Protein AF-A0A958L1H9-F1 (afdb_monomer)

Secondary structure (DSSP, 8-state):
---------S--S----TTSGGGS-HHHHHHHHHHHHHHHHHHHHHHS---GGGTT--HHHHHHHHHHHHHHHHHHHHHSPPP-TTT--SPEEEEE--HHHHHHTTTTTTT----EEEEEEETTEEEEEEEEE--SSGGGTTSSS--EEEEEPTT--BTTBSEEEEEPP-STTS-HHHHHHHHHHHHSS-B---EEEEEEEETTEEEEEEEEEE--SHHHHHTTTPPP--EEEE---SHHHHSSPPPP-TTT-GGG-EEE-SSS----HHHHHHHHHHHH---HHHHHHHHHHHB-HHHHHHHHHHHHHHT---S-SSS-EEEEEETTTTEEEEB-----TTTT-TTS-SS---SHHHHHHHHSHHHHHHHHHHHHHHHHTTTSHHHHHHHHHHHHHHHHHHHHH-TT-EEEETTEEEE--HHHHHHHHHHHHHHHHHHHHHHHHHHH---EEEEEEEEE-TTS-EEEEEEEEE-SSS-EEEEEEEEEBSS------EEEE-SGGGG-S-B-HHHHEEEPEEETTEEEEEEEEEE--EEE-SSSSSPEEEPEEEEEEEE--TT-B--GGG-EEEEEETTT----EEPEE-TTS---SSPPTTSS---GGGSBPPEEEEE-SEEEE-S-EEE-TTEEEEEETT-EEEEPTT--EEEESSEEEEE--SSS-EEEEESSTTS----EEEEEEEEEEEEEEEEES---EEETTEEE-SSEEEEEEEEEEEEEEEES--EEEESSEEEEES-EEEES-S--EEEES-EEEEES-EEEEPPPEEEGGGGGSPPBSEEEEEEEEEEEEEE-SS----HHHHHHHHHHHHHHHHT-GGG-HHHHHHSS--EE-SSPEEEEEEEEEEE-TT-HHHHHT-EEEEEEEES-HHHHHHHHH-TT-GGGS-SEEEEEEEEEEEEEETTEEEEEEEEEESSTTSTT--SSSPPPPSP--HHHHHHHHHHTEETTEEBHHHHHHHHHHHHTT---SEEE-EEEEEEEEEEEEEEEE---TT--SS-TTEEEEEEEEEEEEEEHHHHHHHHHHHHTT-TT--PPPP-EEEEEEEEEE-HHHHHHHHHHHHHHHHHT-HHHHHHHHHHHHHHHHHHHHHHHHHHHHHHHTT-EEEE--S-HHHHHHHHHH-HHHHHHHH-

Mean predicted aligned error: 9.92 Å

pLDDT: mean 89.68, std 11.32, range [23.77, 98.81]

Structure (mmCIF, N/CA/C/O backbone):
data_AF-A0A958L1H9-F1
#
_entry.id   AF-A0A958L1H9-F1
#
loop_
_atom_site.group_PDB
_atom_site.id
_atom_site.type_symbol
_atom_site.label_atom_id
_atom_site.label_alt_id
_atom_site.label_comp_id
_atom_site.label_asym_id
_atom_site.label_entity_id
_atom_site.label_seq_id
_atom_site.pdbx_PDB_ins_code
_atom_site.Cartn_x
_atom_site.Cartn_y
_atom_site.Cartn_z
_atom_site.occupancy
_atom_site.B_iso_or_equiv
_atom_site.auth_seq_id
_atom_site.auth_comp_id
_atom_site.auth_asym_id
_atom_site.auth_atom_id
_atom_site.pdbx_PDB_model_num
ATOM 1 N N . MET A 1 1 ? -54.144 12.412 -13.861 1.00 32.03 1 MET A N 1
ATOM 2 C CA . MET A 1 1 ? -54.415 13.853 -13.657 1.00 32.03 1 MET A CA 1
ATOM 3 C C . MET A 1 1 ? -53.703 14.286 -12.383 1.00 32.03 1 MET A C 1
ATOM 5 O O . MET A 1 1 ? -53.737 13.507 -11.442 1.00 32.03 1 MET A O 1
ATOM 9 N N . VAL A 1 2 ? -53.085 15.481 -12.399 1.00 23.77 2 VAL A N 1
ATOM 10 C CA . VAL A 1 2 ? -52.151 16.083 -11.404 1.00 23.77 2 VAL A CA 1
ATOM 11 C C . VAL A 1 2 ? -50.693 15.594 -11.576 1.00 23.77 2 VAL A C 1
ATOM 13 O O . VAL A 1 2 ? -50.306 14.576 -11.018 1.00 23.77 2 VAL A O 1
ATOM 16 N N . SER A 1 3 ? -49.994 16.056 -12.628 1.00 25.38 3 SER A N 1
ATOM 17 C CA . SER A 1 3 ? -49.108 17.254 -12.752 1.00 25.38 3 SER A CA 1
ATOM 18 C C . SER A 1 3 ? -47.638 16.905 -12.446 1.00 25.38 3 SER A C 1
ATOM 20 O O . SER A 1 3 ? -47.256 16.784 -11.289 1.00 25.38 3 SER A O 1
ATOM 22 N N . GLU A 1 4 ? -46.800 16.564 -13.432 1.00 34.59 4 GLU A N 1
ATOM 23 C CA . GLU A 1 4 ? -46.063 17.512 -14.299 1.00 34.59 4 GLU A CA 1
ATOM 24 C C . GLU A 1 4 ? -45.666 18.811 -13.577 1.00 34.59 4 GLU A C 1
ATOM 26 O O . GLU A 1 4 ? -46.385 19.805 -13.608 1.00 34.59 4 GLU A O 1
ATOM 31 N N . GLN A 1 5 ? -44.492 18.801 -12.937 1.00 25.08 5 GLN A N 1
ATOM 32 C CA . GLN A 1 5 ? -43.750 20.016 -12.602 1.00 25.08 5 GLN A CA 1
ATOM 33 C C . GLN A 1 5 ? -42.339 19.929 -13.185 1.00 25.08 5 GLN A C 1
ATOM 35 O O . GLN A 1 5 ? -41.475 19.172 -12.744 1.00 25.08 5 GLN A O 1
ATOM 40 N N . SER A 1 6 ? -42.180 20.710 -14.245 1.00 29.80 6 SER A N 1
ATOM 41 C CA . SER A 1 6 ? -40.990 20.973 -15.032 1.00 29.80 6 SER A CA 1
ATOM 42 C C . SER A 1 6 ? -39.998 21.883 -14.304 1.00 29.80 6 SER A C 1
ATOM 44 O O . SER A 1 6 ? -40.373 22.912 -13.748 1.00 29.80 6 SER A O 1
ATOM 46 N N . TYR A 1 7 ? -38.730 21.486 -14.391 1.00 28.56 7 TYR A N 1
ATOM 47 C CA . TYR A 1 7 ? -37.528 22.298 -14.614 1.00 28.56 7 TYR A CA 1
ATOM 48 C C . TYR A 1 7 ? -37.733 23.830 -14.641 1.00 28.56 7 TYR A C 1
ATOM 50 O O . TYR A 1 7 ? -38.385 24.363 -15.541 1.00 28.56 7 TYR A O 1
ATOM 58 N N . ARG A 1 8 ? -37.113 24.544 -13.693 1.00 26.50 8 ARG A N 1
ATOM 59 C CA . ARG A 1 8 ? -36.952 26.002 -13.744 1.00 26.50 8 ARG A CA 1
ATOM 60 C C . ARG A 1 8 ? -35.872 26.355 -14.770 1.00 26.50 8 ARG A C 1
ATOM 62 O O . ARG A 1 8 ? -34.688 26.303 -14.474 1.00 26.50 8 ARG A O 1
ATOM 69 N N . MET A 1 9 ? -36.302 26.727 -15.971 1.00 30.62 9 MET A N 1
ATOM 70 C CA . MET A 1 9 ? -35.658 27.799 -16.728 1.00 30.62 9 MET A CA 1
ATOM 71 C C . MET A 1 9 ? -36.515 29.044 -16.512 1.00 30.62 9 MET A C 1
ATOM 73 O O . MET A 1 9 ? -37.708 29.033 -16.822 1.00 30.62 9 MET A O 1
ATOM 77 N N . ASP A 1 10 ? -35.923 30.092 -15.951 1.00 34.16 10 ASP A N 1
ATOM 78 C CA . ASP A 1 10 ? -36.553 31.394 -15.736 1.00 34.16 10 ASP A CA 1
ATOM 79 C C . ASP A 1 10 ? -36.733 32.137 -17.069 1.00 34.16 10 ASP A C 1
ATOM 81 O O . ASP A 1 10 ? -36.042 33.100 -17.360 1.00 34.16 10 ASP A O 1
ATOM 85 N N . VAL A 1 11 ? -37.662 31.674 -17.910 1.00 30.20 11 VAL A N 1
ATOM 86 C CA . VAL A 1 11 ? -38.227 32.440 -19.033 1.00 30.20 11 VAL A CA 1
ATOM 87 C C . VAL A 1 11 ? -39.627 31.895 -19.333 1.00 30.20 11 VAL A C 1
ATOM 89 O O . VAL A 1 11 ? -39.814 31.124 -20.267 1.00 30.20 11 VAL A O 1
ATOM 92 N N . ASN A 1 12 ? -40.633 32.236 -18.522 1.00 30.88 12 ASN A N 1
ATOM 93 C CA . ASN A 1 12 ? -42.042 32.129 -18.941 1.00 30.88 12 ASN A CA 1
ATOM 94 C C . ASN A 1 12 ? -42.989 32.943 -18.053 1.00 30.88 12 ASN A C 1
ATOM 96 O O . ASN A 1 12 ? -44.032 32.474 -17.596 1.00 30.88 12 ASN A O 1
ATOM 100 N N . ARG A 1 13 ? -42.652 34.219 -17.858 1.00 34.22 13 ARG A N 1
ATOM 101 C CA . ARG A 1 13 ? -43.600 35.218 -17.362 1.00 34.22 13 ARG A CA 1
ATOM 102 C C . ARG A 1 13 ? -43.878 36.278 -18.423 1.00 34.22 13 ARG A C 1
ATOM 104 O O . ARG A 1 13 ? -43.737 37.458 -18.169 1.00 34.22 13 ARG A O 1
ATOM 111 N N . GLU A 1 14 ? -44.286 35.837 -19.614 1.00 33.34 14 GLU A N 1
ATOM 112 C CA . GLU A 1 14 ? -45.064 36.677 -20.540 1.00 33.34 14 GLU A CA 1
ATOM 113 C C . GLU A 1 14 ? -45.901 35.851 -21.544 1.00 33.34 14 GLU A C 1
ATOM 115 O O . GLU A 1 14 ? -46.111 36.228 -22.693 1.00 33.34 14 GLU A O 1
ATOM 120 N N . PHE A 1 15 ? -46.474 34.720 -21.110 1.00 32.16 15 PHE A N 1
ATOM 121 C CA . PHE A 1 15 ? -47.458 33.970 -21.914 1.00 32.16 15 PHE A CA 1
ATOM 122 C C . PHE A 1 15 ? -48.878 34.569 -21.816 1.00 32.16 15 PHE A C 1
ATOM 124 O O . PHE A 1 15 ? -49.876 33.866 -21.684 1.00 32.16 15 PHE A O 1
ATOM 131 N N . GLY A 1 16 ? -48.940 35.901 -21.907 1.00 37.88 16 GLY A N 1
ATOM 132 C CA . GLY A 1 16 ? -50.130 36.740 -22.068 1.00 37.88 16 GLY A CA 1
ATOM 133 C C . GLY A 1 16 ? -50.135 37.498 -23.402 1.00 37.88 16 GLY A C 1
ATOM 134 O O . GLY A 1 16 ? -50.766 38.540 -23.516 1.00 37.88 16 GLY A O 1
ATOM 135 N N . ARG A 1 17 ? -49.418 37.001 -24.421 1.00 30.83 17 ARG A N 1
ATOM 136 C CA . ARG A 1 17 ? -49.420 37.533 -25.802 1.00 30.83 17 ARG A CA 1
ATOM 137 C C . ARG A 1 17 ? -49.733 36.457 -26.856 1.00 30.83 17 ARG A C 1
ATOM 139 O O . ARG A 1 17 ? -49.292 36.508 -28.003 1.00 30.83 17 ARG A O 1
ATOM 146 N N . LYS A 1 18 ? -50.555 35.470 -26.485 1.00 38.84 18 LYS A N 1
ATOM 147 C CA . LYS A 1 18 ? -51.266 34.591 -27.429 1.00 38.84 18 LYS A CA 1
ATOM 148 C C . LYS A 1 18 ? -52.391 35.399 -28.088 1.00 38.84 18 LYS A C 1
ATOM 150 O O . LYS A 1 18 ? -53.445 35.488 -27.489 1.00 38.84 18 LYS A O 1
ATOM 155 N N . VAL A 1 19 ? -52.153 35.969 -29.276 1.00 38.44 19 VAL A N 1
ATOM 156 C CA . VAL A 1 19 ? -53.132 36.112 -30.393 1.00 38.44 19 VAL A CA 1
ATOM 157 C C . VAL A 1 19 ? -52.423 36.487 -31.717 1.00 38.44 19 VAL A C 1
ATOM 159 O O . VAL A 1 19 ? -52.945 36.185 -32.783 1.00 38.44 19 VAL A O 1
ATOM 162 N N . PHE A 1 20 ? -51.192 37.019 -31.719 1.00 39.22 20 PHE A N 1
ATOM 163 C CA . PHE A 1 20 ? -50.540 37.444 -32.978 1.00 39.22 20 PHE A CA 1
ATOM 164 C C . PHE A 1 20 ? -49.609 36.396 -33.640 1.00 39.22 20 PHE A C 1
ATOM 166 O O . PHE A 1 20 ? -49.390 36.433 -34.847 1.00 39.22 20 PHE A O 1
ATOM 173 N N . LEU A 1 21 ? -49.100 35.405 -32.894 1.00 37.44 21 LEU A N 1
ATOM 174 C CA . LEU A 1 21 ? -48.086 34.442 -33.378 1.00 37.44 21 LEU A CA 1
ATOM 175 C C . LEU A 1 21 ? -48.638 33.174 -34.064 1.00 37.44 21 LEU A C 1
ATOM 177 O O . LEU A 1 21 ? -47.867 32.319 -34.488 1.00 37.44 21 LEU A O 1
ATOM 181 N N . GLN A 1 22 ? -49.958 33.042 -34.227 1.00 41.47 22 GLN A N 1
ATOM 182 C CA . GLN A 1 22 ? -50.579 31.877 -34.885 1.00 41.47 22 GLN A CA 1
ATOM 183 C C . GLN A 1 22 ? -50.605 31.953 -36.426 1.00 41.47 22 GLN A C 1
ATOM 185 O O . GLN A 1 22 ? -51.131 31.046 -37.066 1.00 41.47 22 GLN A O 1
ATOM 190 N N . ARG A 1 23 ? -50.037 33.004 -37.038 1.00 42.94 23 ARG A N 1
ATOM 191 C CA . ARG A 1 23 ? -50.043 33.207 -38.503 1.00 42.94 23 ARG A CA 1
ATOM 192 C C . ARG A 1 23 ? -48.685 33.042 -39.197 1.00 42.94 23 ARG A C 1
ATOM 194 O O . ARG A 1 23 ? -48.611 33.218 -40.407 1.00 42.94 23 ARG A O 1
ATOM 201 N N . LEU A 1 24 ? -47.626 32.670 -38.476 1.00 45.16 24 LEU A N 1
ATOM 202 C CA . LEU A 1 24 ? -46.329 32.342 -39.080 1.00 45.16 24 LEU A CA 1
ATOM 203 C C . LEU A 1 24 ? -46.200 30.819 -39.288 1.00 45.16 24 LEU A C 1
ATOM 205 O O . LEU A 1 24 ? -46.594 30.053 -38.405 1.00 45.16 24 LEU A O 1
ATOM 209 N N . PRO A 1 25 ? -45.641 30.349 -40.423 1.00 54.34 25 PRO A N 1
ATOM 210 C CA . PRO A 1 25 ? -45.357 28.933 -40.653 1.00 54.34 25 PRO A CA 1
ATOM 211 C C . PRO A 1 25 ? -44.604 28.330 -39.460 1.00 54.34 25 PRO A C 1
ATOM 213 O O . PRO A 1 25 ? -43.611 28.906 -39.020 1.00 54.34 25 PRO A O 1
ATOM 216 N N . LYS A 1 26 ? -45.020 27.154 -38.958 1.00 50.34 26 LYS A N 1
ATOM 217 C CA . LYS A 1 26 ? -44.396 26.470 -37.797 1.00 50.34 26 LYS A CA 1
ATOM 218 C C . LYS A 1 26 ? -42.860 26.408 -37.874 1.00 50.34 26 LYS A C 1
ATOM 220 O O . LYS A 1 26 ? -42.197 26.485 -36.847 1.00 50.34 26 LYS A O 1
ATOM 225 N N . ARG A 1 27 ? -42.296 26.340 -39.085 1.00 52.62 27 ARG A N 1
ATOM 226 C CA . ARG A 1 27 ? -40.846 26.358 -39.341 1.00 52.62 27 ARG A CA 1
ATOM 227 C C . ARG A 1 27 ? -40.162 27.670 -38.931 1.00 52.62 27 ARG A C 1
ATOM 229 O O . ARG A 1 27 ? -39.060 27.606 -38.413 1.00 52.62 27 ARG A O 1
ATOM 236 N N . LEU A 1 28 ? -40.807 28.829 -39.086 1.00 53.72 28 LEU A N 1
ATOM 237 C CA . LEU A 1 28 ? -40.250 30.134 -38.697 1.00 53.72 28 LEU A CA 1
ATOM 238 C C . LEU A 1 28 ? -40.285 30.361 -37.180 1.00 53.72 28 LEU A C 1
ATOM 240 O O . LEU A 1 28 ? -39.369 30.964 -36.636 1.00 53.72 28 LEU A O 1
ATOM 244 N N . VAL A 1 29 ? -41.294 29.827 -36.485 1.00 53.78 29 VAL A N 1
ATOM 245 C CA . VAL A 1 29 ? -41.366 29.872 -35.013 1.00 53.78 29 VAL A CA 1
ATOM 246 C C . VAL A 1 29 ? -40.342 28.922 -34.386 1.00 53.78 29 VAL A C 1
ATOM 248 O O . VAL A 1 29 ? -39.657 29.305 -33.444 1.00 53.78 29 VAL A O 1
ATOM 251 N N . ILE A 1 30 ? -40.177 27.716 -34.943 1.00 59.00 30 ILE A N 1
ATOM 252 C CA . ILE A 1 30 ? -39.120 26.777 -34.531 1.00 59.00 30 ILE A CA 1
ATOM 253 C C . ILE A 1 30 ? -37.736 27.380 -34.796 1.00 59.00 30 ILE A C 1
ATOM 255 O O . ILE A 1 30 ? -36.868 27.289 -33.937 1.00 59.00 30 ILE A O 1
ATOM 259 N N . LEU A 1 31 ? -37.546 28.048 -35.938 1.00 59.81 31 LEU A N 1
ATOM 260 C CA . LEU A 1 31 ? -36.289 28.714 -36.269 1.00 59.81 31 LEU A CA 1
ATOM 261 C C . LEU A 1 31 ? -35.996 29.886 -35.322 1.00 59.81 31 LEU A C 1
ATOM 263 O O . LEU A 1 31 ? -34.883 29.992 -34.827 1.00 59.81 31 LEU A O 1
ATOM 267 N N . ALA A 1 32 ? -36.984 30.728 -35.008 1.00 64.12 32 ALA A N 1
ATOM 268 C CA . ALA A 1 32 ? -36.812 31.837 -34.068 1.00 64.12 32 ALA A CA 1
ATOM 269 C C . ALA A 1 32 ? -36.510 31.352 -32.638 1.00 64.12 32 ALA A C 1
ATOM 271 O O . ALA A 1 32 ? -35.641 31.908 -31.968 1.00 64.12 32 ALA A O 1
ATOM 272 N N . LEU A 1 33 ? -37.174 30.281 -32.186 1.00 64.88 33 LEU A N 1
ATOM 273 C CA . LEU A 1 33 ? -36.887 29.644 -30.898 1.00 64.88 33 LEU A CA 1
ATOM 274 C C . LEU A 1 33 ? -35.502 28.986 -30.885 1.00 64.88 33 LEU A C 1
ATOM 276 O O . LEU A 1 33 ? -34.790 29.112 -29.894 1.00 64.88 33 LEU A O 1
ATOM 280 N N . ALA A 1 34 ? -35.089 28.351 -31.985 1.00 66.94 34 ALA A N 1
ATOM 281 C CA . ALA A 1 34 ? -33.750 27.787 -32.130 1.00 66.94 34 ALA A CA 1
ATOM 282 C C . ALA A 1 34 ? -32.672 28.880 -32.118 1.00 66.94 34 ALA A C 1
ATOM 284 O O . ALA A 1 34 ? -31.668 28.729 -31.433 1.00 66.94 34 ALA A O 1
ATOM 285 N N . VAL A 1 35 ? -32.894 30.010 -32.797 1.00 73.12 35 VAL A N 1
ATOM 286 C CA . VAL A 1 35 ? -31.973 31.160 -32.789 1.00 73.12 35 VAL A CA 1
ATOM 287 C C . VAL A 1 35 ? -31.870 31.775 -31.391 1.00 73.12 35 VAL A C 1
ATOM 289 O O . VAL A 1 35 ? -30.763 32.025 -30.918 1.00 73.12 35 VAL A O 1
ATOM 292 N N . SER A 1 36 ? -32.996 31.966 -30.695 1.00 72.81 36 SER A N 1
ATOM 293 C CA . SER A 1 36 ? -32.993 32.470 -29.315 1.00 72.81 36 SER A CA 1
ATOM 294 C C . SER A 1 36 ? -32.275 31.513 -28.359 1.00 72.81 36 SER A C 1
ATOM 296 O O . SER A 1 36 ? -31.522 31.960 -27.498 1.00 72.81 36 SER A O 1
ATOM 298 N N . PHE A 1 37 ? -32.473 30.203 -28.524 1.00 74.75 37 PHE A N 1
ATOM 299 C CA . PHE A 1 37 ? -31.807 29.168 -27.734 1.00 74.75 37 PHE A CA 1
ATOM 300 C C . PHE A 1 37 ? -30.295 29.124 -27.996 1.00 74.75 37 PHE A C 1
ATOM 302 O O . PHE A 1 37 ? -29.506 29.066 -27.053 1.00 74.75 37 PHE A O 1
ATOM 309 N N . VAL A 1 38 ? -29.888 29.236 -29.266 1.00 79.44 38 VAL A N 1
ATOM 310 C CA . VAL A 1 38 ? -28.480 29.364 -29.667 1.00 79.44 38 VAL A CA 1
ATOM 311 C C . VAL A 1 38 ? -27.849 30.591 -29.013 1.00 79.44 38 VAL A C 1
ATOM 313 O O . VAL A 1 38 ? -26.760 30.467 -28.464 1.00 79.44 38 VAL A O 1
ATOM 316 N N . GLY A 1 39 ? -28.537 31.738 -28.990 1.00 79.81 39 GLY A N 1
ATOM 317 C CA . GLY A 1 39 ? -28.053 32.955 -28.330 1.00 79.81 39 GLY A CA 1
ATOM 318 C C . GLY A 1 39 ? -27.810 32.783 -26.826 1.00 79.81 39 GLY A C 1
ATOM 319 O O . GLY A 1 39 ? -26.763 33.184 -26.324 1.00 79.81 39 GLY A O 1
ATOM 320 N N . SER A 1 40 ? -28.729 32.135 -26.105 1.00 78.88 40 SER A N 1
ATOM 321 C CA . SER A 1 40 ? -28.575 31.889 -24.662 1.00 78.88 40 SER A CA 1
ATOM 322 C C . SER A 1 40 ? -27.428 30.924 -24.339 1.00 78.88 40 SER A C 1
ATOM 324 O O . SER A 1 40 ? -26.665 31.167 -23.407 1.00 78.88 40 SER A O 1
ATOM 326 N N . ILE A 1 41 ? -27.267 29.847 -25.117 1.00 77.75 41 ILE A N 1
ATOM 327 C CA . ILE A 1 41 ? -26.140 28.916 -24.949 1.00 77.75 41 ILE A CA 1
ATOM 328 C C . ILE A 1 41 ? -24.819 29.588 -25.329 1.00 77.75 41 ILE A C 1
ATOM 330 O O . ILE A 1 41 ? -23.816 29.397 -24.644 1.00 77.75 41 ILE A O 1
ATOM 334 N N . ALA A 1 42 ? -24.814 30.384 -26.398 1.00 82.12 42 ALA A N 1
ATOM 335 C CA . ALA A 1 42 ? -23.642 31.133 -26.829 1.00 82.12 42 ALA A CA 1
ATOM 336 C C . ALA A 1 42 ? -23.144 32.068 -25.730 1.00 82.12 42 ALA A C 1
ATOM 338 O O . ALA A 1 42 ? -21.949 32.089 -25.440 1.00 82.12 42 ALA A O 1
ATOM 339 N N . TRP A 1 43 ? -24.074 32.777 -25.088 1.00 83.12 43 TRP A N 1
ATOM 340 C CA . TRP A 1 43 ? -23.783 33.610 -23.931 1.00 83.12 43 TRP A CA 1
ATOM 341 C C . TRP A 1 43 ? -23.190 32.786 -22.783 1.00 83.12 43 TRP A C 1
ATOM 343 O O . TRP A 1 43 ? -22.125 33.121 -22.275 1.00 83.12 43 TRP A O 1
ATOM 353 N N . TYR A 1 44 ? -23.816 31.660 -22.427 1.00 80.44 44 TYR A N 1
ATOM 354 C CA . TYR A 1 44 ? -23.326 30.778 -21.362 1.00 80.44 44 TYR A CA 1
ATOM 355 C C . TYR A 1 44 ? -21.890 30.284 -21.606 1.00 80.44 44 TYR A C 1
ATOM 357 O O . TYR A 1 44 ? -21.041 30.389 -20.725 1.00 80.44 44 TYR A O 1
ATOM 365 N N . ILE A 1 45 ? -21.589 29.799 -22.815 1.00 76.25 45 ILE A N 1
ATOM 366 C CA . ILE A 1 45 ? -20.236 29.355 -23.188 1.00 76.25 45 ILE A CA 1
ATOM 367 C C . ILE A 1 45 ? -19.249 30.530 -23.151 1.00 76.25 45 ILE A C 1
ATOM 369 O O . ILE A 1 45 ? -18.109 30.368 -22.715 1.00 76.25 45 ILE A O 1
ATOM 373 N N . SER A 1 46 ? -19.686 31.726 -23.559 1.00 79.81 46 SER A N 1
ATOM 374 C CA . SER A 1 46 ? -18.845 32.926 -23.558 1.00 79.81 46 SER A CA 1
ATOM 375 C C . SER A 1 46 ? -18.448 33.410 -22.166 1.00 79.81 46 SER A C 1
ATOM 377 O O . SER A 1 46 ? -17.491 34.168 -22.064 1.00 79.81 46 SER A O 1
ATOM 379 N N . GLU A 1 47 ? -19.128 32.955 -21.112 1.00 78.44 47 GLU A N 1
ATOM 380 C CA . GLU A 1 47 ? -18.826 33.290 -19.717 1.00 78.44 47 GLU A CA 1
ATOM 381 C C . GLU A 1 47 ? -17.925 32.249 -19.024 1.00 78.44 47 GLU A C 1
ATOM 383 O O . GLU A 1 47 ? -17.378 32.521 -17.958 1.00 78.44 47 GLU A O 1
ATOM 388 N N . MET A 1 48 ? -17.679 31.081 -19.632 1.00 75.00 48 MET A N 1
ATOM 389 C CA . MET A 1 48 ? -16.883 30.010 -19.011 1.00 75.00 48 MET A CA 1
ATOM 390 C C . MET A 1 48 ? -15.408 30.394 -18.775 1.00 75.00 48 MET A C 1
ATOM 392 O O . MET A 1 48 ? -14.832 31.074 -19.626 1.00 75.00 48 MET A O 1
ATOM 396 N N . PRO A 1 49 ? -14.747 29.915 -17.700 1.00 72.94 49 PRO A N 1
ATOM 397 C CA . PRO A 1 49 ? -13.335 30.190 -17.420 1.00 72.94 49 PRO A CA 1
ATOM 398 C C . PRO A 1 49 ? -12.413 29.995 -18.630 1.00 72.94 49 PRO A C 1
ATOM 400 O O . PRO A 1 49 ? -12.617 29.107 -19.459 1.00 72.94 49 PRO A O 1
ATOM 403 N N . ARG A 1 50 ? -11.392 30.851 -18.745 1.00 71.12 50 ARG A N 1
ATOM 404 C CA . ARG A 1 50 ? -10.477 30.839 -19.892 1.00 71.12 50 ARG A CA 1
ATOM 405 C C . ARG A 1 50 ? -9.554 29.626 -19.806 1.00 71.12 50 ARG A C 1
ATOM 407 O O . ARG A 1 50 ? -8.714 29.552 -18.916 1.00 71.12 50 ARG A O 1
ATOM 414 N N . GLU A 1 51 ? -9.660 28.714 -20.767 1.00 68.81 51 GLU A N 1
ATOM 415 C CA . GLU A 1 51 ? -8.607 27.725 -21.003 1.00 68.81 51 GLU A CA 1
ATOM 416 C C . GLU A 1 51 ? -7.406 28.350 -21.725 1.00 68.81 51 GLU A C 1
ATOM 418 O O . GLU A 1 51 ? -7.501 29.426 -22.324 1.00 68.81 51 GLU A O 1
ATOM 423 N N . ARG A 1 52 ? -6.269 27.640 -21.718 1.00 65.69 52 ARG A N 1
ATOM 424 C CA . ARG A 1 52 ? -5.001 28.096 -22.315 1.00 65.69 52 ARG A CA 1
ATOM 425 C C . ARG A 1 52 ? -5.152 28.607 -23.753 1.00 65.69 52 ARG A C 1
ATOM 427 O O . ARG A 1 52 ? -4.562 29.630 -24.090 1.00 65.69 52 ARG A O 1
ATOM 434 N N . PHE A 1 53 ? -5.962 27.949 -24.585 1.00 69.69 53 PHE A N 1
ATOM 435 C CA . PHE A 1 53 ? -6.143 28.332 -25.991 1.00 69.69 53 PHE A CA 1
ATOM 436 C C . PHE A 1 53 ? -6.889 29.666 -26.176 1.00 69.69 53 PHE A C 1
ATOM 438 O O . PHE A 1 53 ? -6.647 30.379 -27.147 1.00 69.69 53 PHE A O 1
ATOM 445 N N . ALA A 1 54 ? -7.776 30.016 -25.239 1.00 70.94 54 ALA A N 1
ATOM 446 C CA . ALA A 1 54 ? -8.625 31.207 -25.289 1.00 70.94 54 ALA A CA 1
ATOM 447 C C . ALA A 1 54 ? -8.171 32.301 -24.307 1.00 70.94 54 ALA A C 1
ATOM 449 O O . ALA A 1 54 ? -8.886 33.282 -24.103 1.00 70.94 54 ALA A O 1
ATOM 450 N N . ALA A 1 55 ? -6.982 32.165 -23.708 1.00 73.50 55 ALA A N 1
ATOM 451 C CA . ALA A 1 55 ? -6.463 33.108 -22.714 1.00 73.50 55 ALA A CA 1
ATOM 452 C C . ALA A 1 55 ? -6.425 34.565 -23.225 1.00 73.50 55 ALA A C 1
ATOM 454 O O . ALA A 1 55 ? -6.663 35.498 -22.453 1.00 73.50 55 ALA A O 1
ATOM 455 N N . HIS A 1 56 ? -6.193 34.738 -24.531 1.00 79.00 56 HIS A N 1
ATOM 456 C CA . HIS A 1 56 ? -6.063 36.026 -25.221 1.00 79.00 56 HIS A CA 1
ATOM 457 C C . HIS A 1 56 ? -7.375 36.564 -25.817 1.00 79.00 56 HIS A C 1
ATOM 459 O O . HIS A 1 56 ? -7.377 37.659 -26.372 1.00 79.00 56 HIS A O 1
ATOM 465 N N . PHE A 1 57 ? -8.474 35.804 -25.767 1.00 84.50 57 PHE A N 1
ATOM 466 C CA . PHE A 1 57 ? -9.715 36.175 -26.454 1.00 84.50 57 PHE A CA 1
ATOM 467 C C . PHE A 1 57 ? -10.453 37.295 -25.715 1.00 84.50 57 PHE A C 1
ATOM 469 O O . PHE A 1 57 ? -10.620 37.251 -24.491 1.00 84.50 57 PHE A O 1
ATOM 476 N N . GLY A 1 58 ? -10.944 38.280 -26.471 1.00 86.69 58 GLY A N 1
ATOM 477 C CA . GLY A 1 58 ? -11.854 39.300 -25.959 1.00 86.69 58 GLY A CA 1
ATOM 478 C C . GLY A 1 58 ? -13.277 38.762 -25.773 1.00 86.69 58 GLY A C 1
ATOM 479 O O . GLY A 1 58 ? -13.605 37.642 -26.165 1.00 86.69 58 GLY A O 1
ATOM 480 N N . PHE A 1 59 ? -14.166 39.576 -25.199 1.00 87.69 59 PHE A N 1
ATOM 481 C CA . PHE A 1 59 ? -15.573 39.198 -25.005 1.00 87.69 59 PHE A CA 1
ATOM 482 C C . PHE A 1 59 ? -16.277 38.824 -26.325 1.00 87.69 59 PHE A C 1
ATOM 484 O O . PHE A 1 59 ? -16.953 37.802 -26.396 1.00 87.69 59 PHE A O 1
ATOM 491 N N . LEU A 1 60 ? -16.075 39.610 -27.390 1.00 88.38 60 LEU A N 1
ATOM 492 C CA . LEU A 1 60 ? -16.704 39.359 -28.693 1.00 88.38 60 LEU A CA 1
ATOM 493 C C . LEU A 1 60 ? -16.203 38.066 -29.353 1.00 88.38 60 LEU A C 1
ATOM 495 O O . LEU A 1 60 ? -17.014 37.322 -29.903 1.00 88.38 60 LEU A O 1
ATOM 499 N N . ASP A 1 61 ? -14.907 37.759 -29.246 1.00 87.50 61 ASP A N 1
ATOM 500 C CA . ASP A 1 61 ? -14.337 36.501 -29.750 1.00 87.50 61 ASP A CA 1
ATOM 501 C C . ASP A 1 61 ? -14.956 35.294 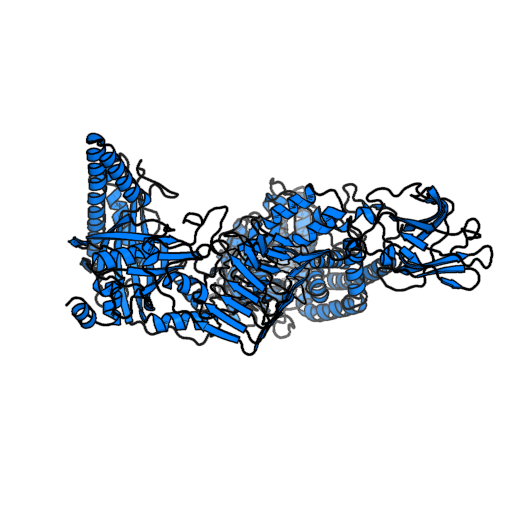-29.035 1.00 87.50 61 ASP A C 1
ATOM 503 O O . ASP A 1 61 ? -15.298 34.290 -29.661 1.00 87.50 61 ASP A O 1
ATOM 507 N N . ARG A 1 62 ? -15.161 35.412 -27.716 1.00 86.06 62 ARG A N 1
ATOM 508 C CA . ARG A 1 62 ? -15.796 34.377 -26.886 1.00 86.06 62 ARG A CA 1
ATOM 509 C C . ARG A 1 62 ? -17.275 34.212 -27.212 1.00 86.06 62 ARG A C 1
ATOM 511 O O . ARG A 1 62 ? -17.741 33.081 -27.320 1.00 86.06 62 ARG A O 1
ATOM 518 N N . LEU A 1 63 ? -18.001 35.309 -27.421 1.00 87.94 63 LEU A N 1
ATOM 519 C CA . LEU A 1 63 ? -19.400 35.260 -27.842 1.00 87.94 63 LEU A CA 1
ATOM 520 C C . LEU A 1 63 ? -19.540 34.610 -29.223 1.00 87.94 63 LEU A C 1
ATOM 522 O O . LEU A 1 63 ? -20.442 33.795 -29.441 1.00 87.94 63 LEU A O 1
ATOM 526 N N . TRP A 1 64 ? -18.625 34.911 -30.149 1.00 87.31 64 TRP A N 1
ATOM 527 C CA . TRP A 1 64 ? -18.635 34.284 -31.465 1.00 87.31 64 TRP A CA 1
ATOM 528 C C . TRP A 1 64 ? -18.298 32.791 -31.398 1.00 87.31 64 TRP A C 1
ATOM 530 O O . TRP A 1 64 ? -19.018 31.970 -31.971 1.00 87.31 64 TRP A O 1
ATOM 540 N N . LEU A 1 65 ? -17.272 32.416 -30.630 1.00 85.38 65 LEU A N 1
ATOM 541 C CA . LEU A 1 65 ? -16.934 31.016 -30.370 1.00 85.38 65 LEU A CA 1
ATOM 542 C C . LEU A 1 65 ? -18.121 30.256 -29.758 1.00 85.38 65 LEU A C 1
ATOM 544 O O . LEU A 1 65 ? -18.476 29.182 -30.248 1.00 85.38 65 LEU A O 1
ATOM 548 N N . GLY A 1 66 ? -18.769 30.836 -28.744 1.00 84.81 66 GLY A N 1
ATOM 549 C CA . GLY A 1 66 ? -19.962 30.279 -28.111 1.00 84.81 66 GLY A CA 1
ATOM 550 C C . GLY A 1 66 ? -21.114 30.103 -29.098 1.00 84.81 66 GLY A C 1
ATOM 551 O O . GLY A 1 66 ? -21.749 29.051 -29.124 1.00 84.81 66 GLY A O 1
ATOM 552 N N . THR A 1 67 ? -21.342 31.084 -29.976 1.00 87.38 67 THR A N 1
ATOM 553 C CA . THR A 1 67 ? -22.377 31.012 -31.022 1.00 87.38 67 THR A CA 1
ATOM 554 C C . THR A 1 67 ? -22.091 29.893 -32.014 1.00 87.38 67 THR A C 1
ATOM 556 O O . THR A 1 67 ? -22.983 29.102 -32.329 1.00 87.38 67 THR A O 1
ATOM 559 N N . LYS A 1 68 ? -20.839 29.774 -32.471 1.00 87.25 68 LYS A N 1
ATOM 560 C CA . LYS A 1 68 ? -20.407 28.699 -33.368 1.00 87.25 68 LYS A CA 1
ATOM 561 C C . LYS A 1 68 ? -20.619 27.327 -32.723 1.00 87.25 68 LYS A C 1
ATOM 563 O O . LYS A 1 68 ? -21.185 26.435 -33.359 1.00 87.25 68 LYS A O 1
ATOM 568 N N . GLN A 1 69 ? -20.209 27.153 -31.466 1.00 84.88 69 GLN A N 1
ATOM 569 C CA . GLN A 1 69 ? -20.403 25.898 -30.736 1.00 84.88 69 GLN A CA 1
ATOM 570 C C . GLN A 1 69 ? -21.888 25.574 -30.523 1.00 84.88 69 GLN A C 1
ATOM 572 O O . GLN A 1 69 ? -22.307 24.455 -30.813 1.00 84.88 69 GLN A O 1
ATOM 577 N N . ALA A 1 70 ? -22.707 26.543 -30.111 1.00 83.88 70 ALA A N 1
ATOM 578 C CA . ALA A 1 70 ? -24.147 26.367 -29.923 1.00 83.88 70 ALA A CA 1
ATOM 579 C C . ALA A 1 70 ? -24.874 25.968 -31.221 1.00 83.88 70 ALA A C 1
ATOM 581 O O . ALA A 1 70 ? -25.687 25.037 -31.223 1.00 83.88 70 ALA A O 1
ATOM 582 N N . ALA A 1 71 ? -24.544 26.618 -32.341 1.00 86.25 71 ALA A N 1
ATOM 583 C CA . ALA A 1 71 ? -25.071 26.258 -33.657 1.00 86.25 71 ALA A CA 1
ATOM 584 C C . ALA A 1 71 ? -24.655 24.832 -34.061 1.00 86.25 71 ALA A C 1
ATOM 586 O O . ALA A 1 71 ? -25.476 24.059 -34.558 1.00 86.25 71 ALA A O 1
ATOM 587 N N . THR A 1 72 ? -23.401 24.462 -33.785 1.00 86.94 72 THR A N 1
ATOM 588 C CA . THR A 1 72 ? -22.858 23.129 -34.086 1.00 86.94 72 THR A CA 1
ATOM 589 C C . THR A 1 72 ? -23.565 22.048 -33.273 1.00 86.94 72 THR A C 1
ATOM 591 O O . THR A 1 72 ? -24.058 21.084 -33.850 1.00 86.94 72 THR A O 1
ATOM 594 N N . MET A 1 73 ? -23.703 22.232 -31.956 1.00 85.75 73 MET A N 1
ATOM 595 C CA . MET A 1 73 ? -24.439 21.308 -31.085 1.00 85.75 73 MET A CA 1
ATOM 596 C C . MET A 1 73 ? -25.891 21.132 -31.531 1.00 85.75 73 MET A C 1
ATOM 598 O O . MET A 1 73 ? -26.400 20.013 -31.539 1.00 85.75 73 MET A O 1
ATOM 602 N N . THR A 1 74 ? -26.554 22.223 -31.927 1.00 84.12 74 THR A N 1
ATOM 603 C CA . THR A 1 74 ? -27.942 22.176 -32.410 1.00 84.12 74 THR A CA 1
ATOM 604 C C . THR A 1 74 ? -28.045 21.330 -33.675 1.00 84.12 74 THR A C 1
ATOM 606 O O . THR A 1 74 ? -28.887 20.438 -33.741 1.00 84.12 74 THR A O 1
ATOM 609 N N . ARG A 1 75 ? -27.157 21.557 -34.653 1.00 88.06 75 ARG A N 1
ATOM 610 C CA . ARG A 1 75 ? -27.095 20.764 -35.888 1.00 88.06 75 ARG A CA 1
ATOM 611 C C . ARG A 1 75 ? -26.865 19.280 -35.591 1.00 88.06 75 ARG A C 1
ATOM 613 O O . ARG A 1 75 ? -27.650 18.452 -36.033 1.00 88.06 75 ARG A O 1
ATOM 620 N N . LEU A 1 76 ? -25.849 18.956 -34.792 1.00 89.19 76 LEU A N 1
ATOM 621 C CA . LEU A 1 76 ? -25.514 17.571 -34.444 1.00 89.19 76 LEU A CA 1
ATOM 622 C C . LEU A 1 76 ? -26.640 16.868 -33.675 1.00 89.19 76 LEU A C 1
ATOM 624 O O . LEU A 1 76 ? -26.879 15.685 -33.880 1.00 89.19 76 LEU A O 1
ATOM 628 N N . THR A 1 77 ? -27.371 17.592 -32.823 1.00 85.75 77 THR A N 1
ATOM 629 C CA . THR A 1 77 ? -28.529 17.042 -32.095 1.00 85.75 77 THR A CA 1
ATOM 630 C C . THR A 1 77 ? -29.689 16.702 -33.026 1.00 85.75 77 THR A C 1
ATOM 632 O O . THR A 1 77 ? -30.405 15.741 -32.769 1.00 85.75 77 THR A O 1
ATOM 635 N N . LEU A 1 78 ? -29.873 17.464 -34.108 1.00 83.19 78 LEU A N 1
ATOM 636 C CA . LEU A 1 78 ? -30.885 17.175 -35.128 1.00 83.19 78 LEU A CA 1
ATOM 637 C C . LEU A 1 78 ? -30.491 16.007 -36.046 1.00 83.19 78 LEU A C 1
ATOM 639 O O . LEU A 1 78 ? -31.374 15.373 -36.615 1.00 83.19 78 LEU A O 1
ATOM 643 N N . GLU A 1 79 ? -29.191 15.749 -36.205 1.00 84.94 79 GLU A N 1
ATOM 644 C CA . GLU A 1 79 ? -28.640 14.679 -37.051 1.00 84.94 79 GLU A CA 1
ATOM 645 C C . GLU A 1 79 ? -28.427 13.349 -36.304 1.00 84.94 79 GLU A C 1
ATOM 647 O O . GLU A 1 79 ? -28.229 12.320 -36.946 1.00 84.94 79 GLU A O 1
ATOM 652 N N . ALA A 1 80 ? -28.432 13.353 -34.969 1.00 88.50 80 ALA A N 1
ATOM 653 C CA . ALA A 1 80 ? -28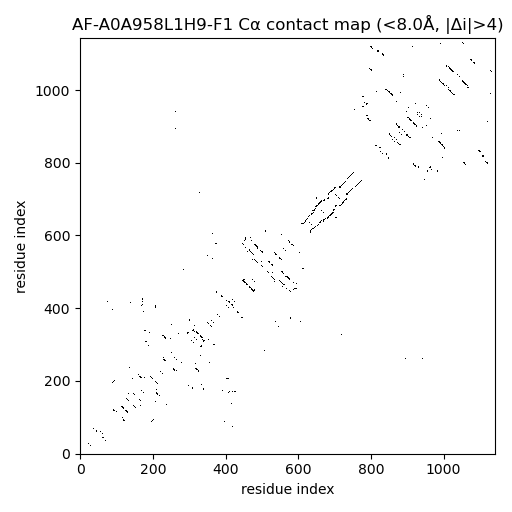.179 12.160 -34.167 1.00 88.50 80 ALA A CA 1
ATOM 654 C C . ALA A 1 80 ? -29.321 11.137 -34.249 1.00 88.50 80 ALA A C 1
ATOM 656 O O . ALA A 1 80 ? -30.501 11.489 -34.330 1.00 88.50 80 ALA A O 1
ATOM 657 N N . ASN A 1 81 ? -28.960 9.855 -34.163 1.00 90.69 81 ASN A N 1
ATOM 658 C CA . ASN A 1 81 ? -29.936 8.772 -34.106 1.00 90.69 81 ASN A CA 1
ATOM 659 C C . ASN A 1 81 ? -30.734 8.815 -32.795 1.00 90.69 81 ASN A C 1
ATOM 661 O O . ASN A 1 81 ? -30.322 9.408 -31.796 1.00 90.69 81 ASN A O 1
ATOM 665 N N . HIS A 1 82 ? -31.880 8.137 -32.781 1.00 88.06 82 HIS A N 1
ATOM 666 C CA . HIS A 1 82 ? -32.610 7.917 -31.540 1.00 88.06 82 HIS A CA 1
ATOM 667 C C . HIS A 1 82 ? -31.879 6.910 -30.644 1.00 88.06 82 HIS A C 1
ATOM 669 O O . HIS A 1 82 ? -31.336 5.919 -31.122 1.00 88.06 82 HIS A O 1
ATOM 675 N N . ASP A 1 83 ? -31.897 7.188 -29.341 1.00 91.81 83 ASP A N 1
ATOM 676 C CA . ASP A 1 83 ? -31.485 6.259 -28.288 1.00 91.81 83 ASP A CA 1
ATOM 677 C C . ASP A 1 83 ? -32.310 4.960 -28.356 1.00 91.81 83 ASP A C 1
ATOM 679 O O . ASP A 1 83 ? -33.542 5.016 -28.330 1.00 91.81 83 ASP A O 1
ATOM 683 N N . ASP A 1 84 ? -31.626 3.813 -28.409 1.00 90.62 84 ASP A N 1
ATOM 684 C CA . ASP A 1 84 ? -32.215 2.473 -28.357 1.00 90.62 84 ASP A CA 1
ATOM 685 C C . ASP A 1 84 ? -31.677 1.689 -27.151 1.00 90.62 84 ASP A C 1
ATOM 687 O O . ASP A 1 84 ? -30.795 0.834 -27.246 1.00 90.62 84 ASP A O 1
ATOM 691 N N . LEU A 1 85 ? -32.246 1.991 -25.986 1.00 89.19 85 LEU A N 1
ATOM 692 C CA . LEU A 1 85 ? -31.885 1.357 -24.720 1.00 89.19 85 LEU A CA 1
ATOM 693 C C . LEU A 1 85 ? -32.107 -0.168 -24.709 1.00 89.19 85 LEU A C 1
ATOM 695 O O . LEU A 1 85 ? -31.497 -0.851 -23.894 1.00 89.19 85 LEU A O 1
ATOM 699 N N . GLN A 1 86 ? -32.996 -0.713 -25.547 1.00 87.38 86 GLN A N 1
ATOM 700 C CA . GLN A 1 86 ? -33.309 -2.148 -25.517 1.00 87.38 86 GLN A CA 1
ATOM 701 C C . GLN A 1 86 ? -32.236 -2.994 -26.204 1.00 87.38 86 GLN A C 1
ATOM 703 O O . GLN A 1 86 ? -32.060 -4.151 -25.830 1.00 87.38 86 GLN A O 1
ATOM 708 N N . ASN A 1 87 ? -31.528 -2.415 -27.177 1.00 89.19 87 ASN A N 1
ATOM 709 C CA . ASN A 1 87 ? -30.559 -3.126 -28.008 1.00 89.19 87 ASN A CA 1
ATOM 710 C C . ASN A 1 87 ? -29.118 -2.614 -27.844 1.00 89.19 87 ASN A C 1
ATOM 712 O O . ASN A 1 87 ? -28.249 -3.013 -28.620 1.00 89.19 87 ASN A O 1
ATOM 716 N N . THR A 1 88 ? -28.839 -1.741 -26.866 1.00 92.88 88 THR A N 1
ATOM 717 C CA . THR A 1 88 ? -27.453 -1.330 -26.592 1.00 92.88 88 THR A CA 1
ATOM 718 C C . THR A 1 88 ? -26.621 -2.536 -26.132 1.00 92.88 88 THR A C 1
ATOM 720 O O . THR A 1 88 ? -27.059 -3.287 -25.256 1.00 92.88 88 THR A O 1
ATOM 723 N N . PRO A 1 89 ? -25.420 -2.747 -26.700 1.00 94.19 89 PRO A N 1
ATOM 724 C CA . PRO A 1 89 ? -24.497 -3.774 -26.225 1.00 94.19 89 PRO A CA 1
ATOM 725 C C . PRO A 1 89 ? -23.734 -3.329 -24.965 1.00 94.19 89 PRO A C 1
ATOM 727 O O . PRO A 1 89 ? -23.083 -4.153 -24.325 1.00 94.19 89 PRO A O 1
ATOM 730 N N . LEU A 1 90 ? -23.792 -2.041 -24.602 1.00 95.56 90 LEU A N 1
ATOM 731 C CA . LEU A 1 90 ? -23.056 -1.492 -23.469 1.00 95.56 90 LEU A CA 1
ATOM 732 C C . LEU A 1 90 ? -23.814 -1.705 -22.148 1.00 95.56 90 LEU A C 1
ATOM 734 O O . LEU A 1 90 ? -25.039 -1.564 -22.099 1.00 95.56 90 LEU A O 1
ATOM 738 N N . PRO A 1 91 ? -23.106 -1.929 -21.027 1.00 95.00 91 PRO A N 1
ATOM 739 C CA . PRO A 1 91 ? -23.716 -1.888 -19.705 1.00 95.00 91 PRO A CA 1
ATOM 740 C C . PRO A 1 91 ? -24.404 -0.543 -19.448 1.00 95.00 91 PRO A C 1
ATOM 742 O O . PRO A 1 91 ? -23.844 0.526 -19.713 1.00 95.00 91 PRO A O 1
ATOM 745 N N . VAL A 1 92 ? -25.613 -0.584 -18.889 1.00 95.06 92 VAL A N 1
ATOM 746 C CA . VAL A 1 92 ? -26.397 0.621 -18.601 1.00 95.06 92 VAL A CA 1
ATOM 747 C C . VAL A 1 92 ? -26.067 1.140 -17.206 1.00 95.06 92 VAL A C 1
ATOM 749 O O . VAL A 1 92 ? -26.262 0.454 -16.200 1.00 95.06 92 VAL A O 1
ATOM 752 N N . VAL A 1 93 ? -25.631 2.398 -17.143 1.00 97.38 93 VAL A N 1
ATOM 753 C CA . VAL A 1 93 ? -25.406 3.129 -15.892 1.00 97.38 93 VAL A CA 1
ATOM 754 C C . VAL A 1 93 ? -26.278 4.369 -15.868 1.00 97.38 93 VAL A C 1
ATOM 756 O O . VAL A 1 93 ? -26.271 5.176 -16.794 1.00 97.38 93 VAL A O 1
ATOM 759 N N . GLU A 1 94 ? -27.014 4.565 -14.783 1.00 97.44 94 GLU A N 1
ATOM 760 C CA . GLU A 1 94 ? -27.941 5.683 -14.678 1.00 97.44 94 GLU A CA 1
ATOM 761 C C . GLU A 1 94 ? -27.829 6.407 -13.342 1.00 97.44 94 GLU A C 1
ATOM 763 O O . GLU A 1 94 ? -27.883 5.772 -12.294 1.00 97.44 94 GLU A O 1
ATOM 768 N N . ILE A 1 95 ? -27.726 7.739 -13.376 1.00 98.19 95 ILE A N 1
ATOM 769 C CA . ILE A 1 95 ? -27.777 8.606 -12.192 1.00 98.19 95 ILE A CA 1
ATOM 770 C C . ILE A 1 95 ? -29.131 9.319 -12.133 1.00 98.19 95 ILE A C 1
ATOM 772 O O . ILE A 1 95 ? -29.559 9.977 -13.083 1.00 98.19 95 ILE A O 1
ATOM 776 N N . TYR A 1 96 ? -29.764 9.251 -10.967 1.00 97.62 96 TYR A N 1
ATOM 777 C CA . TYR A 1 96 ? -30.969 9.979 -10.598 1.00 97.62 96 TYR A CA 1
ATOM 778 C C . TYR A 1 96 ? -30.646 11.025 -9.528 1.00 97.62 96 TYR A C 1
ATOM 780 O O . TYR A 1 96 ? -30.305 10.696 -8.390 1.00 97.62 96 TYR A O 1
ATOM 788 N N . ILE A 1 97 ? -30.787 12.302 -9.875 1.00 95.75 97 ILE A N 1
ATOM 789 C CA . ILE A 1 97 ? -30.510 13.440 -8.993 1.00 95.75 97 ILE A CA 1
ATOM 790 C C . ILE A 1 97 ? -31.596 14.511 -9.140 1.00 95.75 97 ILE A C 1
ATOM 792 O O . ILE A 1 97 ? -32.019 14.856 -10.243 1.00 95.75 97 ILE A O 1
ATOM 796 N N . LYS A 1 98 ? -32.066 15.052 -8.009 1.00 94.25 98 LYS A N 1
ATOM 797 C CA . LYS A 1 98 ? -33.063 16.136 -7.998 1.00 94.25 98 LYS A CA 1
ATOM 798 C C . LYS A 1 98 ? -32.474 17.409 -8.613 1.00 94.25 98 LYS A C 1
ATOM 800 O O . LYS A 1 98 ? -31.325 17.729 -8.333 1.00 94.25 98 LYS A O 1
ATOM 805 N N . GLY A 1 99 ? -33.279 18.161 -9.371 1.00 88.38 99 GLY A N 1
ATOM 806 C CA . GLY A 1 99 ? -32.832 19.379 -10.068 1.00 88.38 99 GLY A CA 1
ATOM 807 C C . GLY A 1 99 ? -32.127 20.381 -9.152 1.00 88.38 99 GLY A C 1
ATOM 808 O O . GLY A 1 99 ? -30.984 20.724 -9.398 1.00 88.38 99 GLY A O 1
ATOM 809 N N . ASN A 1 100 ? -32.720 20.707 -8.003 1.00 91.00 100 ASN A N 1
ATOM 810 C CA . ASN A 1 100 ? -32.104 21.622 -7.035 1.00 91.00 100 ASN A CA 1
ATOM 811 C C . ASN A 1 100 ? -30.763 21.140 -6.447 1.00 91.00 100 ASN A C 1
ATOM 813 O O . ASN A 1 100 ? -30.007 21.948 -5.924 1.00 91.00 100 ASN A O 1
ATOM 817 N N . ARG A 1 101 ? -30.479 19.831 -6.456 1.00 92.81 101 ARG A N 1
ATOM 818 C CA . ARG A 1 101 ? -29.165 19.292 -6.071 1.00 92.81 101 ARG A CA 1
ATOM 819 C C . ARG A 1 101 ? -28.195 19.335 -7.241 1.00 92.81 101 ARG A C 1
ATOM 821 O O . ARG A 1 101 ? -27.015 19.556 -7.032 1.00 92.81 101 ARG A O 1
ATOM 828 N N . LEU A 1 102 ? -28.687 19.131 -8.459 1.00 89.56 102 LEU A N 1
ATOM 829 C CA . LEU A 1 102 ? -27.886 19.303 -9.662 1.00 89.56 102 LEU A CA 1
ATOM 830 C C . LEU A 1 102 ? -27.410 20.757 -9.804 1.00 89.56 102 LEU A C 1
ATOM 832 O O . LEU A 1 102 ? -26.239 20.959 -10.097 1.00 89.56 102 LEU A O 1
ATOM 836 N N . ASP A 1 103 ? -28.277 21.733 -9.521 1.00 86.38 103 ASP A N 1
ATOM 837 C CA . ASP A 1 103 ? -27.937 23.164 -9.534 1.00 86.38 103 ASP A CA 1
ATOM 838 C C . ASP A 1 103 ? -26.799 23.467 -8.541 1.00 86.38 103 ASP A C 1
ATOM 840 O O . ASP A 1 103 ? -25.783 24.044 -8.918 1.00 86.38 103 ASP A O 1
ATOM 844 N N . LYS A 1 104 ? -26.879 22.925 -7.317 1.00 89.50 104 LYS A N 1
ATOM 845 C CA . LYS A 1 104 ? -25.816 23.050 -6.302 1.00 89.50 104 LYS A CA 1
ATOM 846 C C . LYS A 1 104 ? -24.449 22.530 -6.743 1.00 89.50 104 LYS A C 1
ATOM 848 O O . LYS A 1 104 ? -23.436 23.042 -6.277 1.00 89.50 104 LYS A O 1
ATOM 853 N N . LEU A 1 105 ? -24.405 21.514 -7.611 1.00 88.12 105 LEU A N 1
ATOM 854 C CA . LEU A 1 105 ? -23.137 21.001 -8.145 1.00 88.12 105 LEU A CA 1
ATOM 855 C C . LEU A 1 105 ? -22.464 21.985 -9.117 1.00 88.12 105 LEU A C 1
ATOM 857 O O . LEU A 1 105 ? -21.290 21.810 -9.440 1.00 88.12 105 LEU A O 1
ATOM 861 N N . VAL A 1 106 ? -23.204 22.977 -9.620 1.00 85.38 106 VAL A N 1
ATOM 862 C CA . VAL A 1 106 ? -22.740 23.976 -10.594 1.00 85.38 106 VAL A CA 1
ATOM 863 C C . VAL A 1 106 ? -22.370 25.300 -9.918 1.00 85.38 106 VAL A C 1
ATOM 865 O O . VAL A 1 106 ? -21.464 25.974 -10.399 1.00 85.38 106 VAL A O 1
ATOM 868 N N . ASP A 1 107 ? -23.009 25.643 -8.795 1.00 83.88 107 ASP A N 1
ATOM 869 C CA . ASP A 1 107 ? -22.915 26.955 -8.128 1.00 83.88 107 ASP A CA 1
ATOM 870 C C . ASP A 1 107 ? -21.485 27.445 -7.831 1.00 83.88 107 ASP A C 1
ATOM 872 O O . ASP A 1 107 ? -21.249 28.651 -7.798 1.00 83.88 107 ASP A O 1
ATOM 876 N N . LYS A 1 108 ? -20.540 26.527 -7.586 1.00 80.62 108 LYS A N 1
ATOM 877 C CA . LYS A 1 108 ? -19.155 26.834 -7.177 1.00 80.62 108 LYS A CA 1
ATOM 878 C C . LYS A 1 108 ? -18.092 26.369 -8.176 1.00 80.62 108 LYS A C 1
ATOM 880 O O . LYS A 1 108 ? -16.917 26.259 -7.833 1.00 80.62 108 LYS A O 1
ATOM 885 N N . LEU A 1 109 ? -18.484 26.055 -9.408 1.00 81.69 109 LEU A N 1
ATOM 886 C CA . LEU A 1 109 ? -17.514 25.746 -10.460 1.00 81.69 109 LEU A CA 1
ATOM 887 C C . LEU A 1 109 ? -16.741 27.017 -10.870 1.00 81.69 109 LEU A C 1
ATOM 889 O O . LEU A 1 109 ? -17.342 28.089 -10.921 1.00 81.69 109 LEU A O 1
ATOM 893 N N . PRO A 1 110 ? -15.441 26.920 -11.215 1.00 75.88 110 PRO A N 1
ATOM 894 C CA . PRO A 1 110 ? -14.636 25.700 -11.344 1.00 75.88 110 PRO A CA 1
ATOM 895 C C . PRO A 1 110 ? -14.006 25.197 -10.034 1.00 75.88 110 PRO A C 1
ATOM 897 O O . PRO A 1 110 ? -13.468 24.097 -10.034 1.00 75.88 110 PRO A O 1
ATOM 900 N N . GLU A 1 111 ? -14.067 25.964 -8.941 1.00 72.88 111 GLU A N 1
ATOM 901 C CA . GLU A 1 111 ? -13.362 25.657 -7.684 1.00 72.88 111 GLU A CA 1
ATOM 902 C C . GLU A 1 111 ? -13.726 24.272 -7.140 1.00 72.88 111 GLU A C 1
ATOM 904 O O . GLU A 1 111 ? -12.866 23.466 -6.789 1.00 72.88 111 GLU A O 1
ATOM 909 N N . THR A 1 112 ? -15.023 23.970 -7.071 1.00 79.25 112 THR A N 1
ATOM 910 C CA . THR A 1 112 ? -15.501 22.651 -6.667 1.00 79.25 112 THR A CA 1
ATOM 911 C C . THR A 1 112 ? -16.943 22.436 -7.097 1.00 79.25 112 THR A C 1
ATOM 913 O O . THR A 1 112 ? -17.773 23.337 -7.042 1.00 79.25 112 THR A O 1
ATOM 916 N N . SER A 1 113 ? -17.278 21.200 -7.463 1.00 83.12 113 SER A N 1
ATOM 917 C CA . SER A 1 113 ? -18.682 20.798 -7.607 1.00 83.12 113 SER A CA 1
ATOM 918 C C . SER A 1 113 ? -19.319 20.374 -6.282 1.00 83.12 113 SER A C 1
ATOM 920 O O . SER A 1 113 ? -20.503 20.065 -6.245 1.00 83.12 113 SER A O 1
ATOM 922 N N . GLY A 1 114 ? -18.567 20.309 -5.179 1.00 89.25 114 GLY A N 1
ATOM 923 C CA . GLY A 1 114 ? -19.067 19.726 -3.935 1.00 89.25 114 GLY A CA 1
ATOM 924 C C . GLY A 1 114 ? -19.458 18.256 -4.115 1.00 89.25 114 GLY A C 1
ATOM 925 O O . GLY A 1 114 ? -18.824 17.512 -4.861 1.00 89.25 114 GLY A O 1
ATOM 926 N N . THR A 1 115 ? -20.466 17.780 -3.387 1.00 95.75 115 THR A N 1
ATOM 927 C CA . THR A 1 115 ? -20.989 16.412 -3.523 1.00 95.75 115 THR A CA 1
ATOM 928 C C . THR A 1 115 ? -22.450 16.369 -3.099 1.00 95.75 115 THR A C 1
ATOM 930 O O . THR A 1 115 ? -22.805 16.898 -2.049 1.00 95.75 115 THR A O 1
ATOM 933 N N . GLU A 1 116 ? -23.291 15.676 -3.865 1.00 97.06 116 GLU A N 1
ATOM 934 C CA . GLU A 1 116 ? -24.737 15.636 -3.643 1.00 97.06 116 GLU A CA 1
ATOM 935 C C . GLU A 1 116 ? -25.305 14.216 -3.642 1.00 97.06 116 GLU A C 1
ATOM 937 O O . GLU A 1 116 ? -24.767 13.295 -4.254 1.00 97.06 116 GLU A O 1
ATOM 942 N N . LYS A 1 117 ? -26.417 14.020 -2.923 1.00 97.69 117 LYS A N 1
ATOM 943 C CA . LYS A 1 117 ? -27.083 12.710 -2.806 1.00 97.69 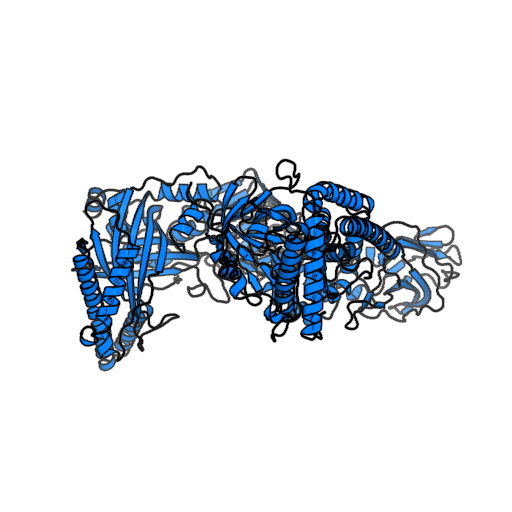117 LYS A CA 1
ATOM 944 C C . LYS A 1 117 ? -27.858 12.366 -4.085 1.00 97.69 117 LYS A C 1
ATOM 946 O O . LYS A 1 117 ? -28.726 13.147 -4.496 1.00 97.69 117 LYS A O 1
ATOM 951 N N . ALA A 1 118 ? -27.647 11.158 -4.604 1.00 97.44 118 ALA A N 1
ATOM 952 C CA . ALA A 1 118 ? -28.296 10.601 -5.790 1.00 97.44 118 ALA A CA 1
ATOM 953 C C . ALA A 1 118 ? -28.672 9.117 -5.597 1.00 97.44 118 ALA A C 1
ATOM 955 O O . ALA A 1 118 ? -28.221 8.456 -4.659 1.00 97.44 118 ALA A O 1
ATOM 956 N N . GLU A 1 119 ? -29.497 8.592 -6.498 1.00 97.81 119 GLU A N 1
ATOM 957 C CA . GLU A 1 119 ? -29.674 7.149 -6.694 1.00 97.81 119 GLU A CA 1
ATOM 958 C C . GLU A 1 119 ? -28.986 6.749 -7.997 1.00 97.81 119 GLU A C 1
ATOM 960 O O . GLU A 1 119 ? -29.057 7.479 -8.982 1.00 97.81 119 GLU A O 1
ATOM 965 N N . VAL A 1 120 ? -28.294 5.615 -8.007 1.00 97.62 120 VAL A N 1
ATOM 966 C CA . VAL A 1 120 ? -27.558 5.132 -9.178 1.00 97.62 120 VAL A CA 1
ATOM 967 C C . VAL A 1 120 ? -28.019 3.726 -9.503 1.00 97.62 120 VAL A C 1
ATOM 969 O O . VAL A 1 120 ? -28.050 2.874 -8.619 1.00 97.62 120 VAL A O 1
ATOM 972 N N . ARG A 1 121 ? -28.387 3.472 -10.756 1.00 97.12 121 ARG A N 1
ATOM 973 C CA . ARG A 1 121 ? -28.689 2.130 -11.254 1.00 97.12 121 ARG A CA 1
ATOM 974 C C . ARG A 1 121 ? -27.478 1.602 -12.020 1.00 97.12 121 ARG A C 1
ATOM 976 O O . ARG A 1 121 ? -27.008 2.272 -12.936 1.00 97.12 121 ARG A O 1
ATOM 983 N N . LEU A 1 122 ? -26.973 0.442 -11.605 1.00 94.88 122 LEU A N 1
ATOM 984 C CA . LEU A 1 122 ? -25.798 -0.242 -12.156 1.00 94.88 122 LEU A CA 1
ATOM 985 C C . LEU A 1 122 ? -26.179 -1.706 -12.398 1.00 94.88 122 LEU A C 1
ATOM 987 O O . LEU A 1 122 ? -26.593 -2.360 -11.440 1.00 94.88 122 LEU A O 1
ATOM 991 N N . ASP A 1 123 ? -26.072 -2.203 -13.633 1.00 85.31 123 ASP A N 1
ATOM 992 C CA . ASP A 1 123 ? -26.483 -3.566 -14.028 1.00 85.31 123 ASP A CA 1
ATOM 993 C C . ASP A 1 123 ? -27.883 -3.928 -13.461 1.00 85.31 123 ASP A C 1
ATOM 995 O O . ASP A 1 123 ? -28.061 -4.902 -12.731 1.00 85.31 123 ASP A O 1
ATOM 999 N N . ASP A 1 124 ? -28.865 -3.046 -13.701 1.00 84.94 124 ASP A N 1
ATOM 1000 C CA . ASP A 1 124 ? -30.260 -3.107 -13.216 1.00 84.94 124 ASP A CA 1
ATOM 1001 C C . ASP A 1 124 ? -30.494 -3.071 -11.700 1.00 84.94 124 ASP A C 1
ATOM 1003 O O . ASP A 1 124 ? -31.637 -3.087 -11.231 1.00 84.94 124 ASP A O 1
ATOM 1007 N N . LYS A 1 125 ? -29.440 -2.898 -10.906 1.00 94.19 125 LYS A N 1
ATOM 1008 C CA . LYS A 1 125 ? -29.542 -2.774 -9.454 1.00 94.19 125 LYS A CA 1
ATOM 1009 C C . LYS A 1 125 ? -29.437 -1.322 -8.999 1.00 94.19 125 LYS A C 1
ATOM 1011 O O . LYS A 1 125 ? -28.526 -0.599 -9.387 1.00 94.19 125 LYS A O 1
ATOM 1016 N N . GLY A 1 126 ? -30.366 -0.899 -8.143 1.00 96.12 126 GLY A N 1
ATOM 1017 C CA . GLY A 1 126 ? -30.376 0.436 -7.542 1.00 96.12 126 GLY A CA 1
ATOM 1018 C C . GLY A 1 126 ? -29.460 0.552 -6.319 1.00 96.12 126 GLY A C 1
ATOM 1019 O O . GLY A 1 126 ? -29.459 -0.309 -5.437 1.00 96.12 126 GLY A O 1
ATOM 1020 N N . TYR A 1 127 ? -28.720 1.655 -6.245 1.00 97.25 127 TYR A N 1
ATOM 1021 C CA . TYR A 1 127 ? -27.816 2.012 -5.159 1.00 97.25 127 TYR A CA 1
ATOM 1022 C C . TYR A 1 127 ? -28.090 3.439 -4.688 1.00 97.25 127 TYR A C 1
ATOM 1024 O O . TYR A 1 127 ? -28.256 4.351 -5.495 1.00 97.25 127 TYR A O 1
ATOM 1032 N N . LYS A 1 128 ? -28.062 3.662 -3.373 1.00 97.38 128 LYS A N 1
ATOM 1033 C CA . LYS A 1 128 ? -27.904 5.015 -2.833 1.00 97.38 128 LYS A CA 1
ATOM 1034 C C . LYS A 1 128 ? -26.452 5.437 -3.008 1.00 97.38 128 LYS A C 1
ATOM 1036 O O . LYS A 1 128 ? -25.543 4.659 -2.711 1.00 97.38 128 LYS A O 1
ATOM 1041 N N . ALA A 1 129 ? -26.240 6.662 -3.468 1.00 97.75 129 ALA A N 1
ATOM 1042 C CA . ALA A 1 129 ? -24.908 7.180 -3.708 1.00 97.75 129 ALA A CA 1
ATOM 1043 C C . ALA A 1 129 ? -24.806 8.674 -3.397 1.00 97.75 129 ALA A C 1
ATOM 1045 O O . ALA A 1 129 ? -25.790 9.409 -3.264 1.00 97.75 129 ALA A O 1
ATOM 1046 N N . LYS A 1 130 ? -23.566 9.124 -3.319 1.00 98.38 130 LYS A N 1
ATOM 1047 C CA . LYS A 1 130 ? -23.179 10.515 -3.469 1.00 98.38 130 LYS A CA 1
ATOM 1048 C C . LYS A 1 130 ? -22.496 10.677 -4.826 1.00 98.38 130 LYS A C 1
ATOM 1050 O O . LYS A 1 130 ? -21.778 9.781 -5.262 1.00 98.38 130 LYS A O 1
ATOM 1055 N N . VAL A 1 131 ? -22.720 11.797 -5.497 1.00 97.50 131 VAL A N 1
ATOM 1056 C CA . VAL A 1 131 ? -22.133 12.088 -6.809 1.00 97.50 131 VAL A CA 1
ATOM 1057 C C . VAL A 1 131 ? -21.579 13.504 -6.849 1.00 97.50 131 VAL A C 1
ATOM 1059 O O . VAL A 1 131 ? -22.078 14.393 -6.159 1.00 97.50 131 VAL A O 1
ATOM 1062 N N . ARG A 1 132 ? -20.548 13.706 -7.666 1.00 96.19 132 ARG A N 1
ATOM 1063 C CA . ARG A 1 132 ? -19.979 15.022 -7.976 1.00 96.19 132 ARG A CA 1
ATOM 1064 C C . ARG A 1 132 ? -19.469 15.066 -9.407 1.00 96.19 132 ARG A C 1
ATOM 1066 O O . ARG A 1 132 ? -19.236 14.004 -9.990 1.00 96.19 132 ARG A O 1
ATOM 1073 N N . PHE A 1 133 ? -19.228 16.259 -9.945 1.00 94.00 133 PHE A N 1
ATOM 1074 C CA . PHE A 1 133 ? -18.468 16.368 -11.189 1.00 94.00 133 PHE A CA 1
ATOM 1075 C C . PHE A 1 133 ? -16.989 16.051 -10.939 1.00 94.00 133 PHE A C 1
ATOM 1077 O O . PHE A 1 133 ? -16.436 16.389 -9.887 1.00 94.00 133 PHE A O 1
ATOM 1084 N N . ARG A 1 134 ? -16.352 15.369 -11.894 1.00 90.81 134 ARG A N 1
ATOM 1085 C CA . ARG A 1 134 ? -14.946 14.941 -11.811 1.00 90.81 134 ARG A CA 1
ATOM 1086 C C . ARG A 1 134 ? -14.136 15.501 -12.964 1.00 90.81 134 ARG A C 1
ATOM 1088 O O . ARG A 1 134 ? -14.539 15.316 -14.101 1.00 90.81 134 ARG A O 1
ATOM 1095 N N . GLY A 1 135 ? -12.941 15.989 -12.650 1.00 85.81 135 GLY A N 1
ATOM 1096 C CA . GLY A 1 135 ? -11.923 16.420 -13.602 1.00 85.81 135 GLY A CA 1
ATOM 1097 C C . GLY A 1 135 ? -11.769 17.932 -13.563 1.00 85.81 135 GLY A C 1
ATOM 1098 O O . GLY A 1 135 ? -12.727 18.632 -13.247 1.00 85.81 135 GLY A O 1
ATOM 1099 N N . ASP A 1 136 ? -10.566 18.404 -13.858 1.00 82.50 136 ASP A N 1
ATOM 1100 C CA . ASP A 1 136 ? -10.200 19.808 -13.671 1.00 82.50 136 ASP A CA 1
ATOM 1101 C C . ASP A 1 136 ? -10.333 20.610 -14.978 1.00 82.50 136 ASP A C 1
ATOM 1103 O O . ASP A 1 136 ? -10.732 21.775 -14.986 1.00 82.50 136 ASP A O 1
ATOM 1107 N N . SER A 1 137 ? -10.121 19.965 -16.126 1.00 82.00 137 SER A N 1
ATOM 1108 C CA . SER A 1 137 ? -10.359 20.560 -17.447 1.00 82.00 137 SER A CA 1
ATOM 1109 C C . SER A 1 137 ? -11.849 20.818 -17.724 1.00 82.00 137 SER A C 1
ATOM 1111 O O . SER A 1 137 ? -12.726 20.041 -17.333 1.00 82.00 137 SER A O 1
ATOM 1113 N N . ILE A 1 138 ? -12.146 21.907 -18.441 1.00 84.06 138 ILE A N 1
ATOM 1114 C CA . ILE A 1 138 ? -13.506 22.443 -18.635 1.00 84.06 138 ILE A CA 1
ATOM 1115 C C . ILE A 1 138 ? -14.450 21.457 -19.357 1.00 84.06 138 ILE A C 1
ATOM 1117 O O . ILE A 1 138 ? -15.669 21.477 -19.154 1.00 84.06 138 ILE A O 1
ATOM 1121 N N . ASN A 1 139 ? -13.896 20.538 -20.160 1.00 85.31 139 ASN A N 1
ATOM 1122 C CA . ASN A 1 139 ? -14.627 19.481 -20.869 1.00 85.31 139 ASN A CA 1
ATOM 1123 C C . ASN A 1 139 ? -15.397 18.549 -19.924 1.00 85.31 139 ASN A C 1
ATOM 1125 O O . ASN A 1 139 ? -16.357 17.903 -20.338 1.00 85.31 139 ASN A O 1
ATOM 1129 N N . HIS A 1 140 ? -14.982 18.468 -18.662 1.00 88.19 140 HIS A N 1
ATOM 1130 C CA . HIS A 1 140 ? -15.576 17.571 -17.687 1.00 88.19 140 HIS A CA 1
ATOM 1131 C C . HIS A 1 140 ? -16.811 18.135 -16.986 1.00 88.19 140 HIS A C 1
ATOM 1133 O O . HIS A 1 140 ? -17.661 17.360 -16.541 1.00 88.19 140 HIS A O 1
ATOM 1139 N N . TRP A 1 141 ? -16.927 19.458 -16.870 1.00 86.31 141 TRP A N 1
ATOM 1140 C CA . TRP A 1 141 ? -17.942 20.073 -16.015 1.00 86.31 141 TRP A CA 1
ATOM 1141 C C . TRP A 1 141 ? -18.674 21.262 -16.639 1.00 86.31 141 TRP A C 1
ATOM 1143 O O . TRP A 1 141 ? -19.739 21.616 -16.139 1.00 86.31 141 TRP A O 1
ATOM 1153 N N . ALA A 1 142 ? -18.213 21.855 -17.743 1.00 79.12 142 ALA A N 1
ATOM 1154 C CA . ALA A 1 142 ? -18.867 23.039 -18.313 1.00 79.12 142 ALA A CA 1
ATOM 1155 C C . ALA A 1 142 ? -19.887 22.710 -19.414 1.00 79.12 142 ALA A C 1
ATOM 1157 O O . ALA A 1 142 ? -20.950 23.321 -19.484 1.00 79.12 142 ALA A O 1
ATOM 1158 N N . PHE A 1 143 ? -19.651 21.667 -20.211 1.00 81.50 143 PHE A N 1
ATOM 1159 C CA . PHE A 1 143 ? -20.543 21.269 -21.311 1.00 81.50 143 PHE A CA 1
ATOM 1160 C C . PHE A 1 143 ? -21.704 20.375 -20.851 1.00 81.50 143 PHE A C 1
ATOM 1162 O O . PHE A 1 143 ? -21.634 19.805 -19.762 1.00 81.50 143 PHE A O 1
ATOM 1169 N N . PRO A 1 144 ? -22.796 20.230 -21.630 1.00 82.00 144 PRO A N 1
ATOM 1170 C CA . PRO A 1 144 ? -23.967 19.456 -21.200 1.00 82.00 144 PRO A CA 1
ATOM 1171 C C . PRO A 1 144 ? -23.659 18.007 -20.790 1.00 82.00 144 PRO A C 1
ATOM 1173 O O . PRO A 1 144 ? -24.286 17.481 -19.870 1.00 82.00 144 PRO A O 1
ATOM 1176 N N . ALA A 1 145 ? -22.684 17.369 -21.443 1.00 88.62 145 ALA A N 1
ATOM 1177 C CA . ALA A 1 145 ? -22.142 16.086 -21.015 1.00 88.62 145 ALA A CA 1
ATOM 1178 C C . ALA A 1 145 ? -21.099 16.312 -19.912 1.00 88.62 145 ALA A C 1
ATOM 1180 O O . ALA A 1 145 ? -20.057 16.916 -20.147 1.00 88.62 145 ALA A O 1
ATOM 1181 N N . LYS A 1 146 ? -21.396 15.820 -18.706 1.00 90.81 146 LYS A N 1
ATOM 1182 C CA . LYS A 1 146 ? -20.519 15.931 -17.532 1.00 90.81 146 LYS A CA 1
ATOM 1183 C C . LYS A 1 146 ? -19.819 14.608 -17.235 1.00 90.81 146 LYS A C 1
ATOM 1185 O O . LYS A 1 146 ? -20.416 13.540 -17.431 1.00 90.81 146 LYS A O 1
ATOM 1190 N N . SER A 1 147 ? -18.600 14.687 -16.714 1.00 95.19 147 SER A N 1
ATOM 1191 C CA . SER A 1 147 ? -17.920 13.581 -16.040 1.00 95.19 147 SER A CA 1
ATOM 1192 C C . SER A 1 147 ? -18.354 13.507 -14.584 1.00 95.19 147 SER A C 1
ATOM 1194 O O . SER A 1 147 ? -18.453 14.532 -13.912 1.00 95.19 147 SER A O 1
ATOM 1196 N N . TRP A 1 148 ? -18.555 12.297 -14.073 1.00 97.25 148 TRP A N 1
ATOM 1197 C CA . TRP A 1 148 ? -19.037 12.076 -12.712 1.00 97.25 148 TRP A CA 1
ATOM 1198 C C . TRP A 1 148 ? -18.054 11.246 -11.904 1.00 97.25 148 TRP A C 1
ATOM 1200 O O . TRP A 1 148 ? -17.473 10.300 -12.421 1.00 97.25 148 TRP A O 1
ATOM 1210 N N . ARG A 1 149 ? -17.918 11.540 -10.614 1.00 97.88 149 ARG A N 1
ATOM 1211 C CA . ARG A 1 149 ? -17.439 10.559 -9.637 1.00 97.88 149 ARG A CA 1
ATOM 1212 C C . ARG A 1 149 ? -18.619 10.097 -8.802 1.00 97.88 149 ARG A C 1
ATOM 1214 O O . ARG A 1 149 ? -19.376 10.923 -8.287 1.00 97.88 149 ARG A O 1
ATOM 1221 N N . VAL A 1 150 ? -18.763 8.784 -8.690 1.00 98.19 150 VAL A N 1
ATOM 1222 C CA . VAL A 1 150 ? -19.820 8.115 -7.938 1.00 98.19 150 VAL A CA 1
ATOM 1223 C C . VAL A 1 150 ? -19.207 7.496 -6.691 1.00 98.19 150 VAL A C 1
ATOM 1225 O O . VAL A 1 150 ? -18.230 6.758 -6.770 1.00 98.19 150 VAL A O 1
ATOM 1228 N N . TYR A 1 151 ? -19.805 7.799 -5.545 1.00 97.69 151 TYR A N 1
ATOM 1229 C CA . TYR A 1 151 ? -19.476 7.233 -4.244 1.00 97.69 151 TYR A CA 1
ATOM 1230 C C . TYR A 1 151 ? -20.682 6.426 -3.774 1.00 97.69 151 TYR A C 1
ATOM 1232 O O . TYR A 1 151 ? -21.694 6.998 -3.353 1.00 97.69 151 TYR A O 1
ATOM 1240 N N . LEU A 1 152 ? -20.606 5.102 -3.870 1.00 96.69 152 LEU A N 1
ATOM 1241 C CA . LEU A 1 152 ? -21.649 4.237 -3.336 1.00 96.69 152 LEU A CA 1
ATOM 1242 C C . LEU A 1 152 ? -21.697 4.341 -1.811 1.00 96.69 152 LEU A C 1
ATOM 1244 O O . LEU A 1 152 ? -20.701 4.641 -1.144 1.00 96.69 152 LEU A O 1
ATOM 1248 N N . GLU A 1 153 ? -22.881 4.096 -1.255 1.00 92.25 153 GLU A N 1
ATOM 1249 C CA . GLU A 1 153 ? -23.048 4.000 0.189 1.00 92.25 153 GLU A CA 1
ATOM 1250 C C . GLU A 1 153 ? -22.063 2.989 0.800 1.00 92.25 153 GLU A C 1
ATOM 1252 O O . GLU A 1 153 ? -21.772 1.939 0.233 1.00 92.25 153 GLU A O 1
ATOM 1257 N N . GLU A 1 154 ? -21.552 3.327 1.978 1.00 84.44 154 GLU A N 1
ATOM 1258 C CA . GLU A 1 154 ? -20.627 2.509 2.760 1.00 84.44 154 GLU A CA 1
ATOM 1259 C C . GLU A 1 154 ? -21.091 1.053 2.902 1.00 84.44 154 GLU A C 1
ATOM 1261 O O . GLU A 1 154 ? -22.270 0.770 3.137 1.00 84.44 154 GLU A O 1
ATOM 1266 N N . GLY A 1 155 ? -20.169 0.107 2.724 1.00 83.44 155 GLY A N 1
ATOM 1267 C CA . GLY A 1 155 ? -20.497 -1.321 2.705 1.00 83.44 155 GLY A CA 1
ATOM 1268 C C . GLY A 1 155 ? -21.088 -1.835 1.386 1.00 83.44 155 GLY A C 1
ATOM 1269 O O . GLY A 1 155 ? -21.376 -3.031 1.284 1.00 83.44 155 GLY A O 1
ATOM 1270 N N . LYS A 1 156 ? -21.317 -0.976 0.382 1.00 89.38 156 LYS A N 1
ATOM 1271 C CA . LYS A 1 156 ? -21.818 -1.367 -0.944 1.00 89.38 156 LYS A CA 1
ATOM 1272 C C . LYS A 1 156 ? -20.728 -1.219 -1.992 1.00 89.38 156 LYS A C 1
ATOM 1274 O O . LYS A 1 156 ? -20.012 -0.229 -2.021 1.00 89.38 156 LYS A O 1
ATOM 1279 N N . THR A 1 157 ? -20.663 -2.187 -2.898 1.00 92.25 157 THR A N 1
ATOM 1280 C CA . THR A 1 157 ? -19.751 -2.152 -4.039 1.00 92.25 157 THR A CA 1
ATOM 1281 C C . THR A 1 157 ? -20.466 -2.539 -5.329 1.00 92.25 157 THR A C 1
ATOM 1283 O O . THR A 1 157 ? -21.477 -3.256 -5.328 1.00 92.25 157 THR A O 1
ATOM 1286 N N . PHE A 1 158 ? -19.918 -2.060 -6.440 1.00 93.69 158 PHE A N 1
ATOM 1287 C CA . PHE A 1 158 ? -20.224 -2.478 -7.799 1.00 93.69 158 PHE A CA 1
ATOM 1288 C C . PHE A 1 158 ? -18.954 -3.068 -8.409 1.00 93.69 158 PHE A C 1
ATOM 1290 O O . PHE A 1 158 ? -17.931 -2.392 -8.466 1.00 93.69 158 PHE A O 1
ATOM 1297 N N . ARG A 1 159 ? -18.982 -4.356 -8.780 1.00 91.94 159 ARG A N 1
ATOM 1298 C CA . ARG A 1 159 ? -17.795 -5.102 -9.255 1.00 91.94 159 ARG A CA 1
ATOM 1299 C C . ARG A 1 159 ? -16.566 -4.942 -8.334 1.00 91.94 159 ARG A C 1
ATOM 1301 O O . ARG A 1 159 ? -15.432 -4.889 -8.792 1.00 91.94 159 ARG A O 1
ATOM 1308 N N . GLY A 1 160 ? -16.803 -4.843 -7.021 1.00 90.62 160 GLY A N 1
ATOM 1309 C CA . GLY A 1 160 ? -15.762 -4.652 -6.006 1.00 90.62 160 GLY A CA 1
ATOM 1310 C C . GLY A 1 160 ? -15.307 -3.204 -5.772 1.00 90.62 160 GLY A C 1
ATOM 1311 O O . GLY A 1 160 ? -14.455 -3.014 -4.912 1.00 90.62 160 GLY A O 1
ATOM 1312 N N . MET A 1 161 ? -15.872 -2.215 -6.476 1.00 93.81 161 MET A N 1
ATOM 1313 C CA . MET A 1 161 ? -15.582 -0.781 -6.325 1.00 93.81 161 MET A CA 1
ATOM 1314 C C . MET A 1 161 ? -16.686 -0.077 -5.529 1.00 93.81 161 MET A C 1
ATOM 1316 O O . MET A 1 161 ? -17.864 -0.187 -5.879 1.00 93.81 161 MET A O 1
ATOM 1320 N N . GLN A 1 162 ? -16.333 0.678 -4.494 1.00 93.81 162 GLN A N 1
ATOM 1321 C CA . GLN A 1 162 ? -17.246 1.622 -3.847 1.00 93.81 162 GLN A CA 1
ATOM 1322 C C . GLN A 1 162 ? -17.193 3.005 -4.512 1.00 93.81 162 GLN A C 1
ATOM 1324 O O . GLN A 1 162 ? -18.201 3.713 -4.565 1.00 93.81 162 GLN A O 1
ATOM 1329 N N . VAL A 1 163 ? -16.026 3.380 -5.039 1.00 95.94 163 VAL A N 1
ATOM 1330 C CA . VAL A 1 163 ? -15.795 4.657 -5.720 1.00 95.94 163 VAL A CA 1
ATOM 1331 C C . VAL A 1 163 ? -15.312 4.400 -7.139 1.00 95.94 163 VAL A C 1
ATOM 1333 O O . VAL A 1 163 ? -14.365 3.650 -7.360 1.00 95.94 163 VAL A O 1
ATOM 1336 N N . PHE A 1 164 ? -15.956 5.038 -8.110 1.00 97.50 164 PHE A N 1
ATOM 1337 C CA . PHE A 1 164 ? -15.565 4.968 -9.516 1.00 97.50 164 PHE A CA 1
ATOM 1338 C C . PHE A 1 164 ? -15.942 6.261 -10.240 1.00 97.50 164 PHE A C 1
ATOM 1340 O O . PHE A 1 164 ? -16.714 7.085 -9.741 1.00 97.50 164 PHE A O 1
ATOM 1347 N N . ASN A 1 165 ? -15.367 6.458 -11.419 1.00 97.75 165 ASN A N 1
ATOM 1348 C CA . ASN A 1 165 ? -15.593 7.623 -12.261 1.00 97.75 165 ASN A CA 1
ATOM 1349 C C . ASN A 1 165 ? -16.372 7.216 -13.518 1.00 97.75 165 ASN A C 1
ATOM 1351 O O . ASN A 1 165 ? -16.271 6.084 -13.975 1.00 97.75 165 ASN A O 1
ATOM 1355 N N . LEU A 1 166 ? -17.144 8.142 -14.075 1.00 97.56 166 LEU A N 1
ATOM 1356 C CA . LEU A 1 166 ? -17.841 8.040 -15.353 1.00 97.56 166 LEU A CA 1
ATOM 1357 C C . LEU A 1 166 ? -17.377 9.223 -16.196 1.00 97.56 166 LEU A C 1
ATOM 1359 O O . LEU A 1 166 ? -17.937 10.319 -16.111 1.00 97.56 166 LEU A O 1
ATOM 1363 N N . ASN A 1 167 ? -16.311 9.020 -16.958 1.00 95.56 167 ASN A N 1
ATOM 1364 C CA . ASN A 1 167 ? -15.633 10.086 -17.677 1.00 95.56 167 ASN A CA 1
ATOM 1365 C C . ASN A 1 167 ? -16.236 10.291 -19.067 1.00 95.56 167 ASN A C 1
ATOM 1367 O O . ASN A 1 167 ? -16.501 9.332 -19.789 1.00 95.56 167 ASN A O 1
ATOM 1371 N N . VAL A 1 168 ? -16.427 11.548 -19.462 1.00 93.75 168 VAL A N 1
ATOM 1372 C CA . VAL A 1 168 ? -16.675 11.899 -20.863 1.00 93.75 168 VAL A CA 1
ATOM 1373 C C . VAL A 1 168 ? -15.395 11.618 -21.656 1.00 93.75 168 VAL A C 1
ATOM 1375 O O . VAL A 1 168 ? -14.341 12.142 -21.275 1.00 93.75 168 VAL A O 1
ATOM 1378 N N . PRO A 1 169 ? -15.444 10.815 -22.733 1.00 92.31 169 PRO A N 1
ATOM 1379 C CA . PRO A 1 169 ? -14.282 10.628 -23.590 1.00 92.31 169 PRO A CA 1
ATOM 1380 C C . PRO A 1 169 ? -13.906 11.950 -24.273 1.00 92.31 169 PRO A C 1
ATOM 1382 O O . PRO A 1 169 ? -14.765 12.649 -24.810 1.00 92.31 169 PRO A O 1
ATOM 1385 N N . ARG A 1 170 ? -12.620 12.315 -24.216 1.00 86.62 170 ARG A N 1
ATOM 1386 C CA . ARG A 1 170 ? -12.140 13.647 -24.633 1.00 86.62 170 ARG A CA 1
ATOM 1387 C C . ARG A 1 170 ? -11.365 13.681 -25.953 1.00 86.62 170 ARG A C 1
ATOM 1389 O O . ARG A 1 170 ? -11.074 14.763 -26.448 1.00 86.62 170 ARG A O 1
ATOM 1396 N N . THR A 1 171 ? -10.977 12.538 -26.516 1.00 90.69 171 THR A N 1
ATOM 1397 C CA . THR A 1 171 ? -10.198 12.476 -27.769 1.00 90.69 171 THR A CA 1
ATOM 1398 C C . THR A 1 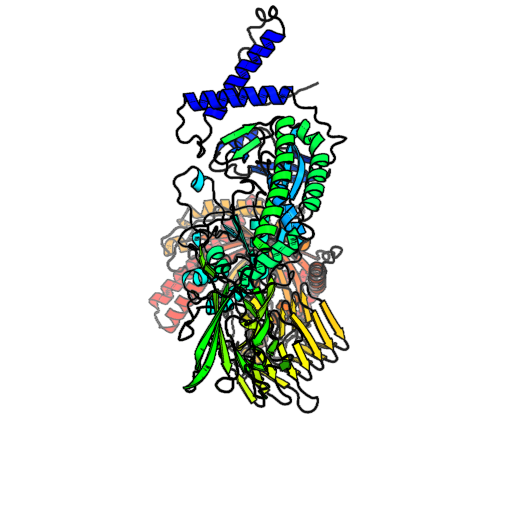171 ? -11.100 12.312 -28.987 1.00 90.69 171 THR A C 1
ATOM 1400 O O . THR A 1 171 ? -12.232 11.864 -28.847 1.00 90.69 171 THR A O 1
ATOM 1403 N N . GLU A 1 172 ? -10.618 12.648 -30.186 1.00 92.31 172 GLU A N 1
ATOM 1404 C CA . GLU A 1 172 ? -11.438 12.577 -31.410 1.00 92.31 172 GLU A CA 1
ATOM 1405 C C . GLU A 1 172 ? -11.970 11.161 -31.667 1.00 92.31 172 GLU A C 1
ATOM 1407 O O . GLU A 1 172 ? -13.155 10.970 -31.926 1.00 92.31 172 GLU A O 1
ATOM 1412 N N . SER A 1 173 ? -11.121 10.152 -31.455 1.00 94.06 173 SER A N 1
ATOM 1413 C CA . SER A 1 173 ? -11.485 8.735 -31.559 1.00 94.06 173 SER A CA 1
ATOM 1414 C C . SER A 1 173 ? -12.474 8.268 -30.488 1.00 94.06 173 SER A C 1
ATOM 1416 O O . SER A 1 173 ? -13.087 7.217 -30.644 1.00 94.06 173 SER A O 1
ATOM 1418 N N . GLN A 1 174 ? -12.589 8.992 -29.367 1.00 94.75 174 GLN A N 1
ATOM 1419 C CA . GLN A 1 174 ? -13.323 8.611 -28.148 1.00 94.75 174 GLN A CA 1
ATOM 1420 C C . GLN A 1 174 ? -12.824 7.305 -27.485 1.00 94.75 174 GLN A C 1
ATOM 1422 O O . GLN A 1 174 ? -13.266 6.961 -26.392 1.00 94.75 174 GLN A O 1
ATOM 1427 N N . LEU A 1 175 ? -11.852 6.623 -28.100 1.00 96.31 175 LEU A N 1
ATOM 1428 C CA . LEU A 1 175 ? -11.282 5.344 -27.679 1.00 96.31 175 LEU A CA 1
ATOM 1429 C C . LEU A 1 175 ? -9.934 5.495 -26.974 1.00 96.31 175 LEU A C 1
ATOM 1431 O O . LEU A 1 175 ? -9.582 4.642 -26.171 1.00 96.31 175 LEU A O 1
ATOM 1435 N N . SER A 1 176 ? -9.180 6.568 -27.228 1.00 95.00 176 SER A N 1
ATOM 1436 C CA . SER A 1 176 ? -7.781 6.703 -26.778 1.00 95.00 176 SER A CA 1
ATOM 1437 C C . SER A 1 176 ? -7.563 6.511 -25.274 1.00 95.00 176 SER A C 1
ATOM 1439 O O . SER A 1 176 ? -6.595 5.865 -24.877 1.00 95.00 176 SER A O 1
ATOM 1441 N N . ASN A 1 177 ? -8.437 7.060 -24.422 1.00 93.38 177 ASN A N 1
ATOM 1442 C CA . ASN A 1 177 ? -8.318 6.867 -22.971 1.00 93.38 177 ASN A CA 1
ATOM 1443 C C . ASN A 1 177 ? -8.495 5.391 -22.596 1.00 93.38 177 ASN A C 1
ATOM 1445 O O . ASN A 1 177 ? -7.665 4.851 -21.873 1.00 93.38 177 ASN A O 1
ATOM 1449 N N . TRP A 1 178 ? -9.554 4.748 -23.099 1.00 96.88 178 TRP A N 1
ATOM 1450 C CA . TRP A 1 178 ? -9.811 3.324 -22.875 1.00 96.88 178 TRP A CA 1
ATOM 1451 C C . TRP A 1 178 ? -8.668 2.464 -23.411 1.00 96.88 178 TRP A C 1
ATOM 1453 O O . TRP A 1 178 ? -8.142 1.639 -22.675 1.00 96.88 178 TRP A O 1
ATOM 1463 N N . LEU A 1 179 ? -8.223 2.725 -24.642 1.00 97.44 179 LEU A N 1
ATOM 1464 C CA . LEU A 1 179 ? -7.169 1.964 -25.300 1.00 97.44 179 LEU A CA 1
ATOM 1465 C C . LEU A 1 179 ? -5.864 2.007 -24.499 1.00 97.44 179 LEU A C 1
ATOM 1467 O O . LEU A 1 179 ? -5.199 0.990 -24.376 1.00 97.44 179 LEU A O 1
ATOM 1471 N N . GLY A 1 180 ? -5.520 3.145 -23.888 1.00 96.12 180 GLY A N 1
ATOM 1472 C CA . GLY A 1 180 ? -4.345 3.239 -23.018 1.00 96.12 180 GLY A CA 1
ATOM 1473 C C . GLY A 1 180 ? -4.409 2.311 -21.796 1.00 96.12 180 GLY A C 1
ATOM 1474 O O . GLY A 1 180 ? -3.399 1.705 -21.435 1.00 96.12 180 GLY A O 1
ATOM 1475 N N . TYR A 1 181 ? -5.588 2.164 -21.183 1.00 97.19 181 TYR A N 1
ATOM 1476 C CA . TYR A 1 181 ? -5.809 1.212 -20.090 1.00 97.19 181 TYR A CA 1
ATOM 1477 C C . TYR A 1 181 ? -5.885 -0.232 -20.600 1.00 97.19 181 TYR A C 1
ATOM 1479 O O . TYR A 1 181 ? -5.285 -1.121 -20.005 1.00 97.19 181 TYR A O 1
ATOM 1487 N N . GLU A 1 182 ? -6.555 -0.476 -21.724 1.00 97.25 182 GLU A N 1
ATOM 1488 C CA . GLU A 1 182 ? -6.675 -1.814 -22.303 1.00 97.25 182 GLU A CA 1
ATOM 1489 C C . GLU A 1 182 ? -5.311 -2.362 -22.744 1.00 97.25 182 GLU A C 1
ATOM 1491 O O . GLU A 1 182 ? -4.959 -3.494 -22.415 1.00 97.25 182 GLU A O 1
ATOM 1496 N N . MET A 1 183 ? -4.480 -1.526 -23.373 1.00 97.56 183 MET A N 1
ATOM 1497 C CA . MET A 1 183 ? -3.093 -1.861 -23.691 1.00 97.56 183 MET A CA 1
ATOM 1498 C C . MET A 1 183 ? -2.298 -2.173 -22.425 1.00 97.56 183 MET A C 1
ATOM 1500 O O . MET A 1 183 ? -1.605 -3.182 -22.388 1.00 97.56 183 MET A O 1
ATOM 1504 N N . GLY A 1 184 ? -2.433 -1.371 -21.362 1.00 96.50 184 GLY A N 1
ATOM 1505 C CA . GLY A 1 184 ? -1.772 -1.646 -20.085 1.00 96.50 184 GLY A CA 1
ATOM 1506 C C . GLY A 1 184 ? -2.195 -2.981 -19.462 1.00 96.50 184 GLY A C 1
ATOM 1507 O O . GLY A 1 184 ? -1.347 -3.719 -18.968 1.00 96.50 184 GLY A O 1
ATOM 1508 N N . ARG A 1 185 ? -3.490 -3.316 -19.523 1.00 95.25 185 ARG A N 1
ATOM 1509 C CA . ARG A 1 185 ? -4.042 -4.588 -19.032 1.00 95.25 185 ARG A CA 1
ATOM 1510 C C . ARG A 1 185 ? -3.521 -5.785 -19.833 1.00 95.25 185 ARG A C 1
ATOM 1512 O O . ARG A 1 185 ? -3.286 -6.848 -19.267 1.00 95.25 185 ARG A O 1
ATOM 1519 N N . GLN A 1 186 ? -3.361 -5.630 -21.145 1.00 94.75 186 GLN A N 1
ATOM 1520 C CA . GLN A 1 186 ? -2.813 -6.665 -22.024 1.00 94.75 186 GLN A CA 1
ATOM 1521 C C . GLN A 1 186 ? -1.278 -6.768 -21.953 1.00 94.75 186 GLN A C 1
ATOM 1523 O O . GLN A 1 186 ? -0.741 -7.839 -22.243 1.00 94.75 186 GLN A O 1
ATOM 1528 N N . PHE A 1 187 ? -0.589 -5.693 -21.544 1.00 92.44 187 PHE A N 1
ATOM 1529 C CA . PHE A 1 187 ? 0.871 -5.636 -21.398 1.00 92.44 187 PHE A CA 1
ATOM 1530 C C . PHE A 1 187 ? 1.385 -6.629 -20.342 1.00 92.44 187 PHE A C 1
ATOM 1532 O O . PHE A 1 187 ? 2.485 -7.153 -20.486 1.00 92.44 187 PHE A O 1
ATOM 1539 N N . GLY A 1 188 ? 0.592 -6.921 -19.303 1.00 81.75 188 GLY A N 1
ATOM 1540 C CA . GLY A 1 188 ? 0.938 -7.907 -18.280 1.00 81.75 188 GLY A CA 1
ATOM 1541 C C . GLY A 1 188 ? 0.355 -7.592 -16.903 1.00 81.75 188 GLY A C 1
ATOM 1542 O O . GLY A 1 188 ? -0.789 -7.173 -16.768 1.00 81.75 188 GLY A O 1
ATOM 1543 N N . ASP A 1 189 ? 1.167 -7.798 -15.876 1.00 87.69 189 ASP A N 1
ATOM 1544 C CA . ASP A 1 189 ? 0.899 -7.635 -14.443 1.00 87.69 189 ASP A CA 1
ATOM 1545 C C . ASP A 1 189 ? 0.982 -6.177 -13.943 1.00 87.69 189 ASP A C 1
ATOM 1547 O O . ASP A 1 189 ? 1.120 -5.931 -12.744 1.00 87.69 189 ASP A O 1
ATOM 1551 N N . LEU A 1 190 ? 0.891 -5.188 -14.840 1.00 96.00 190 LEU A N 1
ATOM 1552 C CA . LEU A 1 190 ? 0.842 -3.772 -14.465 1.00 96.00 190 LEU A CA 1
ATOM 1553 C C . LEU A 1 190 ? -0.391 -3.459 -13.604 1.00 96.00 190 LEU A C 1
ATOM 1555 O O . LEU A 1 190 ? -1.491 -3.982 -13.805 1.00 96.00 190 LEU A O 1
ATOM 1559 N N . LEU A 1 191 ? -0.233 -2.514 -12.676 1.00 97.19 191 LEU A N 1
ATOM 1560 C CA . LEU A 1 191 ? -1.344 -1.987 -11.888 1.00 97.19 191 LEU A CA 1
ATOM 1561 C C . LEU A 1 191 ? -2.182 -1.034 -12.739 1.00 97.19 191 LEU A C 1
ATOM 1563 O O . LEU A 1 191 ? -1.927 0.168 -12.794 1.00 97.19 191 LEU A O 1
ATOM 1567 N N . VAL A 1 192 ? -3.198 -1.582 -13.406 1.00 97.06 192 VAL A N 1
ATOM 1568 C CA . VAL A 1 192 ? -4.049 -0.832 -14.338 1.00 97.06 192 VAL A CA 1
ATOM 1569 C C . VAL A 1 192 ? -5.484 -0.741 -13.832 1.00 97.06 192 VAL A C 1
ATOM 1571 O O . VAL A 1 192 ? -6.086 -1.788 -13.583 1.00 97.06 192 VAL A O 1
ATOM 1574 N N . PRO A 1 193 ? -6.062 0.464 -13.673 1.00 96.62 193 PRO A N 1
ATOM 1575 C CA . PRO A 1 193 ? -7.474 0.638 -13.337 1.00 96.62 193 PRO A CA 1
ATOM 1576 C C . PRO A 1 193 ? -8.392 -0.030 -14.357 1.00 96.62 193 PRO A C 1
ATOM 1578 O O . PRO A 1 193 ? -8.166 0.068 -15.561 1.00 96.62 193 PRO A O 1
ATOM 1581 N N . TYR A 1 194 ? -9.457 -0.675 -13.880 1.00 95.69 194 TYR A N 1
ATOM 1582 C CA . TYR A 1 194 ? -10.520 -1.152 -14.759 1.00 95.69 194 TYR A CA 1
ATOM 1583 C C . TYR A 1 194 ? -11.157 0.033 -15.496 1.00 95.69 194 TYR A C 1
ATOM 1585 O O . TYR A 1 194 ? -11.552 1.014 -14.861 1.00 95.69 194 TYR A O 1
ATOM 1593 N N . ALA A 1 195 ? -11.256 -0.073 -16.819 1.00 96.44 195 ALA A N 1
ATOM 1594 C CA . ALA A 1 195 ? -11.802 0.956 -17.689 1.00 96.44 195 ALA A CA 1
ATOM 1595 C C . ALA A 1 195 ? -12.688 0.309 -18.756 1.00 96.44 195 ALA A C 1
ATOM 1597 O O . ALA A 1 195 ? -12.231 -0.588 -19.458 1.00 96.44 195 ALA A O 1
ATOM 1598 N N . ASP A 1 196 ? -13.937 0.753 -18.875 1.00 96.25 196 ASP A N 1
ATOM 1599 C CA . ASP A 1 196 ? -14.889 0.189 -19.836 1.00 96.25 196 ASP A CA 1
ATOM 1600 C C . ASP A 1 196 ? -15.991 1.191 -20.196 1.00 96.25 196 ASP A C 1
ATOM 1602 O O . ASP A 1 196 ? -16.267 2.122 -19.433 1.00 96.25 196 ASP A O 1
ATOM 1606 N N . PHE A 1 197 ? -16.621 1.032 -21.352 1.00 97.75 197 PHE A N 1
ATOM 1607 C CA . PHE A 1 197 ? -17.661 1.945 -21.807 1.00 97.75 197 PHE A CA 1
ATOM 1608 C C . PHE A 1 197 ? -19.037 1.564 -21.272 1.00 97.75 197 PHE A C 1
ATOM 1610 O O . PHE A 1 197 ? -19.377 0.396 -21.123 1.00 97.75 197 PHE A O 1
ATOM 1617 N N . VAL A 1 198 ? -19.854 2.578 -20.986 1.00 97.25 198 VAL A N 1
ATOM 1618 C CA . VAL A 1 198 ? -21.225 2.395 -20.507 1.00 97.25 198 VAL A CA 1
ATOM 1619 C C . VAL A 1 198 ? -22.201 3.298 -21.250 1.00 97.25 198 VAL A C 1
ATOM 1621 O O . VAL A 1 198 ? -21.895 4.458 -21.559 1.00 97.25 198 VAL A O 1
ATOM 1624 N N . HIS A 1 199 ? -23.409 2.778 -21.464 1.00 96.94 199 HIS A N 1
ATOM 1625 C CA . HIS A 1 199 ? -24.574 3.557 -21.859 1.00 96.94 199 HIS A CA 1
ATOM 1626 C C . HIS A 1 199 ? -25.012 4.404 -20.660 1.00 96.94 199 HIS A C 1
ATOM 1628 O O . HIS A 1 199 ? -25.609 3.892 -19.706 1.00 96.94 199 HIS A O 1
ATOM 1634 N N . PHE A 1 200 ? -24.696 5.702 -20.667 1.00 97.38 200 PHE A N 1
ATOM 1635 C CA . PHE A 1 200 ? -24.954 6.562 -19.516 1.00 97.38 200 PHE A CA 1
ATOM 1636 C C . PHE A 1 200 ? -26.267 7.336 -19.637 1.00 97.38 200 PHE A C 1
ATOM 1638 O O . PHE A 1 200 ? -26.546 8.019 -20.628 1.00 97.38 200 PHE A O 1
ATOM 1645 N N . ARG A 1 201 ? -27.054 7.300 -18.561 1.00 96.00 201 ARG A N 1
ATOM 1646 C CA . ARG A 1 201 ? -28.300 8.056 -18.430 1.00 96.00 201 ARG A CA 1
ATOM 1647 C C . ARG A 1 201 ? -28.258 8.991 -17.230 1.00 96.00 201 ARG A C 1
ATOM 1649 O O . ARG A 1 201 ? -27.786 8.637 -16.151 1.00 96.00 201 ARG A O 1
ATOM 1656 N N . LEU A 1 202 ? -28.826 10.178 -17.402 1.00 95.81 202 LEU A N 1
ATOM 1657 C CA . LEU A 1 202 ? -29.068 11.133 -16.326 1.00 95.81 202 LEU A CA 1
ATOM 1658 C C . LEU A 1 202 ? -30.566 11.424 -16.272 1.00 95.81 202 LEU A C 1
ATOM 1660 O O . LEU A 1 202 ? -31.141 11.909 -17.247 1.00 95.81 202 LEU A O 1
ATOM 1664 N N . ASN A 1 203 ? -31.205 11.131 -15.139 1.00 94.81 203 ASN A N 1
ATOM 1665 C CA . ASN A 1 203 ? -32.635 11.360 -14.923 1.00 94.81 203 ASN A CA 1
ATOM 1666 C C . ASN A 1 203 ? -33.518 10.804 -16.064 1.00 94.81 203 ASN A C 1
ATOM 1668 O O . ASN A 1 203 ? -34.327 11.535 -16.642 1.00 94.81 203 ASN A O 1
ATOM 1672 N N . ARG A 1 204 ? -33.378 9.508 -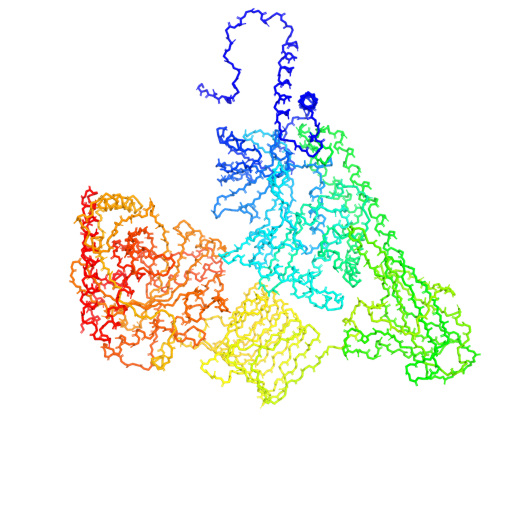16.391 1.00 92.12 204 ARG A N 1
ATOM 1673 C CA . ARG A 1 204 ? -34.126 8.796 -17.454 1.00 92.12 204 ARG A CA 1
ATOM 1674 C C . ARG A 1 204 ? -33.827 9.209 -18.880 1.00 92.12 204 ARG A C 1
ATOM 1676 O O . ARG A 1 204 ? -34.483 8.701 -19.787 1.00 92.12 204 ARG A O 1
ATOM 1683 N N . ARG A 1 205 ? -32.856 10.086 -19.112 1.00 92.69 205 ARG A N 1
ATOM 1684 C CA . ARG A 1 205 ? -32.468 10.517 -20.457 1.00 92.69 205 ARG A CA 1
ATOM 1685 C C . ARG A 1 205 ? -31.080 10.004 -20.779 1.00 92.69 205 ARG A C 1
ATOM 1687 O O . ARG A 1 205 ? -30.175 10.165 -19.962 1.00 92.69 205 ARG A O 1
ATOM 1694 N N . PHE A 1 206 ? -30.919 9.429 -21.967 1.00 93.88 206 PHE A N 1
ATOM 1695 C CA . PHE A 1 206 ? -29.597 9.134 -22.496 1.00 93.88 206 PHE A CA 1
ATOM 1696 C C . PHE A 1 206 ? -28.766 10.416 -22.530 1.00 93.88 206 PHE A C 1
ATOM 1698 O O . PHE A 1 206 ? -29.215 11.457 -23.015 1.00 93.88 206 PHE A O 1
ATOM 1705 N N . ASN A 1 207 ? -27.577 10.352 -21.943 1.00 93.38 207 ASN A N 1
ATOM 1706 C CA . ASN A 1 207 ? -26.652 11.474 -21.848 1.00 93.38 207 ASN A CA 1
ATOM 1707 C C . ASN A 1 207 ? -25.284 11.110 -22.447 1.00 93.38 207 ASN A C 1
ATOM 1709 O O . ASN A 1 207 ? -24.254 11.660 -22.050 1.00 93.38 207 ASN A O 1
ATOM 1713 N N . GLY A 1 208 ? -25.290 10.204 -23.425 1.00 93.12 208 GLY A N 1
ATOM 1714 C CA . GLY A 1 208 ? -24.112 9.775 -24.163 1.00 93.12 208 GLY A CA 1
ATOM 1715 C C . GLY A 1 208 ? -23.369 8.613 -23.525 1.00 93.12 208 GLY A C 1
ATOM 1716 O O . GLY A 1 208 ? -23.727 8.120 -22.460 1.00 93.12 208 GLY A O 1
ATOM 1717 N N . VAL A 1 209 ? -22.284 8.217 -24.176 1.00 95.94 209 VAL A N 1
ATOM 1718 C CA . VAL A 1 209 ? -21.357 7.206 -23.665 1.00 95.94 209 VAL A CA 1
ATOM 1719 C C . VAL A 1 209 ? -20.500 7.794 -22.538 1.00 95.94 209 VAL A C 1
ATOM 1721 O O . VAL A 1 209 ? -20.164 8.987 -22.539 1.00 95.94 209 VAL A O 1
ATOM 1724 N N . ARG A 1 210 ? -20.144 6.967 -21.551 1.00 96.38 210 ARG A N 1
ATOM 1725 C CA . ARG A 1 210 ? -19.114 7.280 -20.547 1.00 96.38 210 ARG A CA 1
ATOM 1726 C C . ARG A 1 210 ? -18.085 6.170 -20.465 1.00 96.38 210 ARG A C 1
ATOM 1728 O O . ARG A 1 210 ? -18.423 5.007 -20.629 1.00 96.38 210 ARG A O 1
ATOM 1735 N N . LEU A 1 211 ? -16.853 6.545 -20.149 1.00 97.06 211 LEU A N 1
ATOM 1736 C CA . LEU A 1 211 ? -15.827 5.619 -19.699 1.00 97.06 211 LEU A CA 1
ATOM 1737 C C . LEU A 1 211 ? -15.979 5.429 -18.187 1.00 97.06 211 LEU A C 1
ATOM 1739 O O . LEU A 1 211 ? -15.652 6.332 -17.412 1.00 97.06 211 LEU A O 1
ATOM 1743 N N . LEU A 1 212 ? -16.494 4.278 -17.765 1.00 97.75 212 LEU A N 1
ATOM 1744 C CA . LEU A 1 212 ? -16.435 3.847 -16.378 1.00 97.75 212 LEU A CA 1
ATOM 1745 C C . LEU A 1 212 ? -14.984 3.524 -16.039 1.00 97.75 212 LEU A C 1
ATOM 1747 O O . LEU A 1 212 ? -14.400 2.625 -16.628 1.00 97.75 212 LEU A O 1
ATOM 1751 N N . LEU A 1 213 ? -14.412 4.262 -15.092 1.00 97.38 213 LEU A N 1
ATOM 1752 C CA . LEU A 1 213 ? -13.012 4.159 -14.698 1.00 97.38 213 LEU A CA 1
ATOM 1753 C C . LEU A 1 213 ? -12.897 3.934 -13.189 1.00 97.38 213 LEU A C 1
ATOM 1755 O O . LEU A 1 213 ? -13.344 4.759 -12.386 1.00 97.38 213 LEU A O 1
ATOM 1759 N N . GLU A 1 214 ? -12.264 2.830 -12.809 1.00 97.00 214 GLU A N 1
ATOM 1760 C CA . GLU A 1 214 ? -11.928 2.501 -11.427 1.00 97.00 214 GLU A CA 1
ATOM 1761 C C . GLU A 1 214 ? -11.065 3.594 -10.787 1.00 97.00 214 GLU A C 1
ATOM 1763 O O . GLU A 1 214 ? -10.155 4.149 -11.405 1.00 97.00 214 GLU A O 1
ATOM 1768 N N . GLN A 1 215 ? -11.352 3.907 -9.524 1.00 94.69 215 GLN A N 1
ATOM 1769 C CA . GLN A 1 215 ? -10.525 4.812 -8.740 1.00 94.69 215 GLN A CA 1
ATOM 1770 C C . GLN A 1 215 ? -9.362 4.025 -8.107 1.00 94.69 215 GLN A C 1
ATOM 1772 O O . GLN A 1 215 ? -9.631 3.060 -7.396 1.00 94.69 215 GLN A O 1
ATOM 1777 N N . PRO A 1 216 ? -8.091 4.427 -8.299 1.00 94.50 216 PRO A N 1
ATOM 1778 C CA . PRO A 1 216 ? -6.969 3.849 -7.566 1.00 94.50 216 PRO A CA 1
ATOM 1779 C C . PRO A 1 216 ? -7.070 4.253 -6.093 1.00 94.50 216 PRO A C 1
ATOM 1781 O O . PRO A 1 216 ? -6.810 5.404 -5.754 1.00 94.50 216 PRO A O 1
ATOM 1784 N N . ASN A 1 217 ? -7.519 3.327 -5.254 1.00 92.75 217 ASN A N 1
ATOM 1785 C CA . ASN A 1 217 ? -7.711 3.468 -3.810 1.00 92.75 217 ASN A CA 1
ATOM 1786 C C . ASN A 1 217 ? -7.542 2.089 -3.132 1.00 92.75 217 ASN A C 1
ATOM 1788 O O . ASN A 1 217 ? -7.092 1.127 -3.755 1.00 92.75 217 ASN A O 1
ATOM 1792 N N . GLN A 1 218 ? -7.948 1.941 -1.872 1.00 92.00 218 GLN A N 1
ATOM 1793 C CA . GLN A 1 218 ? -7.849 0.650 -1.174 1.00 92.00 218 GLN A CA 1
ATOM 1794 C C . GLN A 1 218 ? -8.704 -0.474 -1.816 1.00 92.00 218 GLN A C 1
ATOM 1796 O O . GLN A 1 218 ? -8.299 -1.639 -1.794 1.00 92.00 218 GLN A O 1
ATOM 1801 N N . ASP A 1 219 ? -9.840 -0.160 -2.462 1.00 91.75 219 ASP A N 1
ATOM 1802 C CA . ASP A 1 219 ? -10.624 -1.158 -3.214 1.00 91.75 219 ASP A CA 1
ATOM 1803 C C . ASP A 1 219 ? -9.842 -1.695 -4.422 1.00 91.75 219 ASP A C 1
ATOM 1805 O O . ASP A 1 219 ? -9.914 -2.891 -4.719 1.00 91.75 219 ASP A O 1
ATOM 1809 N N . PHE A 1 220 ? -9.091 -0.823 -5.105 1.00 95.25 220 PHE A N 1
ATOM 1810 C CA . PHE A 1 220 ? -8.248 -1.182 -6.247 1.00 95.25 220 PHE A CA 1
ATOM 1811 C C . PHE A 1 220 ? -7.194 -2.232 -5.864 1.00 95.25 220 PHE A C 1
ATOM 1813 O O . PHE A 1 220 ? -7.009 -3.206 -6.600 1.00 95.25 220 PHE A O 1
ATOM 1820 N N . LEU A 1 221 ? -6.558 -2.083 -4.697 1.00 93.56 221 LEU A N 1
ATOM 1821 C CA . LEU A 1 221 ? -5.581 -3.045 -4.172 1.00 93.56 221 LEU A CA 1
ATOM 1822 C C . LEU A 1 221 ? -6.253 -4.370 -3.800 1.00 93.56 221 LEU A C 1
ATOM 1824 O O . LEU A 1 221 ? -5.853 -5.437 -4.268 1.00 93.56 221 LEU A O 1
ATOM 1828 N N . ARG A 1 222 ? -7.357 -4.300 -3.046 1.00 89.25 222 ARG A N 1
ATOM 1829 C CA . ARG A 1 222 ? -8.121 -5.479 -2.619 1.00 89.25 222 ARG A CA 1
ATOM 1830 C C . ARG A 1 222 ? -8.588 -6.330 -3.798 1.00 89.25 222 ARG A C 1
ATOM 1832 O O . ARG A 1 222 ? -8.510 -7.553 -3.744 1.00 89.25 222 ARG A O 1
ATOM 1839 N N . ARG A 1 223 ? -9.083 -5.703 -4.871 1.00 91.00 223 ARG A N 1
ATOM 1840 C CA . ARG A 1 223 ? -9.548 -6.404 -6.083 1.00 91.00 223 ARG A CA 1
ATOM 1841 C C . ARG A 1 223 ? -8.441 -7.175 -6.806 1.00 91.00 223 ARG A C 1
ATOM 1843 O O . ARG A 1 223 ? -8.762 -8.055 -7.599 1.00 91.00 223 ARG A O 1
ATOM 1850 N N . ARG A 1 224 ? -7.177 -6.839 -6.546 1.00 91.50 224 ARG A N 1
ATOM 1851 C CA . ARG A 1 224 ? -5.982 -7.471 -7.124 1.00 91.50 224 ARG A CA 1
ATOM 1852 C C . ARG A 1 224 ? -5.275 -8.393 -6.137 1.00 91.50 224 ARG A C 1
ATOM 1854 O O . ARG A 1 224 ? -4.185 -8.855 -6.439 1.00 91.50 224 ARG A O 1
ATOM 1861 N N . SER A 1 225 ? -5.888 -8.659 -4.980 1.00 88.19 225 SER A N 1
ATOM 1862 C CA . SER A 1 225 ? -5.259 -9.418 -3.900 1.00 88.19 225 SER A CA 1
ATOM 1863 C C . SER A 1 225 ? -3.884 -8.842 -3.550 1.00 88.19 225 SER A C 1
ATOM 1865 O O . SER A 1 225 ? -2.921 -9.586 -3.427 1.00 88.19 225 SER A O 1
ATOM 1867 N N . LEU A 1 226 ? -3.783 -7.518 -3.430 1.00 90.94 226 LEU A N 1
ATOM 1868 C CA . LEU A 1 226 ? -2.593 -6.821 -2.935 1.00 90.94 226 LEU A CA 1
ATOM 1869 C C . LEU A 1 226 ? -2.798 -6.427 -1.467 1.00 90.94 226 LEU A C 1
ATOM 1871 O O . LEU A 1 226 ? -3.953 -6.277 -1.045 1.00 90.94 226 LEU A O 1
ATOM 1875 N N . PRO A 1 227 ? -1.718 -6.250 -0.680 1.00 89.31 227 PRO A N 1
ATOM 1876 C CA . PRO A 1 227 ? -1.860 -5.716 0.664 1.00 89.31 227 PRO A CA 1
ATOM 1877 C C . PRO A 1 227 ? -2.418 -4.296 0.601 1.00 89.31 227 PRO A C 1
ATOM 1879 O O . PRO A 1 227 ? -2.182 -3.553 -0.352 1.00 89.31 227 PRO A O 1
ATOM 1882 N N . TYR A 1 228 ? -3.137 -3.900 1.645 1.00 89.38 228 TYR A N 1
ATOM 1883 C CA . TYR A 1 228 ? -3.456 -2.492 1.836 1.00 89.38 228 TYR A CA 1
ATOM 1884 C C . TYR A 1 228 ? -2.174 -1.709 2.117 1.00 89.38 228 TYR A C 1
ATOM 1886 O O . TYR A 1 228 ? -1.285 -2.186 2.821 1.00 89.38 228 TYR A O 1
ATOM 1894 N N . GLY A 1 229 ? -2.088 -0.495 1.587 1.00 90.56 229 GLY A N 1
ATOM 1895 C CA . GLY A 1 229 ? -0.902 0.340 1.732 1.00 90.56 229 GLY A CA 1
ATOM 1896 C C . GLY A 1 229 ? -1.146 1.764 1.264 1.00 90.56 229 GLY A C 1
ATOM 1897 O O . GLY A 1 229 ? -2.227 2.096 0.765 1.00 90.56 229 GLY A O 1
ATOM 1898 N N . LYS A 1 230 ? -0.148 2.623 1.471 1.00 93.81 230 LYS A N 1
ATOM 1899 C CA . LYS A 1 230 ? -0.236 4.039 1.108 1.00 93.81 230 LYS A CA 1
ATOM 1900 C C . LYS A 1 230 ? -0.305 4.193 -0.411 1.00 93.81 230 LYS A C 1
ATOM 1902 O O . LYS A 1 230 ? 0.399 3.509 -1.154 1.00 93.81 230 LYS A O 1
ATOM 1907 N N . MET A 1 231 ? -1.126 5.129 -0.858 1.00 95.69 231 MET A N 1
ATOM 1908 C CA . MET A 1 231 ? -1.253 5.538 -2.249 1.00 95.69 231 MET A CA 1
ATOM 1909 C C . MET A 1 231 ? -0.725 6.964 -2.371 1.00 95.69 231 MET A C 1
ATOM 1911 O O . MET A 1 231 ? -1.221 7.867 -1.701 1.00 95.69 231 MET A O 1
ATOM 1915 N N . TYR A 1 232 ? 0.266 7.164 -3.231 1.00 96.94 232 TYR A N 1
ATOM 1916 C CA . TYR A 1 232 ? 0.827 8.473 -3.545 1.00 96.94 232 TYR A CA 1
ATOM 1917 C C . TYR A 1 232 ? 0.177 8.995 -4.813 1.00 96.94 232 TYR A C 1
ATOM 1919 O O . TYR A 1 232 ? 0.241 8.353 -5.866 1.00 96.94 232 TYR A O 1
ATOM 1927 N N . ILE A 1 233 ? -0.454 10.158 -4.710 1.00 95.88 233 ILE A N 1
ATOM 1928 C CA . ILE A 1 233 ? -1.213 10.789 -5.780 1.00 95.88 233 ILE A CA 1
ATOM 1929 C C . ILE A 1 233 ? -0.568 12.138 -6.093 1.00 95.88 233 ILE A C 1
ATOM 1931 O O . ILE A 1 233 ? -0.645 13.071 -5.304 1.00 95.88 233 ILE A O 1
ATOM 1935 N N . GLY A 1 234 ? 0.071 12.223 -7.256 1.00 94.88 234 GLY A N 1
ATOM 1936 C CA . GLY A 1 234 ? 0.573 13.459 -7.840 1.00 94.88 234 GLY A CA 1
ATOM 1937 C C . GLY A 1 234 ? -0.322 13.869 -9.001 1.00 94.88 234 GLY A C 1
ATOM 1938 O O . GLY A 1 234 ? -0.219 13.313 -10.096 1.00 94.88 234 GLY A O 1
ATOM 1939 N N . ASP A 1 235 ? -1.238 14.798 -8.760 1.00 91.12 235 ASP A N 1
ATOM 1940 C CA . ASP A 1 235 ? -2.203 15.297 -9.743 1.00 91.12 235 ASP A CA 1
ATOM 1941 C C . ASP A 1 235 ? -2.300 16.826 -9.630 1.00 91.12 235 ASP A C 1
ATOM 1943 O O . ASP A 1 235 ? -1.830 17.405 -8.652 1.00 91.12 235 ASP A O 1
ATOM 1947 N N . VAL A 1 236 ? -2.890 17.473 -10.633 1.00 86.69 236 VAL A N 1
ATOM 1948 C CA . VAL A 1 236 ? -3.157 18.920 -10.596 1.00 86.69 236 VAL A CA 1
ATOM 1949 C C . VAL A 1 236 ? -4.593 19.193 -10.185 1.00 86.69 236 VAL A C 1
ATOM 1951 O O . VAL A 1 236 ? -5.497 18.439 -10.541 1.00 86.69 236 VAL A O 1
ATOM 1954 N N . ASP A 1 237 ? -4.812 20.303 -9.489 1.00 82.88 237 ASP A N 1
ATOM 1955 C CA . ASP A 1 237 ? -6.152 20.793 -9.180 1.00 82.88 237 ASP A CA 1
ATOM 1956 C C . ASP A 1 237 ? -6.569 21.988 -10.056 1.00 82.88 237 ASP A C 1
ATOM 1958 O O . ASP A 1 237 ? -5.809 22.534 -10.867 1.00 82.88 237 ASP A O 1
ATOM 1962 N N . SER A 1 238 ? -7.829 22.389 -9.903 1.00 80.19 238 SER A N 1
ATOM 1963 C CA . SER A 1 238 ? -8.422 23.493 -10.656 1.00 80.19 238 SER A CA 1
ATOM 1964 C C . SER A 1 238 ? -7.803 24.861 -10.318 1.00 80.19 238 SER A C 1
ATOM 1966 O O . SER A 1 238 ? -7.688 25.700 -11.214 1.00 80.19 238 SER A O 1
ATOM 1968 N N . GLU A 1 239 ? -7.329 25.090 -9.090 1.00 79.56 239 GLU A N 1
ATOM 1969 C CA . GLU A 1 239 ? -6.667 26.346 -8.694 1.00 79.56 239 GLU A CA 1
ATOM 1970 C C . GLU A 1 239 ? -5.266 26.458 -9.326 1.00 79.56 239 GLU A C 1
ATOM 1972 O O . GLU A 1 239 ? -4.847 27.535 -9.742 1.00 79.56 239 GLU A O 1
ATOM 1977 N N . GLN A 1 240 ? -4.566 25.340 -9.515 1.00 81.69 240 GLN A N 1
ATOM 1978 C CA . GLN A 1 240 ? -3.297 25.260 -10.249 1.00 81.69 240 GLN A CA 1
ATOM 1979 C C . GLN A 1 240 ? -3.452 25.341 -11.782 1.00 81.69 240 GLN A C 1
ATOM 1981 O O . GLN A 1 240 ? -2.457 25.436 -12.522 1.00 81.69 240 GLN A O 1
ATOM 1986 N N . ILE A 1 241 ? -4.682 25.233 -12.297 1.00 77.88 241 ILE A N 1
ATOM 1987 C CA . ILE A 1 241 ? -4.995 25.369 -13.728 1.00 77.88 241 ILE A CA 1
ATOM 1988 C C . ILE A 1 241 ? -5.510 26.770 -14.056 1.00 77.88 241 ILE A C 1
ATOM 1990 O O . ILE A 1 241 ? -5.038 27.353 -15.035 1.00 77.88 241 ILE A O 1
ATOM 1994 N N . TYR A 1 242 ? -6.459 27.292 -13.277 1.00 76.56 242 TYR A N 1
ATOM 1995 C CA . TYR A 1 242 ? -7.153 28.555 -13.568 1.00 76.56 242 TYR A CA 1
ATOM 1996 C C . TYR A 1 242 ? -6.834 29.684 -12.584 1.00 76.56 242 TYR A C 1
ATOM 1998 O O . TYR A 1 242 ? -7.120 30.842 -12.889 1.00 76.56 242 TYR A O 1
ATOM 2006 N N . GLY A 1 243 ? -6.283 29.354 -11.419 1.00 75.38 243 GLY A N 1
ATOM 2007 C CA . GLY A 1 243 ? -5.956 30.298 -10.363 1.00 75.38 243 GLY A CA 1
ATOM 2008 C C . GLY A 1 243 ? -4.500 30.759 -10.403 1.00 75.38 243 GLY A C 1
ATOM 2009 O O . GLY A 1 243 ? -3.858 30.796 -11.455 1.00 75.38 243 GLY A O 1
ATOM 2010 N N . SER A 1 244 ? -3.982 31.148 -9.238 1.00 77.50 244 SER A N 1
ATOM 2011 C CA . SER A 1 244 ? -2.623 31.714 -9.095 1.00 77.50 244 SER A CA 1
ATOM 2012 C C . SER A 1 244 ? -1.633 30.802 -8.367 1.00 77.50 244 SER A C 1
ATOM 2014 O O . SER A 1 244 ? -0.460 31.151 -8.213 1.00 77.50 244 SER A O 1
ATOM 2016 N N . THR A 1 245 ? -2.092 29.626 -7.938 1.00 83.44 245 THR A N 1
ATOM 2017 C CA . THR A 1 245 ? -1.277 28.662 -7.197 1.00 83.44 245 THR A CA 1
ATOM 2018 C C . THR A 1 245 ? -0.240 28.003 -8.106 1.00 83.44 245 THR A C 1
ATOM 2020 O O . THR A 1 245 ? -0.525 27.577 -9.227 1.00 83.44 245 THR A O 1
ATOM 2023 N N . ARG A 1 246 ? 0.999 27.909 -7.613 1.00 87.88 246 ARG A N 1
ATOM 2024 C CA . ARG A 1 246 ? 2.101 27.234 -8.304 1.00 87.88 246 ARG A CA 1
ATOM 2025 C C . ARG A 1 246 ? 1.851 25.720 -8.363 1.00 87.88 246 ARG A C 1
ATOM 2027 O O . ARG A 1 246 ? 1.389 25.115 -7.402 1.00 87.88 246 ARG A O 1
ATOM 2034 N N . ARG A 1 247 ? 2.241 25.100 -9.482 1.00 87.50 247 ARG A N 1
ATOM 2035 C CA . ARG A 1 247 ? 2.350 23.638 -9.600 1.00 87.50 247 ARG A CA 1
ATOM 2036 C C . ARG A 1 247 ? 3.637 23.149 -8.951 1.00 87.50 247 ARG A C 1
ATOM 2038 O O . ARG A 1 247 ? 4.720 23.560 -9.378 1.00 87.50 247 ARG A O 1
ATOM 2045 N N . GLU A 1 248 ? 3.506 22.257 -7.982 1.00 92.25 248 GLU A N 1
ATOM 2046 C CA . GLU A 1 248 ? 4.654 21.595 -7.370 1.00 92.25 248 GLU A CA 1
ATOM 2047 C C . GLU A 1 248 ? 5.218 20.498 -8.270 1.00 92.25 248 GLU A C 1
ATOM 2049 O O . GLU A 1 248 ? 4.518 19.926 -9.111 1.00 92.25 248 GLU A O 1
ATOM 2054 N N . ARG A 1 249 ? 6.519 20.230 -8.123 1.00 93.06 249 ARG A N 1
ATOM 2055 C CA . ARG A 1 249 ? 7.220 19.231 -8.933 1.00 93.06 249 ARG A CA 1
ATOM 2056 C C . ARG A 1 249 ? 7.265 17.877 -8.234 1.00 93.06 249 ARG A C 1
ATOM 2058 O O . ARG A 1 249 ? 8.015 17.704 -7.276 1.00 93.06 249 ARG A O 1
ATOM 2065 N N . LEU A 1 250 ? 6.553 16.894 -8.777 1.00 95.12 250 LEU A N 1
ATOM 2066 C CA . LEU A 1 250 ? 6.404 15.550 -8.215 1.00 95.12 250 LEU A CA 1
ATOM 2067 C C . LEU A 1 250 ? 7.752 14.881 -7.908 1.00 95.12 250 LEU A C 1
ATOM 2069 O O . LEU A 1 250 ? 7.945 14.341 -6.828 1.00 95.12 250 LEU A O 1
ATOM 2073 N N . TYR A 1 251 ? 8.730 14.949 -8.808 1.00 94.38 251 TYR A N 1
ATOM 2074 C CA . TYR A 1 251 ? 9.991 14.208 -8.657 1.00 94.38 251 TYR A CA 1
ATOM 2075 C C . TYR A 1 251 ? 11.128 15.037 -8.044 1.00 94.38 251 TYR A C 1
ATOM 2077 O O . TYR A 1 251 ? 12.299 14.678 -8.165 1.00 94.38 251 TYR A O 1
ATOM 2085 N N . SER A 1 252 ? 10.790 16.139 -7.365 1.00 93.19 252 SER A N 1
ATOM 2086 C CA . SER A 1 252 ? 11.746 16.935 -6.582 1.00 93.19 252 SER A CA 1
ATOM 2087 C C . SER A 1 252 ? 11.174 17.543 -5.296 1.00 93.19 252 SER A C 1
ATOM 2089 O O . SER A 1 252 ? 11.952 17.976 -4.448 1.00 93.19 252 SER A O 1
ATOM 2091 N N . GLU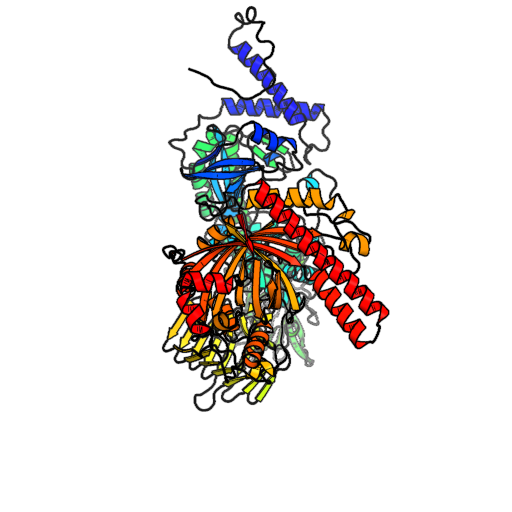 A 1 253 ? 9.849 17.591 -5.134 1.00 94.06 253 GLU A N 1
ATOM 2092 C CA . GLU A 1 253 ? 9.161 18.266 -4.029 1.00 94.06 253 GLU A CA 1
ATOM 2093 C C . GLU A 1 253 ? 8.122 17.325 -3.401 1.00 94.06 253 GLU A C 1
ATOM 2095 O O . GLU A 1 253 ? 7.153 16.927 -4.044 1.00 94.06 253 GLU A O 1
ATOM 2100 N N . ILE A 1 254 ? 8.293 16.984 -2.117 1.00 95.56 254 ILE A N 1
ATOM 2101 C CA . ILE A 1 254 ? 7.380 16.067 -1.409 1.00 95.56 254 ILE A CA 1
ATOM 2102 C C . ILE A 1 254 ? 5.947 16.614 -1.320 1.00 95.56 254 ILE A C 1
ATOM 2104 O O . ILE A 1 254 ? 4.997 15.842 -1.328 1.00 95.56 254 ILE A O 1
ATOM 2108 N N . ALA A 1 255 ? 5.798 17.944 -1.301 1.00 92.94 255 ALA A N 1
ATOM 2109 C CA . ALA A 1 255 ? 4.512 18.638 -1.270 1.00 92.94 255 ALA A CA 1
ATOM 2110 C C . ALA A 1 255 ? 3.666 18.420 -2.538 1.00 92.94 255 ALA A C 1
ATOM 2112 O O . ALA A 1 255 ? 2.465 18.662 -2.509 1.00 92.94 255 ALA A O 1
ATOM 2113 N N . GLY A 1 256 ? 4.269 17.938 -3.634 1.00 92.94 256 GLY A N 1
ATOM 2114 C CA . GLY A 1 256 ? 3.532 17.553 -4.837 1.00 92.94 256 GLY A CA 1
ATOM 2115 C C . GLY A 1 256 ? 2.750 16.242 -4.703 1.00 92.94 256 GLY A C 1
ATOM 2116 O O . GLY A 1 256 ? 1.979 15.915 -5.599 1.00 92.94 256 GLY A O 1
ATOM 2117 N N . TRP A 1 257 ? 2.938 15.484 -3.617 1.00 95.25 257 TRP A N 1
ATOM 2118 C CA . TRP A 1 257 ? 2.285 14.193 -3.407 1.00 95.25 257 TRP A CA 1
ATOM 2119 C C . TRP A 1 257 ? 1.250 14.248 -2.287 1.00 95.25 257 TRP A C 1
ATOM 2121 O O . TRP A 1 257 ? 1.579 14.470 -1.123 1.00 95.25 257 TRP A O 1
ATOM 2131 N N . GLU A 1 258 ? 0.005 13.935 -2.629 1.00 94.81 258 GLU A N 1
ATOM 2132 C CA . GLU A 1 258 ? -1.020 13.558 -1.661 1.00 94.81 258 GLU A CA 1
ATOM 2133 C C . GLU A 1 258 ? -0.824 12.090 -1.249 1.00 94.81 258 GLU A C 1
ATOM 2135 O O . GLU A 1 258 ? -0.523 11.237 -2.089 1.00 94.81 258 GLU A O 1
ATOM 2140 N N . VAL A 1 259 ? -1.009 11.788 0.040 1.00 94.56 259 VAL A N 1
ATOM 2141 C CA . VAL A 1 259 ? -0.947 10.422 0.578 1.00 94.56 259 VAL A CA 1
ATOM 2142 C C . VAL A 1 259 ? -2.324 9.994 1.060 1.00 94.56 259 VAL A C 1
ATOM 2144 O O . VAL A 1 259 ? -2.832 10.509 2.055 1.00 94.56 259 VAL A O 1
ATOM 2147 N N . GLU A 1 260 ? -2.899 8.995 0.398 1.00 93.19 260 GLU A N 1
ATOM 2148 C CA . GLU A 1 260 ? -4.069 8.272 0.895 1.00 93.19 260 GLU A CA 1
ATOM 2149 C C . GLU A 1 260 ? -3.594 6.996 1.604 1.00 93.19 260 GLU A C 1
ATOM 2151 O O . GLU A 1 260 ? -2.938 6.147 1.001 1.00 93.19 260 GLU A O 1
ATOM 2156 N N . SER A 1 261 ? -3.917 6.846 2.889 1.00 89.75 261 SER A N 1
ATOM 2157 C CA . SER A 1 261 ? -3.491 5.708 3.714 1.00 89.75 261 SER A CA 1
ATOM 2158 C C . SER A 1 261 ? -4.694 4.902 4.220 1.00 89.75 261 SER A C 1
ATOM 2160 O O . SER A 1 261 ? -5.735 5.490 4.527 1.00 89.75 261 SER A O 1
ATOM 2162 N N . PRO A 1 262 ? -4.588 3.561 4.342 1.00 84.44 262 PRO A N 1
ATOM 2163 C CA . PRO A 1 262 ? -5.607 2.744 5.008 1.00 84.44 262 PRO A CA 1
ATOM 2164 C C . PRO A 1 262 ? -5.681 3.011 6.521 1.00 84.44 262 PRO A C 1
ATOM 2166 O O . PRO A 1 262 ? -6.612 2.551 7.194 1.00 84.44 262 PRO A O 1
ATOM 2169 N N . THR A 1 263 ? -4.691 3.715 7.078 1.00 79.44 263 THR A N 1
ATOM 2170 C CA . THR A 1 263 ? -4.597 4.103 8.486 1.00 79.44 263 THR A CA 1
ATOM 2171 C C . THR A 1 263 ? -4.438 5.613 8.639 1.00 79.44 263 THR A C 1
ATOM 2173 O O . THR A 1 263 ? -4.289 6.333 7.658 1.00 79.44 263 THR A O 1
ATOM 2176 N N . ASP A 1 264 ? -4.460 6.107 9.878 1.00 75.00 264 ASP A N 1
ATOM 2177 C CA . ASP A 1 264 ? -4.185 7.523 10.159 1.00 75.00 264 ASP A CA 1
ATOM 2178 C C . ASP A 1 264 ? -2.679 7.863 10.004 1.00 75.00 264 ASP A C 1
ATOM 2180 O O . ASP A 1 264 ? -2.268 9.007 10.177 1.00 75.00 264 ASP A O 1
ATOM 2184 N N . GLU A 1 265 ? -1.840 6.873 9.662 1.00 78.25 265 GLU A N 1
ATOM 2185 C CA . GLU A 1 265 ? -0.419 7.038 9.346 1.00 78.25 265 GLU A CA 1
ATOM 2186 C C . GLU A 1 265 ? -0.255 7.498 7.889 1.00 78.25 265 GLU A C 1
ATOM 2188 O O . GLU A 1 265 ? -0.311 6.695 6.955 1.00 78.25 265 GLU A O 1
ATOM 2193 N N . ASN A 1 266 ? -0.036 8.796 7.688 1.00 84.69 266 ASN A N 1
ATOM 2194 C CA . ASN A 1 266 ? 0.107 9.427 6.371 1.00 84.69 266 ASN A CA 1
ATOM 2195 C C . ASN A 1 266 ? 1.527 9.956 6.082 1.00 84.69 266 ASN A C 1
ATOM 2197 O O . ASN A 1 266 ? 1.732 10.652 5.088 1.00 84.69 266 ASN A O 1
ATOM 2201 N N . THR A 1 267 ? 2.517 9.622 6.917 1.00 88.31 267 THR A N 1
ATOM 2202 C CA . THR A 1 267 ? 3.916 10.033 6.719 1.00 88.31 267 THR A CA 1
ATOM 2203 C C . THR A 1 267 ? 4.460 9.501 5.381 1.00 88.31 267 THR A C 1
ATOM 2205 O O . THR A 1 267 ? 4.441 8.284 5.167 1.00 88.31 267 THR A O 1
ATOM 2208 N N . PRO A 1 268 ? 4.984 10.357 4.482 1.00 91.94 268 PRO A N 1
ATOM 2209 C CA . PRO A 1 268 ? 5.394 9.959 3.134 1.00 91.94 268 PRO A CA 1
ATOM 2210 C C . PRO A 1 268 ? 6.849 9.438 3.067 1.00 91.94 268 PRO A C 1
ATOM 2212 O O . PRO A 1 268 ? 7.613 9.865 2.199 1.00 91.94 268 PRO A O 1
ATOM 2215 N N . SER A 1 269 ? 7.266 8.553 3.981 1.00 90.25 269 SER A N 1
ATOM 2216 C CA . SER A 1 269 ? 8.670 8.113 4.119 1.00 90.25 269 SER A CA 1
ATOM 2217 C C . SER A 1 269 ? 9.229 7.454 2.855 1.00 90.25 269 SER A C 1
ATOM 2219 O O . SER A 1 269 ? 10.342 7.768 2.434 1.00 90.25 269 SER A O 1
ATOM 2221 N N . GLU A 1 270 ? 8.436 6.601 2.216 1.00 94.38 270 GLU A N 1
ATOM 2222 C CA . GLU A 1 270 ? 8.776 5.847 1.011 1.00 94.38 270 GLU A CA 1
ATOM 2223 C C . GLU A 1 270 ? 9.080 6.793 -0.162 1.00 94.38 270 GLU A C 1
ATOM 2225 O O . GLU A 1 270 ? 10.136 6.710 -0.792 1.00 94.38 270 GLU A O 1
ATOM 2230 N N . MET A 1 271 ? 8.194 7.766 -0.403 1.00 96.56 271 MET A N 1
ATOM 2231 C CA . MET A 1 271 ? 8.388 8.782 -1.440 1.00 96.56 271 MET A CA 1
ATOM 2232 C C . MET A 1 271 ? 9.552 9.720 -1.105 1.00 96.56 271 MET A C 1
ATOM 2234 O O . MET A 1 271 ? 10.346 10.050 -1.981 1.00 96.56 271 MET A O 1
ATOM 2238 N N . ALA A 1 272 ? 9.713 10.121 0.159 1.00 95.81 272 ALA A N 1
ATOM 2239 C CA . ALA A 1 272 ? 10.825 10.976 0.569 1.00 95.81 272 ALA A CA 1
ATOM 2240 C C . ALA A 1 272 ? 12.196 10.319 0.312 1.00 95.81 272 ALA A C 1
ATOM 2242 O O . ALA A 1 272 ? 13.113 11.009 -0.142 1.00 95.81 272 ALA A O 1
ATOM 2243 N N . ARG A 1 273 ? 12.330 9.000 0.537 1.00 95.19 273 ARG A N 1
ATOM 2244 C CA . ARG A 1 273 ? 13.540 8.238 0.174 1.00 95.19 273 ARG A CA 1
ATOM 2245 C C . ARG A 1 273 ? 13.794 8.257 -1.331 1.00 95.19 273 ARG A C 1
ATOM 2247 O O . ARG A 1 273 ? 14.896 8.618 -1.738 1.00 95.19 273 ARG A O 1
ATOM 2254 N N . LEU A 1 274 ? 12.765 7.989 -2.139 1.00 97.06 274 LEU A N 1
ATOM 2255 C CA . LEU A 1 274 ? 12.874 8.021 -3.600 1.00 97.06 274 LEU A CA 1
ATOM 2256 C C . LEU A 1 274 ? 13.348 9.388 -4.107 1.00 97.06 274 LEU A C 1
ATOM 2258 O O . LEU A 1 274 ? 14.305 9.475 -4.877 1.00 97.06 274 LEU A O 1
ATOM 2262 N N . LEU A 1 275 ? 12.716 10.469 -3.644 1.00 97.25 275 LEU A N 1
ATOM 2263 C CA . LEU A 1 275 ? 13.092 11.832 -4.030 1.00 97.25 275 LEU A CA 1
ATOM 2264 C C . LEU A 1 275 ? 14.511 12.192 -3.579 1.00 97.25 275 LEU A C 1
ATOM 2266 O O . LEU A 1 275 ? 15.220 12.908 -4.290 1.00 97.25 275 LEU A O 1
ATOM 2270 N N . HIS A 1 276 ? 14.938 11.699 -2.413 1.00 96.38 276 HIS A N 1
ATOM 2271 C CA . HIS A 1 276 ? 16.313 11.858 -1.961 1.00 96.38 276 HIS A CA 1
ATOM 2272 C C . HIS A 1 276 ? 17.281 11.178 -2.934 1.00 96.38 276 HIS A C 1
ATOM 2274 O O . HIS A 1 276 ? 18.145 11.868 -3.469 1.00 96.38 276 HIS A O 1
ATOM 2280 N N . THR A 1 277 ? 17.088 9.889 -3.234 1.00 96.69 277 THR A N 1
ATOM 2281 C CA . THR A 1 277 ? 17.953 9.121 -4.145 1.00 96.69 277 THR A CA 1
ATOM 2282 C C . THR A 1 277 ? 18.025 9.735 -5.542 1.00 96.69 277 THR A C 1
ATOM 2284 O O . THR A 1 277 ? 19.124 9.894 -6.062 1.00 96.69 277 THR A O 1
ATOM 2287 N N . ILE A 1 278 ? 16.899 10.171 -6.125 1.00 95.12 278 ILE A N 1
ATOM 2288 C CA . ILE A 1 278 ? 16.885 10.860 -7.434 1.00 95.12 278 ILE A CA 1
ATOM 2289 C C . ILE A 1 278 ? 17.780 12.112 -7.423 1.00 95.12 278 ILE A C 1
ATOM 2291 O O . ILE A 1 278 ? 18.406 12.441 -8.431 1.00 95.12 278 ILE A O 1
ATOM 2295 N N . ARG A 1 279 ? 17.820 12.839 -6.301 1.00 93.25 279 ARG A N 1
ATOM 2296 C CA . ARG A 1 279 ? 18.533 14.115 -6.186 1.00 93.25 279 ARG A CA 1
ATOM 2297 C C . ARG A 1 279 ? 20.007 13.958 -5.825 1.00 93.25 279 ARG A C 1
ATOM 2299 O O . ARG A 1 279 ? 20.790 14.814 -6.226 1.00 93.25 279 ARG A O 1
ATOM 2306 N N . THR A 1 280 ? 20.362 12.963 -5.015 1.00 94.81 280 THR A N 1
ATOM 2307 C CA . THR A 1 280 ? 21.686 12.886 -4.378 1.00 94.81 280 THR A CA 1
ATOM 2308 C C . THR A 1 280 ? 22.577 11.781 -4.924 1.00 94.81 280 THR A C 1
ATOM 2310 O O . THR A 1 280 ? 23.794 11.913 -4.814 1.00 94.81 280 THR A O 1
ATOM 2313 N N . GLU A 1 281 ? 22.016 10.730 -5.529 1.00 93.88 281 GLU A N 1
ATOM 2314 C CA . GLU A 1 281 ? 22.819 9.646 -6.088 1.00 93.88 281 GLU A CA 1
ATOM 2315 C C . GLU A 1 281 ? 23.205 9.956 -7.539 1.00 93.88 281 GLU A C 1
ATOM 2317 O O . GLU A 1 281 ? 22.372 9.967 -8.448 1.00 93.88 281 GLU A O 1
ATOM 2322 N N . HIS A 1 282 ? 24.485 10.254 -7.748 1.00 88.56 282 HIS A N 1
ATOM 2323 C CA . HIS A 1 282 ? 25.042 10.622 -9.050 1.00 88.56 282 HIS A CA 1
ATOM 2324 C C . HIS A 1 282 ? 25.963 9.541 -9.625 1.00 88.56 282 HIS A C 1
ATOM 2326 O O . HIS A 1 282 ? 26.327 9.629 -10.802 1.00 88.56 282 HIS A O 1
ATOM 2332 N N . ASP A 1 283 ? 26.340 8.529 -8.835 1.00 87.00 283 ASP A N 1
ATOM 2333 C CA . ASP A 1 283 ? 27.043 7.358 -9.345 1.00 87.00 283 ASP A CA 1
ATOM 2334 C C . ASP A 1 283 ? 26.016 6.397 -9.982 1.00 87.00 283 ASP A C 1
ATOM 2336 O O . ASP A 1 283 ? 25.129 5.878 -9.297 1.00 87.00 283 ASP A O 1
ATOM 2340 N N . PRO A 1 284 ? 26.094 6.137 -11.301 1.00 84.94 284 PRO A N 1
ATOM 2341 C CA . PRO A 1 284 ? 25.105 5.320 -12.000 1.00 84.94 284 PRO A CA 1
ATOM 2342 C C . PRO A 1 284 ? 25.070 3.857 -11.533 1.00 84.94 284 PRO A C 1
ATOM 2344 O O . PRO A 1 284 ? 24.017 3.224 -11.652 1.00 84.94 284 PRO A O 1
ATOM 2347 N N . TYR A 1 285 ? 26.175 3.314 -11.008 1.00 84.25 285 TYR A N 1
ATOM 2348 C CA . TYR A 1 285 ? 26.215 1.951 -10.473 1.00 84.25 285 TYR A CA 1
ATOM 2349 C C . TYR A 1 285 ? 25.626 1.886 -9.065 1.00 84.25 285 TYR A C 1
ATOM 2351 O O . TYR A 1 285 ? 24.881 0.954 -8.761 1.00 84.25 285 TYR A O 1
ATOM 2359 N N . ALA A 1 286 ? 25.896 2.888 -8.225 1.00 86.62 286 ALA A N 1
ATOM 2360 C CA . ALA A 1 286 ? 25.240 2.995 -6.923 1.00 86.62 286 ALA A CA 1
ATOM 2361 C C . ALA A 1 286 ? 23.724 3.183 -7.097 1.00 86.62 286 ALA A C 1
ATOM 2363 O O . ALA A 1 286 ? 22.939 2.458 -6.485 1.00 86.62 286 ALA A O 1
ATOM 2364 N N . PHE A 1 287 ? 23.305 4.050 -8.027 1.00 90.31 287 PHE A N 1
ATOM 2365 C CA . PHE A 1 287 ? 21.896 4.216 -8.388 1.00 90.31 287 PHE A CA 1
ATOM 2366 C C . PHE A 1 287 ? 21.267 2.900 -8.862 1.00 90.31 287 PHE A C 1
ATOM 2368 O O . PHE A 1 287 ? 20.184 2.549 -8.399 1.00 90.31 287 PHE A O 1
ATOM 2375 N N . TYR A 1 288 ? 21.947 2.150 -9.743 1.00 89.19 288 TYR A N 1
ATOM 2376 C CA . TYR A 1 288 ? 21.486 0.843 -10.232 1.00 89.19 288 TYR A CA 1
ATOM 2377 C C . TYR A 1 288 ? 21.196 -0.145 -9.096 1.00 89.19 288 TYR A C 1
ATOM 2379 O O . TYR A 1 288 ? 20.231 -0.902 -9.179 1.00 89.19 288 TYR A O 1
ATOM 2387 N N . ARG A 1 289 ? 22.011 -0.139 -8.036 1.00 86.19 289 ARG A N 1
ATOM 2388 C CA . ARG A 1 289 ? 21.833 -1.039 -6.889 1.00 86.19 289 ARG A CA 1
ATOM 2389 C C . ARG A 1 289 ? 20.738 -0.571 -5.935 1.00 86.19 289 ARG A C 1
ATOM 2391 O O . ARG A 1 289 ? 19.959 -1.399 -5.485 1.00 86.19 289 ARG A O 1
ATOM 2398 N N . VAL A 1 290 ? 20.651 0.732 -5.668 1.00 90.25 290 VAL A N 1
ATOM 2399 C CA . VAL A 1 290 ? 19.733 1.290 -4.659 1.00 90.25 290 VAL A CA 1
ATOM 2400 C C . VAL A 1 290 ? 18.307 1.467 -5.187 1.00 90.25 290 VAL A C 1
ATOM 2402 O O . VAL A 1 290 ? 17.347 1.238 -4.452 1.00 90.25 290 VAL A O 1
ATOM 2405 N N . ILE A 1 291 ? 18.113 1.870 -6.451 1.00 94.50 291 ILE A N 1
ATOM 2406 C CA . ILE A 1 291 ? 16.759 2.163 -6.956 1.00 94.50 291 ILE A CA 1
ATOM 2407 C C . ILE A 1 291 ? 15.795 0.957 -6.897 1.00 94.50 291 ILE A C 1
ATOM 2409 O O . ILE A 1 291 ? 14.645 1.168 -6.498 1.00 94.50 291 ILE A O 1
ATOM 2413 N N . PRO A 1 292 ? 16.207 -0.299 -7.192 1.00 92.19 292 PRO A N 1
ATOM 2414 C CA . PRO A 1 292 ? 15.322 -1.462 -7.120 1.00 92.19 292 PRO A CA 1
ATOM 2415 C C . PRO A 1 292 ? 14.927 -1.859 -5.690 1.00 92.19 292 PRO A C 1
ATOM 2417 O O . PRO A 1 292 ? 14.014 -2.668 -5.520 1.00 92.19 292 PRO A O 1
ATOM 2420 N N . GLU A 1 293 ? 15.599 -1.316 -4.669 1.00 90.12 293 GLU A N 1
ATOM 2421 C CA . GLU A 1 293 ? 15.235 -1.496 -3.256 1.00 90.12 293 GLU A CA 1
ATOM 2422 C C . GLU A 1 293 ? 14.087 -0.565 -2.840 1.00 90.12 293 GLU A C 1
ATOM 2424 O O . GLU A 1 293 ? 13.380 -0.852 -1.879 1.00 90.12 293 GLU A O 1
ATOM 2429 N N . GLN A 1 294 ? 13.870 0.537 -3.569 1.00 94.38 294 GLN A N 1
ATOM 2430 C CA . GLN A 1 294 ? 12.850 1.547 -3.253 1.00 94.38 294 GLN A CA 1
ATOM 2431 C C . GLN A 1 294 ? 11.654 1.512 -4.207 1.00 94.38 294 GLN A C 1
ATOM 2433 O O . GLN A 1 294 ? 10.537 1.862 -3.823 1.00 94.38 294 GLN A O 1
ATOM 2438 N N . VAL A 1 295 ? 11.878 1.108 -5.458 1.00 96.88 295 VAL A N 1
ATOM 2439 C CA . VAL A 1 295 ? 10.865 1.056 -6.513 1.00 96.88 295 VAL A CA 1
ATOM 2440 C C . VAL A 1 295 ? 10.883 -0.325 -7.145 1.00 96.88 295 VAL A C 1
ATOM 2442 O O . VAL A 1 295 ? 11.947 -0.887 -7.395 1.00 96.88 295 VAL A O 1
ATOM 2445 N N . ASP A 1 296 ? 9.707 -0.859 -7.450 1.00 95.56 296 ASP A N 1
ATOM 2446 C CA . ASP A 1 296 ? 9.595 -2.029 -8.312 1.00 95.56 296 ASP A CA 1
ATOM 2447 C C . ASP A 1 296 ? 10.040 -1.651 -9.737 1.00 95.56 296 ASP A C 1
ATOM 2449 O O . ASP A 1 296 ? 9.280 -1.091 -10.538 1.00 95.56 296 ASP A O 1
ATOM 2453 N N . ILE A 1 297 ? 11.327 -1.878 -10.017 1.00 95.50 297 ILE A N 1
ATOM 2454 C CA . ILE A 1 297 ? 11.985 -1.421 -11.243 1.00 95.50 297 ILE A CA 1
ATOM 2455 C C . ILE A 1 297 ? 11.471 -2.159 -12.482 1.00 95.50 297 ILE A C 1
ATOM 2457 O O . ILE A 1 297 ? 11.428 -1.583 -13.571 1.00 95.50 297 ILE A O 1
ATOM 2461 N N . GLU A 1 298 ? 11.023 -3.405 -12.321 1.00 95.31 298 GLU A N 1
ATOM 2462 C CA . GLU A 1 298 ? 10.424 -4.175 -13.406 1.00 95.31 298 GLU A CA 1
ATOM 2463 C C . GLU A 1 298 ? 9.075 -3.558 -13.793 1.00 95.31 298 GLU A C 1
ATOM 2465 O O . GLU A 1 298 ? 8.840 -3.236 -14.960 1.00 95.31 298 GLU A O 1
ATOM 2470 N N . GLN A 1 299 ? 8.220 -3.275 -12.807 1.00 97.06 299 GLN A N 1
ATOM 2471 C CA . GLN A 1 299 ? 6.924 -2.643 -13.055 1.00 97.06 299 GLN A CA 1
ATOM 2472 C C . GLN A 1 299 ? 7.072 -1.207 -13.581 1.00 97.06 299 GLN A C 1
ATOM 2474 O O . GLN A 1 299 ? 6.300 -0.780 -14.443 1.00 97.06 299 GLN A O 1
ATOM 2479 N N . LEU A 1 300 ? 8.091 -0.465 -13.132 1.00 97.62 300 LEU A N 1
ATOM 2480 C CA . LEU A 1 300 ? 8.411 0.863 -13.664 1.00 97.62 300 LEU A CA 1
ATOM 2481 C C . LEU A 1 300 ? 8.866 0.823 -15.123 1.00 97.62 300 LEU A C 1
ATOM 2483 O O . LEU A 1 300 ? 8.367 1.607 -15.932 1.00 97.62 300 LEU A O 1
ATOM 2487 N N . THR A 1 301 ? 9.770 -0.085 -15.484 1.00 97.06 301 THR A N 1
ATOM 2488 C CA . THR A 1 301 ? 10.263 -0.199 -16.865 1.00 97.06 301 THR A CA 1
ATOM 2489 C C . THR A 1 301 ? 9.193 -0.740 -17.816 1.00 97.06 301 THR A C 1
ATOM 2491 O O . THR A 1 301 ? 9.077 -0.230 -18.931 1.00 97.06 301 THR A O 1
ATOM 2494 N N . LYS A 1 302 ? 8.325 -1.666 -17.378 1.00 97.44 302 LYS A N 1
ATOM 2495 C CA . LYS A 1 302 ? 7.110 -2.046 -18.129 1.00 97.44 302 LYS A CA 1
ATOM 2496 C C . LYS A 1 302 ? 6.173 -0.855 -18.329 1.00 97.44 302 LYS A C 1
ATOM 2498 O O . LYS A 1 302 ? 5.652 -0.667 -19.426 1.00 97.44 302 LYS A O 1
ATOM 2503 N N . TYR A 1 303 ? 5.975 -0.017 -17.308 1.00 97.19 303 TYR A N 1
ATOM 2504 C CA . TYR A 1 303 ? 5.134 1.172 -17.452 1.00 97.19 303 TYR A CA 1
ATOM 2505 C C . TYR A 1 303 ? 5.735 2.183 -18.441 1.00 97.19 303 TYR A C 1
ATOM 2507 O O . TYR A 1 303 ? 5.019 2.714 -19.288 1.00 97.19 303 TYR A O 1
ATOM 2515 N N . MET A 1 304 ? 7.051 2.404 -18.405 1.00 96.50 304 MET A N 1
ATOM 2516 C CA . MET A 1 304 ? 7.751 3.227 -19.400 1.00 96.50 304 MET A CA 1
ATOM 2517 C C . MET A 1 304 ? 7.605 2.660 -20.818 1.00 96.50 304 MET A C 1
ATOM 2519 O O . MET A 1 304 ? 7.313 3.409 -21.750 1.00 96.50 304 MET A O 1
ATOM 2523 N N . ALA A 1 305 ? 7.752 1.342 -20.981 1.00 96.31 305 ALA A N 1
ATOM 2524 C CA . ALA A 1 305 ? 7.558 0.661 -22.258 1.00 96.31 305 ALA A CA 1
ATOM 2525 C C . ALA A 1 305 ? 6.121 0.835 -22.776 1.00 96.31 305 ALA A C 1
ATOM 2527 O O . ALA A 1 305 ? 5.922 1.168 -23.944 1.00 96.31 305 ALA A O 1
ATOM 2528 N N . LEU A 1 306 ? 5.121 0.701 -21.898 1.00 96.69 306 LEU A N 1
ATOM 2529 C CA . LEU A 1 306 ? 3.729 0.996 -22.225 1.00 96.69 306 LEU A CA 1
ATOM 2530 C C . LEU A 1 306 ? 3.568 2.445 -22.701 1.00 96.69 306 LEU A C 1
ATOM 2532 O O . LEU A 1 306 ? 2.963 2.658 -23.747 1.00 96.69 306 LEU A O 1
ATOM 2536 N N . LEU A 1 307 ? 4.109 3.431 -21.973 1.00 95.38 307 LEU A N 1
ATOM 2537 C CA . LEU A 1 307 ? 4.018 4.856 -22.328 1.00 95.38 307 LEU A CA 1
ATOM 2538 C C . LEU A 1 307 ? 4.625 5.159 -23.703 1.00 95.38 307 LEU A C 1
ATOM 2540 O O . LEU A 1 307 ? 4.050 5.926 -24.478 1.00 95.38 307 LEU A O 1
ATOM 2544 N N . GLU A 1 308 ? 5.742 4.520 -24.044 1.00 94.44 308 GLU A N 1
ATOM 2545 C CA . GLU A 1 308 ? 6.326 4.627 -25.378 1.00 94.44 308 GLU A CA 1
ATOM 2546 C C . GLU A 1 308 ? 5.472 3.956 -26.450 1.00 94.44 308 GLU A C 1
ATOM 2548 O O . GLU A 1 308 ? 5.321 4.518 -27.536 1.00 94.44 308 GLU A O 1
ATOM 2553 N N . LEU A 1 309 ? 4.883 2.797 -26.166 1.00 94.88 309 LEU A N 1
ATOM 2554 C CA . LEU A 1 309 ? 4.015 2.105 -27.112 1.00 94.88 309 LEU A CA 1
ATOM 2555 C C . LEU A 1 309 ? 2.731 2.896 -27.395 1.00 94.88 309 LEU A C 1
ATOM 2557 O O . LEU A 1 309 ? 2.343 3.042 -28.553 1.00 94.88 309 LEU A O 1
ATOM 2561 N N . VAL A 1 310 ? 2.102 3.453 -26.355 1.00 93.62 310 VAL A N 1
ATOM 2562 C CA . VAL A 1 310 ? 0.911 4.305 -26.501 1.00 93.62 310 VAL A CA 1
ATOM 2563 C C . VAL A 1 310 ? 1.245 5.696 -27.057 1.00 93.62 310 VAL A C 1
ATOM 2565 O O . VAL A 1 310 ? 0.340 6.430 -27.448 1.00 93.62 310 VAL A O 1
ATOM 2568 N N . GLY A 1 311 ? 2.524 6.089 -27.068 1.00 91.56 311 GLY A N 1
ATOM 2569 C CA . GLY A 1 311 ? 2.983 7.397 -27.543 1.00 91.56 311 GLY A CA 1
ATOM 2570 C C . GLY A 1 311 ? 2.613 8.561 -26.616 1.00 91.56 311 GLY A C 1
ATOM 2571 O O . GLY A 1 311 ? 2.233 9.631 -27.097 1.00 91.56 311 GLY A O 1
ATOM 2572 N N . SER A 1 312 ? 2.697 8.366 -25.296 1.00 90.19 312 SER A N 1
ATOM 2573 C CA . SER A 1 312 ? 2.244 9.341 -24.299 1.00 90.19 312 SER A CA 1
ATOM 2574 C C . SER A 1 312 ? 3.369 9.975 -23.491 1.00 90.19 312 SER A C 1
ATOM 2576 O O . SER A 1 312 ? 4.286 9.307 -23.024 1.00 90.19 312 SER A O 1
ATOM 2578 N N . VAL A 1 313 ? 3.238 11.283 -23.259 1.00 88.69 313 VAL A N 1
ATOM 2579 C CA . VAL A 1 313 ? 4.063 12.062 -22.320 1.00 88.69 313 VAL A CA 1
ATOM 2580 C C . VAL A 1 313 ? 3.222 12.687 -21.202 1.00 88.69 313 VAL A C 1
ATOM 2582 O O . VAL A 1 313 ? 3.691 13.608 -20.536 1.00 88.69 313 VAL A O 1
ATOM 2585 N N . HIS A 1 314 ? 1.978 12.219 -21.023 1.00 87.94 314 HIS A N 1
ATOM 2586 C CA . HIS A 1 314 ? 0.981 12.802 -20.111 1.00 87.94 314 HIS A CA 1
ATOM 2587 C C . HIS A 1 314 ? 1.264 12.518 -18.621 1.00 87.94 314 HIS A C 1
ATOM 2589 O O . HIS A 1 314 ? 0.528 12.994 -17.760 1.00 87.94 314 HIS A O 1
ATOM 2595 N N . VAL A 1 315 ? 2.320 11.752 -18.325 1.00 91.88 315 VAL A N 1
ATOM 2596 C CA . VAL A 1 315 ? 2.884 11.526 -16.986 1.00 91.88 315 VAL A CA 1
ATOM 2597 C C . VAL A 1 315 ? 4.171 12.340 -16.892 1.00 91.88 315 VAL A C 1
ATOM 2599 O O . VAL A 1 315 ? 5.184 11.977 -17.503 1.00 91.88 315 VAL A O 1
ATOM 2602 N N . ASP A 1 316 ? 4.130 13.470 -16.189 1.00 91.94 316 ASP A N 1
ATOM 2603 C CA . ASP A 1 316 ? 5.202 14.468 -16.214 1.00 91.94 316 ASP A CA 1
ATOM 2604 C C . ASP A 1 316 ? 5.610 14.970 -14.823 1.00 91.94 316 ASP A C 1
ATOM 2606 O O . ASP A 1 316 ? 5.260 14.383 -13.806 1.00 91.94 316 ASP A O 1
ATOM 2610 N N . GLU A 1 317 ? 6.427 16.025 -14.774 1.00 92.75 317 GLU A N 1
ATOM 2611 C CA . GLU A 1 317 ? 6.954 16.587 -13.525 1.00 92.75 317 GLU A CA 1
ATOM 2612 C C . GLU A 1 317 ? 5.881 17.156 -12.591 1.00 92.75 317 GLU A C 1
ATOM 2614 O O . GLU A 1 317 ? 6.214 17.487 -11.461 1.00 92.75 317 GLU A O 1
ATOM 2619 N N . THR A 1 318 ? 4.637 17.334 -13.038 1.00 91.88 318 THR A N 1
ATOM 2620 C CA . THR A 1 318 ? 3.608 18.063 -12.280 1.00 91.88 318 THR A CA 1
ATOM 2621 C C . THR A 1 318 ? 2.298 17.306 -12.099 1.00 91.88 318 THR A C 1
ATOM 2623 O O . THR A 1 318 ? 1.535 17.679 -11.215 1.00 91.88 318 THR A O 1
ATOM 2626 N N . HIS A 1 319 ? 2.004 16.270 -12.893 1.00 92.31 319 HIS A N 1
ATOM 2627 C CA . HIS A 1 319 ? 0.755 15.513 -12.750 1.00 92.31 319 HIS A CA 1
ATOM 2628 C C . HIS A 1 319 ? 0.812 14.075 -13.288 1.00 92.31 319 HIS A C 1
ATOM 2630 O O . HIS A 1 319 ? 1.742 13.666 -13.986 1.00 92.31 319 HIS A O 1
ATOM 2636 N N . ASN A 1 320 ? -0.254 13.324 -12.983 1.00 93.25 320 ASN A N 1
ATOM 2637 C CA . ASN A 1 320 ? -0.502 11.921 -13.333 1.00 93.25 320 ASN A CA 1
ATOM 2638 C C . ASN A 1 320 ? 0.501 10.904 -12.772 1.00 93.25 320 ASN A C 1
ATOM 2640 O O . ASN A 1 320 ? 0.511 9.746 -13.195 1.00 93.25 320 ASN A O 1
ATOM 2644 N N . GLY A 1 321 ? 1.298 11.298 -11.780 1.00 95.50 321 GLY A N 1
ATOM 2645 C CA . GLY A 1 321 ? 2.094 10.366 -10.993 1.00 95.50 321 GLY A CA 1
ATOM 2646 C C . GLY A 1 321 ? 1.198 9.615 -10.011 1.00 95.50 321 GLY A C 1
ATOM 2647 O O . GLY A 1 321 ? 0.511 10.232 -9.197 1.00 95.50 321 GLY A O 1
ATOM 2648 N N . LYS A 1 322 ? 1.191 8.280 -10.059 1.00 97.56 322 LYS A N 1
ATOM 2649 C CA . LYS A 1 322 ? 0.521 7.449 -9.051 1.00 97.56 322 LYS A CA 1
ATOM 2650 C C . LYS A 1 322 ? 1.397 6.274 -8.652 1.00 97.56 322 LYS A C 1
ATOM 2652 O O . LYS A 1 322 ? 1.832 5.520 -9.521 1.00 97.56 322 LYS A O 1
ATOM 2657 N N . PHE A 1 323 ? 1.608 6.108 -7.350 1.00 97.94 323 PHE A N 1
ATOM 2658 C CA . PHE A 1 323 ? 2.327 4.965 -6.791 1.00 97.94 323 PHE A CA 1
ATOM 2659 C C . PHE A 1 323 ? 1.542 4.320 -5.654 1.00 97.94 323 PHE A C 1
ATOM 2661 O O . PHE A 1 323 ? 0.856 4.996 -4.892 1.00 97.94 323 PHE A O 1
ATOM 2668 N N . PHE A 1 324 ? 1.687 3.011 -5.530 1.00 97.12 324 PHE A N 1
ATOM 2669 C CA . PHE A 1 324 ? 1.281 2.218 -4.379 1.00 97.12 324 PHE A CA 1
ATOM 2670 C C . PHE A 1 324 ? 2.538 1.817 -3.602 1.00 97.12 324 PHE A C 1
ATOM 2672 O O . PHE A 1 324 ? 3.460 1.270 -4.199 1.00 97.12 324 PHE A O 1
ATOM 2679 N N . ALA A 1 325 ? 2.597 2.081 -2.297 1.00 95.69 325 ALA A N 1
ATOM 2680 C CA . ALA A 1 325 ? 3.625 1.506 -1.431 1.00 95.69 325 ALA A CA 1
ATOM 2681 C C . ALA A 1 325 ? 3.180 0.121 -0.961 1.00 95.69 325 ALA A C 1
ATOM 2683 O O . ALA A 1 325 ? 2.275 -0.006 -0.130 1.00 95.69 325 ALA A O 1
ATOM 2684 N N . ASN A 1 326 ? 3.825 -0.911 -1.501 1.00 93.38 326 ASN A N 1
ATOM 2685 C CA . ASN A 1 326 ? 3.540 -2.291 -1.152 1.00 93.38 326 ASN A CA 1
ATOM 2686 C C . ASN A 1 326 ? 4.132 -2.623 0.225 1.00 93.38 326 ASN A C 1
ATOM 2688 O O . ASN A 1 326 ? 5.347 -2.709 0.387 1.00 93.38 326 ASN A O 1
ATOM 2692 N N . ALA A 1 327 ? 3.257 -2.833 1.210 1.00 89.44 327 ALA A N 1
ATOM 2693 C CA . ALA A 1 327 ? 3.640 -3.089 2.597 1.00 89.44 327 ALA A CA 1
ATOM 2694 C C . ALA A 1 327 ? 4.375 -4.426 2.822 1.00 89.44 327 ALA A C 1
ATOM 2696 O O . ALA A 1 327 ? 4.974 -4.605 3.881 1.00 89.44 327 ALA A O 1
ATOM 2697 N N . ASP A 1 328 ? 4.344 -5.355 1.862 1.00 90.38 328 ASP A N 1
ATOM 2698 C CA . ASP A 1 328 ? 5.072 -6.625 1.968 1.00 90.38 328 ASP A CA 1
ATOM 2699 C C . ASP A 1 328 ? 6.529 -6.512 1.530 1.00 90.38 328 ASP A C 1
ATOM 2701 O O . ASP A 1 328 ? 7.390 -7.168 2.117 1.00 90.38 328 ASP A O 1
ATOM 2705 N N . THR A 1 329 ? 6.792 -5.691 0.509 1.00 91.44 329 THR A N 1
ATOM 2706 C CA . THR A 1 329 ? 8.112 -5.544 -0.122 1.00 91.44 329 THR A CA 1
ATOM 2707 C C . THR A 1 329 ? 8.819 -4.248 0.265 1.00 91.44 329 THR A C 1
ATOM 2709 O O . THR A 1 329 ? 10.028 -4.128 0.075 1.00 91.44 329 THR A O 1
ATOM 2712 N N . GLY A 1 330 ? 8.088 -3.264 0.799 1.00 91.38 330 GLY A N 1
ATOM 2713 C CA . GLY A 1 330 ? 8.601 -1.931 1.127 1.00 91.38 330 GLY A CA 1
ATOM 2714 C C . GLY A 1 330 ? 8.843 -1.042 -0.100 1.00 91.38 330 GLY A C 1
ATOM 2715 O O . GLY A 1 330 ? 9.469 0.010 0.027 1.00 91.38 330 GLY A O 1
ATOM 2716 N N . ARG A 1 331 ? 8.370 -1.453 -1.290 1.00 93.38 331 ARG A N 1
ATOM 2717 C CA . ARG A 1 331 ? 8.646 -0.779 -2.570 1.00 93.38 331 ARG A CA 1
ATOM 2718 C C . ARG A 1 331 ? 7.457 0.007 -3.102 1.00 93.38 331 ARG A C 1
ATOM 2720 O O . ARG A 1 331 ? 6.299 -0.390 -2.960 1.00 93.38 331 ARG A O 1
ATOM 2727 N N . LEU A 1 332 ? 7.764 1.111 -3.778 1.00 97.56 332 LEU A N 1
ATOM 2728 C CA . LEU A 1 332 ? 6.809 1.860 -4.584 1.00 97.56 332 LEU A CA 1
ATOM 2729 C C . LEU A 1 332 ? 6.579 1.144 -5.917 1.00 97.56 332 LEU A C 1
ATOM 2731 O O . LEU A 1 332 ? 7.518 0.870 -6.660 1.00 97.56 332 LEU A O 1
ATOM 2735 N N . GLN A 1 333 ? 5.319 0.899 -6.251 1.00 97.25 333 GLN A N 1
ATOM 2736 C CA . GLN A 1 333 ? 4.895 0.316 -7.516 1.00 97.25 333 GLN A CA 1
ATOM 2737 C C . GLN A 1 333 ? 4.058 1.337 -8.299 1.00 97.25 333 GLN A C 1
ATOM 2739 O O . GLN A 1 333 ? 3.119 1.909 -7.735 1.00 97.25 333 GLN A O 1
ATOM 2744 N N . PRO A 1 334 ? 4.370 1.617 -9.576 1.00 97.44 334 PRO A N 1
ATOM 2745 C CA . PRO A 1 334 ? 3.618 2.592 -10.354 1.00 97.44 334 PRO A CA 1
ATOM 2746 C C . PRO A 1 334 ? 2.229 2.068 -10.719 1.00 97.44 334 PRO A C 1
ATOM 2748 O O . PRO A 1 334 ? 2.036 0.880 -10.976 1.00 97.44 334 PRO A O 1
ATOM 2751 N N . ILE A 1 335 ? 1.269 2.986 -10.803 1.00 98.00 335 ILE A N 1
ATOM 2752 C CA . ILE A 1 335 ? -0.093 2.713 -11.261 1.00 98.00 335 ILE A CA 1
ATOM 2753 C C . ILE A 1 335 ? -0.308 3.430 -12.588 1.00 98.00 335 ILE A C 1
ATOM 2755 O O . ILE A 1 335 ? -0.088 4.638 -12.698 1.00 98.00 335 ILE A O 1
ATOM 2759 N N . VAL A 1 336 ? -0.782 2.690 -13.589 1.00 97.00 336 VAL A N 1
ATOM 2760 C CA . VAL A 1 336 ? -1.109 3.238 -14.907 1.00 97.00 336 VAL A CA 1
ATOM 2761 C C . VAL A 1 336 ? -2.248 4.242 -14.762 1.00 97.00 336 VAL A C 1
ATOM 2763 O O . VAL A 1 336 ? -3.327 3.914 -14.261 1.00 97.00 336 VAL A O 1
ATOM 2766 N N . TRP A 1 337 ? -2.029 5.478 -15.209 1.00 95.12 337 TRP A N 1
ATOM 2767 C CA . TRP A 1 337 ? -3.016 6.543 -15.065 1.00 95.12 337 TRP A CA 1
ATOM 2768 C C . TRP A 1 337 ? -2.972 7.545 -16.216 1.00 95.12 337 TRP A C 1
ATOM 2770 O O . TRP A 1 337 ? -1.903 8.023 -16.576 1.00 95.12 337 TRP A O 1
ATOM 2780 N N . ASP A 1 338 ? -4.152 7.850 -16.772 1.00 90.88 338 ASP A N 1
ATOM 2781 C CA . ASP A 1 338 ? -4.400 8.869 -17.801 1.00 90.88 338 ASP A CA 1
ATOM 2782 C C . ASP A 1 338 ? -3.345 8.907 -18.918 1.00 90.88 338 ASP A C 1
ATOM 2784 O O . ASP A 1 338 ? -2.802 9.954 -19.273 1.00 90.88 338 ASP A O 1
ATOM 2788 N N . THR A 1 339 ? -3.039 7.729 -19.470 1.00 90.25 339 THR A N 1
ATOM 2789 C CA . THR A 1 339 ? -2.013 7.577 -20.505 1.00 90.25 339 THR A CA 1
ATOM 2790 C C . THR A 1 339 ? -2.464 8.119 -21.859 1.00 90.25 339 THR A C 1
ATOM 2792 O O . THR A 1 339 ? -1.628 8.596 -22.609 1.00 90.25 339 THR A O 1
ATOM 2795 N N . VAL A 1 340 ? -3.765 8.101 -22.169 1.00 91.06 340 VAL A N 1
ATOM 2796 C CA . VAL A 1 340 ? -4.373 8.627 -23.411 1.00 91.06 340 VAL A CA 1
ATOM 2797 C C . VAL A 1 340 ? -3.628 8.202 -24.686 1.00 91.06 340 VAL A C 1
ATOM 2799 O O . VAL A 1 340 ? -2.820 8.946 -25.247 1.00 91.06 340 VAL A O 1
ATOM 2802 N N . ALA A 1 341 ? -3.937 7.005 -25.186 1.00 94.06 341 ALA A N 1
ATOM 2803 C CA . ALA A 1 341 ? -3.229 6.424 -26.321 1.00 94.06 341 ALA A CA 1
ATOM 2804 C C . ALA A 1 341 ? -3.320 7.285 -27.592 1.00 94.06 341 ALA A C 1
ATOM 2806 O O . ALA A 1 341 ? -4.408 7.654 -28.046 1.00 94.06 341 ALA A O 1
ATOM 2807 N N . TYR A 1 342 ? -2.156 7.580 -28.170 1.00 93.12 342 TYR A N 1
ATOM 2808 C CA . TYR A 1 342 ? -1.980 8.290 -29.435 1.00 93.12 342 TYR A CA 1
ATOM 2809 C C . TYR A 1 342 ? -2.577 9.706 -29.480 1.00 93.12 342 TYR A C 1
ATOM 2811 O O . TYR A 1 342 ? -2.826 10.227 -30.561 1.00 93.12 342 TYR A O 1
ATOM 2819 N N . MET A 1 343 ? -2.745 10.385 -28.334 1.00 87.75 343 MET A N 1
ATOM 2820 C CA . MET A 1 343 ? -3.212 11.788 -28.292 1.00 87.75 343 MET A CA 1
ATOM 2821 C C . MET A 1 343 ? -2.354 12.737 -29.141 1.00 87.75 343 MET A C 1
ATOM 2823 O O . MET A 1 343 ? -2.848 13.726 -29.682 1.00 87.75 343 MET A O 1
ATOM 2827 N N . TRP A 1 344 ? -1.055 12.451 -29.240 1.00 86.06 344 TRP A N 1
ATOM 2828 C CA . TRP A 1 344 ? -0.105 13.231 -30.030 1.00 86.06 344 TRP A CA 1
ATOM 2829 C C . TRP A 1 344 ? 0.285 12.550 -31.342 1.00 86.06 344 TRP A C 1
ATOM 2831 O O . TRP A 1 344 ? 1.225 13.012 -31.990 1.00 86.06 344 TRP A O 1
ATOM 2841 N N . ASN A 1 345 ? -0.427 11.499 -31.758 1.00 84.94 345 ASN A N 1
ATOM 2842 C CA . ASN A 1 345 ? -0.057 10.620 -32.869 1.00 84.94 345 ASN A CA 1
ATOM 2843 C C . ASN A 1 345 ? 1.377 10.070 -32.676 1.00 84.94 345 ASN A C 1
ATOM 2845 O O . ASN A 1 345 ? 1.928 10.080 -31.575 1.00 84.94 345 ASN A O 1
ATOM 2849 N N . ASP A 1 346 ? 2.031 9.626 -33.747 1.00 83.00 346 ASP A N 1
ATOM 2850 C CA . ASP A 1 346 ? 3.417 9.139 -33.717 1.00 83.00 346 ASP A CA 1
ATOM 2851 C C . ASP A 1 346 ? 4.457 10.286 -33.799 1.00 83.00 346 ASP A C 1
ATOM 2853 O O . ASP A 1 346 ? 5.343 10.307 -34.655 1.00 83.00 346 ASP A O 1
ATOM 2857 N N . LYS A 1 347 ? 4.310 11.311 -32.943 1.00 84.44 347 LYS A N 1
ATOM 2858 C CA . LYS A 1 347 ? 5.194 12.499 -32.932 1.00 84.44 347 LYS A CA 1
ATOM 2859 C C . LYS A 1 347 ? 6.423 12.363 -32.047 1.00 84.44 347 LYS A C 1
ATOM 2861 O O . LYS A 1 347 ? 7.420 13.044 -32.294 1.00 84.44 347 LYS A O 1
ATOM 2866 N N . PHE A 1 348 ? 6.336 11.572 -30.983 1.00 84.25 348 PHE A N 1
ATOM 2867 C CA . PHE A 1 348 ? 7.424 11.447 -30.023 1.00 84.25 348 PHE A CA 1
ATOM 2868 C C . PHE A 1 348 ? 8.328 10.263 -30.344 1.00 84.25 348 PHE A C 1
ATOM 2870 O O . PHE A 1 348 ? 7.877 9.232 -30.831 1.00 84.25 348 PHE A O 1
ATOM 2877 N N . ASP A 1 349 ? 9.612 10.423 -30.053 1.00 86.19 349 ASP A N 1
ATOM 2878 C CA . ASP A 1 349 ? 10.609 9.363 -30.193 1.00 86.19 349 ASP A CA 1
ATOM 2879 C C . ASP A 1 349 ? 10.565 8.391 -28.991 1.00 86.19 349 ASP A C 1
ATOM 2881 O O . ASP A 1 349 ? 9.710 8.539 -28.115 1.00 86.19 349 ASP A O 1
ATOM 2885 N N . LEU A 1 350 ? 11.448 7.395 -28.949 1.00 90.19 350 LEU A N 1
ATOM 2886 C CA . LEU A 1 350 ? 11.658 6.511 -27.792 1.00 90.19 350 LEU A CA 1
ATOM 2887 C C . LEU A 1 350 ? 12.673 7.110 -26.798 1.00 90.19 350 LEU A C 1
ATOM 2889 O O . LEU A 1 350 ? 13.436 8.015 -27.149 1.00 90.19 350 LEU A O 1
ATOM 2893 N N . ASP A 1 351 ? 12.731 6.563 -25.582 1.00 91.25 351 ASP A N 1
ATOM 2894 C CA . ASP A 1 351 ? 13.536 7.004 -24.432 1.00 91.25 351 ASP A CA 1
ATOM 2895 C C . ASP A 1 351 ? 13.148 8.399 -23.895 1.00 91.25 351 ASP A C 1
ATOM 2897 O O . ASP A 1 351 ? 14.001 9.228 -23.566 1.00 91.25 351 ASP A O 1
ATOM 2901 N N . LEU A 1 352 ? 11.846 8.694 -23.806 1.00 87.12 352 LEU A N 1
ATOM 2902 C CA . LEU A 1 352 ? 11.354 10.000 -23.346 1.00 87.12 352 LEU A CA 1
ATOM 2903 C C . LEU A 1 352 ? 11.466 10.160 -21.822 1.00 87.12 352 LEU A C 1
ATOM 2905 O O . LEU A 1 352 ? 10.691 9.595 -21.052 1.00 87.12 352 LEU A O 1
ATOM 2909 N N . GLY A 1 353 ? 12.357 11.046 -21.383 1.00 89.88 353 GLY A N 1
ATOM 2910 C CA . GLY A 1 353 ? 12.511 11.448 -19.983 1.00 89.88 353 GLY A CA 1
ATOM 2911 C C . GLY A 1 353 ? 11.484 12.505 -19.565 1.00 89.88 353 GLY A C 1
ATOM 2912 O O . GLY A 1 353 ? 11.844 13.661 -19.303 1.00 89.88 353 GLY A O 1
ATOM 2913 N N . SER A 1 354 ? 10.194 12.148 -19.558 1.00 90.88 354 SER A N 1
ATOM 2914 C CA . SER A 1 354 ? 9.090 13.087 -19.293 1.00 90.88 354 SER A CA 1
ATOM 2915 C C . SER A 1 354 ? 9.112 13.688 -17.884 1.00 90.88 354 SER A C 1
ATOM 2917 O O . SER A 1 354 ? 8.591 14.792 -17.704 1.00 90.88 354 SER A O 1
ATOM 2919 N N . ASN A 1 355 ? 9.769 13.020 -16.934 1.00 93.94 355 ASN A N 1
ATOM 2920 C CA . ASN A 1 355 ? 9.939 13.452 -15.551 1.00 93.94 355 ASN A CA 1
ATOM 2921 C C . ASN A 1 355 ? 11.327 13.090 -14.975 1.00 93.94 355 ASN A C 1
ATOM 2923 O O . ASN A 1 355 ? 12.109 12.391 -15.627 1.00 93.94 355 ASN A O 1
ATOM 2927 N N . GLY A 1 356 ? 11.633 13.569 -13.763 1.00 92.88 356 GLY A N 1
ATOM 2928 C CA . GLY A 1 356 ? 12.935 13.402 -13.114 1.00 92.88 356 GLY A CA 1
ATOM 2929 C C . GLY A 1 356 ? 13.336 11.943 -12.896 1.00 92.88 356 GLY A C 1
ATOM 2930 O O . GLY A 1 356 ? 14.450 11.567 -13.258 1.00 92.88 356 GLY A O 1
ATOM 2931 N N . LEU A 1 357 ? 12.415 11.107 -12.400 1.00 95.31 357 LEU A N 1
ATOM 2932 C CA . LEU A 1 357 ? 12.646 9.671 -12.204 1.00 95.31 357 LEU A CA 1
ATOM 2933 C C . LEU A 1 357 ? 12.954 8.968 -13.532 1.00 95.31 357 LEU A C 1
ATOM 2935 O O . LEU A 1 357 ? 13.886 8.173 -13.624 1.00 95.31 357 LEU A O 1
ATOM 2939 N N . PHE A 1 358 ? 12.200 9.284 -14.584 1.00 95.38 358 PHE A N 1
ATOM 2940 C CA . PHE A 1 358 ? 12.372 8.636 -15.881 1.00 95.38 358 PHE A CA 1
ATOM 2941 C C . PHE A 1 358 ? 13.723 8.981 -16.499 1.00 95.38 358 PHE A C 1
ATOM 2943 O O . PHE A 1 358 ? 14.373 8.101 -17.052 1.00 95.38 358 PHE A O 1
ATOM 2950 N N . ARG A 1 359 ? 14.193 10.228 -16.364 1.00 93.50 359 ARG A N 1
ATOM 2951 C CA . ARG A 1 359 ? 15.516 10.626 -16.872 1.00 93.50 359 ARG A CA 1
ATOM 2952 C C . ARG A 1 359 ? 16.642 9.831 -16.221 1.00 93.50 359 ARG A C 1
ATOM 2954 O O . ARG A 1 359 ? 17.517 9.357 -16.938 1.00 93.50 359 ARG A O 1
ATOM 2961 N N . VAL A 1 360 ? 16.625 9.673 -14.895 1.00 92.81 360 VAL A N 1
ATOM 2962 C CA . VAL A 1 360 ? 17.697 8.950 -14.187 1.00 92.81 360 VAL A CA 1
ATOM 2963 C C . VAL A 1 360 ? 17.649 7.443 -14.451 1.00 92.81 360 VAL A C 1
ATOM 2965 O O . VAL A 1 360 ? 18.693 6.833 -14.660 1.00 92.81 360 VAL A O 1
ATOM 2968 N N . VAL A 1 361 ? 16.453 6.851 -14.556 1.00 95.25 361 VAL A N 1
ATOM 2969 C CA . VAL A 1 361 ? 16.294 5.426 -14.892 1.00 95.25 361 VAL A CA 1
ATOM 2970 C C . VAL A 1 361 ? 16.700 5.143 -16.341 1.00 95.25 361 VAL A C 1
ATOM 2972 O O . VAL A 1 361 ? 17.472 4.223 -16.578 1.00 95.25 361 VAL A O 1
ATOM 2975 N N . LEU A 1 362 ? 16.252 5.947 -17.313 1.00 93.75 362 LEU A N 1
ATOM 2976 C CA . LEU A 1 362 ? 16.583 5.757 -18.736 1.00 93.75 362 LEU A CA 1
ATOM 2977 C C . LEU A 1 362 ? 18.043 6.101 -19.070 1.00 93.75 362 LEU A C 1
ATOM 2979 O O . LEU A 1 362 ? 18.574 5.629 -20.077 1.00 93.75 362 LEU A O 1
ATOM 2983 N N . ALA A 1 363 ? 18.701 6.924 -18.247 1.00 91.44 363 ALA A N 1
ATOM 2984 C CA . ALA A 1 363 ? 20.139 7.160 -18.349 1.00 91.44 363 ALA A CA 1
ATOM 2985 C C . ALA A 1 363 ? 20.957 5.910 -17.984 1.00 91.44 363 ALA A C 1
ATOM 2987 O O . ALA A 1 363 ? 22.088 5.776 -18.456 1.00 91.44 363 ALA A O 1
ATOM 2988 N N . ASN A 1 364 ? 20.389 4.987 -17.194 1.00 92.00 364 ASN A N 1
ATOM 2989 C CA . ASN A 1 364 ? 20.987 3.694 -16.896 1.00 92.00 364 ASN A CA 1
ATOM 2990 C C . ASN A 1 364 ? 20.716 2.694 -18.040 1.00 92.00 364 ASN A C 1
ATOM 2992 O O . ASN A 1 364 ? 19.558 2.332 -18.278 1.00 92.00 364 ASN A O 1
ATOM 2996 N N . PRO A 1 365 ? 21.751 2.205 -18.748 1.00 91.56 365 PRO A N 1
ATOM 2997 C CA . PRO A 1 365 ? 21.511 1.379 -19.928 1.00 91.56 365 PRO A CA 1
ATOM 2998 C C . PRO A 1 365 ? 20.876 0.018 -19.620 1.00 91.56 365 PRO A C 1
ATOM 3000 O O . PRO A 1 365 ? 20.113 -0.457 -20.452 1.00 91.56 365 PRO A O 1
ATOM 3003 N N . ALA A 1 366 ? 21.083 -0.547 -18.424 1.00 90.50 366 ALA A N 1
ATOM 3004 C CA . ALA A 1 366 ? 20.474 -1.811 -17.997 1.00 90.50 366 ALA A CA 1
ATOM 3005 C C . ALA A 1 366 ? 18.943 -1.713 -17.942 1.00 90.50 366 ALA A C 1
ATOM 3007 O O . ALA A 1 366 ? 18.215 -2.540 -18.489 1.00 90.50 366 ALA A O 1
ATOM 3008 N N . PHE A 1 367 ? 18.442 -0.663 -17.285 1.00 94.44 367 PHE A N 1
ATOM 3009 C CA . PHE A 1 367 ? 17.006 -0.444 -17.123 1.00 94.44 367 PHE A CA 1
ATOM 3010 C C . PHE A 1 367 ? 16.350 -0.015 -18.433 1.00 94.44 367 PHE A C 1
ATOM 3012 O O . PHE A 1 367 ? 15.228 -0.430 -18.728 1.00 94.44 367 PHE A O 1
ATOM 3019 N N . ARG A 1 368 ? 17.057 0.768 -19.257 1.00 93.94 368 ARG A N 1
ATOM 3020 C CA . ARG A 1 368 ? 16.608 1.095 -20.614 1.00 93.94 368 ARG A CA 1
ATOM 3021 C C . ARG A 1 368 ? 16.482 -0.159 -21.477 1.00 93.94 368 ARG A C 1
ATOM 3023 O O . ARG A 1 368 ? 15.462 -0.332 -22.134 1.00 93.94 368 ARG A O 1
ATOM 3030 N N . GLU A 1 369 ? 17.479 -1.037 -21.439 1.00 93.12 369 GLU A N 1
ATOM 3031 C CA . GLU A 1 369 ? 17.465 -2.308 -22.162 1.00 93.12 369 GLU A CA 1
ATOM 3032 C C . GLU A 1 369 ? 16.315 -3.205 -21.690 1.00 93.12 369 GLU A C 1
ATOM 3034 O O . GLU A 1 369 ? 15.576 -3.751 -22.505 1.00 93.12 369 GLU A O 1
ATOM 3039 N N . MET A 1 370 ? 16.098 -3.301 -20.375 1.00 94.56 370 MET A N 1
ATOM 3040 C CA . MET A 1 370 ? 14.950 -4.000 -19.793 1.00 94.56 370 MET A CA 1
ATOM 3041 C C . MET A 1 370 ? 13.618 -3.458 -20.341 1.00 94.56 370 MET A C 1
ATOM 3043 O O . MET A 1 370 ? 12.790 -4.232 -20.825 1.00 94.56 370 MET A O 1
ATOM 3047 N N . LYS A 1 371 ? 13.435 -2.130 -20.352 1.00 96.19 371 LYS A N 1
ATOM 3048 C CA . LYS A 1 371 ? 12.269 -1.466 -20.960 1.00 96.19 371 LYS A CA 1
ATOM 3049 C C . LYS A 1 371 ? 12.143 -1.780 -22.455 1.00 96.19 371 LYS A C 1
ATOM 3051 O O . LYS A 1 371 ? 11.052 -2.112 -22.911 1.00 96.19 371 LYS A O 1
ATOM 3056 N N . ASP A 1 372 ? 13.219 -1.654 -23.230 1.00 96.00 372 ASP A N 1
ATOM 3057 C CA . ASP A 1 372 ? 13.231 -1.915 -24.676 1.00 96.00 372 ASP A CA 1
ATOM 3058 C C . ASP A 1 372 ? 12.868 -3.382 -24.985 1.00 96.00 372 ASP A C 1
ATOM 3060 O O . ASP A 1 372 ? 12.111 -3.643 -25.924 1.00 96.00 372 ASP A O 1
ATOM 3064 N N . ARG A 1 373 ? 13.319 -4.341 -24.160 1.00 95.38 373 ARG A N 1
ATOM 3065 C CA . ARG A 1 373 ? 12.934 -5.759 -24.270 1.00 95.38 373 ARG A CA 1
ATOM 3066 C C . ARG A 1 373 ? 11.444 -5.951 -24.022 1.00 95.38 373 ARG A C 1
ATOM 3068 O O . ARG A 1 373 ? 10.786 -6.607 -24.829 1.00 95.38 373 ARG A O 1
ATOM 3075 N N . PHE A 1 374 ? 10.890 -5.347 -22.970 1.00 96.69 374 PHE A N 1
ATOM 3076 C CA . PHE A 1 374 ? 9.447 -5.394 -22.718 1.00 96.69 374 PHE A CA 1
ATOM 3077 C C . PHE A 1 374 ? 8.639 -4.746 -23.844 1.00 96.69 374 PHE A C 1
ATOM 3079 O O . PHE A 1 374 ? 7.632 -5.305 -24.274 1.00 96.69 374 PHE A O 1
ATOM 3086 N N . LEU A 1 375 ? 9.098 -3.607 -24.367 1.00 96.31 375 LEU A N 1
ATOM 3087 C CA . LEU A 1 375 ? 8.472 -2.934 -25.504 1.00 96.31 375 LEU A CA 1
ATOM 3088 C C . LEU A 1 375 ? 8.455 -3.834 -26.749 1.00 96.31 375 LEU A C 1
ATOM 3090 O O . LEU A 1 375 ? 7.412 -3.979 -27.387 1.00 96.31 375 LEU A O 1
ATOM 3094 N N . TYR A 1 376 ? 9.582 -4.476 -27.075 1.00 96.75 376 TYR A N 1
ATOM 3095 C CA . TYR A 1 376 ? 9.674 -5.394 -28.210 1.00 96.75 376 TYR A CA 1
ATOM 3096 C C . TYR A 1 376 ? 8.793 -6.637 -28.032 1.00 96.75 376 TYR A C 1
ATOM 3098 O O . TYR A 1 376 ? 8.077 -7.028 -28.955 1.00 96.75 376 TYR A O 1
ATOM 3106 N N . GLN A 1 377 ? 8.802 -7.249 -26.845 1.00 95.56 377 GLN A N 1
ATOM 3107 C CA . GLN A 1 377 ? 7.958 -8.406 -26.528 1.00 95.56 377 GLN A CA 1
ATOM 3108 C C . GLN A 1 377 ? 6.468 -8.070 -26.631 1.00 95.56 377 GLN A C 1
ATOM 3110 O O . GLN A 1 377 ? 5.698 -8.841 -27.200 1.00 95.56 377 GLN A O 1
ATOM 3115 N N . ALA A 1 378 ? 6.062 -6.907 -26.119 1.00 95.94 378 ALA A N 1
ATOM 3116 C CA . ALA A 1 378 ? 4.692 -6.428 -26.213 1.00 95.94 378 ALA A CA 1
ATOM 3117 C C . ALA A 1 378 ? 4.255 -6.268 -27.673 1.00 95.94 378 ALA A C 1
ATOM 3119 O O . ALA A 1 378 ? 3.239 -6.836 -28.079 1.00 95.94 378 ALA A O 1
ATOM 3120 N N . ILE A 1 379 ? 5.045 -5.538 -28.465 1.00 95.69 379 ILE A N 1
ATOM 3121 C CA . ILE A 1 379 ? 4.674 -5.148 -29.829 1.00 95.69 379 ILE A CA 1
ATOM 3122 C C . ILE A 1 379 ? 4.788 -6.285 -30.849 1.00 95.69 379 ILE A C 1
ATOM 3124 O O . ILE A 1 379 ? 4.144 -6.258 -31.886 1.00 95.69 379 ILE A O 1
ATOM 3128 N N . THR A 1 380 ? 5.586 -7.314 -30.559 1.00 95.00 380 THR A N 1
ATOM 3129 C CA . THR A 1 380 ? 5.631 -8.545 -31.369 1.00 95.00 380 THR A CA 1
ATOM 3130 C C . THR A 1 380 ? 4.694 -9.639 -30.854 1.00 95.00 380 THR A C 1
ATOM 3132 O O . THR A 1 380 ? 4.577 -10.691 -31.481 1.00 95.00 380 THR A O 1
ATOM 3135 N N . GLY A 1 381 ? 4.036 -9.398 -29.718 1.00 94.25 381 GLY A N 1
ATOM 3136 C CA . GLY A 1 381 ? 3.094 -10.302 -29.075 1.00 94.25 381 GLY A CA 1
ATOM 3137 C C . GLY A 1 381 ? 1.672 -9.746 -29.090 1.00 94.25 381 GLY A C 1
ATOM 3138 O O . GLY A 1 381 ? 1.127 -9.405 -30.136 1.00 94.25 381 GLY A O 1
ATOM 3139 N N . LYS A 1 382 ? 1.050 -9.669 -27.906 1.00 93.00 382 LYS A N 1
ATOM 3140 C CA . LYS A 1 382 ? -0.371 -9.299 -27.749 1.00 93.00 382 LYS A CA 1
ATOM 3141 C C . LYS A 1 382 ? -0.699 -7.869 -28.178 1.00 93.00 382 LYS A C 1
ATOM 3143 O O . LYS A 1 382 ? -1.859 -7.584 -28.451 1.00 93.00 382 LYS A O 1
ATOM 3148 N N . LEU A 1 383 ? 0.295 -6.987 -28.225 1.00 96.88 383 LEU A N 1
ATOM 3149 C CA . LEU A 1 383 ? 0.125 -5.574 -28.553 1.00 96.88 383 LEU A CA 1
ATOM 3150 C C . LEU A 1 383 ? 0.689 -5.228 -29.939 1.00 96.88 383 LEU A C 1
ATOM 3152 O O . LEU A 1 383 ? 1.087 -4.086 -30.166 1.00 96.88 383 LEU A O 1
ATOM 3156 N N . SER A 1 384 ? 0.727 -6.202 -30.854 1.00 97.50 384 SER A N 1
ATOM 3157 C CA . SER A 1 384 ? 0.985 -5.941 -32.272 1.00 97.50 384 SER A CA 1
ATOM 3158 C C . SER A 1 384 ? -0.110 -5.073 -32.891 1.00 97.50 384 SER A C 1
ATOM 3160 O O . SER A 1 384 ? -1.245 -5.029 -32.409 1.00 97.50 384 SER A O 1
ATOM 3162 N N . SER A 1 385 ? 0.213 -4.390 -33.985 1.00 97.31 385 SER A N 1
ATOM 3163 C CA . SER A 1 385 ? -0.719 -3.514 -34.688 1.00 97.31 385 SER A CA 1
ATOM 3164 C C . SER A 1 385 ? -1.946 -4.265 -35.201 1.00 97.31 385 SER A C 1
ATOM 3166 O O . SER A 1 385 ? -3.046 -3.731 -35.111 1.00 97.31 385 SER A O 1
ATOM 3168 N N . GLU A 1 386 ? -1.783 -5.517 -35.638 1.00 97.56 386 GLU A N 1
ATOM 3169 C CA . GLU A 1 386 ? -2.877 -6.407 -36.047 1.00 97.56 386 GLU A CA 1
ATOM 3170 C C . GLU A 1 386 ? -3.829 -6.718 -34.878 1.00 97.56 386 GLU A C 1
ATOM 3172 O O . GLU A 1 386 ? -5.039 -6.522 -34.990 1.00 97.56 386 GLU A O 1
ATOM 3177 N N . SER A 1 387 ? -3.283 -7.118 -33.723 1.00 97.44 387 SER A N 1
ATOM 3178 C CA . SER A 1 387 ? -4.065 -7.417 -32.512 1.00 97.44 387 SER A CA 1
ATOM 3179 C C . SER A 1 387 ? -4.784 -6.174 -31.969 1.00 97.44 387 SER A C 1
ATOM 3181 O O . SER A 1 387 ? -5.955 -6.215 -31.571 1.00 97.44 387 SER A O 1
ATOM 3183 N N . LEU A 1 388 ? -4.101 -5.027 -31.980 1.00 97.88 388 LEU A N 1
ATOM 3184 C CA . LEU A 1 388 ? -4.675 -3.754 -31.552 1.00 97.88 388 LEU A CA 1
ATOM 3185 C C . LEU A 1 388 ? -5.744 -3.253 -32.520 1.00 97.88 388 LEU A C 1
ATOM 3187 O O . LEU A 1 388 ? -6.760 -2.725 -32.073 1.00 97.88 388 LEU A O 1
ATOM 3191 N N . GLU A 1 389 ? -5.563 -3.435 -33.825 1.00 98.06 389 GLU A N 1
ATOM 3192 C CA . GLU A 1 389 ? -6.580 -3.116 -34.824 1.00 98.06 389 GLU A CA 1
ATOM 3193 C C . GLU A 1 389 ? -7.839 -3.964 -34.631 1.00 98.06 389 GLU A C 1
ATOM 3195 O O . GLU A 1 389 ? -8.946 -3.421 -34.676 1.00 98.06 389 GLU A O 1
ATOM 3200 N N . GLU A 1 390 ? -7.692 -5.261 -34.354 1.00 98.00 390 GLU A N 1
ATOM 3201 C CA . GLU A 1 390 ? -8.819 -6.129 -34.011 1.00 98.00 390 GLU A CA 1
ATOM 3202 C C . GLU A 1 390 ? -9.519 -5.644 -32.731 1.00 98.00 390 GLU A C 1
ATOM 3204 O O . GLU A 1 390 ? -10.741 -5.474 -32.717 1.00 98.00 390 GLU A O 1
ATOM 3209 N N . THR A 1 391 ? -8.747 -5.341 -31.683 1.00 97.81 391 THR A N 1
ATOM 3210 C CA . THR A 1 391 ? -9.244 -4.814 -30.401 1.00 97.81 391 THR A CA 1
ATOM 3211 C C . THR A 1 391 ? -10.033 -3.512 -30.592 1.00 97.81 391 THR A C 1
ATOM 3213 O O . THR A 1 391 ? -11.167 -3.389 -30.122 1.00 97.81 391 THR A O 1
ATOM 3216 N N . ILE A 1 392 ? -9.478 -2.552 -31.339 1.00 98.31 392 ILE A N 1
ATOM 3217 C CA . ILE A 1 392 ? -10.122 -1.270 -31.659 1.00 98.31 392 ILE A CA 1
ATOM 3218 C C . ILE A 1 392 ? -11.382 -1.495 -32.497 1.00 98.31 392 ILE A C 1
ATOM 3220 O O . ILE A 1 392 ? -12.416 -0.890 -32.223 1.00 98.31 392 ILE A O 1
ATOM 3224 N N . SER A 1 393 ? -11.322 -2.372 -33.499 1.00 98.19 393 SER A N 1
ATOM 3225 C CA . SER A 1 393 ? -12.446 -2.651 -34.397 1.00 98.19 393 SER A CA 1
ATOM 3226 C C . SER A 1 393 ? -13.610 -3.335 -33.678 1.00 98.19 393 SER A C 1
ATOM 3228 O O . SER A 1 393 ? -14.768 -3.018 -33.951 1.00 98.19 393 SER A O 1
ATOM 3230 N N . ASN A 1 394 ? -13.319 -4.254 -32.754 1.00 97.75 394 ASN A N 1
ATOM 3231 C CA . ASN A 1 394 ? -14.313 -4.874 -31.878 1.00 97.75 394 ASN A CA 1
ATOM 3232 C C . ASN A 1 394 ? -14.995 -3.816 -31.007 1.00 97.75 394 ASN A C 1
ATOM 3234 O O . ASN A 1 394 ? -16.217 -3.675 -31.057 1.00 97.75 394 ASN A O 1
ATOM 3238 N N . GLN A 1 395 ? -14.208 -3.006 -30.295 1.00 97.69 395 GLN A N 1
ATOM 3239 C CA . GLN A 1 395 ? -14.751 -1.980 -29.410 1.00 97.69 395 GLN A CA 1
ATOM 3240 C C . GLN A 1 395 ? -15.540 -0.907 -30.173 1.00 97.69 395 GLN A C 1
ATOM 3242 O O . GLN A 1 395 ? -16.578 -0.446 -29.700 1.00 97.69 395 GLN A O 1
ATOM 3247 N N . PHE A 1 396 ? -15.084 -0.532 -31.373 1.00 97.38 396 PHE A N 1
ATOM 3248 C CA . PHE A 1 396 ? -15.800 0.375 -32.266 1.00 97.38 396 PHE A CA 1
ATOM 3249 C C . PHE A 1 396 ? -17.198 -0.156 -32.605 1.00 97.38 396 PHE A C 1
ATOM 3251 O O . PHE A 1 396 ? -18.163 0.597 -32.484 1.00 97.38 396 PHE A O 1
ATOM 3258 N N . ARG A 1 397 ? -17.325 -1.442 -32.971 1.00 96.94 397 ARG A N 1
ATOM 3259 C CA . ARG A 1 397 ? -18.624 -2.067 -33.282 1.00 96.94 397 ARG A CA 1
ATOM 3260 C C . ARG A 1 397 ? -19.577 -2.049 -32.091 1.00 96.94 397 ARG A C 1
ATOM 3262 O O . ARG A 1 397 ? -20.757 -1.770 -32.278 1.00 96.94 397 ARG A O 1
ATOM 3269 N N . GLU A 1 398 ? -19.074 -2.313 -30.889 1.00 96.56 398 GLU A N 1
ATOM 3270 C CA . GLU A 1 398 ? -19.882 -2.251 -29.664 1.00 96.56 398 GLU A CA 1
ATOM 3271 C C . GLU A 1 398 ? -20.348 -0.821 -29.357 1.00 96.56 398 GLU A C 1
ATOM 3273 O O . GLU A 1 398 ? -21.500 -0.595 -29.009 1.00 96.56 398 GLU A O 1
ATOM 3278 N N . LEU A 1 399 ? -19.482 0.175 -29.535 1.00 95.94 399 LEU A N 1
ATOM 3279 C CA . LEU A 1 399 ? -19.808 1.577 -29.255 1.00 95.94 399 LEU A CA 1
ATOM 3280 C C . LEU A 1 399 ? -20.713 2.231 -30.297 1.00 95.94 399 LEU A C 1
ATOM 3282 O O . LEU A 1 399 ? -21.382 3.217 -29.988 1.00 95.94 399 LEU A O 1
ATOM 3286 N N . GLN A 1 400 ? -20.683 1.752 -31.539 1.00 95.81 400 GLN A N 1
ATOM 3287 C CA . GLN A 1 400 ? -21.262 2.441 -32.690 1.00 95.81 400 GLN A CA 1
ATOM 3288 C C . GLN A 1 400 ? -22.736 2.849 -32.509 1.00 95.81 400 GLN A C 1
ATOM 3290 O O . GLN A 1 400 ? -23.029 4.019 -32.780 1.00 95.81 400 GLN A O 1
ATOM 3295 N N . PRO A 1 401 ? -23.660 1.986 -32.029 1.00 95.94 401 PRO A N 1
ATOM 3296 C CA . PRO A 1 401 ? -25.069 2.362 -31.876 1.00 95.94 401 PRO A CA 1
ATOM 3297 C C . PRO A 1 401 ? -25.257 3.547 -30.916 1.00 95.94 401 PRO A C 1
ATOM 3299 O O . PRO A 1 401 ? -25.876 4.557 -31.262 1.00 95.94 401 PRO A O 1
ATOM 3302 N N . ASP A 1 402 ? -24.648 3.460 -29.735 1.00 96.31 402 ASP A N 1
ATOM 3303 C CA . ASP A 1 402 ? -24.696 4.476 -28.686 1.00 96.31 402 ASP A CA 1
ATOM 3304 C C . ASP A 1 402 ? -24.007 5.775 -29.095 1.00 96.31 402 ASP A C 1
ATOM 3306 O O . ASP A 1 402 ? -24.499 6.878 -28.837 1.00 96.31 402 ASP A O 1
ATOM 3310 N N . MET A 1 403 ? -22.869 5.657 -29.776 1.00 94.94 403 MET A N 1
ATOM 3311 C CA . MET A 1 403 ? -22.151 6.806 -30.295 1.00 94.94 403 MET A CA 1
ATOM 3312 C C . MET A 1 403 ? -22.976 7.512 -31.363 1.00 94.94 403 MET A C 1
ATOM 3314 O O . MET A 1 403 ? -23.094 8.732 -31.303 1.00 94.94 403 MET A O 1
ATOM 3318 N N . TYR A 1 404 ? -23.630 6.808 -32.283 1.00 95.19 404 TYR A N 1
ATOM 3319 C CA . TYR A 1 404 ? -24.490 7.450 -33.281 1.00 95.19 404 TYR A CA 1
ATOM 3320 C C . TYR A 1 404 ? -25.685 8.193 -32.679 1.00 95.19 404 TYR A C 1
ATOM 3322 O O . TYR A 1 404 ? -26.089 9.226 -33.221 1.00 95.19 404 TYR A O 1
ATOM 3330 N N . ALA A 1 405 ? -26.218 7.711 -31.555 1.00 92.94 405 ALA A N 1
ATOM 3331 C CA . ALA A 1 405 ? -27.254 8.406 -30.796 1.00 92.94 405 ALA A CA 1
ATOM 3332 C C . ALA A 1 405 ? -26.704 9.587 -29.967 1.00 92.94 405 ALA A C 1
ATOM 3334 O O . ALA A 1 405 ? -27.436 10.513 -29.609 1.00 92.94 405 ALA A O 1
ATOM 3335 N N . PHE A 1 406 ? -25.406 9.598 -29.647 1.00 93.06 406 PHE A N 1
ATOM 3336 C CA . PHE A 1 406 ? -24.796 10.646 -28.834 1.00 93.06 406 PHE A CA 1
ATOM 3337 C C . PHE A 1 406 ? -24.392 11.872 -29.666 1.00 93.06 406 PHE A C 1
ATOM 3339 O O . PHE A 1 406 ? -23.295 11.950 -30.210 1.00 93.06 406 PHE A O 1
ATOM 3346 N N . ALA A 1 407 ? -25.248 12.890 -29.719 1.00 85.12 407 ALA A N 1
ATOM 3347 C CA . ALA A 1 407 ? -25.000 14.110 -30.497 1.00 85.12 407 ALA A CA 1
ATOM 3348 C C . ALA A 1 407 ? -23.805 14.970 -30.035 1.00 85.12 407 ALA A C 1
ATOM 3350 O O . ALA A 1 407 ? -23.256 15.738 -30.819 1.00 85.12 407 ALA A O 1
ATOM 3351 N N . LEU A 1 408 ? -23.426 14.893 -28.754 1.00 86.94 408 LEU A N 1
ATOM 3352 C CA . LEU A 1 408 ? -22.504 15.843 -28.116 1.00 86.94 408 LEU A CA 1
ATOM 3353 C C . LEU A 1 408 ? -21.116 15.247 -27.851 1.00 86.94 408 LEU A C 1
ATOM 3355 O O . LEU A 1 408 ? -20.474 15.602 -26.861 1.00 86.94 408 LEU A O 1
ATOM 3359 N N . LYS A 1 409 ? -20.640 14.371 -28.746 1.00 90.94 409 LYS A N 1
ATOM 3360 C CA . LYS A 1 409 ? -19.239 13.918 -28.762 1.00 90.94 409 LYS A CA 1
ATOM 3361 C C . LYS A 1 409 ? -18.338 15.137 -28.791 1.00 90.94 409 LYS A C 1
ATOM 3363 O O . LYS A 1 409 ? -18.629 16.082 -29.528 1.00 90.94 409 LYS A O 1
ATOM 3368 N N . LEU A 1 410 ? -17.272 15.128 -28.004 1.00 89.31 410 LEU A N 1
ATOM 3369 C CA . LEU A 1 410 ? -16.369 16.267 -27.918 1.00 89.31 410 LEU A CA 1
ATOM 3370 C C . LEU A 1 410 ? -14.920 15.832 -28.043 1.00 89.31 410 LEU A C 1
ATOM 3372 O O . LEU A 1 410 ? -14.520 14.801 -27.505 1.00 89.31 410 LEU A O 1
ATOM 3376 N N . HIS A 1 411 ? -14.141 16.666 -28.715 1.00 88.31 411 HIS A N 1
ATOM 3377 C CA . HIS A 1 411 ? -12.698 16.662 -28.610 1.00 88.31 411 HIS A CA 1
ATOM 3378 C C . HIS A 1 411 ? -12.252 17.823 -27.727 1.00 88.31 411 HIS A C 1
ATOM 3380 O O . HIS A 1 411 ? -12.759 18.933 -27.886 1.00 88.31 411 HIS A O 1
ATOM 3386 N N . ALA A 1 412 ? -11.314 17.575 -26.815 1.00 83.75 412 ALA A N 1
ATOM 3387 C CA . ALA A 1 412 ? -10.693 18.591 -25.978 1.00 83.75 412 ALA A CA 1
ATOM 3388 C C . ALA A 1 412 ? -9.173 18.390 -25.919 1.00 83.75 412 ALA A C 1
ATOM 3390 O O . ALA A 1 412 ? -8.692 17.318 -25.540 1.00 83.75 412 ALA A O 1
ATOM 3391 N N . ASN A 1 413 ? -8.424 19.434 -26.276 1.00 77.62 413 ASN A N 1
ATOM 3392 C CA . ASN A 1 413 ? -6.965 19.482 -26.196 1.00 77.62 413 ASN A CA 1
ATOM 3393 C C . ASN A 1 413 ? -6.473 20.926 -25.957 1.00 77.62 413 ASN A C 1
ATOM 3395 O O . ASN A 1 413 ? -7.265 21.861 -25.868 1.00 77.62 413 ASN A O 1
ATOM 3399 N N . ASP A 1 414 ? -5.152 21.128 -25.938 1.00 66.94 414 ASP A N 1
ATOM 3400 C CA . ASP A 1 414 ? -4.531 22.453 -25.757 1.00 66.94 414 ASP A CA 1
ATOM 3401 C C . ASP A 1 414 ? -4.886 23.489 -26.844 1.00 66.94 414 ASP A C 1
ATOM 3403 O O . ASP A 1 414 ? -4.595 24.673 -26.682 1.00 66.94 414 ASP A O 1
ATOM 3407 N N . LYS A 1 415 ? -5.474 23.066 -27.970 1.00 70.81 415 LYS A N 1
ATOM 3408 C CA . LYS A 1 415 ? -5.906 23.925 -29.085 1.00 70.81 415 LYS A CA 1
ATOM 3409 C C . LYS A 1 415 ? -7.390 24.288 -29.019 1.00 70.81 415 LYS A C 1
ATOM 3411 O O . LYS A 1 415 ? -7.827 25.140 -29.791 1.00 70.81 415 LYS A O 1
ATOM 3416 N N . GLY A 1 416 ? -8.150 23.664 -28.123 1.00 75.88 416 GLY A N 1
ATOM 3417 C CA . GLY A 1 416 ? -9.538 23.998 -27.847 1.00 75.88 416 GLY A CA 1
ATOM 3418 C C . GLY A 1 416 ? -10.476 22.803 -27.801 1.00 75.88 416 GLY A C 1
ATOM 3419 O O . GLY A 1 416 ? -10.068 21.641 -27.822 1.00 75.88 416 GLY A O 1
ATOM 3420 N N . ILE A 1 417 ? -11.765 23.134 -27.719 1.00 83.94 417 ILE A N 1
ATOM 3421 C CA . ILE A 1 417 ? -12.858 22.175 -27.568 1.00 83.94 417 ILE A CA 1
ATOM 3422 C C . ILE A 1 417 ? -13.833 22.324 -28.723 1.00 83.94 417 ILE A C 1
ATOM 3424 O O . ILE A 1 417 ? -14.225 23.440 -29.078 1.00 83.94 417 ILE A O 1
ATOM 3428 N N . TYR A 1 418 ? -14.251 21.205 -29.302 1.00 87.00 418 TYR A N 1
ATOM 3429 C CA . TYR A 1 418 ? -15.259 21.200 -30.352 1.00 87.00 418 TYR A CA 1
ATOM 3430 C C . TYR A 1 418 ? -16.066 19.900 -30.369 1.00 87.00 418 TYR A C 1
ATOM 3432 O O . TYR A 1 418 ? -15.645 18.880 -29.826 1.00 87.00 418 TYR A O 1
ATOM 3440 N N . HIS A 1 419 ? -17.249 19.960 -30.985 1.00 89.06 419 HIS A N 1
ATOM 3441 C CA . HIS A 1 419 ? -18.153 18.821 -31.117 1.00 89.06 419 HIS A CA 1
ATOM 3442 C C . HIS A 1 419 ? -18.023 18.151 -32.480 1.00 89.06 419 HIS A C 1
ATOM 3444 O O . HIS A 1 419 ? -17.818 18.839 -33.478 1.00 89.06 419 HIS A O 1
ATOM 3450 N N . MET A 1 420 ? -18.185 16.829 -32.505 1.00 92.00 420 MET A N 1
ATOM 3451 C CA . MET A 1 420 ? -17.920 15.998 -33.681 1.00 92.00 420 MET A CA 1
ATOM 3452 C C . MET A 1 420 ? -19.172 15.271 -34.172 1.00 92.00 420 MET A C 1
ATOM 3454 O O . MET A 1 420 ? -19.980 14.774 -33.385 1.00 92.00 420 MET A O 1
ATOM 3458 N N . SER A 1 421 ? -19.286 15.162 -35.491 1.00 92.69 421 SER A N 1
ATOM 3459 C CA . SER A 1 421 ? -20.230 14.295 -36.196 1.00 92.69 421 SER A CA 1
ATOM 3460 C C . SER A 1 421 ? -19.821 12.818 -36.140 1.00 92.69 421 SER A C 1
ATOM 3462 O O . SER A 1 421 ? -18.693 12.471 -35.790 1.00 92.69 421 SER A O 1
ATOM 3464 N N . ASN A 1 422 ? -20.741 11.926 -36.523 1.00 94.00 422 ASN A N 1
ATOM 3465 C CA . ASN A 1 422 ? -20.461 10.487 -36.621 1.00 94.00 422 ASN A CA 1
ATOM 3466 C C . ASN A 1 422 ? -19.363 10.185 -37.652 1.00 94.00 422 ASN A C 1
ATOM 3468 O O . ASN A 1 422 ? -18.484 9.374 -37.381 1.00 94.00 422 ASN A O 1
ATOM 3472 N N . SER A 1 423 ? -19.361 10.885 -38.791 1.00 94.06 423 SER A N 1
ATOM 3473 C CA . SER A 1 423 ? -18.340 10.716 -39.831 1.00 94.06 423 SER A CA 1
ATOM 3474 C C . SER A 1 423 ? -16.952 11.179 -39.388 1.00 94.06 423 SER A C 1
ATOM 3476 O O . SER A 1 423 ? -15.963 10.534 -39.729 1.00 94.06 423 SER A O 1
ATOM 3478 N N . GLU A 1 424 ? -16.867 12.276 -38.626 1.00 95.06 424 GLU A N 1
ATOM 3479 C CA . GLU A 1 424 ? -15.597 12.749 -38.050 1.00 95.06 424 GLU A CA 1
ATOM 3480 C C . GLU A 1 424 ? -15.069 11.756 -37.011 1.00 95.06 424 GLU A C 1
ATOM 3482 O O . GLU A 1 424 ? -13.890 11.418 -37.033 1.00 95.06 424 GLU A O 1
ATOM 3487 N N . TRP A 1 425 ? -15.947 11.219 -36.158 1.00 95.44 425 TRP A N 1
ATOM 3488 C CA . TRP A 1 425 ? -15.578 10.182 -35.194 1.00 95.44 425 TRP A CA 1
ATOM 3489 C C . TRP A 1 425 ? -15.039 8.914 -35.879 1.00 95.44 425 TRP A C 1
ATOM 3491 O O . TRP A 1 425 ? -13.972 8.425 -35.519 1.00 95.44 425 TRP A O 1
ATOM 3501 N N . GLU A 1 426 ? -15.719 8.407 -36.909 1.00 97.06 426 GLU A N 1
ATOM 3502 C CA . GLU A 1 426 ? -15.245 7.251 -37.683 1.00 97.06 426 GLU A CA 1
ATOM 3503 C C . GLU A 1 426 ? -13.903 7.498 -38.374 1.00 97.06 426 GLU A C 1
ATOM 3505 O O . GLU A 1 426 ? -13.058 6.603 -38.432 1.00 97.06 426 GLU A O 1
ATOM 3510 N N . ALA A 1 427 ? -13.705 8.701 -38.923 1.00 97.31 427 ALA A N 1
ATOM 3511 C CA . ALA A 1 427 ? -12.429 9.088 -39.510 1.00 97.31 427 ALA A CA 1
ATOM 3512 C C . ALA A 1 427 ? -11.320 9.078 -38.451 1.00 97.31 427 ALA A C 1
ATOM 3514 O O . ALA A 1 427 ? -10.284 8.459 -38.675 1.00 97.31 427 ALA A O 1
ATOM 3515 N N . ALA A 1 428 ? -11.580 9.639 -37.269 1.00 96.25 428 ALA A N 1
ATOM 3516 C CA . ALA A 1 428 ? -10.631 9.641 -36.162 1.00 96.25 428 ALA A CA 1
ATOM 3517 C C . ALA A 1 428 ? -10.301 8.229 -35.638 1.00 96.25 428 ALA A C 1
ATOM 3519 O O . ALA A 1 428 ? -9.178 7.976 -35.206 1.00 96.25 428 ALA A O 1
ATOM 3520 N N . VAL A 1 429 ? -11.244 7.279 -35.682 1.00 97.06 429 VAL A N 1
ATOM 3521 C CA . VAL A 1 429 ? -10.967 5.868 -35.342 1.00 97.06 429 VAL A CA 1
ATOM 3522 C C . VAL A 1 429 ? -10.049 5.214 -36.382 1.00 97.06 429 VAL A C 1
ATOM 3524 O O . VAL A 1 429 ? -9.149 4.464 -36.010 1.00 97.06 429 VAL A O 1
ATOM 3527 N N . ARG A 1 430 ? -10.209 5.528 -37.675 1.00 97.00 430 ARG A N 1
ATOM 3528 C CA . ARG A 1 430 ? -9.271 5.071 -38.717 1.00 97.00 430 ARG A CA 1
ATOM 3529 C C . ARG A 1 430 ? -7.877 5.676 -38.527 1.00 97.00 430 ARG A C 1
ATOM 3531 O O . ARG A 1 430 ? -6.895 4.943 -38.563 1.00 97.00 430 ARG A O 1
ATOM 3538 N N . GLU A 1 431 ? -7.792 6.971 -38.224 1.00 96.38 431 GLU A N 1
ATOM 3539 C CA . GLU A 1 431 ? -6.517 7.642 -37.922 1.00 96.38 431 GLU A CA 1
ATOM 3540 C C . GLU A 1 431 ? -5.825 7.075 -36.671 1.00 96.38 431 GLU A C 1
ATOM 3542 O O . GLU A 1 431 ? -4.593 7.011 -36.606 1.00 96.38 431 GLU A O 1
ATOM 3547 N N . LEU A 1 432 ? -6.601 6.621 -35.680 1.00 96.50 432 LEU A N 1
ATOM 3548 C CA . LEU A 1 432 ? -6.079 5.912 -34.514 1.00 96.50 432 LEU A CA 1
ATOM 3549 C C . LEU A 1 432 ? -5.411 4.587 -34.920 1.00 96.50 432 LEU A C 1
ATOM 3551 O O . LEU A 1 432 ? -4.292 4.322 -34.485 1.00 96.50 432 LEU A O 1
ATOM 3555 N N . ILE A 1 433 ? -6.054 3.786 -35.777 1.00 97.12 433 ILE A N 1
ATOM 3556 C CA . ILE A 1 433 ? -5.486 2.529 -36.304 1.00 97.12 433 ILE A CA 1
ATOM 3557 C C . ILE A 1 433 ? -4.216 2.810 -37.121 1.00 97.12 433 ILE A C 1
ATOM 3559 O O . ILE A 1 433 ? -3.201 2.133 -36.955 1.00 97.12 433 ILE A O 1
ATOM 3563 N N . ASP A 1 434 ? -4.223 3.849 -37.955 1.00 96.25 434 ASP A N 1
ATOM 3564 C CA . ASP A 1 434 ? -3.035 4.243 -38.717 1.00 96.25 434 ASP A CA 1
ATOM 3565 C C . ASP A 1 434 ? -1.892 4.700 -37.798 1.00 96.25 434 ASP A C 1
ATOM 3567 O O . ASP A 1 434 ? -0.726 4.382 -38.047 1.00 96.25 434 ASP A O 1
ATOM 3571 N N . SER A 1 435 ? -2.211 5.375 -36.690 1.00 96.25 435 SER A N 1
ATOM 3572 C CA . SER A 1 435 ? -1.232 5.750 -35.664 1.00 96.25 435 SER A CA 1
ATOM 3573 C C . SER A 1 435 ? -0.629 4.527 -34.971 1.00 96.25 435 SER A C 1
ATOM 3575 O O . SER A 1 435 ? 0.584 4.497 -34.767 1.00 96.25 435 SER A O 1
ATOM 3577 N N . VAL A 1 436 ? -1.436 3.501 -34.673 1.00 96.69 436 VAL A N 1
ATOM 3578 C CA . VAL A 1 436 ? -0.968 2.213 -34.132 1.00 96.69 436 VAL A CA 1
ATOM 3579 C C . VAL A 1 436 ? 0.019 1.548 -35.098 1.00 96.69 436 VAL A C 1
ATOM 3581 O O . VAL A 1 436 ? 1.140 1.219 -34.705 1.00 96.69 436 VAL A O 1
ATOM 3584 N N . ARG A 1 437 ? -0.346 1.417 -36.380 1.00 96.56 437 ARG A N 1
ATOM 3585 C CA . ARG A 1 437 ? 0.515 0.816 -37.418 1.00 96.56 437 ARG A CA 1
ATOM 3586 C C . ARG A 1 437 ? 1.807 1.609 -37.626 1.00 96.56 437 ARG A C 1
ATOM 3588 O O . ARG A 1 437 ? 2.891 1.032 -37.713 1.00 96.56 437 ARG A O 1
ATOM 3595 N N . SER A 1 438 ? 1.712 2.941 -37.682 1.00 96.12 438 SER A N 1
ATOM 3596 C CA . SER A 1 438 ? 2.880 3.824 -37.795 1.00 96.12 438 SER A CA 1
ATOM 3597 C C . SER A 1 438 ? 3.812 3.659 -36.600 1.00 96.12 438 SER A C 1
ATOM 3599 O O . SER A 1 438 ? 5.029 3.556 -36.776 1.00 96.12 438 SER A O 1
ATOM 3601 N N . ARG A 1 439 ? 3.245 3.597 -35.388 1.00 95.56 439 ARG A N 1
ATOM 3602 C CA . ARG A 1 439 ? 4.020 3.447 -34.160 1.00 95.56 439 ARG A CA 1
ATOM 3603 C C . ARG A 1 439 ? 4.752 2.116 -34.121 1.00 95.56 439 ARG A C 1
ATOM 3605 O O . ARG A 1 439 ? 5.943 2.110 -33.824 1.00 95.56 439 ARG A O 1
ATOM 3612 N N . GLU A 1 440 ? 4.082 1.022 -34.476 1.00 96.19 440 GLU A N 1
ATOM 3613 C CA . GLU A 1 440 ? 4.724 -0.290 -34.568 1.00 96.19 440 GLU A CA 1
ATOM 3614 C C . GLU A 1 440 ? 5.893 -0.284 -35.539 1.00 96.19 440 GLU A C 1
ATOM 3616 O O . GLU A 1 440 ? 7.008 -0.661 -35.171 1.00 96.19 440 GLU A O 1
ATOM 3621 N N . LYS A 1 441 ? 5.672 0.224 -36.753 1.00 95.88 441 LYS A N 1
ATOM 3622 C CA . LYS A 1 441 ? 6.730 0.323 -37.754 1.00 95.88 441 LYS A CA 1
ATOM 3623 C C . LYS A 1 441 ? 7.931 1.111 -37.230 1.00 95.88 441 LYS A C 1
ATOM 3625 O O . LYS A 1 441 ? 9.069 0.681 -37.434 1.00 95.88 441 LYS A O 1
ATOM 3630 N N . ARG A 1 442 ? 7.702 2.245 -36.556 1.00 94.00 442 ARG A N 1
ATOM 3631 C CA . ARG A 1 442 ? 8.778 3.053 -35.965 1.00 94.00 442 ARG A CA 1
ATOM 3632 C C . ARG A 1 442 ? 9.523 2.279 -34.885 1.00 94.00 442 ARG A C 1
ATOM 3634 O O . ARG A 1 442 ? 10.740 2.172 -34.974 1.00 94.00 442 ARG A O 1
ATOM 3641 N N . VAL A 1 443 ? 8.808 1.726 -33.905 1.00 94.75 443 VAL A N 1
ATOM 3642 C CA . VAL A 1 443 ? 9.404 0.980 -32.786 1.00 94.75 443 VAL A CA 1
ATOM 3643 C C . VAL A 1 443 ? 10.246 -0.186 -33.305 1.00 94.75 443 VAL A C 1
ATOM 3645 O O . VAL A 1 443 ? 11.402 -0.318 -32.920 1.00 94.75 443 VAL A O 1
ATOM 3648 N N . LEU A 1 444 ? 9.718 -0.989 -34.231 1.00 94.75 444 LEU A N 1
ATOM 3649 C CA . LEU A 1 444 ? 10.453 -2.115 -34.813 1.00 94.75 444 LEU A CA 1
ATOM 3650 C C . LEU A 1 444 ? 11.682 -1.670 -35.616 1.00 94.75 444 LEU A C 1
ATOM 3652 O O . LEU A 1 444 ? 12.702 -2.354 -35.591 1.00 94.75 444 LEU A O 1
ATOM 3656 N N . THR A 1 445 ? 11.610 -0.528 -36.306 1.00 93.00 445 THR A N 1
ATOM 3657 C CA . THR A 1 445 ? 12.757 0.029 -37.044 1.00 93.00 445 THR A CA 1
ATOM 3658 C C . THR A 1 445 ? 13.859 0.481 -36.084 1.00 93.00 445 THR A C 1
ATOM 3660 O O . THR A 1 445 ? 15.016 0.100 -36.249 1.00 93.00 445 THR A O 1
ATOM 3663 N N . GLU A 1 446 ? 13.493 1.250 -35.058 1.00 91.25 446 GLU A N 1
ATOM 3664 C CA . GLU A 1 446 ? 14.415 1.787 -34.051 1.00 91.25 446 GLU A CA 1
ATOM 3665 C C . GLU A 1 446 ? 15.065 0.678 -33.207 1.00 91.25 446 GLU A C 1
ATOM 3667 O O . GLU A 1 446 ? 16.265 0.728 -32.939 1.00 91.25 446 GLU A O 1
ATOM 3672 N N . LEU A 1 447 ? 14.296 -0.347 -32.819 1.00 92.88 447 LEU A N 1
ATOM 3673 C CA . LEU A 1 447 ? 14.797 -1.482 -32.036 1.00 92.88 447 LEU A CA 1
ATOM 3674 C C . LEU A 1 447 ? 15.499 -2.542 -32.892 1.00 92.88 447 LEU A C 1
ATOM 3676 O O . LEU A 1 447 ? 16.300 -3.308 -32.366 1.00 92.88 447 LEU A O 1
ATOM 3680 N N . GLY A 1 448 ? 15.230 -2.607 -34.198 1.00 89.81 448 GLY A N 1
ATOM 3681 C CA . GLY A 1 448 ? 15.871 -3.557 -35.112 1.00 89.81 448 GLY A CA 1
ATOM 3682 C C . GLY A 1 448 ? 17.312 -3.183 -35.477 1.00 89.81 448 GLY A C 1
ATOM 3683 O O . GLY A 1 448 ? 18.128 -4.065 -35.749 1.00 89.81 448 GLY A O 1
ATOM 3684 N N . GLY A 1 449 ? 17.650 -1.890 -35.452 1.00 87.31 449 GLY A N 1
ATOM 3685 C CA . GLY A 1 449 ? 18.980 -1.388 -35.794 1.00 87.31 449 GLY A CA 1
ATOM 3686 C C . GLY A 1 449 ? 19.995 -1.532 -34.659 1.00 87.31 449 GLY A C 1
ATOM 3687 O O . GLY A 1 449 ? 19.911 -0.823 -33.659 1.00 87.31 449 GLY A O 1
ATOM 3688 N N . SER A 1 450 ? 21.005 -2.386 -34.851 1.00 91.69 450 SER A N 1
ATOM 3689 C CA . SER A 1 450 ? 22.177 -2.490 -33.973 1.00 91.69 450 SER A CA 1
ATOM 3690 C C . SER A 1 450 ? 23.457 -2.319 -34.792 1.00 91.69 450 SER A C 1
ATOM 3692 O O . SER A 1 450 ? 23.699 -3.063 -35.743 1.00 91.69 450 SER A O 1
ATOM 3694 N N . ASN A 1 451 ? 24.243 -1.296 -34.456 1.00 89.50 451 ASN A N 1
ATOM 3695 C CA . ASN A 1 451 ? 25.462 -0.922 -35.164 1.00 89.50 451 ASN A CA 1
ATOM 3696 C C . ASN A 1 451 ? 26.633 -0.910 -34.183 1.00 89.50 451 ASN A C 1
ATOM 3698 O O . ASN A 1 451 ? 26.673 -0.084 -33.267 1.00 89.50 451 ASN A O 1
ATOM 3702 N N . ALA A 1 452 ? 27.600 -1.790 -34.435 1.00 94.88 452 ALA A N 1
ATOM 3703 C CA . ALA A 1 452 ? 28.870 -1.835 -33.732 1.00 94.88 452 ALA A CA 1
ATOM 3704 C C . ALA A 1 452 ? 30.010 -1.445 -34.676 1.00 94.88 452 ALA A C 1
ATOM 3706 O O . ALA A 1 452 ? 30.074 -1.895 -35.823 1.00 94.88 452 ALA A O 1
ATOM 3707 N N . GLU A 1 453 ? 30.927 -0.627 -34.181 1.00 96.88 453 GLU A N 1
ATOM 3708 C CA . GLU A 1 453 ? 32.193 -0.315 -34.839 1.00 96.88 453 GLU A CA 1
ATOM 3709 C C . GLU A 1 453 ? 33.342 -0.800 -33.968 1.00 96.88 453 GLU A C 1
ATOM 3711 O O . GLU A 1 453 ? 33.214 -0.825 -32.747 1.00 96.88 453 GLU A O 1
ATOM 3716 N N . PHE A 1 454 ? 34.470 -1.179 -34.559 1.00 97.38 454 PHE A N 1
ATOM 3717 C CA . PHE A 1 454 ? 35.618 -1.617 -33.776 1.00 97.38 454 PHE A CA 1
ATOM 3718 C C . PHE A 1 454 ? 36.950 -1.140 -34.335 1.00 97.38 454 PHE A C 1
ATOM 3720 O O . PHE A 1 454 ? 37.084 -0.821 -35.521 1.00 97.38 454 PHE A O 1
ATOM 3727 N N . LYS A 1 455 ? 37.950 -1.127 -33.454 1.00 96.50 455 LYS A N 1
ATOM 3728 C CA . LYS A 1 455 ? 39.353 -0.924 -33.796 1.00 96.50 455 LYS A CA 1
ATOM 3729 C C . LYS A 1 455 ? 40.246 -1.686 -32.832 1.00 96.50 455 LYS A C 1
ATOM 3731 O O . LYS A 1 455 ? 40.037 -1.638 -31.626 1.00 96.50 455 LYS A O 1
ATOM 3736 N N . ALA A 1 456 ? 41.258 -2.352 -33.366 1.00 93.94 456 ALA A N 1
ATOM 3737 C CA . ALA A 1 456 ? 42.260 -3.077 -32.602 1.00 93.94 456 ALA A CA 1
ATOM 3738 C C . ALA A 1 456 ? 43.641 -2.480 -32.867 1.00 93.94 456 ALA A C 1
ATOM 3740 O O . ALA A 1 456 ? 43.980 -2.184 -34.014 1.00 93.94 456 ALA A O 1
ATOM 3741 N N . VAL A 1 457 ? 44.429 -2.286 -31.813 1.00 92.50 457 VAL A N 1
ATOM 3742 C CA . VAL A 1 457 ? 45.783 -1.724 -31.893 1.00 92.50 457 VAL A CA 1
ATOM 3743 C C . VAL A 1 457 ? 46.736 -2.480 -30.965 1.00 92.50 457 VAL A C 1
ATOM 3745 O O . VAL A 1 457 ? 46.303 -2.959 -29.914 1.00 92.50 457 VAL A O 1
ATOM 3748 N N . PRO A 1 458 ? 48.032 -2.574 -31.306 1.00 90.44 458 PRO A N 1
ATOM 3749 C CA . PRO A 1 458 ? 49.051 -2.969 -30.340 1.00 90.44 458 PRO A CA 1
ATOM 3750 C C . PRO A 1 458 ? 49.068 -1.986 -29.163 1.00 90.44 458 PRO A C 1
ATOM 3752 O O . PRO A 1 458 ? 48.979 -0.772 -29.360 1.00 90.44 458 PRO A O 1
ATOM 3755 N N . ALA A 1 459 ? 49.174 -2.506 -27.946 1.00 89.25 459 ALA A N 1
ATOM 3756 C CA . ALA A 1 459 ? 49.192 -1.736 -26.711 1.00 89.25 459 ALA A CA 1
ATOM 3757 C C . ALA A 1 459 ? 50.084 -2.415 -25.659 1.00 89.25 459 ALA A C 1
ATOM 3759 O O . ALA A 1 459 ? 50.582 -3.525 -25.853 1.00 89.25 459 ALA A O 1
ATOM 3760 N N . THR A 1 460 ? 50.265 -1.746 -24.524 1.00 85.50 460 THR A N 1
ATOM 3761 C CA . THR A 1 460 ? 50.945 -2.302 -23.350 1.00 85.50 460 THR A CA 1
ATOM 3762 C C . THR A 1 460 ? 49.897 -2.616 -22.289 1.00 85.50 460 THR A C 1
ATOM 3764 O O . THR A 1 460 ? 49.139 -1.727 -21.898 1.00 85.50 460 THR A O 1
ATOM 3767 N N . GLY A 1 461 ? 49.831 -3.873 -21.851 1.00 77.75 461 GLY A N 1
ATOM 3768 C CA . GLY A 1 461 ? 48.900 -4.313 -20.812 1.00 77.75 461 GLY A CA 1
ATOM 3769 C C . GLY A 1 461 ? 49.311 -3.811 -19.428 1.00 77.75 461 GLY A C 1
ATOM 3770 O O . GLY A 1 461 ? 50.427 -3.322 -19.239 1.00 77.75 461 GLY A O 1
ATOM 3771 N N . GLN A 1 462 ? 48.440 -3.984 -18.431 1.00 69.31 462 GLN A N 1
ATOM 3772 C CA . GLN A 1 462 ? 48.669 -3.484 -17.062 1.00 69.31 462 GLN A CA 1
ATOM 3773 C C . GLN A 1 462 ? 49.978 -3.986 -16.416 1.00 69.31 462 GLN A C 1
ATOM 3775 O O . GLN A 1 462 ? 50.582 -3.278 -15.616 1.00 69.31 462 GLN A O 1
ATOM 3780 N N . ASN A 1 463 ? 50.463 -5.168 -16.812 1.00 70.62 463 ASN A N 1
ATOM 3781 C CA . ASN A 1 463 ? 51.706 -5.769 -16.308 1.00 70.62 463 ASN A CA 1
ATOM 3782 C C . ASN A 1 463 ? 52.957 -5.410 -17.138 1.00 70.62 463 ASN A C 1
ATOM 3784 O O . ASN A 1 463 ? 54.004 -6.026 -16.960 1.00 70.62 463 ASN A O 1
ATOM 3788 N N . GLY A 1 464 ? 52.857 -4.467 -18.082 1.00 76.06 464 GLY A N 1
ATOM 3789 C CA . GLY A 1 464 ? 53.969 -4.058 -18.951 1.00 76.06 464 GLY A CA 1
ATOM 3790 C C . GLY A 1 464 ? 54.221 -4.968 -20.162 1.00 76.06 464 GLY A C 1
ATOM 3791 O O . GLY A 1 464 ? 55.094 -4.669 -20.974 1.00 76.06 464 GLY A O 1
ATOM 3792 N N . ASN A 1 465 ? 53.456 -6.052 -20.313 1.00 82.31 465 ASN A N 1
ATOM 3793 C CA . ASN A 1 465 ? 53.567 -6.983 -21.440 1.00 82.31 465 ASN A CA 1
ATOM 3794 C C . ASN A 1 465 ? 52.878 -6.436 -22.707 1.00 82.31 465 ASN A C 1
ATOM 3796 O O . ASN A 1 465 ? 51.881 -5.716 -22.586 1.00 82.31 465 ASN A O 1
ATOM 3800 N N . PRO A 1 466 ? 53.351 -6.797 -23.916 1.00 85.12 466 PRO A N 1
ATOM 3801 C CA . PRO A 1 466 ? 52.663 -6.458 -25.158 1.00 85.12 466 PRO A CA 1
ATOM 3802 C C . PRO A 1 466 ? 51.299 -7.158 -25.220 1.00 85.12 466 PRO A C 1
ATOM 3804 O O . PRO A 1 466 ? 51.192 -8.362 -24.986 1.00 85.12 466 PRO A O 1
ATOM 3807 N N . VAL A 1 467 ? 50.253 -6.395 -25.532 1.00 91.31 467 VAL A N 1
ATOM 3808 C CA . VAL A 1 467 ? 48.878 -6.884 -25.713 1.00 91.31 467 VAL A CA 1
ATOM 3809 C C . VAL A 1 467 ? 48.271 -6.271 -26.970 1.00 91.31 467 VAL A C 1
ATOM 3811 O O . VAL A 1 467 ? 48.750 -5.261 -27.487 1.00 91.31 467 VAL A O 1
ATOM 3814 N N . ILE A 1 468 ? 47.179 -6.848 -27.457 1.00 91.81 468 ILE A N 1
ATOM 3815 C CA . ILE A 1 468 ? 46.334 -6.197 -28.463 1.00 91.81 468 ILE A CA 1
ATOM 3816 C C . ILE A 1 468 ? 45.107 -5.656 -27.754 1.00 91.81 468 ILE A C 1
ATOM 3818 O O . ILE A 1 468 ? 44.368 -6.414 -27.128 1.00 91.81 468 ILE A O 1
ATOM 3822 N N . ARG A 1 469 ? 44.880 -4.346 -27.860 1.00 92.50 469 ARG A N 1
ATOM 3823 C CA . ARG A 1 469 ? 43.687 -3.712 -27.311 1.00 92.50 469 ARG A CA 1
ATOM 3824 C C . ARG A 1 469 ? 42.646 -3.527 -28.398 1.00 92.50 469 ARG A C 1
ATOM 3826 O O . ARG A 1 469 ? 42.901 -2.863 -29.401 1.00 92.50 469 ARG A O 1
ATOM 3833 N N . LEU A 1 470 ? 41.473 -4.097 -28.168 1.00 94.06 470 LEU A N 1
ATOM 3834 C CA . LEU A 1 470 ? 40.301 -4.004 -29.023 1.00 94.06 470 LEU A CA 1
ATOM 3835 C C . LEU A 1 470 ? 39.282 -3.059 -28.381 1.00 94.06 470 LEU A C 1
ATOM 3837 O O . LEU A 1 470 ? 38.795 -3.338 -27.289 1.00 94.06 470 LEU A O 1
ATOM 3841 N N . ALA A 1 471 ? 38.946 -1.969 -29.067 1.00 94.12 471 ALA A N 1
ATOM 3842 C CA . ALA A 1 471 ? 37.819 -1.112 -28.727 1.00 94.12 471 ALA A CA 1
ATOM 3843 C C . ALA A 1 471 ? 36.611 -1.454 -29.604 1.00 94.12 471 ALA A C 1
ATOM 3845 O O . ALA A 1 471 ? 36.743 -1.494 -30.828 1.00 94.12 471 ALA A O 1
ATOM 3846 N N . ILE A 1 472 ? 35.445 -1.646 -28.991 1.00 94.69 472 ILE A N 1
ATOM 3847 C CA . ILE A 1 472 ? 34.151 -1.771 -29.669 1.00 94.69 472 ILE A CA 1
ATOM 3848 C C . ILE A 1 472 ? 33.275 -0.588 -29.251 1.00 94.69 472 ILE A C 1
ATOM 3850 O O . ILE A 1 472 ? 33.151 -0.294 -28.067 1.00 94.69 472 ILE A O 1
ATOM 3854 N N . SER A 1 473 ? 32.683 0.108 -30.214 1.00 94.06 473 SER A N 1
ATOM 3855 C CA . SER A 1 473 ? 31.819 1.266 -30.004 1.00 94.06 473 SER A CA 1
ATOM 3856 C C . SER A 1 473 ? 30.400 0.969 -30.465 1.00 94.06 473 SER A C 1
ATOM 3858 O O . SER A 1 473 ? 30.199 0.516 -31.594 1.00 94.06 473 SER A O 1
ATOM 3860 N N . ILE A 1 474 ? 29.419 1.255 -29.610 1.00 94.00 474 ILE A N 1
ATOM 3861 C CA . ILE A 1 474 ? 27.993 1.090 -29.894 1.00 94.00 474 ILE A CA 1
ATOM 3862 C C . ILE A 1 474 ? 27.319 2.453 -29.886 1.00 94.00 474 ILE A C 1
ATOM 3864 O O . ILE A 1 474 ? 27.144 3.073 -28.836 1.00 94.00 474 ILE A O 1
ATOM 3868 N N . GLY A 1 475 ? 26.925 2.910 -31.072 1.00 89.12 475 GLY A N 1
ATOM 3869 C CA . GLY A 1 475 ? 26.200 4.169 -31.270 1.00 89.12 475 GLY A CA 1
ATOM 3870 C C . GLY A 1 475 ? 24.702 3.994 -31.538 1.00 89.12 475 GLY A C 1
ATOM 3871 O O . GLY A 1 475 ? 23.989 4.986 -31.660 1.00 89.12 475 GLY A O 1
ATOM 3872 N N . SER A 1 476 ? 24.214 2.758 -31.665 1.00 90.94 476 SER A N 1
ATOM 3873 C CA . SER A 1 476 ? 22.804 2.458 -31.941 1.00 90.94 476 SER A CA 1
ATOM 3874 C C . SER A 1 476 ? 21.923 2.484 -30.691 1.00 90.94 476 SER A C 1
ATOM 3876 O O . SER A 1 476 ? 22.410 2.431 -29.559 1.00 90.94 476 SER A O 1
ATOM 3878 N N . ARG A 1 477 ? 20.599 2.548 -30.900 1.00 88.88 477 ARG A N 1
ATOM 3879 C CA . ARG A 1 477 ? 19.604 2.487 -29.822 1.00 88.88 477 ARG A CA 1
ATOM 3880 C C . ARG A 1 477 ? 19.587 1.106 -29.166 1.00 88.88 477 ARG A C 1
ATOM 3882 O O . ARG A 1 477 ? 19.799 1.024 -27.956 1.00 88.88 477 ARG A O 1
ATOM 3889 N N . ALA A 1 478 ? 19.386 0.057 -29.965 1.00 92.25 478 ALA A N 1
ATOM 3890 C CA . ALA A 1 478 ? 19.551 -1.322 -29.522 1.00 92.25 478 ALA A CA 1
ATOM 3891 C C . ALA A 1 478 ? 21.036 -1.655 -29.355 1.00 92.25 478 ALA A C 1
ATOM 3893 O O . ALA A 1 478 ? 21.892 -1.136 -30.084 1.00 92.25 478 ALA A O 1
ATOM 3894 N N . GLY A 1 479 ? 21.331 -2.520 -28.391 1.00 92.94 479 GLY A N 1
ATOM 3895 C CA . GLY A 1 479 ? 22.676 -3.017 -28.166 1.00 92.94 479 GLY A CA 1
ATOM 3896 C C . GLY A 1 479 ? 23.105 -4.107 -29.144 1.00 92.94 479 GLY A C 1
ATOM 3897 O O . GLY A 1 479 ? 22.347 -4.567 -30.006 1.00 92.94 479 GLY A O 1
ATOM 3898 N N . PHE A 1 480 ? 24.353 -4.528 -28.996 1.00 94.38 480 PHE A N 1
ATOM 3899 C CA . PHE A 1 480 ? 25.031 -5.573 -29.746 1.00 94.38 480 PHE A CA 1
ATOM 3900 C C . PHE A 1 480 ? 25.542 -6.637 -28.769 1.00 94.38 480 PHE A C 1
ATOM 3902 O O . PHE A 1 480 ? 26.445 -6.374 -27.980 1.00 94.38 480 PHE A O 1
ATOM 3909 N N . ARG A 1 481 ? 24.964 -7.836 -28.811 1.00 94.25 481 ARG A N 1
ATOM 3910 C CA . ARG A 1 481 ? 25.430 -8.994 -28.046 1.00 94.25 481 ARG A CA 1
ATOM 3911 C C . ARG A 1 481 ? 26.550 -9.650 -28.821 1.00 94.25 481 ARG A C 1
ATOM 3913 O O . ARG A 1 481 ? 26.298 -10.164 -29.908 1.00 94.25 481 ARG A O 1
ATOM 3920 N N . VAL A 1 482 ? 27.764 -9.615 -28.293 1.00 94.38 482 VAL A N 1
ATOM 3921 C CA . VAL A 1 482 ? 28.910 -10.283 -28.913 1.00 94.38 482 VAL A CA 1
ATOM 3922 C C . VAL A 1 482 ? 28.797 -11.781 -28.654 1.00 94.38 482 VAL A C 1
ATOM 3924 O O . VAL A 1 482 ? 28.661 -12.172 -27.501 1.00 94.38 482 VAL A O 1
ATOM 3927 N N . HIS A 1 483 ? 28.887 -12.586 -29.716 1.00 94.69 483 HIS A N 1
ATOM 3928 C CA . HIS A 1 483 ? 28.944 -14.053 -29.645 1.00 94.69 483 HIS A CA 1
ATOM 3929 C C . HIS A 1 483 ? 30.362 -14.559 -29.867 1.00 94.69 483 HIS A C 1
ATOM 3931 O O . HIS A 1 483 ? 30.853 -15.421 -29.138 1.00 94.69 483 HIS A O 1
ATOM 3937 N N . THR A 1 484 ? 31.037 -14.021 -30.889 1.00 95.25 484 THR A N 1
ATOM 3938 C CA . THR A 1 484 ? 32.412 -14.407 -31.200 1.00 95.25 484 THR A CA 1
ATOM 3939 C C . THR A 1 484 ? 33.291 -13.214 -31.548 1.00 95.25 484 THR A C 1
ATOM 3941 O O . THR A 1 484 ? 32.865 -12.251 -32.188 1.00 95.25 484 THR A O 1
ATOM 3944 N N . ILE A 1 485 ? 34.556 -13.295 -31.142 1.00 96.06 485 ILE A N 1
ATOM 3945 C CA . ILE A 1 485 ? 35.633 -12.422 -31.613 1.00 96.06 485 ILE A CA 1
ATOM 3946 C C . ILE A 1 485 ? 36.694 -13.323 -32.235 1.00 96.06 485 ILE A C 1
ATOM 3948 O O . ILE A 1 485 ? 37.211 -14.223 -31.580 1.00 96.06 485 ILE A O 1
ATOM 3952 N N . SER A 1 486 ? 37.022 -13.090 -33.502 1.00 94.50 486 SER A N 1
ATOM 3953 C CA . SER A 1 486 ? 38.004 -13.875 -34.249 1.00 94.50 486 SER A CA 1
ATOM 3954 C C . SER A 1 486 ? 39.115 -12.983 -34.788 1.00 94.50 486 SER A C 1
ATOM 3956 O O . SER A 1 486 ? 38.828 -12.008 -35.481 1.00 94.50 486 SER A O 1
ATOM 3958 N N . LEU A 1 487 ? 40.379 -13.329 -34.531 1.00 93.31 487 LEU A N 1
ATOM 3959 C CA . LEU A 1 487 ? 41.542 -12.608 -35.065 1.00 93.31 487 LEU A CA 1
ATOM 3960 C C . LEU A 1 487 ? 42.417 -13.534 -35.927 1.00 93.31 487 LEU A C 1
ATOM 3962 O O . LEU A 1 487 ? 42.614 -14.693 -35.550 1.00 93.31 487 LEU A O 1
ATOM 3966 N N . PRO A 1 488 ? 42.948 -13.064 -37.073 1.00 92.25 488 PRO A N 1
ATOM 3967 C CA . PRO A 1 488 ? 43.802 -13.886 -37.922 1.00 92.25 488 PRO A CA 1
ATOM 3968 C C . PRO A 1 488 ? 45.198 -14.071 -37.318 1.00 92.25 488 PRO A C 1
ATOM 3970 O O . PRO A 1 488 ? 45.781 -13.144 -36.761 1.00 92.25 488 PRO A O 1
ATOM 3973 N N . LEU A 1 489 ? 45.748 -15.276 -37.450 1.00 89.31 489 LEU A N 1
ATOM 3974 C CA . LEU A 1 489 ? 47.089 -15.621 -36.986 1.00 89.31 489 LEU A CA 1
ATOM 3975 C C . LEU A 1 489 ? 48.116 -15.430 -38.108 1.00 89.31 489 LEU A C 1
ATOM 3977 O O . LEU A 1 489 ? 47.861 -15.776 -39.262 1.00 89.31 489 LEU A O 1
ATOM 3981 N N . ALA A 1 490 ? 49.296 -14.909 -37.765 1.00 82.50 490 ALA A N 1
ATOM 3982 C CA . ALA A 1 490 ? 50.403 -14.743 -38.712 1.00 82.50 490 ALA A CA 1
ATOM 3983 C C . ALA A 1 490 ? 51.039 -16.087 -39.121 1.00 82.50 490 ALA A C 1
ATOM 3985 O O . ALA A 1 490 ? 51.491 -16.246 -40.257 1.00 82.50 490 ALA A O 1
ATOM 3986 N N . HIS A 1 491 ? 51.034 -17.067 -38.209 1.00 77.69 491 HIS A N 1
ATOM 3987 C CA . HIS A 1 491 ? 51.612 -18.409 -38.356 1.00 77.69 491 HIS A CA 1
ATOM 3988 C C . HIS A 1 491 ? 50.758 -19.446 -37.596 1.00 77.69 491 HIS A C 1
ATOM 3990 O O . HIS A 1 491 ? 49.833 -19.062 -36.879 1.00 77.69 491 HIS A O 1
ATOM 3996 N N . ASP A 1 492 ? 51.070 -20.745 -37.704 1.00 69.50 492 ASP A N 1
ATOM 3997 C CA . ASP A 1 492 ? 50.424 -21.826 -36.928 1.00 69.50 492 ASP A CA 1
ATOM 3998 C C . ASP A 1 492 ? 50.884 -21.803 -35.449 1.00 69.50 492 ASP A C 1
ATOM 4000 O O . ASP A 1 492 ? 51.492 -22.738 -34.929 1.00 69.50 492 ASP A O 1
ATOM 4004 N N . SER A 1 493 ? 50.658 -20.674 -34.776 1.00 64.31 493 SER A N 1
ATOM 4005 C CA . SER A 1 493 ? 51.104 -20.401 -33.412 1.00 64.31 493 SER A CA 1
ATOM 4006 C C . SER A 1 493 ? 50.211 -21.105 -32.386 1.00 64.31 493 SER A C 1
ATOM 4008 O O . SER A 1 493 ? 49.033 -20.780 -32.250 1.00 64.31 493 SER A O 1
ATOM 4010 N N . ALA A 1 494 ? 50.789 -22.023 -31.608 1.00 63.81 494 ALA A N 1
ATOM 4011 C CA . ALA A 1 494 ? 50.152 -22.660 -30.455 1.00 63.81 494 ALA A CA 1
ATOM 4012 C C . ALA A 1 494 ? 50.502 -21.890 -29.166 1.00 63.81 494 ALA A C 1
ATOM 4014 O O . ALA A 1 494 ? 51.389 -22.287 -28.414 1.00 63.81 494 ALA A O 1
ATOM 4015 N N . GLY A 1 495 ? 49.871 -20.736 -28.947 1.00 67.44 495 GLY A N 1
ATOM 4016 C CA . GLY A 1 495 ? 50.034 -19.944 -27.722 1.00 67.44 495 GLY A CA 1
ATOM 4017 C C . GLY A 1 495 ? 48.776 -19.977 -26.853 1.00 67.44 495 GLY A C 1
ATOM 4018 O O . GLY A 1 495 ? 47.685 -20.176 -27.390 1.00 67.44 495 GLY A O 1
ATOM 4019 N N . PRO A 1 496 ? 48.878 -19.758 -25.529 1.00 81.62 496 PRO A N 1
ATOM 4020 C CA . PRO A 1 496 ? 47.700 -19.412 -24.752 1.00 81.62 496 PRO A CA 1
ATOM 4021 C C . PRO A 1 496 ? 47.216 -18.039 -25.224 1.00 81.62 496 PRO A C 1
ATOM 4023 O O . PRO A 1 496 ? 47.927 -17.043 -25.101 1.00 81.62 496 PRO A O 1
ATOM 4026 N N . PHE A 1 497 ? 46.018 -17.997 -25.794 1.00 90.25 497 PHE A N 1
ATOM 4027 C CA . PHE A 1 497 ? 45.345 -16.757 -26.147 1.00 90.25 497 PHE A CA 1
ATOM 4028 C C . PHE A 1 497 ? 44.270 -16.490 -25.103 1.00 90.25 497 PHE A C 1
ATOM 4030 O O . PHE A 1 497 ? 43.359 -17.304 -24.942 1.00 90.25 497 PHE A O 1
ATOM 4037 N N . VAL A 1 498 ? 44.368 -15.368 -24.395 1.00 91.56 498 VAL A N 1
ATOM 4038 C CA . VAL A 1 498 ? 43.382 -14.974 -23.380 1.00 91.56 498 VAL A CA 1
ATOM 4039 C C . VAL A 1 498 ? 42.884 -13.578 -23.704 1.00 91.56 498 VAL A C 1
ATOM 4041 O O . VAL A 1 498 ? 43.683 -12.647 -23.804 1.00 91.56 498 VAL A O 1
ATOM 4044 N N . LEU A 1 499 ? 41.570 -13.451 -23.877 1.00 93.25 499 LEU A N 1
ATOM 4045 C CA . LEU A 1 499 ? 40.891 -12.180 -24.086 1.00 93.25 499 LEU A CA 1
ATOM 4046 C C . LEU A 1 499 ? 40.219 -11.755 -22.780 1.00 93.25 499 LEU A C 1
ATOM 4048 O O . LEU A 1 499 ? 39.379 -12.485 -22.265 1.00 93.25 499 LEU A O 1
ATOM 4052 N N . THR A 1 500 ? 40.569 -10.578 -22.272 1.00 91.06 500 THR A N 1
ATOM 4053 C CA . THR A 1 500 ? 40.076 -10.023 -21.006 1.00 91.06 500 THR A CA 1
ATOM 4054 C C . THR A 1 500 ? 39.269 -8.760 -21.260 1.00 91.06 500 THR A C 1
ATOM 4056 O O . THR A 1 500 ? 39.741 -7.842 -21.929 1.00 91.06 500 THR A O 1
ATOM 4059 N N . ARG A 1 501 ? 38.062 -8.683 -20.703 1.00 89.19 501 ARG A N 1
ATOM 4060 C CA . ARG A 1 501 ? 37.229 -7.478 -20.704 1.00 89.19 501 ARG A CA 1
ATOM 4061 C C . ARG A 1 501 ? 37.716 -6.489 -19.640 1.00 89.19 501 ARG A C 1
ATOM 4063 O O . ARG A 1 501 ? 37.766 -6.834 -18.465 1.00 89.19 501 ARG A O 1
ATOM 4070 N N . LEU A 1 502 ? 38.060 -5.264 -20.043 1.00 86.31 502 LEU A N 1
ATOM 4071 C CA . LEU A 1 502 ? 38.511 -4.216 -19.118 1.00 86.31 502 LEU A CA 1
ATOM 4072 C C . LEU A 1 502 ? 37.345 -3.414 -18.528 1.00 86.31 502 LEU A C 1
ATOM 4074 O O . LEU A 1 502 ? 36.314 -3.245 -19.184 1.00 86.31 502 LEU A O 1
ATOM 4078 N N . GLY A 1 503 ? 37.552 -2.848 -17.335 1.00 80.44 503 GLY A N 1
ATOM 4079 C CA . GLY A 1 503 ? 36.648 -1.876 -16.721 1.00 80.44 503 GLY A CA 1
ATOM 4080 C C . GLY A 1 503 ? 35.515 -2.468 -15.886 1.00 80.44 503 GLY A C 1
ATOM 4081 O O . GLY A 1 503 ? 34.643 -1.727 -15.434 1.00 80.44 503 GLY A O 1
ATOM 4082 N N . LEU A 1 504 ? 35.508 -3.787 -15.670 1.00 78.31 504 LEU A N 1
ATOM 4083 C CA . LEU A 1 504 ? 34.519 -4.465 -14.825 1.00 78.31 504 LEU A CA 1
ATOM 4084 C C . LEU A 1 504 ? 34.773 -4.231 -13.332 1.00 78.31 504 LEU A C 1
ATOM 4086 O O . LEU A 1 504 ? 33.834 -4.281 -12.540 1.00 78.31 504 LEU A O 1
ATOM 4090 N N . GLU A 1 505 ? 36.006 -3.906 -12.948 1.00 71.25 505 GLU A N 1
ATOM 4091 C CA . GLU A 1 505 ? 36.396 -3.528 -11.588 1.00 71.25 505 GLU A CA 1
ATOM 4092 C C . GLU A 1 505 ? 35.636 -2.298 -11.057 1.00 71.25 505 GLU A C 1
ATOM 4094 O O . GLU A 1 505 ? 35.487 -2.140 -9.846 1.00 71.25 505 GLU A O 1
ATOM 4099 N N . ASP A 1 506 ? 35.076 -1.470 -11.950 1.00 71.88 506 ASP A N 1
ATOM 4100 C CA . ASP A 1 506 ? 34.189 -0.355 -11.596 1.00 71.88 506 ASP A CA 1
ATOM 4101 C C . ASP A 1 506 ? 32.878 -0.820 -10.941 1.00 71.88 506 ASP A C 1
ATOM 4103 O O . ASP A 1 506 ? 32.215 -0.036 -10.262 1.00 71.88 506 ASP A O 1
ATOM 4107 N N . THR A 1 507 ? 32.472 -2.073 -11.174 1.00 67.38 507 THR A N 1
ATOM 4108 C CA . THR A 1 507 ? 31.153 -2.587 -10.781 1.00 67.38 507 THR A CA 1
ATOM 4109 C C . THR A 1 507 ? 31.131 -3.201 -9.384 1.00 67.38 507 THR A C 1
ATOM 4111 O O . THR A 1 507 ? 30.055 -3.300 -8.795 1.00 67.38 507 THR A O 1
ATOM 4114 N N . GLY A 1 508 ? 32.284 -3.571 -8.820 1.00 68.94 508 GLY A N 1
ATOM 4115 C CA . GLY A 1 508 ? 32.394 -4.160 -7.485 1.00 68.94 508 GLY A CA 1
ATOM 4116 C C . GLY A 1 508 ? 33.559 -5.151 -7.349 1.00 68.94 508 GLY A C 1
ATOM 4117 O O . GLY A 1 508 ? 34.220 -5.474 -8.333 1.00 68.94 508 GLY A O 1
ATOM 4118 N N . PRO A 1 509 ? 33.827 -5.648 -6.127 1.00 69.19 509 PRO A N 1
ATOM 4119 C CA . PRO A 1 509 ? 35.015 -6.456 -5.832 1.00 69.19 509 PRO A CA 1
ATOM 4120 C C . PRO A 1 509 ? 34.898 -7.947 -6.204 1.00 69.19 509 PRO A C 1
ATOM 4122 O O . PRO A 1 509 ? 35.905 -8.653 -6.172 1.00 69.19 509 PRO A O 1
ATOM 4125 N N . HIS A 1 510 ? 33.702 -8.448 -6.534 1.00 76.38 510 HIS A N 1
ATOM 4126 C CA . HIS A 1 510 ? 33.435 -9.877 -6.744 1.00 76.38 510 HIS A CA 1
ATOM 4127 C C . HIS A 1 510 ? 32.999 -10.150 -8.179 1.00 76.38 510 HIS A C 1
ATOM 4129 O O . HIS A 1 510 ? 31.811 -10.123 -8.485 1.00 76.38 510 HIS A O 1
ATOM 4135 N N . LEU A 1 511 ? 33.964 -10.417 -9.054 1.00 80.06 511 LEU A N 1
ATOM 4136 C CA . LEU A 1 511 ? 33.714 -10.707 -10.463 1.00 80.06 511 LEU A CA 1
ATOM 4137 C C . LEU A 1 511 ? 34.030 -12.172 -10.778 1.00 80.06 511 LEU A C 1
ATOM 4139 O O . LEU A 1 511 ? 34.982 -12.722 -10.229 1.00 80.06 511 LEU A O 1
ATOM 4143 N N . ASP A 1 512 ? 33.262 -12.792 -11.672 1.00 79.94 512 ASP A N 1
ATOM 4144 C CA . ASP A 1 512 ? 33.504 -14.149 -12.161 1.00 79.94 512 ASP A CA 1
ATOM 4145 C C . ASP A 1 512 ? 34.616 -14.159 -13.228 1.00 79.94 512 ASP A C 1
ATOM 4147 O O . ASP A 1 512 ? 34.380 -13.709 -14.356 1.00 79.94 512 ASP A O 1
ATOM 4151 N N . PRO A 1 513 ? 35.826 -14.689 -12.938 1.00 76.31 513 PRO A N 1
ATOM 4152 C CA . PRO A 1 513 ? 36.937 -14.659 -13.888 1.00 76.31 513 PRO A CA 1
ATOM 4153 C C . PRO A 1 513 ? 36.625 -15.370 -15.209 1.00 76.31 513 PRO A C 1
ATOM 4155 O O . PRO A 1 513 ? 37.169 -14.979 -16.238 1.00 76.31 513 PRO A O 1
ATOM 4158 N N . ALA A 1 514 ? 35.737 -16.372 -15.198 1.00 74.12 514 ALA A N 1
ATOM 4159 C CA . ALA A 1 514 ? 35.328 -17.098 -16.400 1.00 74.12 514 ALA A CA 1
ATOM 4160 C C . ALA A 1 514 ? 34.457 -16.256 -17.350 1.00 74.12 514 ALA A C 1
ATOM 4162 O O . ALA A 1 514 ? 34.368 -16.569 -18.535 1.00 74.12 514 ALA A O 1
ATOM 4163 N N . GLN A 1 515 ? 33.831 -15.190 -16.844 1.00 75.88 515 GLN A N 1
ATOM 4164 C CA . GLN A 1 515 ? 33.057 -14.241 -17.646 1.00 75.88 515 GLN A CA 1
ATOM 4165 C C . GLN A 1 515 ? 33.873 -13.003 -18.035 1.00 75.88 515 GLN A C 1
ATOM 4167 O O . GLN A 1 515 ? 33.589 -12.366 -19.044 1.00 75.88 515 GLN A O 1
ATOM 4172 N N . ILE A 1 516 ? 34.914 -12.678 -17.264 1.00 81.62 516 ILE A N 1
ATOM 4173 C CA . ILE A 1 516 ? 35.833 -11.566 -17.545 1.00 81.62 516 ILE A CA 1
ATOM 4174 C C . ILE A 1 516 ? 36.878 -11.950 -18.600 1.00 81.62 516 ILE A C 1
ATOM 4176 O O . ILE A 1 516 ? 37.191 -11.147 -19.483 1.00 81.62 516 ILE A O 1
ATOM 4180 N N . SER A 1 517 ? 37.445 -13.155 -18.482 1.00 88.56 517 SER A N 1
ATOM 4181 C CA . SER A 1 517 ? 38.558 -13.637 -19.297 1.00 88.56 517 SER A CA 1
ATOM 4182 C C . SER A 1 517 ? 38.204 -14.956 -19.973 1.00 88.56 517 SER A C 1
ATOM 4184 O O . SER A 1 517 ? 37.980 -15.971 -19.316 1.00 88.56 517 SER A O 1
ATOM 4186 N N . VAL A 1 518 ? 38.222 -14.962 -21.305 1.00 91.00 518 VAL A N 1
ATOM 4187 C CA . VAL A 1 518 ? 37.902 -16.139 -22.120 1.00 91.00 518 VAL A CA 1
ATOM 4188 C C . VAL A 1 518 ? 39.141 -16.648 -22.851 1.00 91.00 518 VAL A C 1
ATOM 4190 O O . VAL A 1 518 ? 39.923 -15.881 -23.418 1.00 91.00 518 VAL A O 1
ATOM 4193 N N . SER A 1 519 ? 39.336 -17.967 -22.827 1.00 92.06 519 SER A N 1
ATOM 4194 C CA . SER A 1 519 ? 40.423 -18.624 -23.562 1.00 92.06 519 SER A CA 1
ATOM 4195 C C . SER A 1 519 ? 40.046 -18.799 -25.032 1.00 92.06 519 SER A C 1
ATOM 4197 O O . SER A 1 519 ? 38.922 -19.187 -25.348 1.00 92.06 519 SER A O 1
ATOM 4199 N N . GLY A 1 520 ? 40.987 -18.522 -25.931 1.00 91.06 520 GLY A N 1
ATOM 4200 C CA . GLY A 1 520 ? 40.790 -18.648 -27.371 1.00 91.06 520 GLY A CA 1
ATOM 4201 C C . GLY A 1 520 ? 41.057 -20.063 -27.878 1.00 91.06 520 GLY A C 1
ATOM 4202 O O . GLY A 1 520 ? 42.042 -20.695 -27.497 1.00 91.06 520 GLY A O 1
ATOM 4203 N N . SER A 1 521 ? 40.213 -20.544 -28.787 1.00 90.50 521 SER A N 1
ATOM 4204 C CA . SER A 1 521 ? 40.450 -21.771 -29.553 1.00 90.50 521 SER A CA 1
ATOM 4205 C C . SER A 1 521 ? 41.061 -21.442 -30.913 1.00 90.50 521 SER A C 1
ATOM 4207 O O . SER A 1 521 ? 40.585 -20.535 -31.597 1.00 90.50 521 SER A O 1
ATOM 4209 N N . VAL A 1 522 ? 42.090 -22.183 -31.329 1.00 88.50 522 VAL A N 1
ATOM 4210 C CA . VAL A 1 522 ? 42.720 -22.011 -32.647 1.00 88.50 522 VAL A CA 1
ATOM 4211 C C . VAL A 1 522 ? 42.032 -22.906 -33.675 1.00 88.50 522 VAL A C 1
ATOM 4213 O O . VAL A 1 522 ? 41.927 -24.115 -33.481 1.00 88.50 522 VAL A O 1
ATOM 4216 N N . SER A 1 523 ? 41.580 -22.317 -34.780 1.00 82.75 523 SER A N 1
ATOM 4217 C CA . SER A 1 523 ? 40.969 -23.018 -35.913 1.00 82.75 523 SER A CA 1
ATOM 4218 C C . SER A 1 523 ? 41.189 -22.208 -37.194 1.00 82.75 523 SER A C 1
ATOM 4220 O O . SER A 1 523 ? 41.137 -20.981 -37.156 1.00 82.75 523 SER A O 1
ATOM 4222 N N . ASP A 1 524 ? 41.489 -22.865 -38.319 1.00 83.25 524 ASP A N 1
ATOM 4223 C CA . ASP A 1 524 ? 41.613 -22.239 -39.649 1.00 83.25 524 ASP A CA 1
ATOM 4224 C C . ASP A 1 524 ? 42.477 -20.957 -39.698 1.00 83.25 524 ASP A C 1
ATOM 4226 O O . ASP A 1 524 ? 42.085 -19.938 -40.273 1.00 83.25 524 ASP A O 1
ATOM 4230 N N . LYS A 1 525 ? 43.672 -20.996 -39.083 1.00 87.19 525 LYS A N 1
ATOM 4231 C CA . LYS A 1 525 ? 44.603 -19.848 -38.957 1.00 87.19 525 LYS A CA 1
ATOM 4232 C C . LYS A 1 525 ? 43.980 -18.611 -38.296 1.00 87.19 525 LYS A C 1
ATOM 4234 O O . LYS A 1 525 ? 44.375 -17.479 -38.574 1.00 87.19 525 LYS A O 1
ATOM 4239 N N . LYS A 1 526 ? 43.009 -18.814 -37.411 1.00 90.44 526 LYS A N 1
ATOM 4240 C CA . LYS A 1 526 ? 42.406 -17.785 -36.568 1.00 90.44 526 LYS A CA 1
ATOM 4241 C C . LYS A 1 526 ? 42.397 -18.254 -35.121 1.00 90.44 526 LYS A C 1
ATOM 4243 O O . LYS A 1 526 ? 42.309 -19.449 -34.843 1.00 90.44 526 LYS A O 1
ATOM 4248 N N . VAL A 1 527 ? 42.451 -17.301 -34.204 1.00 92.38 527 VAL A N 1
ATOM 4249 C CA . VAL A 1 527 ? 42.032 -17.518 -32.821 1.00 92.38 527 VAL A CA 1
ATOM 4250 C C . VAL A 1 527 ? 40.599 -17.025 -32.676 1.00 92.38 527 VAL A C 1
ATOM 4252 O O . VAL A 1 527 ? 40.289 -15.914 -33.105 1.00 92.38 527 VAL A O 1
ATOM 4255 N N . VAL A 1 528 ? 39.734 -17.859 -32.104 1.00 93.75 528 VAL A N 1
ATOM 4256 C CA . VAL A 1 528 ? 38.309 -17.584 -31.895 1.00 93.75 528 VAL A CA 1
ATOM 4257 C C . VAL A 1 528 ? 38.015 -17.577 -30.400 1.00 93.75 528 VAL A C 1
ATOM 4259 O O . VAL A 1 528 ? 38.322 -18.541 -29.698 1.00 93.75 528 VAL A O 1
ATOM 4262 N N . PHE A 1 529 ? 37.396 -16.502 -29.927 1.00 94.69 529 PHE A N 1
ATOM 4263 C CA . PHE A 1 529 ? 36.864 -16.360 -28.576 1.00 94.69 529 PHE A CA 1
ATOM 4264 C C . PHE A 1 529 ? 35.347 -16.441 -28.644 1.00 94.69 529 PHE A C 1
ATOM 4266 O O . PHE A 1 529 ? 34.742 -15.722 -29.437 1.00 94.69 529 PHE A O 1
ATOM 4273 N N . THR A 1 530 ? 34.744 -17.298 -27.822 1.00 93.06 530 THR A N 1
ATOM 4274 C CA . THR A 1 530 ? 33.289 -17.334 -27.626 1.00 93.06 530 THR A CA 1
ATOM 4275 C C . THR A 1 530 ? 32.973 -16.613 -26.327 1.00 93.06 530 THR A C 1
ATOM 4277 O O . THR A 1 530 ? 33.564 -16.925 -25.295 1.00 93.06 530 THR A O 1
ATOM 4280 N N . LEU A 1 531 ? 32.076 -15.639 -26.389 1.00 89.94 531 LEU A N 1
ATOM 4281 C CA . LEU A 1 531 ? 31.638 -14.845 -25.250 1.00 89.94 531 LEU A CA 1
ATOM 4282 C C . LEU A 1 531 ? 30.153 -14.520 -25.404 1.00 89.94 531 LEU A C 1
ATOM 4284 O O . LEU A 1 531 ? 29.575 -14.730 -26.464 1.00 89.94 531 LEU A O 1
ATOM 4288 N N . ASP A 1 532 ? 29.549 -14.028 -24.334 1.00 88.38 532 ASP A N 1
ATOM 4289 C CA . ASP A 1 532 ? 28.167 -13.568 -24.307 1.00 88.38 532 ASP A CA 1
ATOM 4290 C C . ASP A 1 532 ? 28.186 -12.239 -23.534 1.00 88.38 532 ASP A C 1
ATOM 4292 O O . ASP A 1 532 ? 28.168 -12.220 -22.306 1.00 88.38 532 ASP A O 1
ATOM 4296 N N . ASP A 1 533 ? 28.388 -11.125 -24.247 1.00 88.56 533 ASP A N 1
ATOM 4297 C CA . ASP A 1 533 ? 28.589 -9.788 -23.656 1.00 88.56 533 ASP A CA 1
ATOM 4298 C C . ASP A 1 533 ? 27.709 -8.754 -24.367 1.00 88.56 533 ASP A C 1
ATOM 4300 O O . ASP A 1 533 ? 27.786 -8.581 -25.589 1.00 88.56 533 ASP A O 1
ATOM 4304 N N . ASP A 1 534 ? 26.864 -8.071 -23.594 1.00 91.38 534 ASP A N 1
ATOM 4305 C CA . ASP A 1 534 ? 25.861 -7.137 -24.102 1.00 91.38 534 ASP A CA 1
ATOM 4306 C C . ASP A 1 534 ? 26.435 -5.723 -24.161 1.00 91.38 534 ASP A C 1
ATOM 4308 O O . ASP A 1 534 ? 26.641 -5.053 -23.145 1.00 91.38 534 ASP A O 1
ATOM 4312 N N . LEU A 1 535 ? 26.645 -5.247 -25.387 1.00 92.25 535 LEU A N 1
ATOM 4313 C CA . LEU A 1 535 ? 27.170 -3.925 -25.680 1.00 92.25 535 LEU A CA 1
ATOM 4314 C C . LEU A 1 535 ? 26.036 -2.956 -26.039 1.00 92.25 535 LEU A C 1
ATOM 4316 O O . LEU A 1 535 ? 25.568 -2.908 -27.164 1.00 92.25 535 LEU A O 1
ATOM 4320 N N . LEU A 1 536 ? 25.563 -2.172 -25.088 1.00 92.44 536 LEU A N 1
ATOM 4321 C CA . LEU A 1 536 ? 24.615 -1.062 -25.238 1.00 92.44 536 LEU A CA 1
ATOM 4322 C C . LEU A 1 536 ? 25.263 0.324 -25.511 1.00 92.44 536 LEU A C 1
ATOM 4324 O O . LEU A 1 536 ? 26.474 0.494 -25.622 1.00 92.44 536 LEU A O 1
ATOM 4328 N N . SER A 1 537 ? 24.423 1.352 -25.617 1.00 90.88 537 SER A N 1
ATOM 4329 C CA . SER A 1 537 ? 24.792 2.774 -25.656 1.00 90.88 537 SER A CA 1
ATOM 4330 C C . SER A 1 537 ? 24.193 3.528 -24.462 1.00 90.88 537 SER A C 1
ATOM 4332 O O . SER A 1 537 ? 23.280 3.035 -23.786 1.00 90.88 537 SER A O 1
ATOM 4334 N N . LYS A 1 538 ? 24.677 4.749 -24.208 1.00 88.56 538 LYS A N 1
ATOM 4335 C CA . LYS A 1 538 ? 24.209 5.629 -23.124 1.00 88.56 538 LYS A CA 1
ATOM 4336 C C . LYS A 1 538 ? 23.139 6.615 -23.592 1.00 88.56 538 LYS A C 1
ATOM 4338 O O . LYS A 1 538 ? 23.003 6.902 -24.785 1.00 88.56 538 LYS A O 1
ATOM 4343 N N . ARG A 1 539 ? 22.413 7.186 -22.626 1.00 89.56 539 ARG A N 1
ATOM 4344 C CA . ARG A 1 539 ? 21.531 8.344 -22.821 1.00 89.56 539 ARG A CA 1
ATOM 4345 C C . ARG A 1 539 ? 21.957 9.487 -21.918 1.00 89.56 539 ARG A C 1
ATOM 4347 O O . ARG A 1 539 ? 22.237 9.274 -20.740 1.00 89.56 539 ARG A O 1
ATOM 4354 N N . ARG A 1 540 ? 21.968 10.700 -22.464 1.00 89.06 540 ARG A N 1
ATOM 4355 C CA . ARG A 1 540 ? 22.169 11.933 -21.703 1.00 89.06 540 ARG A CA 1
ATOM 4356 C C . ARG A 1 540 ? 20.973 12.854 -21.885 1.00 89.06 540 ARG A C 1
ATOM 4358 O O . ARG A 1 540 ? 20.529 13.079 -23.004 1.00 89.06 540 ARG A O 1
ATOM 4365 N N . PHE A 1 541 ? 20.460 13.403 -20.789 1.00 87.69 541 PHE A N 1
ATOM 4366 C CA . PHE A 1 541 ? 19.329 14.328 -20.808 1.00 87.69 541 PHE A CA 1
ATOM 4367 C C . PHE A 1 541 ? 19.805 15.735 -20.424 1.00 87.69 541 PHE A C 1
ATOM 4369 O O . PHE A 1 541 ? 19.896 16.065 -19.245 1.00 87.69 541 PHE A O 1
ATOM 4376 N N . GLU A 1 542 ? 20.113 16.581 -21.410 1.00 76.12 542 GLU A N 1
ATOM 4377 C CA . GLU A 1 542 ? 20.533 17.975 -21.184 1.00 76.12 542 GLU A CA 1
ATOM 4378 C C . GLU A 1 542 ? 19.312 18.890 -20.971 1.00 76.12 542 GLU A C 1
ATOM 4380 O O . GLU A 1 542 ? 18.924 19.666 -21.840 1.00 76.12 542 GLU A O 1
ATOM 4385 N N . ASN A 1 543 ? 18.642 18.743 -19.819 1.00 66.94 543 ASN A N 1
ATOM 4386 C CA . ASN A 1 543 ? 17.423 19.480 -19.421 1.00 66.94 543 ASN A CA 1
ATOM 4387 C C . ASN A 1 543 ? 16.222 19.351 -20.382 1.00 66.94 543 ASN A C 1
ATOM 4389 O O . ASN A 1 543 ? 15.241 20.089 -20.278 1.00 66.94 543 ASN A O 1
ATOM 4393 N N . SER A 1 544 ? 16.277 18.395 -21.306 1.00 74.19 544 SER A N 1
ATOM 4394 C CA . SER A 1 544 ? 15.262 18.131 -22.323 1.00 74.19 544 SER A CA 1
ATOM 4395 C C . SER A 1 544 ? 14.592 16.771 -22.081 1.00 74.19 544 SER A C 1
ATOM 4397 O O . SER A 1 544 ? 15.178 15.877 -21.471 1.00 74.19 544 SER A O 1
ATOM 4399 N N . LYS A 1 545 ? 13.357 16.590 -22.576 1.00 78.25 545 LYS A N 1
ATOM 4400 C CA . LYS A 1 545 ? 12.669 15.280 -22.565 1.00 78.25 545 LYS A CA 1
ATOM 4401 C C . LYS A 1 545 ? 13.282 14.284 -23.564 1.00 78.25 545 LYS A C 1
ATOM 4403 O O . LYS A 1 545 ? 13.047 13.088 -23.434 1.00 78.25 545 LYS A O 1
ATOM 4408 N N . LYS A 1 546 ? 14.028 14.772 -24.563 1.00 84.69 546 LYS A N 1
ATOM 4409 C CA . LYS A 1 546 ? 14.719 13.959 -25.571 1.00 84.69 546 LYS A CA 1
ATOM 4410 C C . LYS A 1 546 ? 16.158 13.677 -25.130 1.00 84.69 546 LYS A C 1
ATOM 4412 O O . LYS A 1 546 ? 16.835 14.628 -24.723 1.00 84.69 546 LYS A O 1
ATOM 4417 N N . PRO A 1 547 ? 16.631 12.429 -25.235 1.00 89.06 547 PRO A N 1
ATOM 4418 C CA . PRO A 1 547 ? 18.008 12.114 -24.912 1.00 89.06 547 PRO A CA 1
ATOM 4419 C C . PRO A 1 547 ? 18.948 12.364 -26.092 1.00 89.06 547 PRO A C 1
ATOM 4421 O O . PRO A 1 547 ? 18.589 12.180 -27.254 1.00 89.06 547 PRO A O 1
ATOM 4424 N N . GLU A 1 548 ? 20.189 12.701 -25.771 1.00 89.81 548 GLU A N 1
ATOM 4425 C CA . GLU A 1 548 ? 21.340 12.503 -26.641 1.00 89.81 548 GLU A CA 1
ATOM 4426 C C . GLU A 1 548 ? 21.813 11.046 -26.513 1.00 89.81 548 GLU A C 1
ATOM 4428 O O . GLU A 1 548 ? 21.975 10.529 -25.400 1.00 89.81 548 GLU A O 1
ATOM 4433 N N . ILE A 1 549 ? 22.025 10.375 -27.648 1.00 88.69 549 ILE A N 1
ATOM 4434 C CA . ILE A 1 549 ? 22.653 9.052 -27.682 1.00 88.69 549 ILE A CA 1
ATOM 4435 C C . ILE A 1 549 ? 24.161 9.252 -27.597 1.00 88.69 549 ILE A C 1
ATOM 4437 O O . ILE A 1 549 ? 24.770 9.821 -28.500 1.00 88.69 549 ILE A O 1
ATOM 4441 N N . VAL A 1 550 ? 24.760 8.747 -26.523 1.00 89.19 550 VAL A N 1
ATOM 4442 C CA . VAL A 1 550 ? 26.210 8.787 -26.326 1.00 89.19 550 VAL A CA 1
ATOM 4443 C C . VAL A 1 550 ? 26.765 7.394 -26.632 1.00 89.19 550 VAL A C 1
ATOM 4445 O O . VAL A 1 550 ? 26.336 6.433 -25.978 1.00 89.19 550 VAL A O 1
ATOM 4448 N N . PRO A 1 551 ? 27.689 7.247 -27.604 1.00 89.44 551 PRO A N 1
ATOM 4449 C CA . PRO A 1 551 ? 28.278 5.953 -27.917 1.00 89.44 551 PRO A CA 1
ATOM 4450 C C . PRO A 1 551 ? 28.929 5.302 -26.692 1.00 89.44 551 PRO A C 1
ATOM 4452 O O . PRO A 1 551 ? 29.670 5.952 -25.952 1.00 89.44 551 PRO A O 1
ATOM 4455 N N . GLY A 1 552 ? 28.633 4.023 -26.464 1.00 90.06 552 GLY A N 1
ATOM 4456 C CA . GLY A 1 552 ? 29.318 3.215 -25.457 1.00 90.06 552 GLY A CA 1
ATOM 4457 C C . GLY A 1 552 ? 30.603 2.647 -26.042 1.00 90.06 552 GLY A C 1
ATOM 4458 O O . GLY A 1 552 ? 30.533 2.007 -27.087 1.00 90.06 552 GLY A O 1
ATOM 4459 N N . VAL A 1 553 ? 31.754 2.879 -25.403 1.00 91.00 553 VAL A N 1
ATOM 4460 C CA . VAL A 1 553 ? 33.052 2.365 -25.868 1.00 91.00 553 VAL A CA 1
ATOM 4461 C C . VAL A 1 553 ? 33.577 1.335 -24.886 1.00 91.00 553 VAL A C 1
ATOM 4463 O O . VAL A 1 553 ? 33.596 1.551 -23.678 1.00 91.00 553 VAL A O 1
ATOM 4466 N N . TYR A 1 554 ? 34.027 0.221 -25.438 1.00 90.88 554 TYR A N 1
ATOM 4467 C CA . TYR A 1 554 ? 34.282 -1.001 -24.712 1.00 90.88 554 TYR A CA 1
ATOM 4468 C C . TYR A 1 554 ? 35.616 -1.607 -25.047 1.00 90.88 554 TYR A C 1
ATOM 4470 O O . TYR A 1 554 ? 35.921 -1.778 -26.222 1.00 90.88 554 TYR A O 1
ATOM 4478 N N . LEU A 1 555 ? 36.385 -1.973 -24.028 1.00 91.38 555 LEU A N 1
ATOM 4479 C CA . LEU A 1 555 ? 37.768 -2.385 -24.211 1.00 91.38 555 LEU A CA 1
ATOM 4480 C C . LEU A 1 555 ? 37.960 -3.857 -23.856 1.00 91.38 555 LEU A C 1
ATOM 4482 O O . LEU A 1 555 ? 37.519 -4.322 -22.807 1.00 91.38 555 LEU A O 1
ATOM 4486 N N . TYR A 1 556 ? 38.670 -4.567 -24.725 1.00 92.62 556 TYR A N 1
ATOM 4487 C CA . TYR A 1 556 ? 39.203 -5.895 -24.459 1.00 92.62 556 TYR A CA 1
ATOM 4488 C C . TYR A 1 556 ? 40.715 -5.891 -24.661 1.00 92.62 556 TYR A C 1
ATOM 4490 O O . TYR A 1 556 ? 41.224 -5.235 -25.573 1.00 92.62 556 TYR A O 1
ATOM 4498 N N . GLU A 1 557 ? 41.426 -6.656 -23.844 1.00 93.25 557 GLU A N 1
ATOM 4499 C CA . GLU A 1 557 ? 42.853 -6.921 -23.995 1.00 93.25 557 GLU A CA 1
ATOM 4500 C C . GLU A 1 557 ? 43.094 -8.382 -24.329 1.00 93.25 557 GLU A C 1
ATOM 4502 O O . GLU A 1 557 ? 42.659 -9.280 -23.615 1.00 93.25 557 GLU A O 1
ATOM 4507 N N . LEU A 1 558 ? 43.819 -8.610 -25.417 1.00 92.88 558 LEU A N 1
ATOM 4508 C CA . LEU A 1 558 ? 44.295 -9.919 -25.818 1.00 92.88 558 LEU A CA 1
ATOM 4509 C C . LEU A 1 558 ? 45.764 -10.072 -25.426 1.00 92.88 558 LEU A C 1
ATOM 4511 O O . LEU A 1 558 ? 46.637 -9.406 -25.990 1.00 92.88 558 LEU A O 1
ATOM 4515 N N . ALA A 1 559 ? 46.032 -10.996 -24.506 1.00 89.38 559 ALA A N 1
ATOM 4516 C CA . ALA A 1 559 ? 47.369 -11.520 -24.270 1.00 89.38 559 ALA A CA 1
ATOM 4517 C C . ALA A 1 559 ? 47.689 -12.585 -25.332 1.00 89.38 559 ALA A C 1
ATOM 4519 O O . ALA A 1 559 ? 47.013 -13.614 -25.412 1.00 89.38 559 ALA A O 1
ATOM 4520 N N . ALA A 1 560 ? 48.707 -12.326 -26.156 1.00 83.56 560 ALA A N 1
ATOM 4521 C CA . ALA A 1 560 ? 49.159 -13.213 -27.225 1.00 83.56 560 ALA A CA 1
ATOM 4522 C C . ALA A 1 560 ? 50.694 -13.169 -27.359 1.00 83.56 560 ALA A C 1
ATOM 4524 O O . ALA A 1 560 ? 51.301 -12.162 -26.989 1.00 83.56 560 ALA A O 1
ATOM 4525 N N . PRO A 1 561 ? 51.337 -14.224 -27.900 1.00 81.00 561 PRO A N 1
ATOM 4526 C CA . PRO A 1 561 ? 52.756 -14.170 -28.238 1.00 81.00 561 PRO A CA 1
ATOM 4527 C C . PRO A 1 561 ? 53.052 -13.037 -29.228 1.00 81.00 561 PRO A C 1
ATOM 4529 O O . PRO A 1 561 ? 52.229 -12.727 -30.094 1.00 81.00 561 PRO A O 1
ATOM 4532 N N . ASP A 1 562 ? 54.233 -12.434 -29.113 1.00 77.50 562 ASP A N 1
ATOM 4533 C CA . ASP A 1 562 ? 54.612 -11.297 -29.950 1.00 77.50 562 ASP A CA 1
ATOM 4534 C C . ASP A 1 562 ? 54.605 -11.679 -31.442 1.00 77.50 562 ASP A C 1
ATOM 4536 O O . ASP A 1 562 ? 55.062 -12.758 -31.827 1.00 77.50 562 ASP A O 1
ATOM 4540 N N . GLY A 1 563 ? 54.007 -10.830 -32.279 1.00 78.06 563 GLY A N 1
ATOM 4541 C CA . GLY A 1 563 ? 53.800 -11.103 -33.708 1.00 78.06 563 GLY A CA 1
ATOM 4542 C C . GLY A 1 563 ? 52.809 -12.231 -34.054 1.00 78.06 563 GLY A C 1
ATOM 4543 O O . GLY A 1 563 ? 52.696 -12.584 -35.226 1.00 78.06 563 GLY A O 1
ATOM 4544 N N . ALA A 1 564 ? 52.076 -12.810 -33.091 1.00 83.44 564 ALA A N 1
ATOM 4545 C CA . ALA A 1 564 ? 51.171 -13.935 -33.364 1.00 83.44 564 ALA A CA 1
ATOM 4546 C C . ALA A 1 564 ? 49.908 -13.557 -34.156 1.00 83.44 564 ALA A C 1
ATOM 4548 O O . ALA A 1 564 ? 49.369 -14.404 -34.870 1.00 83.44 564 ALA A O 1
ATOM 4549 N N . ILE A 1 565 ? 49.430 -12.315 -34.035 1.00 87.69 565 ILE A N 1
ATOM 4550 C CA . ILE A 1 565 ? 48.218 -11.833 -34.709 1.00 87.69 565 ILE A CA 1
ATOM 4551 C C . ILE A 1 565 ? 48.603 -11.033 -35.957 1.00 87.69 565 ILE A C 1
ATOM 4553 O O . ILE A 1 565 ? 49.361 -10.068 -35.873 1.00 87.69 565 ILE A O 1
ATOM 4557 N N . ALA A 1 566 ? 48.059 -11.424 -37.107 1.00 83.94 566 ALA A N 1
ATOM 4558 C CA . ALA A 1 566 ? 48.180 -10.688 -38.362 1.00 83.94 566 ALA A CA 1
ATOM 4559 C C . ALA A 1 566 ? 46.986 -9.743 -38.555 1.00 83.94 566 ALA A C 1
ATOM 4561 O O . ALA A 1 566 ? 45.952 -9.918 -37.920 1.00 83.94 566 ALA A O 1
ATOM 4562 N N . ASP A 1 567 ? 47.123 -8.763 -39.452 1.00 87.12 567 ASP A N 1
ATOM 4563 C CA . ASP A 1 567 ? 46.025 -7.987 -40.048 1.00 87.12 567 ASP A CA 1
ATOM 4564 C C . ASP A 1 567 ? 44.857 -7.651 -39.094 1.00 87.12 567 ASP A C 1
ATOM 4566 O O . ASP A 1 567 ? 43.736 -8.126 -39.279 1.00 87.12 567 ASP A O 1
ATOM 4570 N N . LEU A 1 568 ? 45.097 -6.806 -38.083 1.00 90.06 568 LEU A N 1
ATOM 4571 C CA . LEU A 1 568 ? 44.095 -6.437 -37.064 1.00 90.06 568 LEU A CA 1
ATOM 4572 C C . LEU A 1 568 ? 42.773 -5.897 -37.644 1.00 90.06 568 LEU A C 1
ATOM 4574 O O . LEU A 1 568 ? 41.716 -6.075 -37.041 1.00 90.06 568 LEU A O 1
ATOM 4578 N N . GLU A 1 569 ? 42.813 -5.284 -38.831 1.00 91.94 569 GLU A N 1
ATOM 4579 C CA . GLU A 1 569 ? 41.626 -4.785 -39.542 1.00 91.94 569 GLU A CA 1
ATOM 4580 C C . GLU A 1 569 ? 40.700 -5.909 -40.039 1.00 91.94 569 GLU A C 1
ATOM 4582 O O . GLU A 1 569 ? 39.519 -5.678 -40.287 1.00 91.94 569 GLU A O 1
ATOM 4587 N N . LYS A 1 570 ? 41.229 -7.131 -40.187 1.00 91.50 570 LYS A N 1
ATOM 4588 C CA . LYS A 1 570 ? 40.493 -8.329 -40.618 1.00 91.50 570 LYS A CA 1
ATOM 4589 C C . LYS A 1 570 ? 39.916 -9.131 -39.449 1.00 91.50 570 LYS A C 1
ATOM 4591 O O . LYS A 1 570 ? 39.439 -10.247 -39.669 1.00 91.50 570 LYS A O 1
ATOM 4596 N N . ALA A 1 571 ? 39.968 -8.611 -38.221 1.00 93.12 571 ALA A N 1
ATOM 4597 C CA . ALA A 1 571 ? 39.249 -9.231 -37.117 1.00 93.12 571 ALA A CA 1
ATOM 4598 C C . ALA A 1 571 ? 37.741 -9.278 -37.428 1.00 93.12 571 ALA A C 1
ATOM 4600 O O . ALA A 1 571 ? 37.184 -8.361 -38.031 1.00 93.12 571 ALA A O 1
ATOM 4601 N N . ALA A 1 572 ? 37.085 -10.365 -37.036 1.00 94.75 572 ALA A N 1
ATOM 4602 C CA . ALA A 1 572 ? 35.652 -10.552 -37.210 1.00 94.75 572 ALA A CA 1
ATOM 4603 C C . ALA A 1 572 ? 34.991 -10.611 -35.836 1.00 94.75 572 ALA A C 1
ATOM 4605 O O . ALA A 1 572 ? 35.337 -11.461 -35.019 1.00 94.75 572 ALA A O 1
ATOM 4606 N N . ILE A 1 573 ? 34.059 -9.695 -35.588 1.00 96.44 573 ILE A N 1
ATOM 4607 C CA . ILE A 1 573 ? 33.285 -9.632 -34.348 1.00 96.44 573 ILE A CA 1
ATOM 4608 C C . ILE A 1 573 ? 31.839 -9.883 -34.727 1.00 96.44 573 ILE A C 1
ATOM 4610 O O . ILE A 1 573 ? 31.200 -9.024 -35.339 1.00 96.44 573 ILE A O 1
ATOM 4614 N N . GLU A 1 574 ? 31.365 -11.075 -34.404 1.00 96.19 574 GLU A N 1
ATOM 4615 C CA . GLU A 1 574 ? 30.021 -11.531 -34.712 1.00 96.19 574 GLU A CA 1
ATOM 4616 C C . GLU A 1 574 ? 29.130 -11.378 -33.486 1.00 96.19 574 GLU A C 1
ATOM 4618 O O . GLU A 1 574 ? 29.527 -11.678 -32.356 1.00 96.19 574 GLU A O 1
ATOM 4623 N N . GLY A 1 575 ? 27.906 -10.925 -33.714 1.00 95.50 575 GLY A N 1
ATOM 4624 C CA . GLY A 1 575 ? 26.938 -10.718 -32.658 1.00 95.50 575 GLY A CA 1
ATOM 4625 C C . GLY A 1 575 ? 25.505 -10.677 -33.156 1.00 95.50 575 GLY A C 1
ATOM 4626 O O . GLY A 1 575 ? 25.220 -10.890 -34.335 1.00 95.50 575 GLY A O 1
ATOM 4627 N N . SER A 1 576 ? 24.595 -10.374 -32.241 1.00 95.75 576 SER A N 1
ATOM 4628 C CA . SER A 1 576 ? 23.177 -10.178 -32.531 1.00 95.75 576 SER A CA 1
ATOM 4629 C C . SER A 1 576 ? 22.643 -8.921 -31.858 1.00 95.75 576 SER A C 1
ATOM 4631 O O . SER A 1 576 ? 23.257 -8.350 -30.961 1.00 95.75 576 SER A O 1
ATOM 4633 N N . ASN A 1 577 ? 21.459 -8.488 -32.269 1.00 95.69 577 ASN A N 1
ATOM 4634 C CA . ASN A 1 577 ? 20.748 -7.413 -31.591 1.00 95.69 577 ASN A CA 1
ATOM 4635 C C . ASN A 1 577 ? 20.305 -7.870 -30.181 1.00 95.69 577 ASN A C 1
ATOM 4637 O O . ASN A 1 577 ? 19.700 -8.937 -30.053 1.00 95.69 577 ASN A O 1
ATOM 4641 N N . THR A 1 578 ? 20.595 -7.085 -29.138 1.00 93.81 578 THR A N 1
ATOM 4642 C CA . THR A 1 578 ? 20.315 -7.453 -27.729 1.00 93.81 578 THR A CA 1
ATOM 4643 C C . THR A 1 578 ? 18.821 -7.469 -27.381 1.00 93.81 578 THR A C 1
ATOM 4645 O O . THR A 1 578 ? 18.400 -8.206 -26.490 1.00 93.81 578 THR A O 1
ATOM 4648 N N . ILE A 1 579 ? 18.003 -6.718 -28.127 1.00 95.19 579 ILE A N 1
ATOM 4649 C CA . ILE A 1 579 ? 16.557 -6.594 -27.914 1.00 95.19 579 ILE A CA 1
ATOM 4650 C C . ILE A 1 579 ? 15.783 -7.664 -28.672 1.00 95.19 579 ILE A C 1
ATOM 4652 O O . ILE A 1 579 ? 14.949 -8.367 -28.104 1.00 95.19 579 ILE A O 1
ATOM 4656 N N . THR A 1 580 ? 16.043 -7.786 -29.973 1.00 93.56 580 THR A N 1
ATOM 4657 C CA . THR A 1 580 ? 15.274 -8.694 -30.834 1.00 93.56 580 THR A CA 1
ATOM 4658 C C . THR A 1 580 ? 15.795 -10.128 -30.800 1.00 93.56 580 THR A C 1
ATOM 4660 O O . THR A 1 580 ? 15.091 -11.040 -31.233 1.00 93.56 580 THR A O 1
ATOM 4663 N N . GLY A 1 581 ? 17.041 -10.328 -30.353 1.00 87.88 581 GLY A N 1
ATOM 4664 C CA . GLY A 1 581 ? 17.753 -11.607 -30.415 1.00 87.88 581 GLY A CA 1
ATOM 4665 C C . GLY A 1 581 ? 18.025 -12.107 -31.839 1.00 87.88 581 GLY A C 1
ATOM 4666 O O . GLY A 1 581 ? 18.540 -13.208 -32.013 1.00 87.88 581 GLY A O 1
ATOM 4667 N N . LYS A 1 582 ? 17.662 -11.333 -32.871 1.00 84.25 582 LYS A N 1
ATOM 4668 C CA . LYS A 1 582 ? 17.749 -11.721 -34.282 1.00 84.25 582 LYS A CA 1
ATOM 4669 C C . LYS A 1 582 ? 18.952 -11.073 -34.968 1.00 84.25 582 LYS A C 1
ATOM 4671 O O . LYS A 1 582 ? 19.391 -9.982 -34.604 1.00 84.25 582 LYS A O 1
ATOM 4676 N N . GLY A 1 583 ? 19.404 -11.743 -36.029 1.00 73.81 583 GLY A N 1
ATOM 4677 C CA . GLY A 1 583 ? 20.420 -11.259 -36.963 1.00 73.81 583 GLY A CA 1
ATOM 4678 C C . GLY A 1 583 ? 21.826 -11.768 -36.656 1.00 73.81 583 GLY A C 1
ATOM 4679 O O . GLY A 1 583 ? 22.244 -11.785 -35.504 1.00 73.81 583 GLY A O 1
ATOM 4680 N N . GLN A 1 584 ? 22.544 -12.150 -37.715 1.00 86.69 584 GLN A N 1
ATOM 4681 C CA . GLN A 1 584 ? 23.994 -12.325 -37.701 1.00 86.69 584 GLN A CA 1
ATOM 4682 C C . GLN A 1 584 ? 24.612 -10.977 -38.084 1.00 86.69 584 GLN A C 1
ATOM 4684 O O . GLN A 1 584 ? 24.623 -10.593 -39.256 1.00 86.69 584 GLN A O 1
ATOM 4689 N N . LEU A 1 585 ? 25.012 -10.204 -37.079 1.00 92.06 585 LEU A N 1
ATOM 4690 C CA . LEU A 1 585 ? 25.568 -8.866 -37.241 1.00 92.06 585 LEU A CA 1
ATOM 4691 C C . LEU A 1 585 ? 27.087 -8.916 -37.095 1.00 92.06 585 LEU A C 1
ATOM 4693 O O . LEU A 1 585 ? 27.616 -9.672 -36.286 1.00 92.06 585 LEU A O 1
ATOM 4697 N N . PHE A 1 586 ? 27.781 -8.065 -37.849 1.00 94.75 586 PHE A N 1
ATOM 4698 C CA . PHE A 1 586 ? 29.232 -7.924 -37.766 1.00 94.75 586 PHE A CA 1
ATOM 4699 C C . PHE A 1 586 ? 29.601 -6.488 -37.418 1.00 94.75 586 PHE A C 1
ATOM 4701 O O . PHE A 1 586 ? 29.102 -5.550 -38.051 1.00 94.75 586 PHE A O 1
ATOM 4708 N N . ALA A 1 587 ? 30.491 -6.312 -36.439 1.00 95.81 587 ALA A N 1
ATOM 4709 C CA . ALA A 1 587 ? 31.045 -4.994 -36.160 1.00 95.81 587 ALA A CA 1
ATOM 4710 C C . ALA A 1 587 ? 31.900 -4.518 -37.348 1.00 95.81 587 ALA A C 1
ATOM 4712 O O . ALA A 1 587 ? 32.627 -5.300 -37.963 1.00 95.81 587 ALA A O 1
ATOM 4713 N N . LYS A 1 588 ? 31.820 -3.228 -37.681 1.00 96.12 588 LYS A N 1
ATOM 4714 C CA . LYS A 1 588 ? 32.557 -2.632 -38.804 1.00 96.12 588 LYS A CA 1
ATOM 4715 C C . LYS A 1 588 ? 33.889 -2.053 -38.337 1.00 96.12 588 LYS A C 1
ATOM 4717 O O . LYS A 1 588 ? 33.925 -1.306 -37.363 1.00 96.12 588 LYS A O 1
ATOM 4722 N N . TRP A 1 589 ? 34.974 -2.339 -39.055 1.00 95.94 589 TRP A N 1
ATOM 4723 C CA . TRP A 1 589 ? 36.261 -1.688 -38.800 1.00 95.94 589 TRP A CA 1
ATOM 4724 C C . TRP A 1 589 ? 36.150 -0.171 -38.994 1.00 95.94 589 TRP A C 1
ATOM 4726 O O . TRP A 1 589 ? 35.676 0.291 -40.035 1.00 95.94 589 TRP A O 1
ATOM 4736 N N . ASN A 1 590 ? 36.628 0.605 -38.020 1.00 96.31 590 ASN A N 1
ATOM 4737 C CA . ASN A 1 590 ? 36.728 2.058 -38.118 1.00 96.31 590 ASN A CA 1
ATOM 4738 C C . ASN A 1 590 ? 38.115 2.537 -37.668 1.00 96.31 590 ASN A C 1
ATOM 4740 O O . ASN A 1 590 ? 38.375 2.744 -36.484 1.00 96.31 590 ASN A O 1
ATOM 4744 N N . GLY A 1 591 ? 39.003 2.812 -38.629 1.00 92.38 591 GLY A N 1
ATOM 4745 C CA . GLY A 1 591 ? 40.354 3.315 -38.351 1.00 92.38 591 GLY A CA 1
ATOM 4746 C C . GLY A 1 591 ? 40.401 4.666 -37.618 1.00 92.38 591 GLY A C 1
ATOM 4747 O O . GLY A 1 591 ? 41.420 4.985 -37.000 1.00 92.38 591 GLY A O 1
ATOM 4748 N N . LYS A 1 592 ? 39.309 5.445 -37.630 1.00 94.00 592 LYS A N 1
ATOM 4749 C CA . LYS A 1 592 ? 39.189 6.720 -36.901 1.00 94.00 592 LYS A CA 1
ATOM 4750 C C . LYS A 1 592 ? 38.679 6.559 -35.469 1.00 94.00 592 LYS A C 1
ATOM 4752 O O . LYS A 1 592 ? 38.725 7.538 -34.731 1.00 94.00 592 LYS A O 1
ATOM 4757 N N . LEU A 1 593 ? 38.210 5.372 -35.073 1.00 93.38 593 LEU A N 1
ATOM 4758 C CA . LEU A 1 593 ? 37.793 5.122 -33.697 1.00 93.38 593 LEU A CA 1
ATOM 4759 C C . LEU A 1 593 ? 38.981 5.376 -32.756 1.00 93.38 593 LEU A C 1
ATOM 4761 O O . LEU A 1 593 ? 40.115 4.956 -33.021 1.00 93.38 593 LEU A O 1
ATOM 4765 N N . GLU A 1 594 ? 38.736 6.111 -31.679 1.00 91.00 594 GLU A N 1
ATOM 4766 C CA . GLU A 1 594 ? 39.729 6.305 -30.631 1.00 91.00 594 GLU A CA 1
ATOM 4767 C C . GLU A 1 594 ? 39.806 5.027 -29.791 1.00 91.00 594 GLU A C 1
ATOM 4769 O O . GLU A 1 594 ? 38.778 4.491 -29.379 1.00 91.00 594 GLU A O 1
ATOM 4774 N N . VAL A 1 595 ? 41.021 4.523 -29.557 1.00 90.56 595 VAL A N 1
ATOM 4775 C CA . VAL A 1 595 ? 41.261 3.414 -28.626 1.00 90.56 595 VAL A CA 1
ATOM 4776 C C . VAL A 1 595 ? 41.918 4.011 -27.386 1.00 90.56 595 VAL A C 1
ATOM 4778 O O . VAL A 1 595 ? 43.097 4.363 -27.449 1.00 90.56 595 VAL A O 1
ATOM 4781 N N . PRO A 1 596 ? 41.177 4.166 -26.278 1.00 86.25 596 PRO A N 1
ATOM 4782 C CA . PRO A 1 596 ? 41.724 4.675 -25.034 1.00 86.25 596 PRO A CA 1
ATOM 4783 C C . PRO A 1 596 ? 42.978 3.915 -24.578 1.00 86.25 596 PRO A C 1
ATOM 4785 O O . PRO A 1 596 ? 43.045 2.680 -24.608 1.00 86.25 596 PRO A O 1
ATOM 4788 N N . ALA A 1 597 ? 43.972 4.676 -24.112 1.00 80.62 597 ALA A N 1
ATOM 4789 C CA . ALA A 1 597 ? 45.181 4.137 -23.488 1.00 80.62 597 ALA A CA 1
ATOM 4790 C C . ALA A 1 597 ? 44.894 3.470 -22.128 1.00 80.62 597 ALA A C 1
ATOM 4792 O O . ALA A 1 597 ? 45.664 2.620 -21.687 1.00 80.62 597 ALA A O 1
ATOM 4793 N N . GLU A 1 598 ? 43.765 3.801 -21.511 1.00 75.06 598 GLU A N 1
ATOM 4794 C CA . GLU A 1 598 ? 43.266 3.230 -20.265 1.00 75.06 598 GLU A CA 1
ATOM 4795 C C . GLU A 1 598 ? 41.733 3.265 -20.266 1.00 75.06 598 GLU A C 1
ATOM 4797 O O . GLU A 1 598 ? 41.120 4.105 -20.935 1.00 75.06 598 GLU A O 1
ATOM 4802 N N . HIS A 1 599 ? 41.111 2.349 -19.524 1.00 75.31 599 HIS A N 1
ATOM 4803 C CA . HIS A 1 599 ? 39.683 2.436 -19.232 1.00 75.31 599 HIS A CA 1
ATOM 4804 C C . HIS A 1 599 ? 39.419 3.634 -18.314 1.00 75.31 599 HIS A C 1
ATOM 4806 O O . HIS A 1 599 ? 40.175 3.884 -17.378 1.00 75.31 599 HIS A O 1
ATOM 4812 N N . ARG A 1 600 ? 38.337 4.379 -18.563 1.00 74.81 600 ARG A N 1
ATOM 4813 C CA . ARG A 1 600 ? 37.893 5.456 -17.665 1.00 74.81 600 ARG A CA 1
ATOM 4814 C C . ARG A 1 600 ? 36.738 4.961 -16.808 1.00 74.81 600 ARG A C 1
ATOM 4816 O O . ARG A 1 600 ? 35.801 4.367 -17.343 1.00 74.81 600 ARG A O 1
ATOM 4823 N N . LYS A 1 601 ? 36.738 5.296 -15.516 1.00 68.12 601 LYS A N 1
ATOM 4824 C CA . LYS A 1 601 ? 35.623 4.951 -14.628 1.00 68.12 601 LYS A CA 1
ATOM 4825 C C . LYS A 1 601 ? 34.283 5.397 -15.236 1.00 68.12 601 LYS A C 1
ATOM 4827 O O . LYS A 1 601 ? 34.167 6.533 -15.703 1.00 68.12 601 LYS A O 1
ATOM 4832 N N . ASN A 1 602 ? 33.285 4.512 -15.244 1.00 64.44 602 ASN A N 1
ATOM 4833 C CA . ASN A 1 602 ? 31.936 4.756 -15.787 1.00 64.44 602 ASN A CA 1
ATOM 4834 C C . ASN A 1 602 ? 31.868 4.943 -17.321 1.00 64.44 602 ASN A C 1
ATOM 4836 O O . ASN A 1 602 ? 30.961 5.626 -17.811 1.00 64.44 602 ASN A O 1
ATOM 4840 N N . SER A 1 603 ? 32.790 4.370 -18.108 1.00 65.62 603 SER A N 1
ATOM 4841 C CA . SER A 1 603 ? 32.895 4.630 -19.557 1.00 65.62 603 SER A CA 1
ATOM 4842 C C . SER A 1 603 ? 32.444 3.556 -20.567 1.00 65.62 603 SER A C 1
ATOM 4844 O O . SER A 1 603 ? 32.418 3.923 -21.740 1.00 65.62 603 SER A O 1
ATOM 4846 N N . VAL A 1 604 ? 31.980 2.327 -20.260 1.00 67.75 604 VAL A N 1
ATOM 4847 C CA . VAL A 1 604 ? 30.742 1.924 -19.530 1.00 67.75 604 VAL A CA 1
ATOM 4848 C C . VAL A 1 604 ? 30.676 0.383 -19.357 1.00 67.75 604 VAL A C 1
ATOM 4850 O O . VAL A 1 604 ? 31.286 -0.309 -20.160 1.00 67.75 604 VAL A O 1
ATOM 4853 N N . TRP A 1 605 ? 29.864 -0.161 -18.431 1.00 65.69 605 TRP A N 1
ATOM 4854 C CA . TRP A 1 605 ? 29.274 -1.522 -18.486 1.00 65.69 605 TRP A CA 1
ATOM 4855 C C . TRP A 1 605 ? 27.929 -1.543 -17.691 1.00 65.69 605 TRP A C 1
ATOM 4857 O O . TRP A 1 605 ? 27.731 -0.666 -16.861 1.00 65.69 605 TRP A O 1
ATOM 4867 N N . TRP A 1 606 ? 26.931 -2.400 -17.962 1.00 72.81 606 TRP A N 1
ATOM 4868 C CA . TRP A 1 606 ? 25.517 -2.144 -17.537 1.00 72.81 606 TRP A CA 1
ATOM 4869 C C . TRP A 1 606 ? 24.611 -3.372 -17.435 1.00 72.81 606 TRP A C 1
ATOM 4871 O O . TRP A 1 606 ? 23.414 -3.281 -17.661 1.00 72.81 606 TRP A O 1
ATOM 4881 N N . GLU A 1 607 ? 25.141 -4.526 -17.073 1.00 77.00 607 GLU A N 1
ATOM 4882 C CA . GLU A 1 607 ? 24.338 -5.541 -16.380 1.00 77.00 607 GLU A CA 1
ATOM 4883 C C . GLU A 1 607 ? 25.219 -6.111 -15.262 1.00 77.00 607 GLU A C 1
ATOM 4885 O O . GLU A 1 607 ? 25.556 -7.290 -15.300 1.00 77.00 607 GLU A O 1
ATOM 4890 N N . PRO A 1 608 ? 25.672 -5.273 -14.299 1.00 74.81 608 PRO A N 1
ATOM 4891 C CA . PRO A 1 608 ? 26.771 -5.595 -13.378 1.00 74.81 608 PRO A CA 1
ATOM 4892 C C . PRO A 1 608 ? 26.571 -6.941 -12.673 1.00 74.81 608 PRO A C 1
ATOM 4894 O O . PRO A 1 608 ? 27.539 -7.639 -12.391 1.00 74.81 608 PRO A O 1
ATOM 4897 N N . ASP A 1 609 ? 25.326 -7.325 -12.410 1.00 78.81 609 ASP A N 1
ATOM 4898 C CA . ASP A 1 609 ? 24.970 -8.549 -11.688 1.00 78.81 609 ASP A CA 1
ATOM 4899 C C . ASP A 1 609 ? 25.265 -9.827 -12.489 1.00 78.81 609 ASP A C 1
ATOM 4901 O O . ASP A 1 609 ? 25.444 -10.889 -11.903 1.00 78.81 609 ASP A O 1
ATOM 4905 N N . ARG A 1 610 ? 25.366 -9.742 -13.822 1.00 80.38 610 ARG A N 1
ATOM 4906 C CA . ARG A 1 610 ? 25.676 -10.886 -14.692 1.00 80.38 610 ARG A CA 1
ATOM 4907 C C . ARG A 1 610 ? 27.088 -11.423 -14.453 1.00 80.38 610 ARG A C 1
ATOM 4909 O O . ARG A 1 610 ? 27.264 -12.633 -14.443 1.00 80.38 610 ARG A O 1
ATOM 4916 N N . PHE A 1 611 ? 28.045 -10.528 -14.205 1.00 78.38 611 PHE A N 1
ATOM 4917 C CA . PHE A 1 611 ? 29.469 -10.840 -14.032 1.00 78.38 611 PHE A CA 1
ATOM 4918 C C . PHE A 1 611 ? 29.844 -10.957 -12.558 1.00 78.38 611 PHE A C 1
ATOM 4920 O O . PHE A 1 611 ? 31.003 -11.215 -12.243 1.00 78.38 611 PHE A O 1
ATOM 4927 N N . GLN A 1 612 ? 28.889 -10.745 -11.650 1.00 77.56 612 GLN A N 1
ATOM 4928 C CA . GLN A 1 612 ? 29.128 -10.840 -10.221 1.00 77.56 612 GLN A CA 1
ATOM 4929 C C . GLN A 1 612 ? 29.000 -12.277 -9.735 1.00 77.56 612 GLN A C 1
ATOM 4931 O O . GLN A 1 612 ? 28.043 -12.985 -10.047 1.00 77.56 612 GLN A O 1
ATOM 4936 N N . GLN A 1 613 ? 29.942 -12.685 -8.890 1.00 80.94 613 GLN A N 1
ATOM 4937 C CA . GLN A 1 613 ? 29.725 -13.844 -8.035 1.00 80.94 613 GLN A CA 1
ATOM 4938 C C . GLN A 1 613 ? 28.912 -13.396 -6.825 1.00 80.94 613 GLN A C 1
ATOM 4940 O O . GLN A 1 613 ? 29.254 -12.394 -6.195 1.00 80.94 613 GLN A O 1
ATOM 4945 N N . ARG A 1 614 ? 27.861 -14.148 -6.478 1.00 83.88 614 ARG A N 1
ATOM 4946 C CA . ARG A 1 614 ? 27.158 -13.903 -5.217 1.00 83.88 614 ARG A CA 1
ATOM 4947 C C . ARG A 1 614 ? 28.111 -14.145 -4.064 1.00 83.88 614 ARG A C 1
ATOM 4949 O O . ARG A 1 614 ? 28.679 -15.236 -3.953 1.00 83.88 614 ARG A O 1
ATOM 4956 N N . GLU A 1 615 ? 28.259 -13.146 -3.208 1.00 87.69 615 GLU A N 1
ATOM 4957 C CA . GLU A 1 615 ? 29.098 -13.249 -2.025 1.00 87.69 615 GLU A CA 1
ATOM 4958 C C . GLU A 1 615 ? 28.546 -14.362 -1.128 1.00 87.69 615 GLU A C 1
ATOM 4960 O O . GLU A 1 615 ? 27.397 -14.321 -0.687 1.00 87.69 615 GLU A O 1
ATOM 4965 N N . GLN A 1 616 ? 29.359 -15.389 -0.886 1.00 92.25 616 GLN A N 1
ATOM 4966 C CA . GLN A 1 616 ? 28.987 -16.507 -0.025 1.00 92.25 616 GLN A CA 1
ATOM 4967 C C . GLN A 1 616 ? 29.405 -16.192 1.407 1.00 92.25 616 GLN A C 1
ATOM 4969 O O . GLN A 1 616 ? 30.556 -16.395 1.800 1.00 92.25 616 GLN A O 1
ATOM 4974 N N . ILE A 1 617 ? 28.463 -15.716 2.211 1.00 96.31 617 ILE A N 1
ATOM 4975 C CA . ILE A 1 617 ? 28.707 -15.407 3.615 1.00 96.31 617 ILE A CA 1
ATOM 4976 C C . ILE A 1 617 ? 28.442 -16.664 4.432 1.00 96.31 617 ILE A C 1
ATOM 4978 O O . ILE A 1 617 ? 27.343 -17.215 4.425 1.00 96.31 617 ILE A O 1
ATOM 4982 N N . THR A 1 618 ? 29.462 -17.128 5.154 1.00 97.62 618 THR A N 1
ATOM 4983 C CA . THR A 1 618 ? 29.359 -18.328 5.991 1.00 97.62 618 THR A CA 1
ATOM 4984 C C . THR A 1 618 ? 29.464 -17.979 7.467 1.00 97.62 618 THR A C 1
ATOM 4986 O O . THR A 1 618 ? 30.476 -17.449 7.921 1.00 97.62 618 THR A O 1
ATOM 4989 N N . TYR A 1 619 ? 28.440 -18.338 8.238 1.00 98.12 619 TYR A N 1
ATOM 4990 C CA . TYR A 1 619 ? 28.480 -18.335 9.696 1.00 98.12 619 TYR A CA 1
ATOM 4991 C C . TYR A 1 619 ? 28.743 -19.752 10.218 1.00 98.12 619 TYR A C 1
ATOM 4993 O O . TYR A 1 619 ? 28.066 -20.723 9.860 1.00 98.12 619 TYR A O 1
ATOM 5001 N N . SER A 1 620 ? 29.760 -19.871 11.073 1.00 97.25 620 SER A N 1
ATOM 5002 C CA . SER A 1 620 ? 30.190 -21.135 11.672 1.00 97.25 620 SER A CA 1
ATOM 5003 C C . SER A 1 620 ? 30.558 -20.964 13.142 1.00 97.25 620 SER A C 1
ATOM 5005 O O . SER A 1 620 ? 31.236 -20.000 13.500 1.00 97.25 620 SER A O 1
ATOM 5007 N N . GLY A 1 621 ? 30.177 -21.923 13.985 1.00 97.56 621 GLY A N 1
ATOM 5008 C CA . GLY A 1 621 ? 30.454 -21.869 15.422 1.00 97.56 621 GLY A CA 1
ATOM 5009 C C . GLY A 1 621 ? 29.584 -20.830 16.131 1.00 97.56 621 GLY A C 1
ATOM 5010 O O . GLY A 1 621 ? 28.424 -20.646 15.770 1.00 97.56 621 GLY A O 1
ATOM 5011 N N . LYS A 1 622 ? 30.113 -20.164 17.163 1.00 98.12 622 LYS A N 1
ATOM 5012 C CA . LYS A 1 622 ? 29.367 -19.144 17.918 1.00 98.12 622 LYS A CA 1
ATOM 5013 C C . LYS A 1 622 ? 29.528 -17.768 17.280 1.00 98.12 622 LYS A C 1
ATOM 5015 O O . LYS A 1 622 ? 30.640 -17.247 17.237 1.00 98.12 622 LYS A O 1
ATOM 5020 N N . VAL A 1 623 ? 28.425 -17.155 16.858 1.00 98.12 623 VAL A N 1
ATOM 5021 C CA . VAL A 1 623 ? 28.402 -15.834 16.215 1.00 98.12 623 VAL A CA 1
ATOM 5022 C C . VAL A 1 623 ? 27.530 -14.885 17.034 1.00 98.12 623 VAL A C 1
ATOM 5024 O O . VAL A 1 623 ? 26.339 -15.124 17.211 1.00 98.12 623 VAL A O 1
ATOM 5027 N N . SER A 1 624 ? 28.116 -13.800 17.547 1.00 97.62 624 SER A N 1
ATOM 5028 C CA . SER A 1 624 ? 27.382 -12.763 18.286 1.00 97.62 624 SER A CA 1
ATOM 5029 C C . SER A 1 624 ? 27.006 -11.610 17.357 1.00 97.62 624 SER A C 1
ATOM 5031 O O . SER A 1 624 ? 27.879 -10.996 16.745 1.00 97.62 624 SER A O 1
ATOM 5033 N N . ILE A 1 625 ? 25.712 -11.302 17.275 1.00 97.62 625 ILE A N 1
ATOM 5034 C CA . ILE A 1 625 ? 25.150 -10.278 16.392 1.00 97.62 625 ILE A CA 1
ATOM 5035 C C . ILE A 1 625 ? 24.537 -9.175 17.261 1.00 97.62 625 ILE A C 1
ATOM 5037 O O . ILE A 1 625 ? 23.531 -9.383 17.937 1.00 97.62 625 ILE A O 1
ATOM 5041 N N . LYS A 1 626 ? 25.189 -8.009 17.291 1.00 97.50 626 LYS A N 1
ATOM 5042 C CA . LYS A 1 626 ? 24.845 -6.902 18.202 1.00 97.50 626 LYS A CA 1
ATOM 5043 C C . LYS A 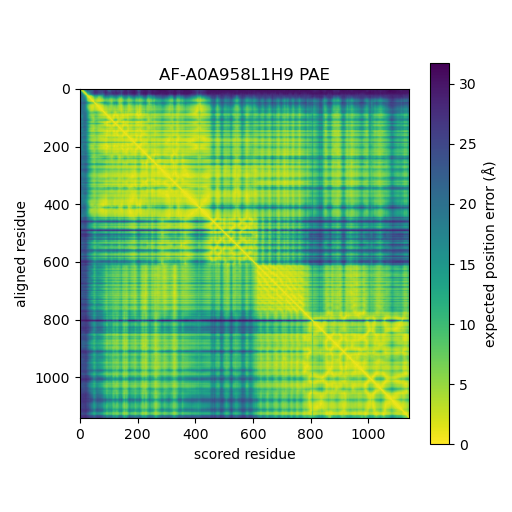1 626 ? 24.033 -5.780 17.556 1.00 97.50 626 LYS A C 1
ATOM 5045 O O . LYS A 1 626 ? 23.528 -4.930 18.279 1.00 97.50 626 LYS A O 1
ATOM 5050 N N . GLU A 1 627 ? 23.930 -5.796 16.238 1.00 97.38 627 GLU A N 1
ATOM 5051 C CA . GLU A 1 627 ? 23.246 -4.823 15.387 1.00 97.38 627 GLU A CA 1
ATOM 5052 C C . GLU A 1 627 ? 22.596 -5.575 14.226 1.00 97.38 627 GLU A C 1
ATOM 5054 O O . GLU A 1 627 ? 23.013 -6.703 13.933 1.00 97.38 627 GLU A O 1
ATOM 5059 N N . ASP A 1 628 ? 21.591 -4.971 13.593 1.00 97.12 628 ASP A N 1
ATOM 5060 C CA . ASP A 1 628 ? 20.885 -5.589 12.471 1.00 97.12 628 ASP A CA 1
ATOM 5061 C C . ASP A 1 628 ? 21.864 -6.014 11.372 1.00 97.12 628 ASP A C 1
ATOM 5063 O O . ASP A 1 628 ? 22.819 -5.309 11.029 1.00 97.12 628 ASP A O 1
ATOM 5067 N N . ARG A 1 629 ? 21.635 -7.209 10.830 1.00 97.06 629 ARG A N 1
ATOM 5068 C CA . ARG A 1 629 ? 22.404 -7.752 9.713 1.00 97.06 629 ARG A CA 1
ATOM 5069 C C . ARG A 1 629 ? 21.489 -7.864 8.512 1.00 97.06 629 ARG A C 1
ATOM 5071 O O . ARG A 1 629 ? 20.661 -8.771 8.460 1.00 97.06 629 ARG A O 1
ATOM 5078 N N . SER A 1 630 ? 21.670 -6.935 7.582 1.00 94.44 630 SER A N 1
ATOM 5079 C CA . SER A 1 630 ? 20.974 -6.902 6.302 1.00 94.44 630 SER A CA 1
ATOM 5080 C C . SER A 1 630 ? 21.858 -7.489 5.207 1.00 94.44 630 SER A C 1
ATOM 5082 O O . SER A 1 630 ? 23.040 -7.156 5.135 1.00 94.44 630 SER A O 1
ATOM 5084 N N . PHE A 1 631 ? 21.283 -8.338 4.362 1.00 92.69 631 PHE A N 1
ATOM 5085 C CA . PHE A 1 631 ? 21.946 -8.940 3.207 1.00 92.69 631 PHE A CA 1
ATOM 5086 C C . PHE A 1 631 ? 21.205 -8.537 1.941 1.00 92.69 631 PHE A C 1
ATOM 5088 O O . PHE A 1 631 ? 19.975 -8.632 1.887 1.00 92.69 631 PHE A O 1
ATOM 5095 N N . SER A 1 632 ? 21.948 -8.076 0.940 1.00 86.00 632 SER A N 1
ATOM 5096 C CA . SER A 1 632 ? 21.378 -7.697 -0.350 1.00 86.00 632 SER A CA 1
ATOM 5097 C C . SER A 1 632 ? 21.148 -8.921 -1.241 1.00 86.00 632 SER A C 1
ATOM 5099 O O . SER A 1 632 ? 21.555 -10.043 -0.930 1.00 86.00 632 SER A O 1
ATOM 5101 N N . LYS A 1 633 ? 20.544 -8.694 -2.409 1.00 84.50 633 LYS A N 1
ATOM 5102 C CA . LYS A 1 633 ? 20.229 -9.748 -3.384 1.00 84.50 633 LYS A CA 1
ATOM 5103 C C . LYS A 1 633 ? 21.457 -10.504 -3.912 1.00 84.50 633 LYS A C 1
ATOM 5105 O O . LYS A 1 633 ? 21.308 -11.606 -4.442 1.00 84.50 633 LYS A O 1
ATOM 5110 N N . ASP A 1 634 ? 22.637 -9.902 -3.774 1.00 82.81 634 ASP A N 1
ATOM 5111 C CA . ASP A 1 634 ? 23.914 -10.413 -4.272 1.00 82.81 634 ASP A CA 1
ATOM 5112 C C . ASP A 1 634 ? 24.667 -11.224 -3.200 1.00 82.81 634 ASP A C 1
ATOM 5114 O O . ASP A 1 634 ? 25.779 -11.688 -3.445 1.00 82.81 634 ASP A O 1
ATOM 5118 N N . GLN A 1 635 ? 24.079 -11.411 -2.015 1.00 89.56 635 GLN A N 1
ATOM 5119 C CA . GLN A 1 635 ? 24.695 -12.107 -0.888 1.00 89.56 635 GLN A CA 1
ATOM 5120 C C . GLN A 1 635 ? 23.870 -13.343 -0.512 1.00 89.56 635 GLN A C 1
ATOM 5122 O O . GLN A 1 635 ? 22.675 -13.258 -0.230 1.00 89.56 635 GLN A O 1
ATOM 5127 N N . ASP A 1 636 ? 24.513 -14.509 -0.475 1.00 93.81 636 ASP A N 1
ATOM 5128 C CA . ASP A 1 636 ? 23.919 -15.730 0.066 1.00 93.81 636 ASP A CA 1
ATOM 5129 C C . ASP A 1 636 ? 24.468 -15.972 1.478 1.00 93.81 636 ASP A C 1
ATOM 5131 O O . ASP A 1 636 ? 25.679 -15.937 1.704 1.00 93.81 636 ASP A O 1
ATOM 5135 N N . LEU A 1 637 ? 23.586 -16.266 2.434 1.00 97.56 637 LEU A N 1
ATOM 5136 C CA . LEU A 1 637 ? 23.971 -16.572 3.810 1.00 97.56 637 LEU A CA 1
ATOM 5137 C C . LEU A 1 637 ? 23.841 -18.069 4.076 1.00 97.56 637 LEU A C 1
ATOM 5139 O O . LEU A 1 637 ? 22.738 -18.617 4.073 1.00 97.56 637 LEU A O 1
ATOM 5143 N N . THR A 1 638 ? 24.961 -18.712 4.398 1.00 98.25 638 THR A N 1
ATOM 5144 C CA . THR A 1 638 ? 25.004 -20.101 4.859 1.00 98.25 638 THR A CA 1
ATOM 5145 C C . THR A 1 638 ? 25.412 -20.179 6.328 1.00 98.25 638 THR A C 1
ATOM 5147 O O . THR A 1 638 ? 26.474 -19.712 6.727 1.00 98.25 638 THR A O 1
ATOM 5150 N N . VAL A 1 639 ? 24.593 -20.828 7.151 1.00 98.56 639 VAL A N 1
ATOM 5151 C CA . VAL A 1 639 ? 24.880 -21.139 8.553 1.00 98.56 639 VAL A CA 1
ATOM 5152 C C . VAL A 1 639 ? 25.126 -22.639 8.670 1.00 98.56 639 VAL A C 1
ATOM 5154 O O . VAL A 1 639 ? 24.254 -23.454 8.367 1.00 98.56 639 VAL A O 1
ATOM 5157 N N . THR A 1 640 ? 26.337 -23.006 9.079 1.00 98.25 640 THR A N 1
ATOM 5158 C CA . THR A 1 640 ? 26.816 -24.400 9.065 1.00 98.25 640 THR A CA 1
ATOM 5159 C C . THR A 1 640 ? 26.387 -25.193 10.303 1.00 98.25 640 THR A C 1
ATOM 5161 O O . THR A 1 640 ? 26.085 -24.618 11.352 1.00 98.25 640 THR A O 1
ATOM 5164 N N . ALA A 1 641 ? 26.396 -26.527 10.212 1.00 98.38 641 ALA A N 1
ATOM 5165 C CA . ALA A 1 641 ? 25.968 -27.421 11.289 1.00 98.38 641 ALA A CA 1
ATOM 5166 C C . ALA A 1 641 ? 26.701 -27.194 12.628 1.00 98.38 641 ALA A C 1
ATOM 5168 O O . ALA A 1 641 ? 27.934 -27.128 12.702 1.00 98.38 641 ALA A O 1
ATOM 5169 N N . GLY A 1 642 ? 25.936 -27.151 13.722 1.00 97.94 642 GLY A N 1
ATOM 5170 C CA . GLY A 1 642 ? 26.428 -26.912 15.082 1.00 97.94 642 GLY A CA 1
ATOM 5171 C C . GLY A 1 642 ? 26.754 -25.450 15.396 1.00 97.94 642 GLY A C 1
ATOM 5172 O O . GLY A 1 642 ? 27.438 -25.188 16.385 1.00 97.94 642 GLY A O 1
ATOM 5173 N N . SER A 1 643 ? 26.324 -24.509 14.552 1.00 98.62 643 SER A N 1
ATOM 5174 C CA . SER A 1 643 ? 26.508 -23.075 14.796 1.00 98.62 643 SER A CA 1
ATOM 5175 C C . SER A 1 643 ? 25.450 -22.509 15.738 1.00 98.62 643 SER A C 1
ATOM 5177 O O . SER A 1 643 ? 24.306 -22.959 15.752 1.00 98.62 643 SER A O 1
ATOM 5179 N N . GLU A 1 644 ? 25.829 -21.479 16.489 1.00 98.44 644 GLU A N 1
ATOM 5180 C CA . GLU A 1 644 ? 24.981 -20.767 17.441 1.00 98.44 644 GLU A CA 1
ATOM 5181 C C . GLU A 1 644 ? 24.995 -19.268 17.105 1.00 98.44 644 GLU A C 1
ATOM 5183 O O . GLU A 1 644 ? 26.004 -18.589 17.311 1.00 98.44 644 GLU A O 1
ATOM 5188 N N . LEU A 1 645 ? 23.884 -18.748 16.582 1.00 98.44 645 LEU A N 1
ATOM 5189 C CA . LEU A 1 645 ? 23.679 -17.320 16.350 1.00 98.44 645 LEU A CA 1
ATOM 5190 C C . LEU A 1 645 ? 23.046 -16.693 17.597 1.00 98.44 645 LEU A C 1
ATOM 5192 O O . LEU A 1 645 ? 21.942 -17.058 18.004 1.00 98.44 645 LEU A O 1
ATOM 5196 N N . ILE A 1 646 ? 23.755 -15.745 18.208 1.00 98.19 646 ILE A N 1
ATOM 5197 C CA . ILE A 1 646 ? 23.375 -15.092 19.464 1.00 98.19 646 ILE A CA 1
ATOM 5198 C C . ILE A 1 646 ? 23.094 -13.615 19.174 1.00 98.19 646 ILE A C 1
ATOM 5200 O O . ILE A 1 646 ? 24.031 -12.826 19.026 1.00 98.19 646 ILE A O 1
ATOM 5204 N N . LEU A 1 647 ? 21.815 -13.247 19.088 1.00 98.06 647 LEU A N 1
ATOM 5205 C CA . LEU A 1 647 ? 21.369 -11.899 18.724 1.00 98.06 647 LEU A CA 1
ATOM 5206 C C . LEU A 1 647 ? 21.088 -11.048 19.974 1.00 98.06 647 LEU A C 1
ATOM 5208 O O . LEU A 1 647 ? 20.549 -11.539 20.965 1.00 98.06 647 LEU A O 1
ATOM 5212 N N . SER A 1 648 ? 21.440 -9.763 19.937 1.00 97.19 648 SER A N 1
ATOM 5213 C CA . SER A 1 648 ? 21.026 -8.790 20.960 1.00 97.19 648 SER A CA 1
ATOM 5214 C C . SER A 1 648 ? 19.512 -8.504 20.910 1.00 97.19 648 SER A C 1
ATOM 5216 O O . SER A 1 648 ? 18.873 -8.734 19.882 1.00 97.19 648 SER A O 1
ATOM 5218 N N . PRO A 1 649 ? 18.907 -7.964 21.987 1.00 93.75 649 PRO A N 1
ATOM 5219 C CA . PRO A 1 649 ? 17.491 -7.602 21.985 1.00 93.75 649 PRO A CA 1
ATOM 5220 C C . PRO A 1 649 ? 17.122 -6.626 20.864 1.00 93.75 649 PRO A C 1
ATOM 5222 O O . PRO A 1 649 ? 17.822 -5.638 20.654 1.00 93.75 649 PRO A O 1
ATOM 5225 N N . GLY A 1 650 ? 16.018 -6.899 20.167 1.00 92.56 650 GLY A N 1
ATOM 5226 C CA . GLY A 1 650 ? 15.533 -6.105 19.032 1.00 92.56 650 GLY A CA 1
ATOM 5227 C C . GLY A 1 650 ? 16.327 -6.247 17.726 1.00 92.56 650 GLY A C 1
ATOM 5228 O O . GLY A 1 650 ? 15.864 -5.750 16.707 1.00 92.56 650 GLY A O 1
ATOM 5229 N N . VAL A 1 651 ? 17.466 -6.948 17.732 1.00 96.94 651 VAL A N 1
ATOM 5230 C CA . VAL A 1 651 ? 18.326 -7.107 16.550 1.00 96.94 651 VAL A CA 1
ATOM 5231 C C . VAL A 1 651 ? 17.794 -8.179 15.609 1.00 96.94 651 VAL A C 1
ATOM 5233 O O . VAL A 1 651 ? 17.359 -9.238 16.058 1.00 96.94 651 VAL A O 1
ATOM 5236 N N . SER A 1 652 ? 17.854 -7.921 14.309 1.00 97.88 652 SER A N 1
ATOM 5237 C CA . SER A 1 652 ? 17.285 -8.761 13.261 1.00 97.88 652 SER A CA 1
ATOM 5238 C C . SER A 1 652 ? 18.331 -9.277 12.273 1.00 97.88 652 SER A C 1
ATOM 5240 O O . SER A 1 652 ? 19.367 -8.657 12.031 1.00 97.88 652 SER A O 1
ATOM 5242 N N . LEU A 1 653 ? 18.024 -10.429 11.682 1.00 97.50 653 LEU A N 1
ATOM 5243 C CA . LEU A 1 653 ? 18.691 -10.994 10.515 1.00 97.50 653 LEU A CA 1
ATOM 5244 C C . LEU A 1 653 ? 17.743 -10.833 9.324 1.00 97.50 653 LEU A C 1
ATOM 5246 O O . LEU A 1 653 ? 16.673 -11.440 9.300 1.00 97.50 653 LEU A O 1
ATOM 5250 N N . TYR A 1 654 ? 18.114 -10.003 8.360 1.00 96.50 654 TYR A N 1
ATOM 5251 C CA . TYR A 1 654 ? 17.240 -9.576 7.277 1.00 96.50 654 TYR A CA 1
ATOM 5252 C C . TYR A 1 654 ? 17.901 -9.825 5.923 1.00 96.50 654 TYR A C 1
ATOM 5254 O O . TYR A 1 654 ? 18.987 -9.321 5.669 1.00 96.50 654 TYR A O 1
ATOM 5262 N N . LEU A 1 655 ? 17.272 -10.598 5.044 1.00 95.75 655 LEU A N 1
ATOM 5263 C CA . LEU A 1 655 ? 17.742 -10.794 3.675 1.00 95.75 655 LEU A CA 1
ATOM 5264 C C . LEU A 1 655 ? 16.716 -10.220 2.705 1.00 95.75 655 LEU A C 1
ATOM 5266 O O . LEU A 1 655 ? 15.528 -10.533 2.799 1.00 95.75 655 LEU A O 1
ATOM 5270 N N . ARG A 1 656 ? 17.184 -9.410 1.760 1.00 91.12 656 ARG A N 1
ATOM 5271 C CA . ARG A 1 656 ? 16.390 -8.910 0.640 1.00 91.12 656 ARG A CA 1
ATOM 5272 C C . ARG A 1 656 ? 16.955 -9.496 -0.647 1.00 91.12 656 ARG A C 1
ATOM 5274 O O . ARG A 1 656 ? 17.995 -9.042 -1.113 1.00 91.12 656 ARG A O 1
ATOM 5281 N N . GLY A 1 657 ? 16.299 -10.493 -1.229 1.00 87.94 657 GLY A N 1
ATOM 5282 C CA . GLY A 1 657 ? 16.907 -11.321 -2.270 1.00 87.94 657 GLY A CA 1
ATOM 5283 C C . GLY A 1 657 ? 17.871 -12.371 -1.702 1.00 87.94 657 GLY A C 1
ATOM 5284 O O . GLY A 1 657 ? 17.825 -12.724 -0.522 1.00 87.94 657 GLY A O 1
ATOM 5285 N N . GLY A 1 658 ? 18.752 -12.885 -2.568 1.00 89.06 658 GLY A N 1
ATOM 5286 C CA . GLY A 1 658 ? 19.754 -13.885 -2.192 1.00 89.06 658 GLY A CA 1
ATOM 5287 C C . GLY A 1 658 ? 19.138 -15.201 -1.705 1.00 89.06 658 GLY A C 1
ATOM 5288 O O . GLY A 1 658 ? 17.985 -15.525 -2.008 1.00 89.06 658 GLY A O 1
ATOM 5289 N N . THR A 1 659 ? 19.922 -15.978 -0.954 1.00 93.94 659 THR A N 1
ATOM 5290 C CA . THR A 1 659 ? 19.483 -17.255 -0.379 1.00 93.94 659 THR A CA 1
ATOM 5291 C C . THR A 1 659 ? 19.922 -17.413 1.072 1.00 93.94 659 THR A C 1
ATOM 5293 O O . THR A 1 659 ? 21.111 -17.355 1.379 1.00 93.94 659 THR A O 1
ATOM 5296 N N . LEU A 1 660 ? 18.974 -17.721 1.961 1.00 97.69 660 LEU A N 1
ATOM 5297 C CA . LEU A 1 660 ? 19.246 -18.170 3.324 1.00 97.69 660 LEU A CA 1
ATOM 5298 C C . LEU A 1 660 ? 19.326 -19.702 3.398 1.00 97.69 660 LEU A C 1
ATOM 5300 O O . LEU A 1 660 ? 18.353 -20.390 3.086 1.00 97.69 660 LEU A O 1
ATOM 5304 N N . ARG A 1 661 ? 20.457 -20.239 3.866 1.00 98.38 661 ARG A N 1
ATOM 5305 C CA . ARG A 1 661 ? 20.663 -21.671 4.126 1.00 98.38 661 ARG A CA 1
ATOM 5306 C C . ARG A 1 661 ? 21.129 -21.895 5.560 1.00 98.38 661 ARG A C 1
ATOM 5308 O O . ARG A 1 661 ? 22.273 -21.615 5.887 1.00 98.38 661 ARG A O 1
ATOM 5315 N N . MET A 1 662 ? 20.283 -22.447 6.420 1.00 98.56 662 MET A N 1
ATOM 5316 C CA . MET A 1 662 ? 20.681 -22.927 7.748 1.00 98.56 662 MET A CA 1
ATOM 5317 C C . MET A 1 662 ? 20.711 -24.453 7.723 1.00 98.56 662 MET A C 1
ATOM 5319 O O . MET A 1 662 ? 19.666 -25.094 7.657 1.00 98.56 662 MET A O 1
ATOM 5323 N N . LEU A 1 663 ? 21.911 -25.031 7.713 1.00 98.19 663 LEU A N 1
ATOM 5324 C CA . LEU A 1 663 ? 22.142 -26.438 7.375 1.00 98.19 663 LEU A CA 1
ATOM 5325 C C . LEU A 1 663 ? 22.658 -27.218 8.590 1.00 98.19 663 LEU A C 1
ATOM 5327 O O . LEU A 1 663 ? 23.834 -27.579 8.662 1.00 98.19 663 LEU A O 1
ATOM 5331 N N . GLY A 1 664 ? 21.782 -27.455 9.566 1.00 98.12 664 GLY A N 1
ATOM 5332 C CA . GLY A 1 664 ? 22.057 -28.303 10.723 1.00 98.12 664 GLY A CA 1
ATOM 5333 C C . GLY A 1 664 ? 21.942 -29.800 10.420 1.00 98.12 664 GLY A C 1
ATOM 5334 O O . GLY A 1 664 ? 21.309 -30.220 9.445 1.00 98.12 664 GLY A O 1
ATOM 5335 N N . THR A 1 665 ? 22.490 -30.621 11.315 1.00 97.94 665 THR A N 1
ATOM 5336 C CA . THR A 1 665 ? 22.202 -32.068 11.389 1.00 97.94 665 THR A CA 1
ATOM 5337 C C . THR A 1 665 ? 21.477 -32.391 12.698 1.00 97.94 665 THR A C 1
ATOM 5339 O O . THR A 1 665 ? 21.521 -31.565 13.613 1.00 97.94 665 THR A O 1
ATOM 5342 N N . PRO A 1 666 ? 20.839 -33.566 12.838 1.00 96.81 666 PRO A N 1
ATOM 5343 C CA . PRO A 1 666 ? 20.200 -33.959 14.096 1.00 96.81 666 PRO A CA 1
ATOM 5344 C C . PRO A 1 666 ? 21.150 -33.918 15.306 1.00 96.81 666 PRO A C 1
ATOM 5346 O O . PRO A 1 666 ? 20.764 -33.505 16.394 1.00 96.81 666 PRO A O 1
ATOM 5349 N N . GLU A 1 667 ? 22.419 -34.286 15.115 1.00 97.62 667 GLU A N 1
ATOM 5350 C CA . GLU A 1 667 ? 23.448 -34.290 16.165 1.00 97.62 667 GLU A CA 1
ATOM 5351 C C . GLU A 1 667 ? 24.053 -32.901 16.403 1.00 97.62 667 GLU A C 1
ATOM 5353 O O . GLU A 1 667 ? 24.623 -32.631 17.461 1.00 97.62 667 GLU A O 1
ATOM 5358 N N . ARG A 1 668 ? 23.986 -32.025 15.396 1.00 97.94 668 ARG A N 1
ATOM 5359 C CA . ARG A 1 668 ? 24.599 -30.694 15.382 1.00 97.94 668 ARG A CA 1
ATOM 5360 C C . ARG A 1 668 ? 23.631 -29.680 14.759 1.00 97.94 668 ARG A C 1
ATOM 5362 O O . ARG A 1 668 ? 23.878 -29.209 13.640 1.00 97.94 668 ARG A O 1
ATOM 5369 N N . PRO A 1 669 ? 22.535 -29.337 15.456 1.00 98.25 669 PRO A N 1
ATOM 5370 C CA . PRO A 1 669 ? 21.560 -28.383 14.943 1.00 98.25 669 PRO A CA 1
ATOM 5371 C C . PRO A 1 669 ? 22.163 -26.977 14.834 1.00 98.25 669 PRO A C 1
ATOM 5373 O O . PRO A 1 669 ? 23.152 -26.654 15.498 1.00 98.25 669 PRO A O 1
ATOM 5376 N N . VAL A 1 670 ? 21.563 -26.131 13.996 1.00 98.81 670 VAL A N 1
ATOM 5377 C CA . VAL A 1 670 ? 21.802 -24.680 14.041 1.00 98.81 670 VAL A CA 1
ATOM 5378 C C . VAL A 1 670 ? 20.905 -24.090 15.123 1.00 98.81 670 VAL A C 1
ATOM 5380 O O . VAL A 1 670 ? 19.708 -24.354 15.130 1.00 98.81 670 VAL A O 1
ATOM 5383 N N . VAL A 1 671 ? 21.461 -23.284 16.024 1.00 98.62 671 VAL A N 1
ATOM 5384 C CA . VAL A 1 671 ? 20.709 -22.645 17.113 1.00 98.62 671 VAL A CA 1
ATOM 5385 C C . VAL A 1 671 ? 20.708 -21.134 16.914 1.00 98.62 671 VAL A C 1
ATOM 5387 O O . VAL A 1 671 ? 21.767 -20.527 16.799 1.00 98.62 671 VAL A O 1
ATOM 5390 N N . VAL A 1 672 ? 19.533 -20.511 16.916 1.00 98.44 672 VAL A N 1
ATOM 5391 C CA . VAL A 1 672 ? 19.360 -19.055 16.897 1.00 98.44 672 VAL A CA 1
ATOM 5392 C C . VAL A 1 672 ? 18.638 -18.631 18.165 1.00 98.44 672 VAL A C 1
ATOM 5394 O O . VAL A 1 672 ? 17.545 -19.117 18.460 1.00 98.44 672 VAL A O 1
ATOM 5397 N N . ARG A 1 673 ? 19.237 -17.725 18.938 1.00 97.00 673 ARG A N 1
ATOM 5398 C CA . ARG A 1 673 ? 18.641 -17.263 20.194 1.00 97.00 673 ARG A CA 1
ATOM 5399 C C . ARG A 1 673 ? 19.001 -15.831 20.544 1.00 97.00 673 ARG A C 1
ATOM 5401 O O . ARG A 1 673 ? 20.033 -15.313 20.118 1.00 97.00 673 ARG A O 1
ATOM 5408 N N . SER A 1 674 ? 18.197 -15.235 21.420 1.00 94.94 674 SER A N 1
ATOM 5409 C CA . SER A 1 674 ? 18.589 -13.997 22.092 1.00 94.94 674 SER A CA 1
ATOM 5410 C C . SER A 1 674 ? 19.761 -14.233 23.058 1.00 94.94 674 SER A C 1
ATOM 5412 O O . SER A 1 674 ? 19.910 -15.303 23.669 1.00 94.94 674 SER A O 1
ATOM 5414 N N . VAL A 1 675 ? 20.612 -13.219 23.207 1.00 95.25 675 VAL A N 1
ATOM 5415 C CA . VAL A 1 675 ? 21.635 -13.142 24.258 1.00 95.25 675 VAL A CA 1
ATOM 5416 C C . VAL A 1 675 ? 21.003 -13.036 25.648 1.00 95.25 675 VAL A C 1
ATOM 5418 O O . VAL A 1 675 ? 21.553 -13.566 26.610 1.00 95.25 675 VAL A O 1
ATOM 5421 N N . ASP A 1 676 ? 19.842 -12.388 25.734 1.00 90.44 676 ASP A N 1
ATOM 5422 C CA . ASP A 1 676 ? 19.062 -12.174 26.947 1.00 90.44 676 ASP A CA 1
ATOM 5423 C C . ASP A 1 676 ? 17.748 -12.956 26.814 1.00 90.44 676 ASP A C 1
ATOM 5425 O O . ASP A 1 676 ? 16.860 -12.536 26.073 1.00 90.44 676 ASP A O 1
ATOM 5429 N N . PRO A 1 677 ? 17.579 -14.087 27.520 1.00 84.69 677 PRO A N 1
ATOM 5430 C CA . PRO A 1 677 ? 16.367 -14.900 27.425 1.00 84.69 677 PRO A CA 1
ATOM 5431 C C . PRO A 1 677 ? 15.076 -14.166 27.815 1.00 84.69 677 PRO A C 1
ATOM 5433 O O . PRO A 1 677 ? 13.994 -14.685 27.562 1.00 84.69 677 PRO A O 1
ATOM 5436 N N . THR A 1 678 ? 15.175 -12.999 28.460 1.00 82.50 678 THR A N 1
ATOM 5437 C CA . THR A 1 678 ? 14.021 -12.191 28.876 1.00 82.50 678 THR A CA 1
ATOM 5438 C C . THR A 1 678 ? 13.657 -11.096 27.881 1.00 82.50 678 THR A C 1
ATOM 5440 O O . THR A 1 678 ? 12.587 -10.505 28.007 1.00 82.50 678 THR A O 1
ATOM 5443 N N . ARG A 1 679 ? 14.520 -10.820 26.895 1.00 86.88 679 ARG A N 1
ATOM 5444 C CA . ARG A 1 679 ? 14.281 -9.802 25.871 1.00 86.88 679 ARG A CA 1
ATOM 5445 C C . ARG A 1 679 ? 14.530 -10.385 24.483 1.00 86.88 679 ARG A C 1
ATOM 5447 O O . ARG A 1 679 ? 15.664 -10.764 24.183 1.00 86.88 679 ARG A O 1
ATOM 5454 N N . PRO A 1 680 ? 13.505 -10.455 23.625 1.00 92.44 680 PRO A N 1
ATOM 5455 C CA . PRO A 1 680 ? 13.621 -11.144 22.360 1.00 92.44 680 PRO A CA 1
ATOM 5456 C C . PRO A 1 680 ? 14.518 -10.362 21.404 1.00 92.44 680 PRO A C 1
ATOM 5458 O O . PRO A 1 680 ? 14.605 -9.129 21.464 1.00 92.44 680 PRO A O 1
ATOM 5461 N N . PHE A 1 681 ? 15.172 -11.084 20.499 1.00 96.12 681 PHE A N 1
ATOM 5462 C CA . PHE A 1 681 ? 15.720 -10.458 19.302 1.00 96.12 681 PHE A CA 1
ATOM 5463 C C . PHE A 1 681 ? 14.563 -9.970 18.409 1.00 96.12 681 PHE A C 1
ATOM 5465 O O . PHE A 1 681 ? 13.391 -10.206 18.710 1.00 96.12 681 PHE A O 1
ATOM 5472 N N . GLY A 1 682 ? 14.876 -9.235 17.345 1.00 95.56 682 GLY A N 1
ATOM 5473 C CA . GLY A 1 682 ? 13.890 -8.785 16.367 1.00 95.56 682 GLY A CA 1
ATOM 5474 C C . GLY A 1 682 ? 13.355 -9.963 15.557 1.00 95.56 682 GLY A C 1
ATOM 5475 O O . GLY A 1 682 ? 12.588 -10.781 16.064 1.00 95.56 682 GLY A O 1
ATOM 5476 N N . VAL A 1 683 ? 13.768 -10.076 14.298 1.00 97.62 683 VAL A N 1
ATOM 5477 C CA . VAL A 1 683 ? 13.264 -11.120 13.391 1.00 97.62 683 VAL A CA 1
ATOM 5478 C C . VAL A 1 683 ? 14.371 -11.827 12.629 1.00 97.62 683 VAL A C 1
ATOM 5480 O O . VAL A 1 683 ? 15.467 -11.301 12.463 1.00 97.62 683 VAL A O 1
ATOM 5483 N N . ILE A 1 684 ? 14.051 -13.011 12.115 1.00 98.19 684 ILE A N 1
ATOM 5484 C CA . ILE A 1 684 ? 14.689 -13.564 10.924 1.00 98.19 684 ILE A CA 1
ATOM 5485 C C . ILE A 1 684 ? 13.703 -13.347 9.780 1.00 98.19 684 ILE A C 1
ATOM 5487 O O . ILE A 1 684 ? 12.583 -13.858 9.826 1.00 98.19 684 ILE A O 1
ATOM 5491 N N . ALA A 1 685 ? 14.074 -12.553 8.786 1.00 97.56 685 ALA A N 1
ATOM 5492 C CA . ALA A 1 685 ? 13.182 -12.191 7.696 1.00 97.56 685 ALA A CA 1
ATOM 5493 C C . ALA A 1 685 ? 13.882 -12.335 6.349 1.00 97.56 685 ALA A C 1
ATOM 5495 O O . ALA A 1 685 ? 15.017 -11.895 6.182 1.00 97.56 685 ALA A O 1
ATOM 5496 N N . VAL A 1 686 ? 13.174 -12.933 5.397 1.00 97.06 686 VAL A N 1
ATOM 5497 C CA . VAL A 1 686 ? 13.535 -12.926 3.983 1.00 97.06 686 VAL A CA 1
ATOM 5498 C C . VAL A 1 686 ? 12.427 -12.221 3.202 1.00 97.06 686 VAL A C 1
ATOM 5500 O O . VAL A 1 686 ? 11.240 -12.488 3.417 1.00 97.06 686 VAL A O 1
ATOM 5503 N N . VAL A 1 687 ? 12.819 -11.277 2.351 1.00 95.56 687 VAL A N 1
ATOM 5504 C CA . VAL A 1 687 ? 11.940 -10.545 1.435 1.00 95.56 687 VAL A CA 1
ATOM 5505 C C . VAL A 1 687 ? 12.465 -10.760 0.039 1.00 95.56 687 VAL A C 1
ATOM 5507 O O . VAL A 1 687 ? 13.562 -10.297 -0.256 1.00 95.56 687 VAL A O 1
ATOM 5510 N N . GLU A 1 688 ? 11.664 -11.392 -0.811 1.00 87.69 688 GLU A N 1
ATOM 5511 C CA . GLU A 1 688 ? 12.011 -11.711 -2.193 1.00 87.69 688 GLU A CA 1
ATOM 5512 C C . GLU A 1 688 ? 13.208 -12.677 -2.253 1.00 87.69 688 GLU A C 1
ATOM 5514 O O . GLU A 1 688 ? 14.233 -12.501 -1.609 1.00 87.69 688 GLU A O 1
ATOM 5519 N N . GLY A 1 689 ? 13.085 -13.780 -2.979 1.00 86.81 689 GLY A N 1
ATOM 5520 C CA . GLY A 1 689 ? 14.129 -14.808 -2.985 1.00 86.81 689 GLY A CA 1
ATOM 5521 C C . GLY A 1 689 ? 13.546 -16.203 -3.043 1.00 86.81 689 GLY A C 1
ATOM 5522 O O . GLY A 1 689 ? 12.377 -16.430 -2.729 1.00 86.81 689 GLY A O 1
ATOM 5523 N N . LYS A 1 690 ? 14.358 -17.139 -3.518 1.00 91.19 690 LYS A N 1
ATOM 5524 C CA . LYS A 1 690 ? 13.947 -18.524 -3.735 1.00 91.19 690 LYS A CA 1
ATOM 5525 C C . LYS A 1 690 ? 14.956 -19.462 -3.106 1.00 91.19 690 LYS A C 1
ATOM 5527 O O . LYS A 1 690 ? 16.067 -19.059 -2.768 1.00 91.19 690 LYS A O 1
ATOM 5532 N N . ASP A 1 691 ? 14.549 -20.716 -2.965 1.00 92.75 691 ASP A N 1
ATOM 5533 C CA . ASP A 1 691 ? 15.403 -21.805 -2.493 1.00 92.75 691 ASP A CA 1
ATOM 5534 C C . ASP A 1 691 ? 15.983 -21.571 -1.089 1.00 92.75 691 ASP A C 1
ATOM 5536 O O . ASP A 1 691 ? 17.081 -22.035 -0.767 1.00 92.75 691 ASP A O 1
ATOM 5540 N N . HIS A 1 692 ? 15.248 -20.860 -0.227 1.00 97.62 692 HIS A N 1
ATOM 5541 C CA . HIS A 1 692 ? 15.607 -20.738 1.182 1.00 97.62 692 HIS A CA 1
ATOM 5542 C C . HIS A 1 692 ? 15.440 -22.089 1.886 1.00 97.62 692 HIS A C 1
ATOM 5544 O O . HIS A 1 692 ? 14.399 -22.736 1.767 1.00 97.62 692 HIS A O 1
ATOM 5550 N N . VAL A 1 693 ? 16.448 -22.515 2.649 1.00 98.31 693 VAL A N 1
ATOM 5551 C CA . VAL A 1 693 ? 16.456 -23.828 3.309 1.00 98.31 693 VAL A CA 1
ATOM 5552 C C . VAL A 1 693 ? 16.827 -23.680 4.775 1.00 98.31 693 VAL A C 1
ATOM 5554 O O . VAL A 1 693 ? 17.927 -23.238 5.100 1.00 98.31 69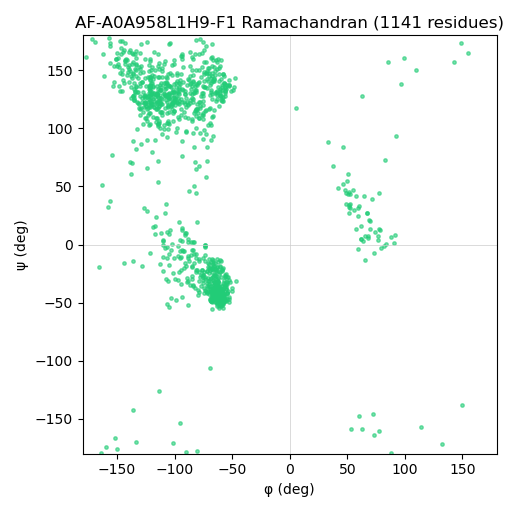3 VAL A O 1
ATOM 5557 N N . LEU A 1 694 ? 15.938 -24.109 5.667 1.00 98.62 694 LEU A N 1
ATOM 5558 C CA . LEU A 1 694 ? 16.238 -24.293 7.086 1.00 98.62 694 LEU A CA 1
ATOM 5559 C C . LEU A 1 694 ? 16.083 -25.778 7.408 1.00 98.62 694 LEU A C 1
ATOM 5561 O O . LEU A 1 694 ? 14.988 -26.321 7.290 1.00 98.62 694 LEU A O 1
ATOM 5565 N N . LYS A 1 695 ? 17.177 -26.430 7.803 1.00 98.56 695 LYS A N 1
ATOM 5566 C CA . LYS A 1 695 ? 17.218 -27.857 8.127 1.00 98.56 695 LYS A CA 1
ATOM 5567 C C . LYS A 1 695 ? 17.847 -28.085 9.500 1.00 98.56 695 LYS A C 1
ATOM 5569 O O . LYS A 1 695 ? 18.967 -27.632 9.726 1.00 98.56 695 LYS A O 1
ATOM 5574 N N . ASN A 1 696 ? 17.153 -28.796 10.395 1.00 98.62 696 ASN A N 1
ATOM 5575 C CA . ASN A 1 696 ? 17.572 -29.037 11.789 1.00 98.62 696 ASN A CA 1
ATOM 5576 C C . ASN A 1 696 ? 17.958 -27.731 12.511 1.00 98.62 696 ASN A C 1
ATOM 5578 O O . ASN A 1 696 ? 19.110 -27.534 12.921 1.00 98.62 696 ASN A O 1
ATOM 5582 N N . VAL A 1 697 ? 16.997 -26.812 12.613 1.00 98.69 697 VAL A N 1
ATOM 5583 C CA . VAL A 1 697 ? 17.198 -25.468 13.174 1.00 98.69 697 VAL A CA 1
ATOM 5584 C C . VAL A 1 697 ? 16.370 -25.311 14.440 1.00 98.69 697 VAL A C 1
ATOM 5586 O O . VAL A 1 697 ? 15.205 -25.684 14.469 1.00 98.69 697 VAL A O 1
ATOM 5589 N N . GLN A 1 698 ? 16.958 -24.719 15.473 1.00 98.44 698 GLN A N 1
ATOM 5590 C CA . GLN A 1 698 ? 16.275 -24.337 16.704 1.00 98.44 698 GLN A CA 1
ATOM 5591 C C . GLN A 1 698 ? 16.263 -22.815 16.805 1.00 98.44 698 GLN A C 1
ATOM 5593 O O . GLN A 1 698 ? 17.323 -22.191 16.774 1.00 98.44 698 GLN A O 1
ATOM 5598 N N . ILE A 1 699 ? 15.087 -22.206 16.932 1.00 97.81 699 ILE A N 1
ATOM 5599 C CA . ILE A 1 699 ? 14.931 -20.752 17.049 1.00 97.81 699 ILE A CA 1
ATOM 5600 C C . ILE A 1 699 ? 14.199 -20.447 18.353 1.00 97.81 699 ILE A C 1
ATOM 5602 O O . ILE A 1 699 ? 13.104 -20.957 18.578 1.00 97.81 699 ILE A O 1
ATOM 5606 N N . LYS A 1 700 ? 14.780 -19.594 19.205 1.00 94.94 700 LYS A N 1
ATOM 5607 C CA . LYS A 1 700 ? 14.174 -19.206 20.485 1.00 94.94 700 LYS A CA 1
ATOM 5608 C C . LYS A 1 700 ? 14.260 -17.707 20.765 1.00 94.94 700 LYS A C 1
ATOM 5610 O O . LYS A 1 700 ? 15.351 -17.137 20.796 1.00 94.94 700 LYS A O 1
ATOM 5615 N N . GLY A 1 701 ? 13.119 -17.105 21.098 1.00 88.94 701 GLY A N 1
ATOM 5616 C CA . GLY A 1 701 ? 13.049 -15.731 21.601 1.00 88.94 701 GLY A CA 1
ATOM 5617 C C . GLY A 1 701 ? 13.188 -14.668 20.512 1.00 88.94 701 GLY A C 1
ATOM 5618 O O . GLY A 1 701 ? 13.935 -13.709 20.701 1.00 88.94 701 GLY A O 1
ATOM 5619 N N . GLY A 1 702 ? 12.504 -14.858 19.380 1.00 92.75 702 GLY A N 1
ATOM 5620 C CA . GLY A 1 702 ? 12.290 -13.814 18.371 1.00 92.75 702 GLY A CA 1
ATOM 5621 C C . GLY A 1 702 ? 10.965 -13.077 18.595 1.00 92.75 702 GLY A C 1
ATOM 5622 O O . GLY A 1 702 ? 10.106 -13.549 19.333 1.00 92.75 702 GLY A O 1
ATOM 5623 N N . SER A 1 703 ? 10.791 -11.919 17.967 1.00 92.38 703 SER A N 1
ATOM 5624 C CA . SER A 1 703 ? 9.615 -11.054 18.127 1.00 92.38 703 SER A CA 1
ATOM 5625 C C . SER A 1 703 ? 9.137 -10.538 16.765 1.00 92.38 703 SER A C 1
ATOM 5627 O O . SER A 1 703 ? 9.154 -11.285 15.799 1.00 92.38 703 SER A O 1
ATOM 5629 N N . SER A 1 704 ? 8.687 -9.286 16.689 1.00 93.06 704 SER A N 1
ATOM 5630 C CA . SER A 1 704 ? 8.415 -8.547 15.458 1.00 93.06 704 SER A CA 1
ATOM 5631 C C . SER A 1 704 ? 9.463 -7.457 15.252 1.00 93.06 704 SER A C 1
ATOM 5633 O O . SER A 1 704 ? 9.998 -6.932 16.232 1.00 93.06 704 SER A O 1
ATOM 5635 N N . ALA A 1 705 ? 9.644 -7.002 14.020 1.00 93.69 705 ALA A N 1
ATOM 5636 C CA . ALA A 1 705 ? 10.458 -5.831 13.714 1.00 93.69 705 ALA A CA 1
ATOM 5637 C C . ALA A 1 705 ? 9.824 -5.009 12.591 1.00 93.69 705 ALA A C 1
ATOM 5639 O O . ALA A 1 705 ? 9.003 -5.512 11.821 1.00 93.69 705 ALA A O 1
ATOM 5640 N N . ARG A 1 706 ? 10.218 -3.737 12.495 1.00 91.94 706 ARG A N 1
ATOM 5641 C CA . ARG A 1 706 ? 9.974 -2.921 11.307 1.00 91.94 706 ARG A CA 1
ATOM 5642 C C . ARG A 1 706 ? 11.320 -2.582 10.678 1.00 91.94 706 ARG A C 1
ATOM 5644 O O . ARG A 1 706 ? 12.133 -1.943 11.337 1.00 91.94 706 ARG A O 1
ATOM 5651 N N . ILE A 1 707 ? 11.546 -3.035 9.449 1.00 91.31 707 ILE A N 1
ATOM 5652 C CA . ILE A 1 707 ? 12.798 -2.853 8.696 1.00 91.31 707 ILE A CA 1
ATOM 5653 C C . ILE A 1 707 ? 12.396 -2.417 7.285 1.00 91.31 707 ILE A C 1
ATOM 5655 O O . ILE A 1 707 ? 11.481 -3.007 6.717 1.00 91.31 707 ILE A O 1
ATOM 5659 N N . ASP A 1 708 ? 13.016 -1.365 6.748 1.00 86.88 708 ASP A N 1
ATOM 5660 C CA . ASP A 1 708 ? 12.698 -0.791 5.427 1.00 86.88 708 ASP A CA 1
ATOM 5661 C C . ASP A 1 708 ? 11.198 -0.500 5.196 1.00 86.88 708 ASP A C 1
ATOM 5663 O O . ASP A 1 708 ? 10.644 -0.808 4.144 1.00 86.88 708 ASP A O 1
ATOM 5667 N N . ASP A 1 709 ? 10.520 0.073 6.197 1.00 85.00 709 ASP A N 1
ATOM 5668 C CA . ASP A 1 709 ? 9.062 0.309 6.235 1.00 85.00 709 ASP A CA 1
ATOM 5669 C C . ASP A 1 709 ? 8.170 -0.951 6.181 1.00 85.00 709 ASP A C 1
ATOM 5671 O O . ASP A 1 709 ? 6.944 -0.840 6.228 1.00 85.00 709 ASP A O 1
ATOM 5675 N N . ILE A 1 710 ? 8.749 -2.154 6.201 1.00 91.00 710 ILE A N 1
ATOM 5676 C CA . ILE A 1 710 ? 8.022 -3.428 6.242 1.00 91.00 710 ILE A CA 1
ATOM 5677 C C . ILE A 1 710 ? 7.817 -3.845 7.695 1.00 91.00 710 ILE A C 1
ATOM 5679 O O . ILE A 1 710 ? 8.769 -3.895 8.475 1.00 91.00 710 ILE A O 1
ATOM 5683 N N . TYR A 1 711 ? 6.582 -4.181 8.073 1.00 92.25 711 TYR A N 1
ATOM 5684 C CA . TYR A 1 711 ? 6.290 -4.767 9.382 1.00 92.25 711 TYR A CA 1
ATOM 5685 C C . TYR A 1 711 ? 6.315 -6.299 9.316 1.00 92.25 711 TYR A C 1
ATOM 5687 O O . TYR A 1 711 ? 5.446 -6.919 8.701 1.00 92.25 711 TYR A O 1
ATOM 5695 N N . PHE A 1 712 ? 7.282 -6.900 10.004 1.00 94.75 712 PHE A N 1
ATOM 5696 C CA . PHE A 1 712 ? 7.435 -8.344 10.160 1.00 94.75 712 PHE A CA 1
ATOM 5697 C C . PHE A 1 712 ? 6.813 -8.780 11.476 1.00 94.75 712 PHE A C 1
ATOM 5699 O O . PHE A 1 712 ? 7.343 -8.467 12.539 1.00 94.75 712 PHE A O 1
ATOM 5706 N N . ALA A 1 713 ? 5.673 -9.465 11.413 1.00 90.50 713 ALA A N 1
ATOM 5707 C CA . ALA A 1 713 ? 4.866 -9.761 12.593 1.00 90.50 713 ALA A CA 1
ATOM 5708 C C . ALA A 1 713 ? 5.405 -10.932 13.434 1.00 90.50 713 ALA A C 1
ATOM 5710 O O . ALA A 1 713 ? 5.193 -10.938 14.648 1.00 90.50 713 ALA A O 1
ATOM 5711 N N . GLY A 1 714 ? 6.057 -11.909 12.792 1.00 92.38 714 GLY A N 1
ATOM 5712 C CA . GLY A 1 714 ? 6.532 -13.142 13.420 1.00 92.38 714 GLY A CA 1
ATOM 5713 C C . GLY A 1 714 ? 8.039 -13.152 13.654 1.00 92.38 714 GLY A C 1
ATOM 5714 O O . GLY A 1 714 ? 8.766 -12.295 13.163 1.00 92.38 714 GLY A O 1
ATOM 5715 N N . SER A 1 715 ? 8.527 -14.172 14.357 1.00 94.50 715 SER A N 1
ATOM 5716 C CA . SER A 1 715 ? 9.961 -14.367 14.608 1.00 94.50 715 SER A CA 1
ATOM 5717 C C . SER A 1 715 ? 10.713 -14.852 13.367 1.00 94.50 715 SER A C 1
ATOM 5719 O O . SER A 1 715 ? 11.908 -14.597 13.230 1.00 94.50 715 SER A O 1
ATOM 5721 N N . LEU A 1 716 ? 10.012 -15.562 12.478 1.00 97.31 716 LEU A N 1
ATOM 5722 C CA . LEU A 1 716 ? 10.516 -16.051 11.199 1.00 97.31 716 LEU A CA 1
ATOM 5723 C C . LEU A 1 716 ? 9.546 -15.622 10.091 1.00 97.31 716 LEU A C 1
ATOM 5725 O O . LEU A 1 716 ? 8.360 -15.946 10.159 1.00 97.31 716 LEU A O 1
ATOM 5729 N N . ASN A 1 717 ? 10.033 -14.889 9.089 1.00 97.81 717 ASN A N 1
ATOM 5730 C CA . ASN A 1 717 ? 9.182 -14.245 8.088 1.00 97.81 717 ASN A CA 1
ATOM 5731 C C . ASN A 1 717 ? 9.657 -14.536 6.665 1.00 97.81 717 ASN A C 1
ATOM 5733 O O . ASN A 1 717 ? 10.846 -14.423 6.378 1.00 97.81 717 ASN A O 1
ATOM 5737 N N . PHE A 1 718 ? 8.703 -14.843 5.787 1.00 97.56 718 PHE A N 1
ATOM 5738 C CA . PHE A 1 718 ? 8.900 -15.058 4.354 1.00 97.56 718 PHE A CA 1
ATOM 5739 C C . PHE A 1 718 ? 7.922 -14.171 3.584 1.00 97.56 718 PHE A C 1
ATOM 5741 O O . PHE A 1 718 ? 6.727 -14.465 3.546 1.00 97.56 718 PHE A O 1
ATOM 5748 N N . HIS A 1 719 ? 8.398 -13.070 3.011 1.00 96.50 719 HIS A N 1
ATOM 5749 C CA . HIS A 1 719 ? 7.575 -12.129 2.246 1.00 96.50 719 HIS A CA 1
ATOM 5750 C C . HIS A 1 719 ? 7.970 -12.190 0.768 1.00 96.50 719 HIS A C 1
ATOM 5752 O O . HIS A 1 719 ? 9.124 -11.950 0.436 1.00 96.50 719 HIS A O 1
ATOM 5758 N N . GLU A 1 720 ? 7.034 -12.526 -0.119 1.00 94.62 720 GLU A N 1
ATOM 5759 C CA . GLU A 1 720 ? 7.279 -12.725 -1.557 1.00 94.62 720 GLU A CA 1
ATOM 5760 C C . GLU A 1 720 ? 8.443 -13.711 -1.833 1.00 94.62 720 GLU A C 1
ATOM 5762 O O . GLU A 1 720 ? 9.183 -13.589 -2.809 1.00 94.62 720 GLU A O 1
ATOM 5767 N N . SER A 1 721 ? 8.624 -14.698 -0.943 1.00 96.00 721 SER A N 1
ATOM 5768 C CA . SER A 1 721 ? 9.755 -15.637 -0.951 1.00 96.00 721 SER A CA 1
ATOM 5769 C C . SER A 1 721 ? 9.324 -17.101 -1.046 1.00 96.00 721 SER A C 1
ATOM 5771 O O . SER A 1 721 ? 8.238 -17.481 -0.601 1.00 96.00 721 SER A O 1
ATOM 5773 N N . GLU A 1 722 ? 10.215 -17.947 -1.567 1.00 96.81 722 GLU A N 1
ATOM 5774 C CA . GLU A 1 722 ? 10.043 -19.402 -1.619 1.00 96.81 722 GLU A CA 1
ATOM 5775 C C . GLU A 1 722 ? 11.046 -20.125 -0.706 1.00 96.81 722 GLU A C 1
ATOM 5777 O O . GLU A 1 722 ? 12.246 -19.842 -0.744 1.00 96.81 722 GLU A O 1
ATOM 5782 N N . GLY A 1 723 ? 10.579 -21.082 0.105 1.00 96.50 723 GLY A N 1
ATOM 5783 C CA . GLY A 1 723 ? 11.463 -21.811 1.018 1.00 96.50 723 GLY A CA 1
ATOM 5784 C C . GLY A 1 723 ? 10.930 -23.134 1.568 1.00 96.50 723 GLY A C 1
ATOM 5785 O O . GLY A 1 723 ? 9.733 -23.423 1.529 1.00 96.50 723 GLY A O 1
ATOM 5786 N N . SER A 1 724 ? 11.847 -23.936 2.110 1.00 98.06 724 SER A N 1
ATOM 5787 C CA . SER A 1 724 ? 11.570 -25.212 2.775 1.00 98.06 724 SER A CA 1
ATOM 5788 C C . SER A 1 724 ? 12.156 -25.242 4.186 1.00 98.06 724 SER A C 1
ATOM 5790 O O . SER A 1 724 ? 13.355 -25.002 4.369 1.00 98.06 724 SER A O 1
ATOM 5792 N N . LEU A 1 725 ? 11.321 -25.578 5.167 1.00 98.38 725 LEU A N 1
ATOM 5793 C CA . LEU A 1 725 ? 11.672 -25.725 6.577 1.00 98.38 725 LEU A CA 1
ATOM 5794 C C . LEU A 1 725 ? 11.516 -27.202 6.957 1.00 98.38 725 LEU A C 1
ATOM 5796 O O . LEU A 1 725 ? 10.425 -27.752 6.843 1.00 98.38 725 LEU A O 1
ATOM 5800 N N . GLU A 1 726 ? 12.591 -27.852 7.387 1.00 98.38 726 GLU A N 1
ATOM 5801 C CA . GLU A 1 726 ? 12.617 -29.275 7.744 1.00 98.38 726 GLU A CA 1
ATOM 5802 C C . GLU A 1 726 ? 13.267 -29.441 9.122 1.00 98.38 726 GLU A C 1
ATOM 5804 O O . GLU A 1 726 ? 14.376 -28.952 9.351 1.00 98.38 726 GLU A O 1
ATOM 5809 N N . HIS A 1 727 ? 12.601 -30.133 10.049 1.00 98.31 727 HIS A N 1
ATOM 5810 C CA . HIS A 1 727 ? 13.094 -30.295 11.425 1.00 98.31 727 HIS A CA 1
ATOM 5811 C C . HIS A 1 727 ? 13.396 -28.957 12.126 1.00 98.31 727 HIS A C 1
ATOM 5813 O O . HIS A 1 727 ? 14.460 -28.764 12.719 1.00 98.31 727 HIS A O 1
ATOM 5819 N N . LEU A 1 728 ? 12.465 -28.008 12.023 1.00 98.19 728 LEU A N 1
ATOM 5820 C CA . LEU A 1 728 ? 12.487 -26.751 12.767 1.00 98.19 728 LEU A CA 1
ATOM 5821 C C . LEU A 1 728 ? 11.895 -26.962 14.173 1.00 98.19 728 LEU A C 1
ATOM 5823 O O . LEU A 1 728 ? 10.798 -27.495 14.286 1.00 98.19 728 LEU A O 1
ATOM 5827 N N . ASP A 1 729 ? 12.583 -26.503 15.221 1.00 97.62 729 ASP A N 1
ATOM 5828 C CA . ASP A 1 729 ? 12.040 -26.296 16.577 1.00 97.62 729 ASP A CA 1
ATOM 5829 C C . ASP A 1 729 ? 11.952 -24.783 16.818 1.00 97.62 729 ASP A C 1
ATOM 5831 O O . ASP A 1 729 ? 12.970 -24.112 17.022 1.00 97.62 729 ASP A O 1
ATOM 5835 N N . LEU A 1 730 ? 10.744 -24.223 16.724 1.00 96.44 730 LEU A N 1
ATOM 5836 C CA . LEU A 1 730 ? 10.496 -22.799 16.957 1.00 96.44 730 LEU A CA 1
ATOM 5837 C C . LEU A 1 730 ? 9.839 -22.584 18.321 1.00 96.44 730 LEU A C 1
ATOM 5839 O O . LEU A 1 730 ? 8.764 -23.117 18.587 1.00 96.44 730 LEU A O 1
ATOM 5843 N N . ARG A 1 731 ? 10.438 -21.733 19.158 1.00 93.81 731 ARG A N 1
ATOM 5844 C CA . ARG A 1 731 ? 9.937 -21.401 20.498 1.00 93.81 731 ARG A CA 1
ATOM 5845 C C . ARG A 1 731 ? 9.765 -19.905 20.696 1.00 93.81 731 ARG A C 1
ATOM 5847 O O . ARG A 1 731 ? 10.602 -19.111 20.261 1.00 93.81 731 ARG A O 1
ATOM 5854 N N . ASP A 1 732 ? 8.714 -19.544 21.428 1.00 85.19 732 ASP A N 1
ATOM 5855 C CA . ASP A 1 732 ? 8.427 -18.163 21.840 1.00 85.19 732 ASP A CA 1
ATOM 5856 C C . ASP A 1 732 ? 8.225 -17.198 20.648 1.00 85.19 732 ASP A C 1
ATOM 5858 O O . ASP A 1 732 ? 8.569 -16.023 20.719 1.00 85.19 732 ASP A O 1
ATOM 5862 N N . GLY A 1 733 ? 7.669 -17.694 19.536 1.00 88.44 733 GLY A N 1
ATOM 5863 C CA . GLY A 1 733 ? 7.434 -16.933 18.306 1.00 88.44 733 GLY A CA 1
ATOM 5864 C C . GLY A 1 733 ? 6.606 -17.722 17.290 1.00 88.44 733 GLY A C 1
ATOM 5865 O O . GLY A 1 733 ? 6.259 -18.874 17.541 1.00 88.44 733 GLY A O 1
ATOM 5866 N N . PHE A 1 734 ? 6.265 -17.109 16.158 1.00 92.50 734 PHE A N 1
ATOM 5867 C CA . PHE A 1 734 ? 5.460 -17.724 15.095 1.00 92.50 734 PHE A CA 1
ATOM 5868 C C . PHE A 1 734 ? 6.042 -17.427 13.704 1.00 92.50 734 PHE A C 1
ATOM 5870 O O . PHE A 1 734 ? 6.888 -16.540 13.548 1.00 92.50 734 PHE A O 1
ATOM 5877 N N . ILE A 1 735 ? 5.596 -18.185 12.703 1.00 95.75 735 ILE A N 1
ATOM 5878 C CA . ILE A 1 735 ? 6.019 -18.063 11.304 1.00 95.75 735 ILE A CA 1
ATOM 5879 C C . ILE A 1 735 ? 5.008 -17.195 10.554 1.00 95.75 735 ILE A C 1
ATOM 5881 O O . ILE A 1 735 ? 3.811 -17.465 10.611 1.00 95.75 735 ILE A O 1
ATOM 5885 N N . SER A 1 736 ? 5.480 -16.177 9.838 1.00 95.44 736 SER A N 1
ATOM 5886 C CA . SER A 1 736 ? 4.654 -15.312 8.985 1.00 95.44 736 SER A CA 1
ATOM 5887 C C . SER A 1 736 ? 5.054 -15.479 7.523 1.00 95.44 736 SER A C 1
ATOM 5889 O O . SER A 1 736 ? 6.207 -15.245 7.163 1.00 95.44 736 SER A O 1
ATOM 5891 N N . VAL A 1 737 ? 4.107 -15.858 6.668 1.00 96.25 737 VAL A N 1
ATOM 5892 C CA . VAL A 1 737 ? 4.318 -16.004 5.224 1.00 96.25 737 VAL A CA 1
ATOM 5893 C C . VAL A 1 737 ? 3.364 -15.080 4.477 1.00 96.25 737 VAL A C 1
ATOM 5895 O O . VAL A 1 737 ? 2.147 -15.190 4.632 1.00 96.25 737 VAL A O 1
ATOM 5898 N N . ARG A 1 738 ? 3.901 -14.178 3.652 1.00 94.25 738 ARG A N 1
ATOM 5899 C CA . ARG A 1 738 ? 3.117 -13.224 2.854 1.00 94.25 738 ARG A CA 1
ATOM 5900 C C . ARG A 1 738 ? 3.498 -13.295 1.386 1.00 94.25 738 ARG A C 1
ATOM 5902 O O . ARG A 1 738 ? 4.685 -13.284 1.096 1.00 94.25 738 ARG A O 1
ATOM 5909 N N . GLY A 1 739 ? 2.540 -13.457 0.475 1.00 91.56 739 GLY A N 1
ATOM 5910 C CA . GLY A 1 739 ? 2.787 -13.504 -0.982 1.00 91.56 739 GLY A CA 1
ATOM 5911 C C . GLY A 1 739 ? 3.611 -14.695 -1.514 1.00 91.56 739 GLY A C 1
ATOM 5912 O O . GLY A 1 739 ? 3.627 -14.959 -2.710 1.00 91.56 739 GLY A O 1
ATOM 5913 N N . GLY A 1 740 ? 4.278 -15.449 -0.634 1.00 92.44 740 GLY A N 1
ATOM 5914 C CA . GLY A 1 740 ? 5.255 -16.477 -0.986 1.00 92.44 740 GLY A CA 1
ATOM 5915 C C . GLY A 1 740 ? 4.757 -17.923 -0.929 1.00 92.44 740 GLY A C 1
ATOM 5916 O O . GLY A 1 740 ? 3.571 -18.212 -0.737 1.00 92.44 740 GLY A O 1
ATOM 5917 N N . LYS A 1 741 ? 5.707 -18.854 -1.063 1.00 96.25 741 LYS A N 1
ATOM 5918 C CA . LYS A 1 741 ? 5.475 -20.301 -1.008 1.00 96.25 741 LYS A CA 1
ATOM 5919 C C . LYS A 1 741 ? 6.408 -20.961 0.001 1.00 96.25 741 LYS A C 1
ATOM 5921 O O . LYS A 1 741 ? 7.613 -21.025 -0.222 1.00 96.25 741 LYS A O 1
ATOM 5926 N N . VAL A 1 742 ? 5.859 -21.514 1.077 1.00 97.88 742 VAL A N 1
ATOM 5927 C CA . VAL A 1 742 ? 6.664 -22.170 2.116 1.00 97.88 742 VAL A CA 1
ATOM 5928 C C . VAL A 1 742 ? 6.157 -23.577 2.383 1.00 97.88 742 VAL A C 1
ATOM 5930 O O . VAL A 1 742 ? 4.963 -23.807 2.572 1.00 97.88 742 VAL A O 1
ATOM 5933 N N . GLU A 1 743 ? 7.075 -24.535 2.407 1.00 98.12 743 GLU A N 1
ATOM 5934 C CA . GLU A 1 743 ? 6.796 -25.897 2.845 1.00 98.12 743 GLU A CA 1
ATOM 5935 C C . GLU A 1 743 ? 7.469 -26.169 4.192 1.00 98.12 743 GLU A C 1
ATOM 5937 O O . GLU A 1 743 ? 8.661 -25.926 4.351 1.00 98.12 743 GLU A O 1
ATOM 5942 N N . ILE A 1 744 ? 6.702 -26.679 5.155 1.00 98.25 744 ILE A N 1
ATOM 5943 C CA . ILE A 1 744 ? 7.138 -26.973 6.521 1.00 98.25 744 ILE A CA 1
ATOM 5944 C C . ILE A 1 744 ? 6.956 -28.468 6.760 1.00 98.25 744 ILE A C 1
ATOM 5946 O O . ILE A 1 744 ? 5.841 -28.979 6.638 1.00 98.25 744 ILE A O 1
ATOM 5950 N N . ARG A 1 745 ? 8.041 -29.175 7.085 1.00 98.00 745 ARG A N 1
ATOM 5951 C CA . ARG A 1 745 ? 8.056 -30.628 7.275 1.00 98.00 745 ARG A CA 1
ATOM 5952 C C . ARG A 1 745 ? 8.681 -31.032 8.602 1.00 98.00 745 ARG A C 1
ATOM 5954 O O . ARG A 1 745 ? 9.695 -30.462 9.006 1.00 98.00 745 ARG A O 1
ATOM 5961 N N . ASP A 1 746 ? 8.085 -32.026 9.255 1.00 97.94 746 ASP A N 1
ATOM 5962 C CA . ASP A 1 746 ? 8.656 -32.747 10.403 1.00 97.94 746 ASP A CA 1
ATOM 5963 C C . ASP A 1 746 ? 9.218 -31.808 11.487 1.00 97.94 746 ASP A C 1
ATOM 5965 O O . ASP A 1 746 ? 10.342 -31.977 11.960 1.00 97.94 746 ASP A O 1
ATOM 5969 N N . SER A 1 747 ? 8.451 -30.763 11.807 1.00 97.75 747 SER A N 1
ATOM 5970 C CA . SER A 1 747 ? 8.856 -29.627 12.643 1.00 97.75 747 SER A CA 1
ATOM 5971 C C . SER A 1 747 ? 7.940 -29.494 13.863 1.00 97.75 747 SER A C 1
ATOM 5973 O O . SER A 1 747 ? 6.809 -29.984 13.856 1.00 97.75 747 SER A O 1
ATOM 5975 N N . GLU A 1 748 ? 8.409 -28.804 14.899 1.00 96.62 748 GLU A N 1
ATOM 5976 C CA . GLU A 1 748 ? 7.653 -28.501 16.114 1.00 96.62 748 GLU A CA 1
ATOM 5977 C C . GLU A 1 748 ? 7.644 -26.988 16.372 1.00 96.62 748 GLU A C 1
ATOM 5979 O O . GLU A 1 748 ? 8.663 -26.304 16.240 1.00 96.62 748 GLU A O 1
ATOM 5984 N N . VAL A 1 749 ? 6.482 -26.449 16.743 1.00 94.62 749 VAL A N 1
ATOM 5985 C CA . VAL A 1 749 ? 6.356 -25.058 17.189 1.00 94.62 749 VAL A CA 1
ATOM 5986 C C . VAL A 1 749 ? 5.746 -25.036 18.583 1.00 94.62 749 VAL A C 1
ATOM 5988 O O . VAL A 1 749 ? 4.645 -25.547 18.786 1.00 94.62 749 VAL A O 1
ATOM 5991 N N . HIS A 1 750 ? 6.467 -24.436 19.531 1.00 93.19 750 HIS A N 1
ATOM 5992 C CA . HIS A 1 750 ? 6.099 -24.333 20.941 1.00 93.19 750 HIS A CA 1
ATOM 5993 C C . HIS A 1 750 ? 5.804 -22.875 21.297 1.00 93.19 750 HIS A C 1
ATOM 5995 O O . HIS A 1 750 ? 6.728 -22.077 21.502 1.00 93.19 750 HIS A O 1
ATOM 6001 N N . ASN A 1 751 ? 4.530 -22.483 21.355 1.00 88.38 751 ASN A N 1
ATOM 6002 C CA . ASN A 1 751 ? 4.182 -21.101 21.681 1.00 88.38 751 ASN A CA 1
ATOM 6003 C C . ASN A 1 751 ? 2.764 -20.929 22.239 1.00 88.38 751 ASN A C 1
ATOM 6005 O O . ASN A 1 751 ? 1.991 -21.872 22.355 1.00 88.38 751 ASN A O 1
ATOM 6009 N N . ILE A 1 752 ? 2.454 -19.681 22.585 1.00 90.44 752 ILE A N 1
ATOM 6010 C CA . ILE A 1 752 ? 1.174 -19.236 23.150 1.00 90.44 752 ILE A CA 1
ATOM 6011 C C . ILE A 1 752 ? 0.107 -18.926 22.090 1.00 90.44 752 ILE A C 1
ATOM 6013 O O . ILE A 1 752 ? -1.005 -18.530 22.435 1.00 90.44 752 ILE A O 1
ATOM 6017 N N . PHE A 1 753 ? 0.457 -18.985 20.803 1.00 90.00 753 PHE A N 1
ATOM 6018 C CA . PHE A 1 753 ? -0.427 -18.574 19.720 1.00 90.00 753 PHE A CA 1
ATOM 6019 C C . PHE A 1 753 ? -1.244 -19.778 19.245 1.00 90.00 753 PHE A C 1
ATOM 6021 O O . PHE A 1 753 ? -0.676 -20.828 18.953 1.00 90.00 753 PHE A O 1
ATOM 6028 N N . PRO A 1 754 ? -2.570 -19.641 19.088 1.00 85.38 754 PRO A N 1
ATOM 6029 C CA . PRO A 1 754 ? -3.403 -20.740 18.603 1.00 85.38 754 PRO A CA 1
ATOM 6030 C C . PRO A 1 754 ? -3.078 -21.129 17.152 1.00 85.38 754 PRO A C 1
ATOM 6032 O O . PRO A 1 754 ? -3.288 -22.275 16.767 1.00 85.38 754 PRO A O 1
ATOM 6035 N N . PHE A 1 755 ? -2.556 -20.183 16.363 1.00 87.69 755 PHE A N 1
ATOM 6036 C CA . PHE A 1 755 ? -2.182 -20.365 14.960 1.00 87.69 755 PHE A CA 1
ATOM 6037 C C . PHE A 1 755 ? -0.753 -19.854 14.742 1.00 87.69 755 PHE A C 1
ATOM 6039 O O . PHE A 1 755 ? -0.546 -18.680 14.418 1.00 87.69 755 PHE A O 1
ATOM 6046 N N . PRO A 1 756 ? 0.257 -20.705 14.976 1.00 89.62 756 PRO A N 1
ATOM 6047 C CA . PRO A 1 756 ? 1.657 -20.299 14.984 1.00 89.62 756 PRO A CA 1
ATOM 6048 C C . PRO A 1 756 ? 2.294 -20.254 13.586 1.00 89.62 756 PRO A C 1
ATOM 6050 O O . PRO A 1 756 ? 3.480 -19.951 13.447 1.00 89.62 756 PRO A O 1
ATOM 6053 N N . VAL A 1 757 ? 1.508 -20.545 12.554 1.00 93.38 757 VAL A N 1
ATOM 6054 C CA . VAL A 1 757 ? 1.842 -20.334 11.150 1.00 93.38 757 VAL A CA 1
ATOM 6055 C C . VAL A 1 757 ? 0.755 -19.438 10.572 1.00 93.38 757 VAL A C 1
ATOM 6057 O O . VAL A 1 757 ? -0.411 -19.817 10.505 1.00 93.38 757 VAL A O 1
ATOM 6060 N N . GLN A 1 758 ? 1.132 -18.219 10.206 1.00 91.06 758 GLN A N 1
ATOM 6061 C CA . GLN A 1 758 ? 0.238 -17.223 9.633 1.00 91.06 758 GLN A CA 1
ATOM 6062 C C . GLN A 1 758 ? 0.553 -17.070 8.152 1.00 91.06 758 GLN A C 1
ATOM 6064 O O . GLN A 1 758 ? 1.703 -16.843 7.776 1.00 91.06 758 GLN A O 1
ATOM 6069 N N . SER A 1 759 ? -0.472 -17.182 7.311 1.00 90.56 759 SER A N 1
ATOM 6070 C CA . SER A 1 759 ? -0.345 -17.047 5.862 1.00 90.56 759 SER A CA 1
ATOM 6071 C C . SER A 1 759 ? -1.275 -15.961 5.337 1.00 90.56 759 SER A C 1
ATOM 6073 O O . SER A 1 759 ? -2.486 -16.031 5.548 1.00 90.56 759 SER A O 1
ATOM 6075 N N . GLU A 1 760 ? -0.736 -15.002 4.592 1.00 88.12 760 GLU A N 1
ATOM 6076 C CA . GLU A 1 760 ? -1.513 -13.968 3.910 1.00 88.12 760 GLU A CA 1
ATOM 6077 C C . GLU A 1 760 ? -1.140 -13.941 2.429 1.00 88.12 760 GLU A C 1
ATOM 6079 O O . GLU A 1 760 ? 0.012 -13.711 2.074 1.00 88.12 760 GLU A O 1
ATOM 6084 N N . ARG A 1 761 ? -2.105 -14.205 1.538 1.00 89.56 761 ARG A N 1
ATOM 6085 C CA . ARG A 1 761 ? -1.856 -14.291 0.081 1.00 89.56 761 ARG A CA 1
ATOM 6086 C C . ARG A 1 761 ? -0.703 -15.239 -0.294 1.00 89.56 761 ARG A C 1
ATOM 6088 O O . ARG A 1 761 ? -0.061 -15.059 -1.318 1.00 89.56 761 ARG A O 1
ATOM 6095 N N . ALA A 1 762 ? -0.453 -16.242 0.539 1.00 92.69 762 ALA A N 1
ATOM 6096 C CA . ALA A 1 762 ? 0.663 -17.165 0.419 1.00 92.69 762 ALA A CA 1
ATOM 6097 C C . ALA A 1 762 ? 0.172 -18.610 0.304 1.00 92.69 762 ALA A C 1
ATOM 6099 O O . ALA A 1 762 ? -0.926 -18.946 0.753 1.00 92.69 762 ALA A O 1
ATOM 6100 N N . PHE A 1 763 ? 1.016 -19.477 -0.253 1.00 95.31 763 PHE A N 1
ATOM 6101 C CA . PHE A 1 763 ? 0.820 -20.921 -0.218 1.00 95.31 763 PHE A CA 1
ATOM 6102 C C . PHE A 1 763 ? 1.712 -21.534 0.859 1.00 95.31 763 PHE A C 1
ATOM 6104 O O . PHE A 1 763 ? 2.937 -21.548 0.723 1.00 95.31 763 PHE A O 1
ATOM 6111 N N . VAL A 1 764 ? 1.101 -22.079 1.909 1.00 96.81 764 VAL A N 1
ATOM 6112 C CA . VAL A 1 764 ? 1.821 -22.788 2.970 1.00 96.81 764 VAL A CA 1
ATOM 6113 C C . VAL A 1 764 ? 1.392 -24.247 2.996 1.00 96.81 764 VAL A C 1
ATOM 6115 O O . VAL A 1 764 ? 0.201 -24.554 3.018 1.00 96.81 764 VAL A O 1
ATOM 6118 N N . ARG A 1 765 ? 2.372 -25.154 2.975 1.00 97.31 765 ARG A N 1
ATOM 6119 C CA . ARG A 1 765 ? 2.145 -26.596 3.098 1.00 97.31 765 ARG A CA 1
ATOM 6120 C C . ARG A 1 765 ? 2.776 -27.116 4.380 1.00 97.31 765 ARG A C 1
ATOM 6122 O O . ARG A 1 765 ? 3.995 -27.116 4.499 1.00 97.31 765 ARG A O 1
ATOM 6129 N N . GLU A 1 766 ? 1.947 -27.618 5.285 1.00 96.25 766 GLU A N 1
ATOM 6130 C CA . GLU A 1 766 ? 2.370 -28.243 6.541 1.00 96.25 766 GLU A CA 1
ATOM 6131 C C . GLU A 1 766 ? 2.329 -29.775 6.412 1.00 96.25 766 GLU A C 1
ATOM 6133 O O . GLU A 1 766 ? 1.307 -30.348 6.027 1.00 96.25 766 GLU A O 1
ATOM 6138 N N . VAL A 1 767 ? 3.439 -30.454 6.711 1.00 97.06 767 VAL A N 1
ATOM 6139 C CA . VAL A 1 767 ? 3.568 -31.921 6.702 1.00 97.06 767 VAL A CA 1
ATOM 6140 C C . VAL A 1 767 ? 4.179 -32.360 8.030 1.00 97.06 767 VAL A C 1
ATOM 6142 O O . VAL A 1 767 ? 5.306 -31.993 8.335 1.00 97.06 767 VAL A O 1
ATOM 6145 N N . ASN A 1 768 ? 3.453 -33.143 8.832 1.00 95.69 768 ASN A N 1
ATOM 6146 C CA . ASN A 1 768 ? 3.897 -33.568 10.170 1.00 95.69 768 ASN A CA 1
ATOM 6147 C C . ASN A 1 768 ? 4.335 -32.396 11.082 1.00 95.69 768 ASN A C 1
ATOM 6149 O O . ASN A 1 768 ? 5.268 -32.539 11.869 1.00 95.69 768 ASN A O 1
ATOM 6153 N N . LEU A 1 769 ? 3.685 -31.231 10.966 1.00 95.12 769 LEU A N 1
ATOM 6154 C CA . LEU A 1 769 ? 3.924 -30.097 11.860 1.00 95.12 769 LEU A CA 1
ATOM 6155 C C . LEU A 1 769 ? 3.205 -30.330 13.191 1.00 95.12 769 LEU A C 1
ATOM 6157 O O . LEU A 1 769 ? 1.979 -30.458 13.229 1.00 95.12 769 LEU A O 1
ATOM 6161 N N . LYS A 1 770 ? 3.964 -30.377 14.284 1.00 94.62 770 LYS A N 1
ATOM 6162 C CA . LYS A 1 770 ? 3.415 -30.475 15.635 1.00 94.62 770 LYS A CA 1
ATOM 6163 C C . LYS A 1 770 ? 3.274 -29.083 16.241 1.00 94.62 770 LYS A C 1
ATOM 6165 O O . LYS A 1 770 ? 4.248 -28.346 16.379 1.00 94.62 770 LYS A O 1
ATOM 6170 N N . HIS A 1 771 ? 2.052 -28.760 16.642 1.00 90.62 771 HIS A N 1
ATOM 6171 C CA . HIS A 1 771 ? 1.714 -27.529 17.349 1.00 90.62 771 HIS A CA 1
ATOM 6172 C C . HIS A 1 771 ? 1.648 -27.834 18.848 1.00 90.62 771 HIS A C 1
ATOM 6174 O O . HIS A 1 771 ? 0.672 -28.422 19.317 1.00 90.62 771 HIS A O 1
ATOM 6180 N N . ASP A 1 772 ? 2.702 -27.498 19.593 1.00 89.12 772 ASP A N 1
ATOM 6181 C CA . ASP A 1 772 ? 2.742 -27.647 21.051 1.00 89.12 772 ASP A CA 1
ATOM 6182 C C . ASP A 1 772 ? 2.317 -26.333 21.714 1.00 89.12 772 ASP A C 1
ATOM 6184 O O . ASP A 1 772 ? 3.112 -25.423 21.962 1.00 89.12 772 ASP A O 1
ATOM 6188 N N . HIS A 1 773 ? 1.013 -26.207 21.935 1.00 88.25 773 HIS A N 1
ATOM 6189 C CA . HIS A 1 773 ? 0.430 -24.992 22.482 1.00 88.25 773 HIS A CA 1
ATOM 6190 C C . HIS A 1 773 ? 0.747 -24.850 23.978 1.00 88.25 773 HIS A C 1
ATOM 6192 O O . HIS A 1 773 ? 0.249 -25.599 24.823 1.00 88.25 773 HIS A O 1
ATOM 6198 N N . VAL A 1 774 ? 1.515 -23.817 24.317 1.00 87.56 774 VAL A N 1
ATOM 6199 C CA . VAL A 1 774 ? 1.819 -23.421 25.692 1.00 87.56 774 VAL A CA 1
ATOM 6200 C C . VAL A 1 774 ? 0.646 -22.611 26.238 1.00 87.56 774 VAL A C 1
ATOM 6202 O O . VAL A 1 774 ? 0.290 -21.569 25.691 1.00 87.56 774 VAL A O 1
ATOM 6205 N N . ALA A 1 775 ? 0.035 -23.079 27.328 1.00 88.06 775 ALA A N 1
ATOM 6206 C CA . ALA A 1 775 ? -1.080 -22.376 27.959 1.00 88.06 775 ALA A CA 1
ATOM 6207 C C . ALA A 1 775 ? -0.663 -20.950 28.385 1.00 88.06 775 ALA A C 1
ATOM 6209 O O . ALA A 1 775 ? 0.304 -20.808 29.141 1.00 88.06 775 ALA A O 1
ATOM 6210 N N . PRO A 1 776 ? -1.365 -19.894 27.931 1.00 92.19 776 PRO A N 1
ATOM 6211 C CA . PRO A 1 776 ? -1.012 -18.531 28.289 1.00 92.19 776 PRO A CA 1
ATOM 6212 C C . PRO A 1 776 ? -1.447 -18.232 29.728 1.00 92.19 776 PRO A C 1
ATOM 6214 O O . PRO A 1 776 ? -2.632 -18.306 30.058 1.00 92.19 776 PRO A O 1
ATOM 6217 N N . VAL A 1 777 ? -0.486 -17.885 30.586 1.00 94.62 777 VAL A N 1
ATOM 6218 C CA . VAL A 1 777 ? -0.730 -17.566 31.999 1.00 94.62 777 VAL A CA 1
ATOM 6219 C C . VAL A 1 777 ? 0.039 -16.323 32.436 1.00 94.62 777 VAL A C 1
ATOM 6221 O O . VAL A 1 777 ? 1.171 -16.089 32.007 1.00 94.62 777 VAL A O 1
ATOM 6224 N N . HIS A 1 778 ? -0.531 -15.552 33.362 1.00 95.06 778 HIS A N 1
ATOM 6225 C CA . HIS A 1 778 ? 0.219 -14.534 34.094 1.00 95.06 778 HIS A CA 1
ATOM 6226 C C . HIS A 1 778 ? 1.094 -15.205 35.134 1.00 95.06 778 HIS A C 1
ATOM 6228 O O . HIS A 1 778 ? 0.590 -15.753 36.113 1.00 95.06 778 HIS A O 1
ATOM 6234 N N . HIS A 1 779 ? 2.409 -15.126 34.967 1.00 94.31 779 HIS A N 1
ATOM 6235 C CA . HIS A 1 779 ? 3.341 -15.587 35.987 1.00 94.31 779 HIS A CA 1
ATOM 6236 C C . HIS A 1 779 ? 3.530 -14.538 37.081 1.00 94.31 779 HIS A C 1
ATOM 6238 O O . HIS A 1 779 ? 3.767 -13.361 36.807 1.00 94.31 779 HIS A O 1
ATOM 6244 N N . ARG A 1 780 ? 3.561 -14.973 38.343 1.00 94.56 780 ARG A N 1
ATOM 6245 C CA . ARG A 1 780 ? 3.835 -14.094 39.490 1.00 94.56 780 ARG A CA 1
ATOM 6246 C C . ARG A 1 780 ? 5.168 -13.346 39.370 1.00 94.56 780 ARG A C 1
ATOM 6248 O O . ARG A 1 780 ? 5.318 -12.242 39.890 1.00 94.56 780 ARG A O 1
ATOM 6255 N N . SER A 1 781 ? 6.139 -13.907 38.646 1.00 93.44 781 SER A N 1
ATOM 6256 C CA . SER A 1 781 ? 7.426 -13.259 38.364 1.00 93.44 781 SER A CA 1
ATOM 6257 C C . SER A 1 781 ? 7.302 -11.906 37.657 1.00 93.44 781 SER A C 1
ATOM 6259 O O . SER A 1 781 ? 8.238 -11.116 37.749 1.00 93.44 781 SER A O 1
ATOM 6261 N N . LEU A 1 782 ? 6.174 -11.613 36.995 1.00 94.31 782 LEU A N 1
ATOM 6262 C CA . LEU A 1 782 ? 5.897 -10.309 36.382 1.00 94.31 782 LEU A CA 1
ATOM 6263 C C . LEU A 1 782 ? 6.034 -9.154 37.380 1.00 94.31 782 LEU A C 1
ATOM 6265 O O . LEU A 1 782 ? 6.521 -8.094 37.002 1.00 94.31 782 LEU A O 1
ATOM 6269 N N . LEU A 1 783 ? 5.684 -9.367 38.654 1.00 94.88 783 LEU A N 1
ATOM 6270 C CA . LEU A 1 783 ? 5.783 -8.357 39.716 1.00 94.88 783 LEU A CA 1
ATOM 6271 C C . LEU A 1 783 ? 7.220 -7.900 40.007 1.00 94.88 783 LEU A C 1
ATOM 6273 O O . LEU A 1 783 ? 7.418 -6.845 40.603 1.00 94.88 783 LEU A O 1
ATOM 6277 N N . LYS A 1 784 ? 8.220 -8.694 39.603 1.00 93.62 784 LYS A N 1
ATOM 6278 C CA . LYS A 1 784 ? 9.648 -8.403 39.802 1.00 93.62 784 LYS A CA 1
ATOM 6279 C C . LYS A 1 784 ? 10.296 -7.719 38.595 1.00 93.62 784 LYS A C 1
ATOM 6281 O O . LYS A 1 784 ? 11.474 -7.382 38.666 1.00 93.62 784 LYS A O 1
ATOM 6286 N N . LYS A 1 785 ? 9.569 -7.571 37.484 1.00 92.25 785 LYS A N 1
ATOM 6287 C CA . LYS A 1 785 ? 10.070 -6.983 36.237 1.00 92.25 785 LYS A CA 1
ATOM 6288 C C . LYS A 1 785 ? 9.606 -5.527 36.091 1.00 92.25 785 LYS A C 1
ATOM 6290 O O . LYS A 1 785 ? 8.607 -5.123 36.683 1.00 92.25 785 LYS A O 1
ATOM 6295 N N . GLU A 1 786 ? 10.309 -4.753 35.268 1.00 93.56 786 GLU A N 1
ATOM 6296 C CA . GLU A 1 786 ? 9.870 -3.415 34.856 1.00 93.56 786 GLU A CA 1
ATOM 6297 C C . GLU A 1 786 ? 8.557 -3.504 34.057 1.00 93.56 786 GLU A C 1
ATOM 6299 O O . GLU A 1 786 ? 8.439 -4.331 33.153 1.00 93.56 786 GLU A O 1
ATOM 6304 N N . GLY A 1 787 ? 7.565 -2.688 34.423 1.00 93.75 787 GLY A N 1
ATOM 6305 C CA . GLY A 1 787 ? 6.249 -2.664 33.783 1.00 93.75 787 GLY A CA 1
ATOM 6306 C C . GLY A 1 787 ? 6.124 -1.553 32.739 1.00 93.75 787 GLY A C 1
ATOM 6307 O O . GLY A 1 787 ? 6.568 -0.430 32.963 1.00 93.75 787 GLY A O 1
ATOM 6308 N N . PHE A 1 788 ? 5.456 -1.854 31.627 1.00 95.38 788 PHE A N 1
ATOM 6309 C CA . PHE A 1 788 ? 5.233 -0.956 30.494 1.00 95.38 788 PHE A CA 1
ATOM 6310 C C . PHE A 1 788 ? 3.751 -0.589 30.330 1.00 95.38 788 PHE A C 1
ATOM 6312 O O . PHE A 1 788 ? 2.851 -1.366 30.667 1.00 95.38 788 PHE A O 1
ATOM 6319 N N . GLY A 1 789 ? 3.508 0.607 29.791 1.00 93.88 789 GLY A N 1
ATOM 6320 C CA . GLY A 1 789 ? 2.190 1.229 29.653 1.00 93.88 789 GLY A CA 1
ATOM 6321 C C . GLY A 1 789 ? 2.047 2.484 30.518 1.00 93.88 789 GLY A C 1
ATOM 6322 O O . GLY A 1 789 ? 3.028 3.119 30.898 1.00 93.88 789 GLY A O 1
ATOM 6323 N N . THR A 1 790 ? 0.810 2.843 30.843 1.00 90.69 790 THR A N 1
ATOM 6324 C CA . THR A 1 790 ? 0.463 3.892 31.805 1.00 90.69 790 THR A CA 1
ATOM 6325 C C . THR A 1 790 ? 0.234 3.264 33.177 1.00 90.69 790 THR A C 1
ATOM 6327 O O . THR A 1 790 ? -0.578 2.343 33.310 1.00 90.69 790 THR A O 1
ATOM 6330 N N . ALA A 1 791 ? 0.957 3.765 34.181 1.00 88.69 791 ALA A N 1
ATOM 6331 C CA . ALA A 1 791 ? 0.859 3.306 35.564 1.00 88.69 791 ALA A CA 1
ATOM 6332 C C . ALA A 1 791 ? -0.535 3.527 36.158 1.00 88.69 791 ALA A C 1
ATOM 6334 O O . ALA A 1 791 ? -1.306 4.351 35.662 1.00 88.69 791 ALA A O 1
ATOM 6335 N N . ALA A 1 792 ? -0.824 2.781 37.226 1.00 91.44 792 ALA A N 1
ATOM 6336 C CA . ALA A 1 792 ? -2.063 2.914 37.971 1.00 91.44 792 ALA A CA 1
ATOM 6337 C C . ALA A 1 792 ? -2.260 4.350 38.462 1.00 91.44 792 ALA A C 1
ATOM 6339 O O . ALA A 1 792 ? -1.366 4.946 39.068 1.00 91.44 792 ALA A O 1
ATOM 6340 N N . ARG A 1 793 ? -3.447 4.884 38.200 1.00 92.00 793 ARG A N 1
ATOM 6341 C CA . ARG A 1 793 ? -3.887 6.214 38.622 1.00 92.00 793 ARG A CA 1
ATOM 6342 C C . ARG A 1 793 ? -5.288 6.136 39.206 1.00 92.00 793 ARG A C 1
ATOM 6344 O O . ARG A 1 793 ? -6.055 5.255 38.824 1.00 92.00 793 ARG A O 1
ATOM 6351 N N . VAL A 1 794 ? -5.629 7.077 40.080 1.00 94.06 794 VAL A N 1
ATOM 6352 C CA . VAL A 1 794 ? -6.956 7.122 40.699 1.00 94.06 794 VAL A CA 1
ATOM 6353 C C . VAL A 1 794 ? -7.955 7.726 39.716 1.00 94.06 794 VAL A C 1
ATOM 6355 O O . VAL A 1 794 ? -7.955 8.927 39.458 1.00 94.06 794 VAL A O 1
ATOM 6358 N N . GLU A 1 795 ? -8.838 6.890 39.190 1.00 94.56 795 GLU A N 1
ATOM 6359 C CA . GLU A 1 795 ? -10.015 7.311 38.442 1.00 94.56 795 GLU A CA 1
ATOM 6360 C C . GLU A 1 795 ? -11.160 7.597 39.418 1.00 94.56 795 GLU A C 1
ATOM 6362 O O . GLU A 1 795 ? -11.417 6.814 40.337 1.00 94.56 795 GLU A O 1
ATOM 6367 N N . ARG A 1 796 ? -11.834 8.733 39.225 1.00 96.12 796 ARG A N 1
ATOM 6368 C CA . ARG A 1 796 ? -12.927 9.216 40.075 1.00 96.12 796 ARG A CA 1
ATOM 6369 C C . ARG A 1 796 ? -14.169 9.385 39.221 1.00 96.12 796 ARG A C 1
ATOM 6371 O O . ARG A 1 796 ? -14.191 10.254 38.348 1.00 96.12 796 ARG A O 1
ATOM 6378 N N . GLU A 1 797 ? -15.194 8.581 39.467 1.00 95.62 797 GLU A N 1
ATOM 6379 C CA . GLU A 1 797 ? -16.396 8.569 38.631 1.00 95.62 797 GLU A CA 1
ATOM 6380 C C . GLU A 1 797 ? -17.685 8.545 39.460 1.00 95.62 797 GLU A C 1
ATOM 6382 O O . GLU A 1 797 ? -17.790 7.807 40.444 1.00 95.62 797 GLU A O 1
ATOM 6387 N N . TYR A 1 798 ? -18.683 9.320 39.024 1.00 95.88 798 TYR A N 1
ATOM 6388 C CA . TYR A 1 798 ? -20.084 9.041 39.342 1.00 95.88 798 TYR A CA 1
ATOM 6389 C C . TYR A 1 798 ? -20.654 8.076 38.313 1.00 95.88 798 TYR A C 1
ATOM 6391 O O . TYR A 1 798 ? -20.426 8.257 37.119 1.00 95.88 798 TYR A O 1
ATOM 6399 N N . LYS A 1 799 ? -21.437 7.102 38.774 1.00 94.75 799 LYS A N 1
ATOM 6400 C CA . LYS A 1 799 ? -22.117 6.114 37.941 1.00 94.75 799 LYS A CA 1
ATOM 6401 C C . LYS A 1 799 ? -23.552 5.922 38.374 1.00 94.75 799 LYS A C 1
ATOM 6403 O O . LYS A 1 799 ? -23.828 5.668 39.548 1.00 94.75 799 LYS A O 1
ATOM 6408 N N . TRP A 1 800 ? -24.467 6.068 37.429 1.00 94.88 800 TRP A N 1
ATOM 6409 C CA . TRP A 1 800 ? -25.892 5.936 37.686 1.00 94.88 800 TRP A CA 1
ATOM 6410 C C . TRP A 1 800 ? -26.543 5.091 36.596 1.00 94.88 800 TRP A C 1
ATOM 6412 O O . TRP A 1 800 ? -26.439 5.420 35.414 1.00 94.88 800 TRP A O 1
ATOM 6422 N N . SER A 1 801 ? -27.231 4.018 36.988 1.00 92.38 801 SER A N 1
ATOM 6423 C CA . SER A 1 801 ? -28.037 3.217 36.070 1.00 92.38 801 SER A CA 1
ATOM 6424 C C . SER A 1 801 ? -29.248 4.039 35.635 1.00 92.38 801 SER A C 1
ATOM 6426 O O . SER A 1 801 ? -29.908 4.699 36.447 1.00 92.38 801 SER A O 1
ATOM 6428 N N . VAL A 1 802 ? -29.560 3.982 34.348 1.00 90.00 802 VAL A N 1
ATOM 6429 C CA . VAL A 1 802 ? -30.690 4.680 33.738 1.00 90.00 802 VAL A CA 1
ATOM 6430 C C . VAL A 1 802 ? -31.776 3.649 33.445 1.00 90.00 802 VAL A C 1
ATOM 6432 O O . VAL A 1 802 ? -31.517 2.611 32.844 1.00 90.00 802 VAL A O 1
ATOM 6435 N N . GLY A 1 803 ? -32.998 3.910 33.899 1.00 76.25 803 GLY A N 1
ATOM 6436 C CA . GLY A 1 803 ? -34.141 3.026 33.714 1.00 76.25 803 GLY A CA 1
ATOM 6437 C C . GLY A 1 803 ? -35.292 3.721 32.998 1.00 76.25 803 GLY A C 1
ATOM 6438 O O . GLY A 1 803 ? -35.764 4.770 33.442 1.00 76.25 803 GLY A O 1
ATOM 6439 N N . THR A 1 804 ? -35.818 3.076 31.959 1.00 54.72 804 THR A N 1
ATOM 6440 C CA . THR A 1 804 ? -37.124 3.396 31.370 1.00 54.72 804 THR A CA 1
ATOM 6441 C C . THR A 1 804 ? -38.042 2.177 31.401 1.00 54.72 804 THR A C 1
ATOM 6443 O O . THR A 1 804 ? -37.627 1.070 31.054 1.00 54.72 804 THR A O 1
ATOM 6446 N N . PRO A 1 805 ? -39.310 2.327 31.818 1.00 42.69 805 PRO A N 1
ATOM 6447 C CA . PRO A 1 805 ? -40.299 1.274 31.648 1.00 42.69 805 PRO A CA 1
ATOM 6448 C C . PRO A 1 805 ? -40.643 1.117 30.156 1.00 42.69 805 PRO A C 1
ATOM 6450 O O . PRO A 1 805 ? -41.377 1.928 29.609 1.00 42.69 805 PRO A O 1
ATOM 6453 N N . GLY A 1 806 ? -40.143 0.065 29.504 1.00 48.97 806 GLY A N 1
ATOM 6454 C CA . GLY A 1 806 ? -40.731 -0.479 28.268 1.00 48.97 806 GLY A CA 1
ATOM 6455 C C . GLY A 1 806 ? -40.492 0.260 26.941 1.00 48.97 806 GLY A C 1
ATOM 6456 O O . GLY A 1 806 ? -41.019 -0.205 25.934 1.00 48.97 806 GLY A O 1
ATOM 6457 N N . GLU A 1 807 ? -39.701 1.337 26.898 1.00 55.06 807 GLU A N 1
ATOM 6458 C CA . GLU A 1 807 ? -39.371 2.066 25.658 1.00 55.06 807 GLU A CA 1
ATOM 6459 C C . GLU A 1 807 ? -37.857 2.097 25.382 1.00 55.06 807 GLU A C 1
ATOM 6461 O O . GLU A 1 807 ? -37.048 2.289 26.297 1.00 55.06 807 GLU A O 1
ATOM 6466 N N . ASP A 1 808 ? -37.482 1.915 24.109 1.00 66.75 808 ASP A N 1
ATOM 6467 C CA . ASP A 1 808 ? -36.114 2.102 23.610 1.00 66.75 808 ASP A CA 1
ATOM 6468 C C . ASP A 1 808 ? -35.743 3.592 23.705 1.00 66.75 808 ASP A C 1
ATOM 6470 O O . ASP A 1 808 ? -36.282 4.424 22.975 1.00 66.75 808 ASP A O 1
ATOM 6474 N N . LEU A 1 809 ? -34.817 3.931 24.605 1.00 76.38 809 LEU A N 1
ATOM 6475 C CA . LEU A 1 809 ? -34.271 5.284 24.723 1.00 76.38 809 LEU A CA 1
ATOM 6476 C C . LEU A 1 809 ? -33.403 5.630 23.507 1.00 76.38 809 LEU A C 1
ATOM 6478 O O . LEU A 1 809 ? -32.464 4.900 23.178 1.00 76.38 809 LEU A O 1
ATOM 6482 N N . ASP A 1 810 ? -33.676 6.778 22.889 1.00 84.12 810 ASP A N 1
ATOM 6483 C CA . ASP A 1 810 ? -32.776 7.385 21.911 1.00 84.12 810 ASP A CA 1
ATOM 6484 C C . ASP A 1 810 ? -31.624 8.090 22.637 1.00 84.12 810 ASP A C 1
ATOM 6486 O O . ASP A 1 810 ? -31.756 9.226 23.095 1.00 84.12 810 ASP A O 1
ATOM 6490 N N . LEU A 1 811 ? -30.496 7.387 22.766 1.00 84.25 811 LEU A N 1
ATOM 6491 C CA . LEU A 1 811 ? -29.324 7.854 23.511 1.00 84.25 811 LEU A CA 1
ATOM 6492 C C . LEU A 1 811 ? -28.824 9.213 23.021 1.00 84.25 811 LEU A C 1
ATOM 6494 O O . LEU A 1 811 ? -28.467 10.048 23.845 1.00 84.25 811 LEU A O 1
ATOM 6498 N N . ALA A 1 812 ? -28.855 9.451 21.707 1.00 85.25 812 ALA A N 1
ATOM 6499 C CA . ALA A 1 812 ? -28.376 10.698 21.125 1.00 85.25 812 ALA A CA 1
ATOM 6500 C C . ALA A 1 812 ? -29.236 11.888 21.571 1.00 85.25 812 ALA A C 1
ATOM 6502 O O . ALA A 1 812 ? -28.700 12.914 21.984 1.00 85.25 812 ALA A O 1
ATOM 6503 N N . SER A 1 813 ? -30.564 11.733 21.557 1.00 88.38 813 SER A N 1
ATOM 6504 C CA . SER A 1 813 ? -31.488 12.773 22.025 1.00 88.38 813 SER A CA 1
ATOM 6505 C C . SER A 1 813 ? -31.318 13.063 23.518 1.00 88.38 813 SER A C 1
ATOM 6507 O O . SER A 1 813 ? -31.294 14.220 23.928 1.00 88.38 813 SER A O 1
ATOM 6509 N N . VAL A 1 814 ? -31.145 12.019 24.332 1.00 90.50 814 VAL A N 1
ATOM 6510 C CA . VAL A 1 814 ? -30.919 12.163 25.778 1.00 90.50 814 VAL A CA 1
ATOM 6511 C C . VAL A 1 814 ? -29.574 12.832 26.068 1.00 90.50 814 VAL A C 1
ATOM 6513 O O . VAL A 1 814 ? -29.487 13.721 26.914 1.00 90.50 814 VAL A O 1
ATOM 6516 N N . ALA A 1 815 ? -28.518 12.426 25.362 1.00 91.56 815 ALA A N 1
ATOM 6517 C CA . ALA A 1 815 ? -27.203 13.036 25.486 1.00 91.56 815 ALA A CA 1
ATOM 6518 C C . ALA A 1 815 ? -27.246 14.519 25.091 1.00 91.56 815 ALA A C 1
ATOM 6520 O O . ALA A 1 815 ? -26.683 15.347 25.800 1.00 91.56 815 ALA A O 1
ATOM 6521 N N . GLU A 1 816 ? -27.964 14.881 24.029 1.00 91.75 816 GLU A N 1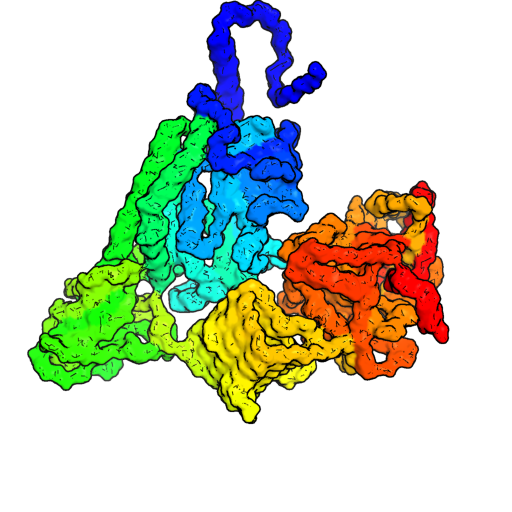
ATOM 6522 C CA . GLU A 1 816 ? -28.119 16.283 23.635 1.00 91.75 816 GLU A CA 1
ATOM 6523 C C . GLU A 1 816 ? -28.881 17.104 24.688 1.00 91.75 816 GLU A C 1
ATOM 6525 O O . GLU A 1 816 ? -28.430 18.190 25.052 1.00 91.75 816 GLU A O 1
ATOM 6530 N N . GLY A 1 817 ? -29.956 16.562 25.273 1.00 93.12 817 GLY A N 1
ATOM 6531 C CA . GLY A 1 817 ? -30.676 17.219 26.373 1.00 93.12 817 GLY A CA 1
ATOM 6532 C C . GLY A 1 817 ? -29.783 17.490 27.591 1.00 93.12 817 GLY A C 1
ATOM 6533 O O . GLY A 1 817 ? -29.792 18.584 28.162 1.00 93.12 817 GLY A O 1
ATOM 6534 N N . ILE A 1 818 ? -28.919 16.533 27.946 1.00 94.44 818 ILE A N 1
ATOM 6535 C CA . ILE A 1 818 ? -27.909 16.720 28.997 1.00 94.44 818 ILE A CA 1
ATOM 6536 C C . ILE A 1 818 ? -26.910 17.822 28.614 1.00 94.44 818 ILE A C 1
ATOM 6538 O O . ILE A 1 818 ? -26.549 18.646 29.459 1.00 94.44 818 ILE A O 1
ATOM 6542 N N . ARG A 1 819 ? -26.468 17.858 27.351 1.00 95.25 819 ARG A N 1
ATOM 6543 C CA . ARG A 1 819 ? -25.502 18.845 26.850 1.00 95.25 819 ARG A CA 1
ATOM 6544 C C . ARG A 1 819 ? -26.070 20.256 26.966 1.00 95.25 819 ARG A C 1
ATOM 6546 O O . ARG A 1 819 ? -25.397 21.142 27.487 1.00 95.25 819 ARG A O 1
ATOM 6553 N N . GLU A 1 820 ? -27.316 20.454 26.540 1.00 94.75 820 GLU A N 1
ATOM 6554 C CA . GLU A 1 820 ? -28.024 21.733 26.642 1.00 94.75 820 GLU A CA 1
ATOM 6555 C C . GLU A 1 820 ? -28.206 22.171 28.101 1.00 94.75 820 GLU A C 1
ATOM 6557 O O . GLU A 1 820 ? -27.967 23.335 28.445 1.00 94.75 820 GLU A O 1
ATOM 6562 N N . ALA A 1 821 ? -28.570 21.238 28.986 1.00 95.88 821 ALA A N 1
ATOM 6563 C CA . ALA A 1 821 ? -28.704 21.513 30.412 1.00 95.88 821 ALA A CA 1
ATOM 6564 C C . ALA A 1 821 ? -27.372 21.958 31.039 1.00 95.88 821 ALA A C 1
ATOM 6566 O O . ALA A 1 821 ? -27.339 22.934 31.798 1.00 95.88 821 ALA A O 1
ATOM 6567 N N . LEU A 1 822 ? -26.266 21.292 30.689 1.00 96.25 822 LEU A N 1
ATOM 6568 C CA . LEU A 1 822 ? -24.923 21.664 31.132 1.00 96.25 822 LEU A CA 1
ATOM 6569 C C . LEU A 1 822 ? -24.484 23.009 30.545 1.00 96.25 822 LEU A C 1
ATOM 6571 O O . LEU A 1 822 ? -24.040 23.863 31.308 1.00 96.25 822 LEU A O 1
ATOM 6575 N N . ALA A 1 823 ? -24.680 23.244 29.244 1.00 95.50 823 ALA A N 1
ATOM 6576 C CA . ALA A 1 823 ? -24.372 24.514 28.579 1.00 95.50 823 ALA A CA 1
ATOM 6577 C C . ALA A 1 823 ? -25.064 25.700 29.269 1.00 95.50 823 ALA A C 1
ATOM 6579 O O . ALA A 1 823 ? -24.465 26.753 29.495 1.00 95.50 823 ALA A O 1
ATOM 6580 N N . LYS A 1 824 ? -26.327 25.513 29.667 1.00 95.44 824 LYS A N 1
ATOM 6581 C CA . LYS A 1 824 ? -27.079 26.509 30.430 1.00 95.44 824 LYS A CA 1
ATOM 6582 C C . LYS A 1 824 ? -26.508 26.689 31.835 1.00 95.44 824 LYS A C 1
ATOM 6584 O O . LYS A 1 824 ? -26.358 27.823 32.282 1.00 95.44 824 LYS A O 1
ATOM 6589 N N . ALA A 1 825 ? -26.188 25.604 32.535 1.00 95.56 825 ALA A N 1
ATOM 6590 C CA . ALA A 1 825 ? -25.683 25.658 33.904 1.00 95.56 825 ALA A CA 1
ATOM 6591 C C . ALA A 1 825 ? -24.292 26.305 34.015 1.00 95.56 825 ALA A C 1
ATOM 6593 O O . ALA A 1 825 ? -24.039 27.030 34.976 1.00 95.56 825 ALA A O 1
ATOM 6594 N N . VAL A 1 826 ? -23.400 26.104 33.038 1.00 95.62 826 VAL A N 1
ATOM 6595 C CA . VAL A 1 826 ? -22.046 26.696 33.065 1.00 95.62 826 VAL A CA 1
ATOM 6596 C C . VAL A 1 826 ? -22.018 28.207 32.850 1.00 95.62 826 VAL A C 1
ATOM 6598 O O . VAL A 1 826 ? -21.046 28.852 33.227 1.00 95.62 826 VAL A O 1
ATOM 6601 N N . SER A 1 827 ? -23.109 28.792 32.343 1.00 93.31 827 SER A N 1
ATOM 6602 C CA . SER A 1 827 ? -23.252 30.250 32.209 1.00 93.31 827 SER A CA 1
ATOM 6603 C C . SER A 1 827 ? -23.318 31.001 33.548 1.00 93.31 827 SER A C 1
ATOM 6605 O O . SER A 1 827 ? -23.061 32.203 33.590 1.00 93.31 827 SER A O 1
ATOM 6607 N N . ASP A 1 828 ? -23.627 30.304 34.646 1.00 94.44 828 ASP A N 1
ATOM 6608 C CA . ASP A 1 828 ? -23.633 30.856 36.000 1.00 94.44 828 ASP A CA 1
ATOM 6609 C C . ASP A 1 828 ? -22.423 30.351 36.800 1.00 94.44 828 ASP A C 1
ATOM 6611 O O . ASP A 1 828 ? -22.469 29.318 37.471 1.00 94.44 828 ASP A O 1
ATOM 6615 N N . ARG A 1 829 ? -21.328 31.119 36.766 1.00 92.69 829 ARG A N 1
ATOM 6616 C CA . ARG A 1 829 ? -20.079 30.822 37.488 1.00 92.69 829 ARG A CA 1
ATOM 6617 C C . ARG A 1 829 ? -20.268 30.615 38.997 1.00 92.69 829 ARG A C 1
ATOM 6619 O O . ARG A 1 829 ? -19.462 29.929 39.630 1.00 92.69 829 ARG A O 1
ATOM 6626 N N . SER A 1 830 ? -21.307 31.194 39.602 1.00 93.75 830 SER A N 1
ATOM 6627 C CA . SER A 1 830 ? -21.540 31.063 41.046 1.00 93.75 830 SER A CA 1
ATOM 6628 C C . SER A 1 830 ? -21.821 29.615 41.473 1.00 93.75 830 SER A C 1
ATOM 6630 O O . SER A 1 830 ? -21.571 29.259 42.626 1.00 93.75 830 SER A O 1
ATOM 6632 N N . LEU A 1 831 ? -22.246 28.765 40.530 1.00 94.44 831 LEU A N 1
ATOM 6633 C CA . LEU A 1 831 ? -22.499 27.340 40.740 1.00 94.44 831 LEU A CA 1
ATOM 6634 C C . LEU A 1 831 ? -21.227 26.474 40.746 1.00 94.44 831 LEU A C 1
ATOM 6636 O O . LEU A 1 831 ? -21.301 25.327 41.181 1.00 94.44 831 LEU A O 1
ATOM 6640 N N . TRP A 1 832 ? -20.085 27.003 40.290 1.00 97.19 832 TRP A N 1
ATOM 6641 C CA . TRP A 1 832 ? -18.882 26.222 39.971 1.00 97.19 832 TRP A CA 1
ATOM 6642 C C . TRP A 1 832 ? -17.674 26.676 40.799 1.00 97.19 832 TRP A C 1
ATOM 6644 O O . TRP A 1 832 ? -17.063 27.719 40.544 1.00 97.19 832 TRP A O 1
ATOM 6654 N N . LYS A 1 833 ? -17.315 25.899 41.820 1.00 97.06 833 LYS A N 1
ATOM 6655 C CA . LYS A 1 833 ? -16.219 26.202 42.747 1.00 97.06 833 LYS A CA 1
ATOM 6656 C C . LYS A 1 833 ? -14.855 26.145 42.070 1.00 97.06 833 LYS A C 1
ATOM 6658 O O . LYS A 1 833 ? -14.029 27.020 42.319 1.00 97.06 833 LYS A O 1
ATOM 6663 N N . ALA A 1 834 ? -14.601 25.156 41.218 1.00 95.94 834 ALA A N 1
ATOM 6664 C CA . ALA A 1 834 ? -13.346 25.056 40.483 1.00 95.94 834 ALA A CA 1
ATOM 6665 C C . ALA A 1 834 ? -13.177 26.256 39.547 1.00 95.94 834 ALA A C 1
ATOM 6667 O O . ALA A 1 834 ? -12.099 26.842 39.509 1.00 95.94 834 ALA A O 1
ATOM 6668 N N . ALA A 1 835 ? -14.250 26.706 38.886 1.00 95.44 835 ALA A N 1
ATOM 6669 C CA . ALA A 1 835 ? -14.222 27.917 38.061 1.00 95.44 835 ALA A CA 1
ATOM 6670 C C . ALA A 1 835 ? -13.859 29.176 38.873 1.00 95.44 835 ALA A C 1
ATOM 6672 O O . ALA A 1 835 ? -13.099 30.048 38.435 1.00 95.44 835 ALA A O 1
ATOM 6673 N N . GLN A 1 836 ? -14.368 29.282 40.102 1.00 95.50 836 GLN A N 1
ATOM 6674 C CA . GLN A 1 836 ? -14.025 30.373 41.016 1.00 95.50 836 GLN A CA 1
ATOM 6675 C C . GLN A 1 836 ? -12.555 30.315 41.449 1.00 95.50 836 GLN A C 1
ATOM 6677 O O . GLN A 1 836 ? -11.868 31.332 41.373 1.00 95.50 836 GLN A O 1
ATOM 6682 N N . VAL A 1 837 ? -12.060 29.138 41.843 1.00 94.75 837 VAL A N 1
ATOM 6683 C CA . VAL A 1 837 ? -10.682 28.957 42.331 1.00 94.75 837 VAL A CA 1
ATOM 6684 C C . VAL A 1 837 ? -9.646 29.088 41.207 1.00 94.75 837 VAL A C 1
ATOM 6686 O O . VAL A 1 837 ? -8.598 29.696 41.408 1.00 94.75 837 VAL A O 1
ATOM 6689 N N . VAL A 1 838 ? -9.928 28.555 40.016 1.00 93.69 838 VAL A N 1
ATOM 6690 C CA . VAL A 1 838 ? -9.016 28.584 38.856 1.00 93.69 838 VAL A CA 1
ATOM 6691 C C . VAL A 1 838 ? -8.995 29.950 38.171 1.00 93.69 838 VAL A C 1
ATOM 6693 O O . VAL A 1 838 ? -8.005 30.304 37.533 1.00 93.69 838 VAL A O 1
ATOM 6696 N N . GLY A 1 839 ? -10.071 30.729 38.284 1.00 94.25 839 GLY A N 1
ATOM 6697 C CA . GLY A 1 839 ? -10.153 32.035 37.638 1.00 94.25 839 GLY A CA 1
ATOM 6698 C C . GLY A 1 839 ? -10.755 32.019 36.226 1.00 94.25 839 GLY A C 1
ATOM 6699 O O . GLY A 1 839 ? -10.921 33.099 35.668 1.00 94.25 839 GLY A O 1
ATOM 6700 N N . ASN A 1 840 ? -11.180 30.868 35.695 1.00 95.75 840 ASN A N 1
ATOM 6701 C CA . ASN A 1 840 ? -11.795 30.724 34.365 1.00 95.75 840 ASN A CA 1
ATOM 6702 C C . ASN A 1 840 ? -13.158 30.028 34.438 1.00 95.75 840 ASN A C 1
ATOM 6704 O O . ASN A 1 840 ? -13.433 29.329 35.406 1.00 95.75 840 ASN A O 1
ATOM 6708 N N . ASP A 1 841 ? -13.983 30.202 33.408 1.00 95.69 841 ASP A N 1
ATOM 6709 C CA . ASP A 1 841 ? -15.316 29.599 33.331 1.00 95.69 841 ASP A CA 1
ATOM 6710 C C . ASP A 1 841 ? -15.278 28.253 32.591 1.00 95.69 841 ASP A C 1
ATOM 6712 O O . ASP A 1 841 ? -14.412 28.020 31.739 1.00 95.69 841 ASP A O 1
ATOM 6716 N N . PHE A 1 842 ? -16.221 27.369 32.921 1.00 97.06 842 PHE A N 1
ATOM 6717 C CA . PHE A 1 842 ? -16.424 26.134 32.170 1.00 97.06 842 PHE A CA 1
ATOM 6718 C C . PHE A 1 842 ? -17.103 26.411 30.829 1.00 97.06 842 PHE A C 1
ATOM 6720 O O . PHE A 1 842 ? -17.964 27.283 30.718 1.00 97.06 842 PHE A O 1
ATOM 6727 N N . TYR A 1 843 ? -16.782 25.595 29.834 1.00 95.69 843 TYR A N 1
ATOM 6728 C CA . TYR A 1 843 ? -17.533 25.495 28.588 1.00 95.69 843 TYR A CA 1
ATOM 6729 C C . TYR A 1 843 ? -17.682 24.025 28.184 1.00 95.69 843 TYR A C 1
ATOM 6731 O O . TYR A 1 843 ? -16.899 23.172 28.599 1.00 95.69 843 TYR A O 1
ATOM 6739 N N . ILE A 1 844 ? -18.713 23.717 27.404 1.00 94.75 844 ILE A N 1
ATOM 6740 C CA . ILE A 1 844 ? -19.002 22.366 26.912 1.00 94.75 844 ILE A CA 1
ATOM 6741 C C . ILE A 1 844 ? -18.760 22.309 25.406 1.00 94.75 844 ILE A C 1
ATOM 6743 O O . ILE A 1 844 ? -18.939 23.317 24.724 1.00 94.75 844 ILE A O 1
ATOM 6747 N N . ASP A 1 845 ? -18.361 21.146 24.897 1.00 91.44 845 ASP A N 1
ATOM 6748 C CA . ASP A 1 845 ? -18.256 20.929 23.452 1.00 91.44 845 ASP A CA 1
ATOM 6749 C C . ASP A 1 845 ? -19.614 21.172 22.753 1.00 91.44 845 ASP A C 1
ATOM 6751 O O . ASP A 1 845 ? -20.690 20.882 23.293 1.00 91.44 845 ASP A O 1
ATOM 6755 N N . ASP A 1 846 ? -19.572 21.683 21.519 1.00 87.31 846 ASP A N 1
ATOM 6756 C CA . ASP A 1 846 ? -20.777 22.017 20.742 1.00 87.31 846 ASP A CA 1
ATOM 6757 C C . ASP A 1 846 ? -21.590 20.782 20.323 1.00 87.31 846 ASP A C 1
ATOM 6759 O O . ASP A 1 846 ? -22.776 20.893 20.016 1.00 87.31 846 ASP A O 1
ATOM 6763 N N . THR A 1 847 ? -20.962 19.604 20.299 1.00 85.38 847 THR A N 1
ATOM 6764 C CA . THR A 1 847 ? -21.559 18.348 19.832 1.00 85.38 847 THR A CA 1
ATOM 6765 C C . THR A 1 847 ? -21.164 17.180 20.721 1.00 85.38 847 THR A C 1
ATOM 6767 O O . THR A 1 847 ? -20.052 17.145 21.245 1.00 85.38 847 THR A O 1
ATOM 6770 N N . THR A 1 848 ? -22.031 16.175 20.817 1.00 86.50 848 THR A N 1
ATOM 6771 C CA . THR A 1 848 ? -21.682 14.876 21.401 1.00 86.50 848 THR A CA 1
ATOM 6772 C C . THR A 1 848 ? -20.868 14.028 20.421 1.00 86.50 848 THR A C 1
ATOM 6774 O O . THR A 1 848 ? -21.123 14.033 19.217 1.00 86.50 848 THR A O 1
ATOM 6777 N N . GLU A 1 849 ? -19.912 13.260 20.936 1.00 87.38 849 GLU A N 1
ATOM 6778 C CA . GLU A 1 849 ? -19.125 12.298 20.167 1.00 87.38 849 GLU A CA 1
ATOM 6779 C C . GLU A 1 849 ? -19.639 10.868 20.375 1.00 87.38 849 GLU A C 1
ATOM 6781 O O . GLU A 1 849 ? -19.779 10.406 21.512 1.00 87.38 849 GLU A O 1
ATOM 6786 N N . ASP A 1 850 ? -19.844 10.139 19.280 1.00 89.00 850 ASP A N 1
ATOM 6787 C CA . ASP A 1 850 ? -20.290 8.747 19.310 1.00 89.00 850 ASP A CA 1
ATOM 6788 C C . ASP A 1 850 ? -19.100 7.800 19.226 1.00 89.00 850 ASP A C 1
ATOM 6790 O O . ASP A 1 850 ? -18.183 8.005 18.433 1.00 89.00 850 ASP A O 1
ATOM 6794 N N . PHE A 1 851 ? -19.128 6.728 20.016 1.00 91.19 851 PHE A N 1
ATOM 6795 C CA . PHE A 1 851 ? -18.126 5.671 19.969 1.00 91.19 851 PHE A CA 1
ATOM 6796 C C . PHE A 1 851 ? -18.751 4.300 20.118 1.00 91.19 851 PHE A C 1
ATOM 6798 O O . PHE A 1 851 ? -19.777 4.122 20.777 1.00 91.19 851 PHE A O 1
ATOM 6805 N N . VAL A 1 852 ? -18.051 3.302 19.581 1.00 95.88 852 VAL A N 1
ATOM 6806 C CA . VAL A 1 852 ? -18.342 1.906 19.892 1.00 95.88 852 VAL A CA 1
ATOM 6807 C C . VAL A 1 852 ? -17.129 1.232 20.483 1.00 95.88 852 VAL A C 1
ATOM 6809 O O . VAL A 1 852 ? -16.049 1.227 19.886 1.00 95.88 852 VAL A O 1
ATOM 6812 N N . PHE A 1 853 ? -17.328 0.610 21.637 1.00 97.12 853 PHE A N 1
ATOM 6813 C CA . PHE A 1 853 ? -16.333 -0.247 22.260 1.00 97.12 853 PHE A CA 1
ATOM 6814 C C . PHE A 1 853 ? -16.752 -1.701 22.143 1.00 97.12 853 PHE A C 1
ATOM 6816 O O . PHE A 1 853 ? -17.893 -2.056 22.431 1.00 97.12 853 PHE A O 1
ATOM 6823 N N . ARG A 1 854 ? -15.801 -2.549 21.759 1.00 96.88 854 ARG A N 1
ATOM 6824 C CA . ARG A 1 854 ? -15.880 -3.988 21.994 1.00 96.88 854 ARG A CA 1
ATOM 6825 C C . ARG A 1 854 ? -14.911 -4.314 23.120 1.00 96.88 854 ARG A C 1
ATOM 6827 O O . ARG A 1 854 ? -13.702 -4.333 22.887 1.00 96.88 854 ARG A O 1
ATOM 6834 N N . ASP A 1 855 ? -15.458 -4.556 24.302 1.00 98.25 855 ASP A N 1
ATOM 6835 C CA . ASP A 1 855 ? -14.723 -4.926 25.505 1.00 98.25 855 ASP A CA 1
ATOM 6836 C C . ASP A 1 855 ? -14.816 -6.428 25.728 1.00 98.25 855 ASP A C 1
ATOM 6838 O O . ASP A 1 855 ? -15.896 -6.953 25.986 1.00 98.25 855 ASP A O 1
ATOM 6842 N N . ILE A 1 856 ? -13.686 -7.122 25.644 1.00 98.31 856 ILE A N 1
ATOM 6843 C CA . ILE A 1 856 ? -13.582 -8.531 26.016 1.00 98.31 856 ILE A CA 1
ATOM 6844 C C . ILE A 1 856 ? -13.035 -8.573 27.437 1.00 98.31 856 ILE A C 1
ATOM 6846 O O . ILE A 1 856 ? -11.873 -8.229 27.658 1.00 98.31 856 ILE A O 1
ATOM 6850 N N . TYR A 1 857 ? -13.876 -8.960 28.394 1.00 98.38 857 TYR A N 1
ATOM 6851 C CA . TYR A 1 857 ? -13.483 -9.108 29.791 1.00 98.38 857 TYR A CA 1
ATOM 6852 C C . TYR A 1 857 ? -12.953 -10.506 30.058 1.00 98.38 857 TYR A C 1
ATOM 6854 O O . TYR A 1 857 ? -13.493 -11.491 29.548 1.00 98.38 857 TYR A O 1
ATOM 6862 N N . PHE A 1 858 ? -11.928 -10.578 30.898 1.00 97.88 858 PHE A N 1
ATOM 6863 C CA . PHE A 1 858 ? -11.280 -11.822 31.274 1.00 97.88 858 PHE A CA 1
ATOM 6864 C C . PHE A 1 858 ? -11.350 -12.034 32.781 1.00 97.88 858 PHE A C 1
ATOM 6866 O O . PHE A 1 858 ? -11.235 -11.088 33.564 1.00 97.88 858 PHE A O 1
ATOM 6873 N N . ASP A 1 859 ? -11.497 -13.292 33.177 1.00 97.50 859 ASP A N 1
ATOM 6874 C CA . ASP A 1 859 ? -11.443 -13.725 34.570 1.00 97.50 859 ASP A CA 1
ATOM 6875 C C . ASP A 1 859 ? -10.674 -15.043 34.685 1.00 97.50 859 ASP A C 1
ATOM 6877 O O . ASP A 1 859 ? -10.429 -15.732 33.687 1.00 97.50 859 ASP A O 1
ATOM 6881 N N . THR A 1 860 ? -10.299 -15.384 35.911 1.00 96.44 860 THR A N 1
ATOM 6882 C CA . THR A 1 860 ? -9.750 -16.690 36.240 1.00 96.44 860 THR A CA 1
ATOM 6883 C C . THR A 1 860 ? -10.859 -17.748 36.242 1.00 96.44 860 THR A C 1
ATOM 6885 O O . THR A 1 860 ? -12.033 -17.414 36.439 1.00 96.44 860 THR A O 1
ATOM 6888 N N . PRO A 1 861 ? -10.537 -19.043 36.060 1.00 93.06 861 PRO A N 1
ATOM 6889 C CA . PRO A 1 861 ? -11.539 -20.114 36.103 1.00 93.06 861 PRO A CA 1
ATOM 6890 C C . PRO A 1 861 ? -12.376 -20.145 37.394 1.00 93.06 861 PRO A C 1
ATOM 6892 O O . PRO A 1 861 ? -13.531 -20.560 37.377 1.00 93.06 861 PRO A O 1
ATOM 6895 N N . ASP A 1 862 ? -11.811 -19.673 38.507 1.00 92.81 862 ASP A N 1
ATOM 6896 C CA . ASP A 1 862 ? -12.457 -19.527 39.814 1.00 92.81 862 ASP A CA 1
ATOM 6897 C C . ASP A 1 862 ? -13.061 -18.131 40.074 1.00 92.81 862 ASP A C 1
ATOM 6899 O O . ASP A 1 862 ? -13.471 -17.838 41.195 1.00 92.81 862 ASP A O 1
ATOM 6903 N N . SER A 1 863 ? -13.170 -17.289 39.039 1.00 95.06 863 SER A N 1
ATOM 6904 C CA . SER A 1 863 ? -13.850 -15.983 39.051 1.00 95.06 863 SER A CA 1
ATOM 6905 C C . SER A 1 863 ? -13.316 -14.985 40.091 1.00 95.06 863 SER A C 1
ATOM 6907 O O . SER A 1 863 ? -14.088 -14.293 40.765 1.00 95.06 863 SER A O 1
ATOM 6909 N N . LEU A 1 864 ? -11.990 -14.904 40.255 1.00 95.50 864 LEU A N 1
ATOM 6910 C CA . LEU A 1 864 ? -11.363 -14.007 41.231 1.00 95.50 864 LEU A CA 1
ATOM 6911 C C . LEU A 1 864 ? -11.610 -12.528 40.918 1.00 95.50 864 LEU A C 1
ATOM 6913 O O . LEU A 1 864 ? -11.810 -11.741 41.847 1.00 95.50 864 LEU A O 1
ATOM 6917 N N . ASN A 1 865 ? -11.645 -12.134 39.642 1.00 96.25 865 ASN A N 1
ATOM 6918 C CA . ASN A 1 865 ? -11.928 -10.747 39.283 1.00 96.25 865 ASN A CA 1
ATOM 6919 C C . ASN A 1 865 ? -13.354 -10.373 39.689 1.00 96.25 865 ASN A C 1
ATOM 6921 O O . ASN A 1 865 ? -13.559 -9.330 40.312 1.00 96.25 865 ASN A O 1
ATOM 6925 N N . ALA A 1 866 ? -14.336 -11.235 39.407 1.00 94.56 866 ALA A N 1
ATOM 6926 C CA . ALA A 1 866 ? -15.715 -11.016 39.834 1.00 94.56 866 ALA A CA 1
ATOM 6927 C C . ALA A 1 866 ? -15.842 -10.990 41.368 1.00 94.56 866 ALA A C 1
ATOM 6929 O O . ALA A 1 866 ? -16.535 -10.134 41.925 1.00 94.56 866 ALA A O 1
ATOM 6930 N N . LYS A 1 867 ? -15.121 -11.874 42.069 1.00 93.25 867 LYS A N 1
ATOM 6931 C CA . LYS A 1 867 ? -15.095 -11.915 43.537 1.00 93.25 867 LYS A CA 1
ATOM 6932 C C . LYS A 1 867 ? -14.604 -10.600 44.149 1.00 93.25 867 LYS A C 1
ATOM 6934 O O . LYS A 1 867 ? -15.256 -10.075 45.051 1.00 93.25 867 LYS A O 1
ATOM 6939 N N . PHE A 1 868 ? -13.494 -10.055 43.648 1.00 93.00 868 PHE A N 1
ATOM 6940 C CA . PHE A 1 868 ? -12.854 -8.850 44.196 1.00 93.00 868 PHE A CA 1
ATOM 6941 C C . PHE A 1 868 ? -13.261 -7.542 43.502 1.00 93.00 868 PHE A C 1
ATOM 6943 O O . PHE A 1 868 ? -12.735 -6.481 43.829 1.00 93.00 868 PHE A O 1
ATOM 6950 N N . GLY A 1 869 ? -14.193 -7.588 42.546 1.00 91.69 869 GLY A N 1
ATOM 6951 C CA . GLY A 1 869 ? -14.639 -6.405 41.807 1.00 91.69 869 GLY A CA 1
ATOM 6952 C C . GLY A 1 869 ? -13.579 -5.787 40.894 1.00 91.69 869 GLY A C 1
ATOM 6953 O O . GLY A 1 869 ? -13.632 -4.589 40.617 1.00 91.69 869 GLY A O 1
ATOM 6954 N N . ILE A 1 870 ? -12.636 -6.597 40.418 1.00 95.88 870 ILE A N 1
ATOM 6955 C CA . ILE A 1 870 ? -11.583 -6.204 39.479 1.00 95.88 870 ILE A CA 1
ATOM 6956 C C . ILE A 1 870 ? -12.136 -6.274 38.054 1.00 95.88 870 ILE A C 1
ATOM 6958 O O . ILE A 1 870 ? -12.867 -7.194 37.704 1.00 95.88 870 ILE A O 1
ATOM 6962 N N . SER A 1 871 ? -11.777 -5.312 37.209 1.00 97.19 871 SER A N 1
ATOM 6963 C CA . SER A 1 871 ? -12.110 -5.324 35.781 1.00 97.19 871 SER A CA 1
ATOM 6964 C C . SER A 1 871 ? -10.833 -5.479 34.967 1.00 97.19 871 SER A C 1
ATOM 6966 O O . SER A 1 871 ? -9.991 -4.585 34.995 1.00 97.19 871 SER A O 1
ATOM 6968 N N . TYR A 1 872 ? -10.723 -6.555 34.188 1.00 98.00 872 TYR A N 1
ATOM 6969 C CA . TYR A 1 872 ? -9.606 -6.783 33.271 1.00 98.00 872 TYR A CA 1
ATOM 6970 C C . TYR A 1 872 ? -10.105 -7.012 31.853 1.00 98.00 872 TYR A C 1
ATOM 6972 O O . TYR A 1 872 ? -10.904 -7.923 31.625 1.00 98.00 872 TYR A O 1
ATOM 6980 N N . ARG A 1 873 ? -9.668 -6.180 30.902 1.00 98.19 873 ARG A N 1
ATOM 6981 C CA . ARG A 1 873 ? -10.218 -6.202 29.543 1.00 98.19 873 ARG A CA 1
ATOM 6982 C C . ARG A 1 873 ? -9.225 -5.885 28.432 1.00 98.19 873 ARG A C 1
ATOM 6984 O O . ARG A 1 873 ? -8.329 -5.054 28.593 1.00 98.19 873 ARG A O 1
ATOM 6991 N N . LEU A 1 874 ? -9.496 -6.487 27.277 1.00 98.00 874 LEU A N 1
ATOM 6992 C CA . LEU A 1 874 ? -8.991 -6.093 25.965 1.00 98.00 874 LEU A CA 1
ATOM 6993 C C . LEU A 1 874 ? -10.088 -5.299 25.251 1.00 98.00 874 LEU A C 1
ATOM 6995 O O . LEU A 1 874 ? -11.197 -5.804 25.067 1.00 98.00 874 LEU A O 1
ATOM 6999 N N . ARG A 1 875 ? -9.783 -4.067 24.839 1.00 97.94 875 ARG A N 1
ATOM 7000 C CA . ARG A 1 875 ? -10.749 -3.141 24.239 1.00 97.94 875 ARG A CA 1
ATOM 7001 C C . ARG A 1 875 ? -10.363 -2.752 22.823 1.00 97.94 875 ARG A C 1
ATOM 7003 O O . ARG A 1 875 ? -9.268 -2.247 22.582 1.00 97.94 875 ARG A O 1
ATOM 7010 N N . ASN A 1 876 ? -11.316 -2.871 21.904 1.00 96.50 876 ASN A N 1
ATOM 7011 C CA . ASN A 1 876 ? -11.249 -2.238 20.589 1.00 96.50 876 ASN A CA 1
ATOM 7012 C C . ASN A 1 876 ? -12.193 -1.036 20.520 1.00 96.50 876 ASN A C 1
ATOM 7014 O O . ASN A 1 876 ? -13.343 -1.139 20.949 1.00 96.50 876 ASN A O 1
ATOM 7018 N N . ARG A 1 877 ? -11.730 0.071 19.929 1.00 95.31 877 ARG A N 1
ATOM 7019 C CA . ARG A 1 877 ? -12.554 1.257 19.655 1.00 95.31 877 ARG A CA 1
ATOM 7020 C C . ARG A 1 877 ? -12.838 1.382 18.165 1.00 95.31 877 ARG A C 1
ATOM 7022 O O . ARG A 1 877 ? -11.916 1.363 17.348 1.00 95.31 877 ARG A O 1
ATOM 7029 N N . PHE A 1 878 ? -14.111 1.541 17.842 1.00 94.38 878 PHE A N 1
ATOM 7030 C CA . PHE A 1 878 ? -14.617 1.817 16.506 1.00 94.38 878 PHE A CA 1
ATOM 7031 C C . PHE A 1 878 ? -15.251 3.201 16.491 1.00 94.38 878 PHE A C 1
ATOM 7033 O O . PHE A 1 878 ? -15.686 3.702 17.529 1.00 94.38 878 PHE A O 1
ATOM 7040 N N . ILE A 1 879 ? -15.251 3.815 15.309 1.00 89.12 879 ILE A N 1
ATOM 7041 C CA . ILE A 1 879 ? -15.681 5.204 15.125 1.00 89.12 879 ILE A CA 1
ATOM 7042 C C . ILE A 1 879 ? -17.136 5.363 15.554 1.00 89.12 879 ILE A C 1
ATOM 7044 O O . ILE A 1 879 ? -17.418 6.214 16.373 1.00 89.12 879 ILE A O 1
ATOM 7048 N N . ASP A 1 880 ? -18.039 4.516 15.060 1.00 89.81 880 ASP A N 1
ATOM 7049 C CA . ASP A 1 880 ? -19.461 4.588 15.391 1.00 89.81 880 ASP A CA 1
ATOM 7050 C C . ASP A 1 880 ? -20.161 3.228 15.191 1.00 89.81 880 ASP A C 1
ATOM 7052 O O . ASP A 1 880 ? -19.587 2.254 14.680 1.00 89.81 880 ASP A O 1
ATOM 7056 N N . TRP A 1 881 ? -21.432 3.160 15.595 1.00 89.81 881 TRP A N 1
ATOM 7057 C CA . TRP A 1 881 ? -22.272 1.960 15.515 1.00 89.81 881 TRP A CA 1
ATOM 7058 C C . TRP A 1 881 ? -22.536 1.482 14.096 1.00 89.81 881 TRP A C 1
ATOM 7060 O O . TRP A 1 881 ? -22.610 0.274 13.836 1.00 89.81 881 TRP A O 1
ATOM 7070 N N . LYS A 1 882 ? -22.644 2.410 13.148 1.00 89.81 882 LYS A N 1
ATOM 7071 C CA . LYS A 1 882 ? -22.868 2.081 11.745 1.00 89.81 882 LYS A CA 1
ATOM 7072 C C . LYS A 1 882 ? -21.632 1.394 11.164 1.00 89.81 882 LYS A C 1
ATOM 7074 O O . LYS A 1 882 ? -21.773 0.319 10.574 1.00 89.81 882 LYS A O 1
ATOM 7079 N N . LYS A 1 883 ? -20.439 1.956 11.369 1.00 90.31 883 LYS A N 1
ATOM 7080 C CA . LYS A 1 883 ? -19.168 1.380 10.916 1.00 90.31 883 LYS A CA 1
ATOM 7081 C C . LYS A 1 883 ? -18.886 0.047 11.576 1.00 90.31 883 LYS A C 1
ATOM 7083 O O . LYS A 1 883 ? -18.506 -0.891 10.885 1.00 90.31 883 LYS A O 1
ATOM 7088 N N . TYR A 1 884 ? -19.169 -0.090 12.868 1.00 92.69 884 TYR A N 1
ATOM 7089 C CA . TYR A 1 884 ? -19.025 -1.365 13.561 1.00 92.69 884 TYR A CA 1
ATOM 7090 C C . TYR A 1 884 ? -19.891 -2.485 12.944 1.00 92.69 884 TYR A C 1
ATOM 7092 O O . TYR A 1 884 ? -19.398 -3.578 12.658 1.00 92.69 884 TYR A O 1
ATOM 7100 N N . LYS A 1 885 ? -21.171 -2.217 12.643 1.00 90.88 885 LYS A N 1
ATOM 7101 C CA . LYS A 1 885 ? -22.039 -3.200 11.960 1.00 90.88 885 LYS A CA 1
ATOM 7102 C C . LYS A 1 885 ? -21.536 -3.568 10.566 1.00 90.88 885 LYS A C 1
ATOM 7104 O O . LYS A 1 885 ? -21.782 -4.678 10.087 1.00 90.88 885 LYS A O 1
ATOM 7109 N N . LEU A 1 886 ? -20.903 -2.624 9.871 1.00 91.25 886 LEU A N 1
ATOM 7110 C CA . LEU A 1 886 ? -20.282 -2.883 8.577 1.00 91.25 886 LEU A CA 1
ATOM 7111 C C . LEU A 1 886 ? -18.993 -3.694 8.734 1.00 91.25 886 LEU A C 1
ATOM 7113 O O . LEU A 1 886 ? -18.782 -4.603 7.935 1.00 91.25 886 LEU A O 1
ATOM 7117 N N . TYR A 1 887 ? -18.190 -3.422 9.767 1.00 91.00 887 TYR A N 1
ATOM 7118 C CA . TYR A 1 887 ? -16.974 -4.160 10.106 1.00 91.00 887 TYR A CA 1
ATOM 7119 C C . TYR A 1 887 ? -17.279 -5.632 10.368 1.00 91.00 887 TYR A C 1
ATOM 7121 O O . TYR A 1 887 ? -16.667 -6.497 9.756 1.00 91.00 887 TYR A O 1
ATOM 7129 N N . GLU A 1 888 ? -18.284 -5.948 11.189 1.00 88.81 888 GLU A N 1
ATOM 7130 C CA . GLU A 1 888 ? -18.678 -7.347 11.410 1.00 88.81 888 GLU A CA 1
ATOM 7131 C C . GLU A 1 888 ? -19.028 -8.054 10.093 1.00 88.81 888 GLU A C 1
ATOM 7133 O O . GLU A 1 888 ? -18.747 -9.240 9.909 1.00 88.81 888 GLU A O 1
ATOM 7138 N N . LYS A 1 889 ? -19.633 -7.324 9.147 1.00 86.88 889 LYS A N 1
ATOM 7139 C CA . LYS A 1 889 ? -19.978 -7.860 7.828 1.00 86.88 889 LYS A CA 1
ATOM 7140 C C . LYS A 1 889 ? -18.758 -8.019 6.925 1.00 86.88 889 LYS A C 1
ATOM 7142 O O . LYS A 1 889 ? -18.701 -8.998 6.181 1.00 86.88 889 LYS A O 1
ATOM 7147 N N . ASN A 1 890 ? -17.817 -7.086 7.004 1.00 86.19 890 ASN A N 1
ATOM 7148 C CA . ASN A 1 890 ? -16.663 -6.959 6.126 1.00 86.19 890 ASN A CA 1
ATOM 7149 C C . ASN A 1 890 ? -15.392 -6.634 6.942 1.00 86.19 890 ASN A C 1
ATOM 7151 O O . ASN A 1 890 ? -14.868 -5.525 6.840 1.00 86.19 890 ASN A O 1
ATOM 7155 N N . PRO A 1 891 ? -14.869 -7.581 7.743 1.00 86.00 891 PRO A N 1
ATOM 7156 C CA . PRO A 1 891 ? -13.779 -7.302 8.686 1.00 86.00 891 PRO A CA 1
ATOM 7157 C C . PRO A 1 891 ? -12.447 -6.983 8.000 1.00 86.00 891 PRO A C 1
ATOM 7159 O O . PRO A 1 891 ? -11.551 -6.421 8.620 1.00 86.00 891 PRO A O 1
ATOM 7162 N N . ASN A 1 892 ? -12.338 -7.286 6.707 1.00 82.06 892 ASN A N 1
ATOM 7163 C CA . ASN A 1 892 ? -11.138 -7.056 5.910 1.00 82.06 892 ASN A CA 1
ATOM 7164 C C . ASN A 1 892 ? -11.099 -5.657 5.276 1.00 82.06 892 ASN A C 1
ATOM 7166 O O . ASN A 1 892 ? -10.223 -5.420 4.458 1.00 82.06 892 ASN A O 1
ATOM 7170 N N . TRP A 1 893 ? -12.054 -4.763 5.561 1.00 85.44 893 TRP A N 1
ATOM 7171 C CA . TRP A 1 893 ? -12.108 -3.409 4.985 1.00 85.44 893 TRP A CA 1
ATOM 7172 C C . TRP A 1 893 ? -11.421 -2.391 5.921 1.00 85.44 893 TRP A C 1
ATOM 7174 O O . TRP A 1 893 ? -11.901 -2.215 7.047 1.00 85.44 893 TRP A O 1
ATOM 7184 N N . PRO A 1 894 ? -10.322 -1.730 5.497 1.00 86.25 894 PRO A N 1
ATOM 7185 C CA . PRO A 1 894 ? -9.487 -0.906 6.371 1.00 86.25 894 PRO A CA 1
ATOM 7186 C C . PRO A 1 894 ? -10.186 0.248 7.072 1.00 86.25 894 PRO A C 1
ATOM 7188 O O . PRO A 1 894 ? -9.936 0.521 8.245 1.00 86.25 894 PRO A O 1
ATOM 7191 N N . GLU A 1 895 ? -11.101 0.903 6.370 1.00 84.19 895 GLU A N 1
ATOM 7192 C CA . GLU A 1 895 ? -11.885 2.035 6.851 1.00 84.19 895 GLU A CA 1
ATOM 7193 C C . GLU A 1 895 ? -12.871 1.662 7.972 1.00 84.19 895 GLU A C 1
ATOM 7195 O O . GLU A 1 895 ? -13.419 2.544 8.642 1.00 84.19 895 GLU A O 1
ATOM 7200 N N . LEU A 1 896 ? -13.092 0.358 8.173 1.00 89.19 896 LEU A N 1
ATOM 7201 C CA . LEU A 1 896 ? -13.966 -0.211 9.196 1.00 89.19 896 LEU A CA 1
ATOM 7202 C C . LEU A 1 896 ? -13.185 -0.823 10.368 1.00 89.19 896 LEU A C 1
ATOM 7204 O O . LEU A 1 896 ? -13.794 -1.220 11.364 1.00 89.19 896 LEU A O 1
ATOM 7208 N N . TRP A 1 897 ? -11.858 -0.935 10.266 1.00 91.31 897 TRP A N 1
ATOM 7209 C CA . TRP A 1 897 ? -11.032 -1.487 11.335 1.00 91.31 897 TRP A CA 1
ATOM 7210 C C . TRP A 1 897 ? -11.128 -0.652 12.613 1.00 91.31 897 TRP A C 1
ATOM 7212 O O . TRP A 1 897 ? -11.359 0.561 12.557 1.00 91.31 897 TRP A O 1
ATOM 7222 N N . PRO A 1 898 ? -10.927 -1.275 13.789 1.00 93.12 898 PRO A N 1
ATOM 7223 C CA . PRO A 1 898 ? -10.782 -0.500 15.007 1.00 93.12 898 PRO A CA 1
ATOM 7224 C C . PRO A 1 898 ? -9.597 0.455 14.854 1.00 93.12 898 PRO A C 1
ATOM 7226 O O . PRO A 1 898 ? -8.527 0.069 14.381 1.00 93.12 898 PRO A O 1
ATOM 7229 N N . TYR A 1 899 ? -9.781 1.704 15.270 1.00 92.19 899 TYR A N 1
ATOM 7230 C CA . TYR A 1 899 ? -8.725 2.717 15.214 1.00 92.19 899 TYR A CA 1
ATOM 7231 C C . TYR A 1 899 ? -7.910 2.773 16.511 1.00 92.19 899 TYR A C 1
ATOM 7233 O O . TYR A 1 899 ? -6.905 3.473 16.587 1.00 92.19 899 TYR A O 1
ATOM 7241 N N . ARG A 1 900 ? -8.321 2.011 17.534 1.00 92.50 900 ARG A N 1
ATOM 7242 C CA . ARG A 1 900 ? -7.570 1.838 18.778 1.00 92.50 900 ARG A CA 1
ATOM 7243 C C . ARG A 1 900 ? -7.720 0.430 19.354 1.00 92.50 900 ARG A C 1
ATOM 7245 O O . ARG A 1 900 ? -8.822 -0.127 19.351 1.00 92.50 900 ARG A O 1
ATOM 7252 N N . LEU A 1 901 ? -6.621 -0.089 19.894 1.00 96.12 901 LEU A N 1
ATOM 7253 C CA . LEU A 1 901 ? -6.557 -1.255 20.772 1.00 96.12 901 LEU A CA 1
ATOM 7254 C C . LEU A 1 901 ? -5.919 -0.833 22.102 1.00 96.12 901 LEU A C 1
ATOM 7256 O O . LEU A 1 901 ? -4.923 -0.106 22.113 1.00 96.12 901 LEU A O 1
ATOM 7260 N N . GLU A 1 902 ? -6.485 -1.292 23.215 1.00 96.81 902 GLU A N 1
ATOM 7261 C CA . GLU A 1 902 ? -5.918 -1.082 24.548 1.00 96.81 902 GLU A CA 1
ATOM 7262 C C . GLU A 1 902 ? -6.174 -2.274 25.477 1.00 96.81 902 GLU A C 1
ATOM 7264 O O . GLU A 1 902 ? -7.207 -2.944 25.396 1.00 96.81 902 GLU A O 1
ATOM 7269 N N . TYR A 1 903 ? -5.221 -2.526 26.370 1.00 98.12 903 TYR A N 1
ATOM 7270 C CA . TYR A 1 903 ? -5.351 -3.445 27.496 1.00 98.12 903 TYR A CA 1
ATOM 7271 C C . TYR A 1 903 ? -5.527 -2.636 28.769 1.00 98.12 903 TYR A C 1
ATOM 7273 O O . TYR A 1 903 ? -4.820 -1.647 28.977 1.00 98.12 903 TYR A O 1
ATOM 7281 N N . GLN A 1 904 ? -6.456 -3.041 29.627 1.00 97.94 904 GLN A N 1
ATOM 7282 C CA . GLN A 1 904 ? -6.792 -2.258 30.806 1.00 97.94 904 GLN A CA 1
ATOM 7283 C C . GLN A 1 904 ? -7.112 -3.136 32.008 1.00 97.94 904 GLN A C 1
ATOM 7285 O O . GLN A 1 904 ? -7.839 -4.123 31.888 1.00 97.94 904 GLN A O 1
ATOM 7290 N N . ALA A 1 905 ? -6.621 -2.705 33.169 1.00 98.00 905 ALA A N 1
ATOM 7291 C CA . ALA A 1 905 ? -7.019 -3.207 34.472 1.00 98.00 905 ALA A CA 1
ATOM 7292 C C . ALA A 1 905 ? -7.570 -2.057 35.323 1.00 98.00 905 ALA A C 1
ATOM 7294 O O . ALA A 1 905 ? -6.975 -0.980 35.361 1.00 98.00 905 ALA A O 1
ATOM 7295 N N . LYS A 1 906 ? -8.690 -2.304 36.004 1.00 97.38 906 LYS A N 1
ATOM 7296 C CA . LYS A 1 906 ? -9.217 -1.457 37.077 1.00 97.38 906 LYS A CA 1
ATOM 7297 C C . LYS A 1 906 ? -9.280 -2.276 38.363 1.00 97.38 906 LYS A C 1
ATOM 7299 O O . LYS A 1 906 ? -9.939 -3.320 38.388 1.00 97.38 906 LYS A O 1
ATOM 7304 N N . THR A 1 907 ? -8.581 -1.826 39.396 1.00 96.69 907 THR A N 1
ATOM 7305 C CA . THR A 1 907 ? -8.399 -2.522 40.678 1.00 96.69 907 THR A CA 1
ATOM 7306 C C . THR A 1 907 ? -8.737 -1.600 41.854 1.00 96.69 907 THR A C 1
ATOM 7308 O O . THR A 1 907 ? -9.039 -0.418 41.674 1.00 96.69 907 THR A O 1
ATOM 7311 N N . ASN A 1 908 ? -8.751 -2.161 43.071 1.00 93.88 908 ASN A N 1
ATOM 7312 C CA . ASN A 1 908 ? -8.925 -1.430 44.335 1.00 93.88 908 ASN A CA 1
ATOM 7313 C C . ASN A 1 908 ? -10.149 -0.495 44.375 1.00 93.88 908 ASN A C 1
ATOM 7315 O O . ASN A 1 908 ? -10.109 0.567 44.998 1.00 93.88 908 ASN A O 1
ATOM 7319 N N . ARG A 1 909 ? -11.243 -0.885 43.708 1.00 92.69 909 ARG A N 1
ATOM 7320 C CA . ARG A 1 909 ? -12.466 -0.084 43.638 1.00 92.69 909 ARG A CA 1
ATOM 7321 C C . ARG A 1 909 ? -13.040 0.149 45.038 1.00 92.69 909 ARG A C 1
ATOM 7323 O O . ARG A 1 909 ? -13.268 -0.801 45.785 1.00 92.69 909 ARG A O 1
ATOM 7330 N N . LYS A 1 910 ? -13.305 1.411 45.375 1.00 93.44 910 LYS A N 1
ATOM 7331 C CA . LYS A 1 910 ? -13.957 1.835 46.618 1.00 93.44 910 LYS A CA 1
ATOM 7332 C C . LYS A 1 910 ? -15.217 2.614 46.289 1.00 93.44 910 LYS A C 1
ATOM 7334 O O . LYS A 1 910 ? -15.171 3.619 45.585 1.00 93.44 910 LYS A O 1
ATOM 7339 N N . GLU A 1 911 ? -16.321 2.150 46.846 1.00 91.44 911 GLU A N 1
ATOM 7340 C CA . GLU A 1 911 ? -17.612 2.817 46.774 1.00 91.44 911 GLU A CA 1
ATOM 7341 C C . GLU A 1 911 ? -17.733 3.829 47.915 1.00 91.44 911 GLU A C 1
ATOM 7343 O O . GLU A 1 911 ? -17.578 3.473 49.084 1.00 91.44 911 GLU A O 1
ATOM 7348 N N . LEU A 1 912 ? -18.002 5.090 47.581 1.00 91.56 912 LEU A N 1
ATOM 7349 C CA . LEU A 1 912 ? -18.058 6.198 48.541 1.00 91.56 912 LEU A CA 1
ATOM 7350 C C . LEU A 1 912 ? -19.488 6.730 48.753 1.00 91.56 912 LEU A C 1
ATOM 7352 O O . LEU A 1 912 ? -19.693 7.669 49.518 1.00 91.56 912 LEU A O 1
ATOM 7356 N N . GLY A 1 913 ? -20.480 6.085 48.132 1.00 88.44 913 GLY A N 1
ATOM 7357 C CA . GLY A 1 913 ? -21.904 6.400 48.266 1.00 88.44 913 GLY A CA 1
ATOM 7358 C C . GLY A 1 913 ? -22.443 7.253 47.116 1.00 88.44 913 GLY A C 1
ATOM 7359 O O . GLY A 1 913 ? -21.692 7.886 46.383 1.00 88.44 913 GLY A O 1
ATOM 7360 N N . ASN A 1 914 ? -23.769 7.243 46.934 1.00 88.81 914 ASN A N 1
ATOM 7361 C CA . ASN A 1 914 ? -24.477 7.987 45.878 1.00 88.81 914 ASN A CA 1
ATOM 7362 C C . ASN A 1 914 ? -23.928 7.764 44.452 1.00 88.81 914 ASN A C 1
ATOM 7364 O O . ASN A 1 914 ? -23.988 8.658 43.606 1.00 88.81 914 ASN A O 1
ATOM 7368 N N . GLY A 1 915 ? -23.411 6.562 44.178 1.00 90.00 915 GLY A N 1
ATOM 7369 C CA . GLY A 1 915 ? -22.863 6.190 42.872 1.00 90.00 915 GLY A CA 1
ATOM 7370 C C . GLY A 1 915 ? -21.478 6.775 42.609 1.00 90.00 915 GLY A C 1
ATOM 7371 O O . GLY A 1 915 ? -20.991 6.674 41.491 1.00 90.00 915 GLY A O 1
ATOM 7372 N N . TYR A 1 916 ? -20.847 7.408 43.602 1.00 94.94 916 TYR A N 1
ATOM 7373 C CA . TYR A 1 916 ? -19.474 7.883 43.505 1.00 94.94 916 TYR A CA 1
ATOM 7374 C C . TYR A 1 916 ? -18.495 6.781 43.897 1.00 94.94 916 TYR A C 1
ATOM 7376 O O . TYR A 1 916 ? -18.611 6.167 44.965 1.00 94.94 916 TYR A O 1
ATOM 7384 N N . SER A 1 917 ? -17.497 6.565 43.049 1.00 94.69 917 SER A N 1
ATOM 7385 C CA . SER A 1 917 ? -16.483 5.540 43.253 1.00 94.69 917 SER A CA 1
ATOM 7386 C C . SER A 1 917 ? -15.100 6.027 42.847 1.00 94.69 917 SER A C 1
ATOM 7388 O O . SER A 1 917 ? -14.950 6.889 41.977 1.00 94.69 917 SER A O 1
ATOM 7390 N N . VAL A 1 918 ? -14.087 5.441 43.480 1.00 95.62 918 VAL A N 1
ATOM 7391 C CA . VAL A 1 918 ? -12.688 5.592 43.075 1.00 95.62 918 VAL A CA 1
ATOM 7392 C C . VAL A 1 918 ? -12.090 4.230 42.755 1.00 95.62 918 VAL A C 1
ATOM 7394 O O . VAL A 1 918 ? -12.412 3.243 43.418 1.00 95.62 918 VAL A O 1
ATOM 7397 N N . THR A 1 919 ? -11.239 4.150 41.739 1.00 95.44 919 THR A N 1
ATOM 7398 C CA . THR A 1 919 ? -10.574 2.903 41.336 1.00 95.44 919 THR A CA 1
ATOM 7399 C C . THR A 1 919 ? -9.193 3.201 40.774 1.00 95.44 919 THR A C 1
ATOM 7401 O O . THR A 1 919 ? -8.986 4.245 40.162 1.00 95.44 919 THR A O 1
ATOM 7404 N N . ASP A 1 920 ? -8.254 2.281 40.972 1.00 95.56 920 ASP A N 1
ATOM 7405 C CA . ASP A 1 920 ? -6.929 2.380 40.374 1.00 95.56 920 ASP A CA 1
ATOM 7406 C C . ASP A 1 920 ? -6.981 1.817 38.950 1.00 95.56 920 ASP A C 1
ATOM 7408 O O . ASP A 1 920 ? -7.368 0.667 38.744 1.00 95.56 920 ASP A O 1
ATOM 7412 N N . GLU A 1 921 ? -6.613 2.619 37.956 1.00 95.94 921 GLU A N 1
ATOM 7413 C CA . GLU A 1 921 ? -6.664 2.249 36.544 1.00 95.94 921 GLU A CA 1
ATOM 7414 C C . GLU A 1 921 ? -5.263 2.219 35.927 1.00 95.94 921 GLU A C 1
ATOM 7416 O O . GLU A 1 921 ? -4.587 3.243 35.870 1.00 95.94 921 GLU A O 1
ATOM 7421 N N . ALA A 1 922 ? -4.859 1.073 35.377 1.00 96.06 922 ALA A N 1
ATOM 7422 C CA . ALA A 1 922 ? -3.661 0.940 34.547 1.00 96.06 922 ALA A CA 1
ATOM 7423 C C . ALA A 1 922 ? -4.031 0.588 33.102 1.00 96.06 922 ALA A C 1
ATOM 7425 O O . ALA A 1 922 ? -4.974 -0.172 32.848 1.00 96.06 922 ALA A O 1
ATOM 7426 N N . ARG A 1 923 ? -3.270 1.118 32.135 1.00 95.88 923 ARG A N 1
ATOM 7427 C CA . ARG A 1 923 ? -3.531 0.940 30.694 1.00 95.88 923 ARG A CA 1
ATOM 7428 C C . ARG A 1 923 ? -2.265 0.577 29.922 1.00 95.88 923 ARG A C 1
ATOM 7430 O O . ARG A 1 923 ? -1.178 1.025 30.257 1.00 95.88 923 ARG A O 1
ATOM 7437 N N . PHE A 1 924 ? -2.419 -0.166 28.836 1.00 97.25 924 PHE A N 1
ATOM 7438 C CA . PHE A 1 924 ? -1.413 -0.314 27.786 1.00 97.25 924 PHE A CA 1
ATOM 7439 C C . PHE A 1 924 ? -2.096 -0.058 26.441 1.00 97.25 924 PHE A C 1
ATOM 7441 O O . PHE A 1 924 ? -2.980 -0.813 26.040 1.00 97.25 924 PHE A O 1
ATOM 7448 N N . GLU A 1 925 ? -1.751 1.045 25.777 1.00 95.12 925 GLU A N 1
ATOM 7449 C CA . GLU A 1 925 ? -2.415 1.501 24.550 1.00 95.12 925 GLU A CA 1
ATOM 7450 C C . GLU A 1 925 ? -1.479 1.281 23.352 1.00 95.12 925 GLU A C 1
ATOM 7452 O O . GLU A 1 925 ? -0.316 1.667 23.400 1.00 95.12 925 GLU A O 1
ATOM 7457 N N . PHE A 1 926 ? -1.969 0.717 22.244 1.00 94.25 926 PHE A N 1
ATOM 7458 C CA . PHE A 1 926 ? -1.155 0.498 21.036 1.00 94.25 926 PHE A CA 1
ATOM 7459 C C . PHE A 1 926 ? -0.994 1.794 20.228 1.00 94.25 926 PHE A C 1
ATOM 7461 O O . PHE A 1 926 ? -1.549 1.950 19.141 1.00 94.25 926 PHE A O 1
ATOM 7468 N N . ARG A 1 927 ? -0.266 2.758 20.799 1.00 90.62 927 ARG A N 1
ATOM 7469 C CA . ARG A 1 927 ? -0.020 4.098 20.251 1.00 90.62 927 ARG A CA 1
ATOM 7470 C C . ARG A 1 927 ? 1.341 4.621 20.687 1.00 90.62 927 ARG A C 1
ATOM 7472 O O . ARG A 1 927 ? 1.828 4.242 21.747 1.00 90.62 927 ARG A O 1
ATOM 7479 N N . LYS A 1 928 ? 1.909 5.544 19.910 1.00 89.19 928 LYS A N 1
ATOM 7480 C CA . LYS A 1 928 ? 3.247 6.111 20.143 1.00 89.19 928 LYS A CA 1
ATOM 7481 C C . LYS A 1 928 ? 3.423 6.807 21.499 1.00 89.19 928 LYS A C 1
ATOM 7483 O O . LYS A 1 928 ? 4.550 6.940 21.951 1.00 89.19 928 LYS A O 1
ATOM 7488 N N . GLU A 1 929 ? 2.340 7.240 22.152 1.00 86.06 929 GLU A N 1
ATOM 7489 C CA . GLU A 1 929 ? 2.407 7.856 23.487 1.00 86.06 929 GLU A CA 1
ATOM 7490 C C . GLU A 1 929 ? 2.486 6.836 24.640 1.00 86.06 929 GLU A C 1
ATOM 7492 O O . GLU A 1 929 ? 2.657 7.236 25.790 1.00 86.06 929 GLU A O 1
ATOM 7497 N N . SER A 1 930 ? 2.324 5.535 24.375 1.00 90.06 930 SER A N 1
ATOM 7498 C CA . SER A 1 930 ? 2.387 4.483 25.397 1.00 90.06 930 SER A CA 1
ATOM 7499 C C . SER A 1 930 ? 3.701 3.718 25.289 1.00 90.06 930 SER A C 1
ATOM 7501 O O . SER A 1 930 ? 4.024 3.185 24.231 1.00 90.06 930 SER A O 1
ATOM 7503 N N . LEU A 1 931 ? 4.458 3.618 26.383 1.00 90.88 931 LEU A N 1
ATOM 7504 C CA . LEU A 1 931 ? 5.688 2.824 26.407 1.00 90.88 931 LEU A CA 1
ATOM 7505 C C . LEU A 1 931 ? 5.381 1.341 26.125 1.00 90.88 931 LEU A C 1
ATOM 7507 O O . LEU A 1 931 ? 4.396 0.829 26.655 1.00 90.88 931 LEU A O 1
ATOM 7511 N N . PRO A 1 932 ? 6.219 0.625 25.350 1.00 90.81 932 PRO A N 1
ATOM 7512 C CA . PRO A 1 932 ? 7.538 1.029 24.849 1.00 90.81 932 PRO A CA 1
ATOM 7513 C C . PRO A 1 932 ? 7.510 1.736 23.481 1.00 90.81 932 PRO A C 1
ATOM 7515 O O . PRO A 1 932 ? 8.562 1.876 22.855 1.00 90.81 932 PRO A O 1
ATOM 7518 N N . PHE A 1 933 ? 6.337 2.108 22.967 1.00 91.94 933 PHE A N 1
ATOM 7519 C CA . PHE A 1 933 ? 6.224 2.759 21.667 1.00 91.94 933 PHE A CA 1
ATOM 7520 C C . PHE A 1 933 ? 6.718 4.210 21.716 1.00 91.94 933 PHE A C 1
ATOM 7522 O O . PHE A 1 933 ? 6.793 4.835 22.773 1.00 91.94 933 PHE A O 1
ATOM 7529 N N . SER A 1 934 ? 7.103 4.724 20.552 1.00 89.88 934 SER A N 1
ATOM 7530 C CA . SER A 1 934 ? 7.559 6.101 20.331 1.00 89.88 934 SER A CA 1
ATOM 7531 C C . SER A 1 934 ? 7.532 6.421 18.832 1.00 89.88 934 SER A C 1
ATOM 7533 O O . SER A 1 934 ? 7.206 5.553 18.025 1.00 89.88 934 SER A O 1
ATOM 7535 N N . GLU A 1 935 ? 7.933 7.631 18.436 1.00 84.31 935 GLU A N 1
ATOM 7536 C CA . GLU A 1 935 ? 8.163 7.965 17.016 1.00 84.31 935 GLU A CA 1
ATOM 7537 C C . GLU A 1 935 ? 9.206 7.040 16.359 1.00 84.31 935 GLU A C 1
ATOM 7539 O O . GLU A 1 935 ? 9.085 6.699 15.188 1.00 84.31 935 GLU A O 1
ATOM 7544 N N . ALA A 1 936 ? 10.208 6.582 17.121 1.00 84.25 936 ALA A N 1
ATOM 7545 C CA . ALA A 1 936 ? 11.234 5.657 16.632 1.00 84.25 936 ALA A CA 1
ATOM 7546 C C . ALA A 1 936 ? 10.804 4.179 16.701 1.00 84.25 936 ALA A C 1
ATOM 7548 O O . ALA A 1 936 ? 11.394 3.328 16.041 1.00 84.25 936 ALA A O 1
ATOM 7549 N N . LYS A 1 937 ? 9.788 3.856 17.510 1.00 85.69 937 LYS A N 1
ATOM 7550 C CA . LYS A 1 937 ? 9.265 2.498 17.692 1.00 85.69 937 LYS A CA 1
ATOM 7551 C C . LYS A 1 937 ? 7.745 2.519 17.611 1.00 85.69 937 LYS A C 1
ATOM 7553 O O . LYS A 1 937 ? 7.057 2.558 18.631 1.00 85.69 937 LYS A O 1
ATOM 7558 N N . LEU A 1 938 ? 7.228 2.511 16.389 1.00 87.94 938 LEU A N 1
ATOM 7559 C CA . LEU A 1 938 ? 5.791 2.545 16.140 1.00 87.94 938 LEU A CA 1
ATOM 7560 C C . LEU A 1 938 ? 5.091 1.279 16.668 1.00 87.94 938 LEU A C 1
ATOM 7562 O O . LEU A 1 938 ? 5.690 0.197 16.681 1.00 87.94 938 LEU A O 1
ATOM 7566 N N . PRO A 1 939 ? 3.818 1.382 17.089 1.00 90.75 939 PRO A N 1
ATOM 7567 C CA . PRO A 1 939 ? 3.013 0.207 17.394 1.00 90.75 939 PRO A CA 1
ATOM 7568 C C . PRO A 1 939 ? 2.782 -0.660 16.141 1.00 90.75 939 PRO A C 1
ATOM 7570 O O . PRO A 1 939 ? 2.862 -0.161 15.013 1.00 90.75 939 PRO A O 1
ATOM 7573 N N . PRO A 1 940 ? 2.450 -1.954 16.313 1.00 91.12 940 PRO A N 1
ATOM 7574 C CA . PRO A 1 940 ? 1.986 -2.796 15.218 1.00 91.12 940 PRO A CA 1
ATOM 7575 C C . PRO A 1 940 ? 0.814 -2.152 14.457 1.00 91.12 940 PRO A C 1
ATOM 7577 O O . PRO A 1 940 ? -0.110 -1.636 15.102 1.00 91.12 940 PRO A O 1
ATOM 7580 N N . PRO A 1 941 ? 0.813 -2.201 13.113 1.00 88.38 941 PRO A N 1
ATOM 7581 C CA . PRO A 1 941 ? -0.281 -1.666 12.315 1.00 88.38 941 PRO A CA 1
ATOM 7582 C C . PRO A 1 941 ? -1.568 -2.486 12.503 1.00 88.38 941 PRO A C 1
ATOM 7584 O O . PRO A 1 941 ? -1.538 -3.679 12.807 1.00 88.38 941 PRO A O 1
ATOM 7587 N N . ARG A 1 942 ? -2.718 -1.834 12.295 1.00 88.12 942 ARG A N 1
ATOM 7588 C CA . ARG A 1 942 ? -4.035 -2.491 12.215 1.00 88.12 942 ARG A CA 1
ATOM 7589 C C . ARG A 1 942 ? -4.154 -3.324 10.917 1.00 88.12 942 ARG A C 1
ATOM 7591 O O . ARG A 1 942 ? -3.521 -2.941 9.934 1.00 88.12 942 ARG A O 1
ATOM 7598 N N . PRO A 1 943 ? -4.955 -4.412 10.876 1.00 83.75 943 PRO A N 1
ATOM 7599 C CA . PRO A 1 943 ? -5.953 -4.844 11.860 1.00 83.75 943 PRO A CA 1
ATOM 7600 C C . PRO A 1 943 ? -5.348 -5.704 12.978 1.00 83.75 943 PRO A C 1
ATOM 7602 O O . PRO A 1 943 ? -4.790 -6.765 12.721 1.00 83.75 943 PRO A O 1
ATOM 7605 N N . TRP A 1 944 ? -5.494 -5.284 14.239 1.00 90.19 944 TRP A N 1
ATOM 7606 C CA . TRP A 1 944 ? -5.010 -6.055 15.391 1.00 90.19 944 TRP A CA 1
ATOM 7607 C C . TRP A 1 944 ? -5.817 -7.354 15.578 1.00 90.19 944 TRP A C 1
ATOM 7609 O O . TRP A 1 944 ? -6.854 -7.363 16.248 1.00 90.19 944 TRP A O 1
ATOM 7619 N N . ASN A 1 945 ? -5.365 -8.441 14.946 1.00 86.81 945 ASN A N 1
ATOM 7620 C CA . ASN A 1 945 ? -6.030 -9.744 14.955 1.00 86.81 945 ASN A CA 1
ATOM 7621 C C . ASN A 1 945 ? -6.084 -10.334 16.378 1.00 86.81 945 ASN A C 1
ATOM 7623 O O . ASN A 1 945 ? -5.064 -10.442 17.057 1.00 86.81 945 ASN A O 1
ATOM 7627 N N . LEU A 1 946 ? -7.265 -10.760 16.834 1.00 89.31 946 LEU A N 1
ATOM 7628 C CA . LEU A 1 946 ? -7.423 -11.340 18.170 1.00 89.31 946 LEU A CA 1
ATOM 7629 C C . LEU A 1 946 ? -6.524 -12.560 18.397 1.00 89.31 946 LEU A C 1
ATOM 7631 O O . LEU A 1 946 ? -6.008 -12.704 19.498 1.00 89.31 946 LEU A O 1
ATOM 7635 N N . ASP A 1 947 ? -6.264 -13.383 17.382 1.00 87.81 947 ASP A N 1
ATOM 7636 C CA . ASP A 1 947 ? -5.408 -14.568 17.534 1.00 87.81 947 ASP A CA 1
ATOM 7637 C C . ASP A 1 947 ? -3.937 -14.241 17.772 1.00 87.81 947 ASP A C 1
ATOM 7639 O O . ASP A 1 947 ? -3.205 -15.055 18.330 1.00 87.81 947 ASP A O 1
ATOM 7643 N N . GLN A 1 948 ? -3.518 -13.028 17.418 1.00 88.56 948 GLN A N 1
ATOM 7644 C CA . GLN A 1 948 ? -2.183 -12.525 17.710 1.00 88.56 948 GLN A CA 1
ATOM 7645 C C . GLN A 1 948 ? -2.155 -11.726 19.020 1.00 88.56 948 GLN A C 1
ATOM 7647 O O . GLN A 1 948 ? -1.252 -11.897 19.834 1.00 88.56 948 GLN A O 1
ATOM 7652 N N . PHE A 1 949 ? -3.128 -10.840 19.241 1.00 93.62 949 PHE A N 1
ATOM 7653 C CA . PHE A 1 949 ? -3.068 -9.868 20.338 1.00 93.62 949 PHE A CA 1
ATOM 7654 C C . PHE A 1 949 ? -3.664 -10.400 21.652 1.00 93.62 949 PHE A C 1
ATOM 7656 O O . PHE A 1 949 ? -3.157 -10.088 22.728 1.00 93.62 949 PHE A O 1
ATOM 7663 N N . MET A 1 950 ? -4.676 -11.268 21.605 1.00 95.06 950 MET A N 1
ATOM 7664 C CA . MET A 1 950 ? -5.264 -11.844 22.819 1.00 95.06 950 MET A CA 1
ATOM 7665 C C . MET A 1 950 ? -4.281 -12.724 23.615 1.00 95.06 950 MET A C 1
ATOM 7667 O O . MET A 1 950 ? -4.239 -12.558 24.834 1.00 95.06 950 MET A O 1
ATOM 7671 N N . PRO A 1 951 ? -3.433 -13.578 23.003 1.00 94.00 951 PRO A N 1
ATOM 7672 C CA . PRO A 1 951 ? -2.429 -14.327 23.760 1.00 94.00 951 PRO A CA 1
ATOM 7673 C C . PRO A 1 951 ? -1.465 -13.438 24.553 1.00 94.00 951 PRO A C 1
ATOM 7675 O O . PRO A 1 951 ? -1.221 -13.711 25.726 1.00 94.00 951 PRO A O 1
ATOM 7678 N N . TYR A 1 952 ? -0.988 -12.326 23.973 1.00 94.62 952 TYR A N 1
ATOM 7679 C CA . TYR A 1 952 ? -0.157 -11.347 24.692 1.00 94.62 952 TYR A CA 1
ATOM 7680 C C . TYR A 1 952 ? -0.872 -10.765 25.918 1.00 94.62 952 TYR A C 1
ATOM 7682 O O . TYR A 1 952 ? -0.276 -10.588 26.980 1.00 94.62 952 TYR A O 1
ATOM 7690 N N . PHE A 1 953 ? -2.173 -10.499 25.797 1.00 96.25 953 PHE A N 1
ATOM 7691 C CA . PHE A 1 953 ? -2.987 -10.070 26.930 1.00 96.25 953 PHE A CA 1
ATOM 7692 C C . PHE A 1 953 ? -3.058 -11.154 28.022 1.00 96.25 953 PHE A C 1
ATOM 7694 O O . PHE A 1 953 ? -2.805 -10.867 29.192 1.00 96.25 953 PHE A O 1
ATOM 7701 N N . GLN A 1 954 ? -3.321 -12.408 27.642 1.00 95.69 954 GLN A N 1
ATOM 7702 C CA . GLN A 1 954 ? -3.461 -13.540 28.568 1.00 95.69 954 GLN A CA 1
ATOM 7703 C C . GLN A 1 954 ? -2.157 -13.912 29.294 1.00 95.69 954 GLN A C 1
ATOM 7705 O O . GLN A 1 954 ? -2.221 -14.391 30.423 1.00 95.69 954 GLN A O 1
ATOM 7710 N N . ILE A 1 955 ? -0.986 -13.653 28.695 1.00 94.75 955 ILE A N 1
ATOM 7711 C CA . ILE A 1 955 ? 0.311 -13.801 29.382 1.00 94.75 955 ILE A CA 1
ATOM 7712 C C . ILE A 1 955 ? 0.769 -12.544 30.124 1.00 94.75 955 ILE A C 1
ATOM 7714 O O . ILE A 1 955 ? 1.706 -12.606 30.918 1.00 94.75 955 ILE A O 1
ATOM 7718 N N . GLY A 1 956 ? 0.115 -11.398 29.901 1.00 95.81 956 GLY A N 1
ATOM 7719 C CA . GLY A 1 956 ? 0.438 -10.130 30.568 1.00 95.81 956 GLY A CA 1
ATOM 7720 C C . GLY A 1 956 ? 1.767 -9.523 30.136 1.00 95.81 956 GLY A C 1
ATOM 7721 O O . GLY A 1 956 ? 2.315 -8.671 30.837 1.00 95.81 956 GLY A O 1
ATOM 7722 N N . GLU A 1 957 ? 2.265 -9.939 28.975 1.00 93.62 957 GLU A N 1
ATOM 7723 C CA . GLU A 1 957 ? 3.449 -9.400 28.322 1.00 93.62 957 GLU A CA 1
ATOM 7724 C C . GLU A 1 957 ? 3.136 -9.175 26.839 1.00 93.62 957 GLU A C 1
ATOM 7726 O O . GLU A 1 957 ? 2.566 -10.039 26.175 1.00 93.62 957 GLU A O 1
ATOM 7731 N N . PHE A 1 958 ? 3.547 -8.038 26.283 1.00 92.62 958 PHE A N 1
ATOM 7732 C CA . PHE A 1 958 ? 3.556 -7.832 24.835 1.00 92.62 958 PHE A CA 1
ATOM 7733 C C . PHE A 1 958 ? 4.999 -7.925 24.356 1.00 92.62 958 PHE A C 1
ATOM 7735 O O . PHE A 1 958 ? 5.800 -7.079 24.729 1.00 92.62 958 PHE A O 1
ATOM 7742 N N . GLN A 1 959 ? 5.357 -8.936 23.557 1.00 87.38 959 GLN A N 1
ATOM 7743 C CA . GLN A 1 959 ? 6.733 -9.093 23.044 1.00 87.38 959 GLN A CA 1
ATOM 7744 C C . GLN A 1 959 ? 7.802 -9.058 24.152 1.00 87.38 959 GLN A C 1
ATOM 7746 O O . GLN A 1 959 ? 8.817 -8.370 24.042 1.00 87.38 959 GLN A O 1
ATOM 7751 N N . SER A 1 960 ? 7.514 -9.761 25.251 1.00 87.44 960 SER A N 1
ATOM 7752 C CA . SER A 1 960 ? 8.307 -9.800 26.488 1.00 87.44 960 SER A CA 1
ATOM 7753 C C . SER A 1 960 ? 8.401 -8.487 27.271 1.00 87.44 960 SER A C 1
ATOM 7755 O O . SER A 1 960 ? 9.129 -8.438 28.258 1.00 87.44 960 SER A O 1
ATOM 7757 N N . TYR A 1 961 ? 7.662 -7.440 26.890 1.00 90.69 961 TYR A N 1
ATOM 7758 C CA . TYR A 1 961 ? 7.448 -6.260 27.728 1.00 90.69 961 TYR A CA 1
ATOM 7759 C C . TYR A 1 961 ? 6.335 -6.558 28.740 1.00 90.69 961 TYR A C 1
ATOM 7761 O O . TYR A 1 961 ? 5.175 -6.673 28.328 1.00 90.69 961 TYR A O 1
ATOM 7769 N N . PRO A 1 962 ? 6.641 -6.683 30.046 1.00 94.88 962 PRO A N 1
ATOM 7770 C CA . PRO A 1 962 ? 5.634 -6.895 31.080 1.00 94.88 962 PRO A CA 1
ATOM 7771 C C . PRO A 1 962 ? 4.681 -5.712 31.143 1.00 94.88 962 PRO A C 1
ATOM 7773 O O . PRO A 1 962 ? 5.109 -4.562 31.111 1.00 94.88 962 PRO A O 1
ATOM 7776 N N . LEU A 1 963 ? 3.385 -5.979 31.230 1.00 97.19 963 LEU A N 1
ATOM 7777 C CA . LEU A 1 963 ? 2.367 -4.942 31.112 1.00 97.19 963 LEU A CA 1
ATOM 7778 C C . LEU A 1 963 ? 1.897 -4.493 32.495 1.00 97.19 963 LEU A C 1
ATOM 7780 O O . LEU A 1 963 ? 1.522 -5.319 33.331 1.00 97.19 963 LEU A O 1
ATOM 7784 N N . LEU A 1 964 ? 1.845 -3.177 32.719 1.00 97.25 964 LEU A N 1
ATOM 7785 C CA . LEU A 1 964 ? 1.350 -2.594 33.972 1.00 97.25 964 LEU A CA 1
ATOM 7786 C C . LEU A 1 964 ? -0.070 -3.074 34.335 1.00 97.25 964 LEU A C 1
ATOM 7788 O O . LEU A 1 964 ? -0.259 -3.459 35.486 1.00 97.25 964 LEU A O 1
ATOM 7792 N N . PRO A 1 965 ? -1.041 -3.182 33.398 1.00 97.75 965 PRO A N 1
ATOM 7793 C CA . PRO A 1 965 ? -2.343 -3.784 33.698 1.00 97.75 965 PRO A CA 1
ATOM 7794 C C . PRO A 1 965 ? -2.275 -5.188 34.320 1.00 97.75 965 PRO A C 1
ATOM 7796 O O . PRO A 1 965 ? -3.042 -5.492 35.229 1.00 97.75 965 PRO A O 1
ATOM 7799 N N . ALA A 1 966 ? -1.361 -6.047 33.858 1.00 97.62 966 ALA A N 1
ATOM 7800 C CA . ALA A 1 966 ? -1.216 -7.396 34.405 1.00 97.62 966 ALA A CA 1
ATOM 7801 C C . ALA A 1 966 ? -0.582 -7.366 35.805 1.00 97.62 966 ALA A C 1
ATOM 7803 O O . ALA A 1 966 ? -1.030 -8.071 36.709 1.00 97.62 966 ALA A O 1
ATOM 7804 N N . GLN A 1 967 ? 0.420 -6.505 36.014 1.00 97.56 967 GLN A N 1
ATOM 7805 C CA . GLN A 1 967 ? 1.036 -6.318 37.330 1.00 97.56 967 GLN A CA 1
ATOM 7806 C C . GLN A 1 967 ? 0.031 -5.805 38.367 1.00 97.56 967 GLN A C 1
ATOM 7808 O O . GLN A 1 967 ? 0.027 -6.299 39.492 1.00 97.56 967 GLN A O 1
ATOM 7813 N N . GLU A 1 968 ? -0.842 -4.864 38.000 1.00 97.12 968 GLU A N 1
ATOM 7814 C CA . GLU A 1 968 ? -1.862 -4.334 38.912 1.00 97.12 968 GLU A CA 1
ATOM 7815 C C . GLU A 1 968 ? -2.849 -5.398 39.388 1.00 97.12 968 GLU A C 1
ATOM 7817 O O . GLU A 1 968 ? -3.227 -5.412 40.558 1.00 97.12 968 GLU A O 1
ATOM 7822 N N . ILE A 1 969 ? -3.229 -6.339 38.524 1.00 96.81 969 ILE A N 1
ATOM 7823 C CA . ILE A 1 969 ? -4.120 -7.442 38.911 1.00 96.81 969 ILE A CA 1
ATOM 7824 C C . ILE A 1 969 ? -3.426 -8.394 39.866 1.00 96.81 969 ILE A C 1
ATOM 7826 O O . ILE A 1 969 ? -4.000 -8.761 40.888 1.00 96.81 969 ILE A O 1
ATOM 7830 N N . LEU A 1 970 ? -2.179 -8.758 39.568 1.00 97.00 970 LEU A N 1
ATOM 7831 C CA . LEU A 1 970 ? -1.395 -9.613 40.452 1.00 97.00 970 LEU A CA 1
ATOM 7832 C C . LEU A 1 970 ? -1.207 -8.960 41.831 1.00 97.00 970 LEU A C 1
ATOM 7834 O O . LEU A 1 970 ? -1.390 -9.634 42.843 1.00 97.00 970 LEU A O 1
ATOM 7838 N N . ARG A 1 971 ? -0.934 -7.646 41.892 1.00 96.69 971 ARG A N 1
ATOM 7839 C CA . ARG A 1 971 ? -0.884 -6.884 43.156 1.00 96.69 971 ARG A CA 1
ATOM 7840 C C . ARG A 1 971 ? -2.230 -6.898 43.874 1.00 96.69 971 ARG A C 1
ATOM 7842 O O . ARG A 1 971 ? -2.273 -7.120 45.079 1.00 96.69 971 ARG A O 1
ATOM 7849 N N . ALA A 1 972 ? -3.329 -6.695 43.151 1.00 96.19 972 ALA A N 1
ATOM 7850 C CA . ALA A 1 972 ? -4.667 -6.727 43.730 1.00 96.19 972 ALA A CA 1
ATOM 7851 C C . ALA A 1 972 ? -5.014 -8.112 44.304 1.00 96.19 972 ALA A C 1
ATOM 7853 O O . ALA A 1 972 ? -5.594 -8.190 45.385 1.00 96.19 972 ALA A O 1
ATOM 7854 N N . PHE A 1 973 ? -4.623 -9.202 43.641 1.00 97.00 973 PHE A N 1
ATOM 7855 C CA . PHE A 1 973 ? -4.771 -10.558 44.172 1.00 97.00 973 PHE A CA 1
ATOM 7856 C C . PHE A 1 973 ? -3.929 -10.781 45.432 1.00 97.00 973 PHE A C 1
ATOM 7858 O O . PHE A 1 973 ? -4.475 -11.260 46.426 1.00 97.00 973 PHE A O 1
ATOM 7865 N N . GLU A 1 974 ? -2.653 -10.373 45.442 1.00 95.56 974 GLU A N 1
ATOM 7866 C CA . GLU A 1 974 ? -1.801 -10.479 46.638 1.00 95.56 974 GLU A CA 1
ATOM 7867 C C . GLU A 1 974 ? -2.374 -9.669 47.814 1.00 95.56 974 GLU A C 1
ATOM 7869 O O . GLU A 1 974 ? -2.452 -10.182 48.932 1.00 95.56 974 GLU A O 1
ATOM 7874 N N . ASN A 1 975 ? -2.875 -8.456 47.558 1.00 94.69 975 ASN A N 1
ATOM 7875 C CA . ASN A 1 975 ? -3.529 -7.610 48.563 1.00 94.69 975 ASN A CA 1
ATOM 7876 C C . ASN A 1 975 ? -4.827 -8.223 49.117 1.00 94.69 975 ASN A C 1
ATOM 7878 O O . ASN A 1 975 ? -5.194 -7.952 50.258 1.00 94.69 975 ASN A O 1
ATOM 7882 N N . ASN A 1 976 ? -5.508 -9.063 48.332 1.00 94.19 976 ASN A N 1
ATOM 7883 C CA . ASN A 1 976 ? -6.686 -9.825 48.753 1.00 94.19 976 ASN A CA 1
ATOM 7884 C C . ASN A 1 976 ? -6.336 -11.241 49.261 1.00 94.19 976 ASN A C 1
ATOM 7886 O O . ASN A 1 976 ? -7.219 -12.086 49.413 1.00 94.19 976 ASN A O 1
ATOM 7890 N N . GLY A 1 977 ? -5.056 -11.518 49.533 1.00 95.06 977 GLY A N 1
ATOM 7891 C CA . GLY A 1 977 ? -4.594 -12.772 50.131 1.00 95.06 977 GLY A CA 1
ATOM 7892 C C . GLY A 1 977 ? -4.506 -13.961 49.170 1.00 95.06 977 GLY A C 1
ATOM 7893 O O . GLY A 1 977 ? -4.352 -15.095 49.624 1.00 95.06 977 GLY A O 1
ATOM 7894 N N . VAL A 1 978 ? -4.588 -13.742 47.855 1.00 95.88 978 VAL A N 1
ATOM 7895 C CA . VAL A 1 978 ? -4.474 -14.800 46.842 1.00 95.88 978 VAL A CA 1
ATOM 7896 C C . VAL A 1 978 ? -3.080 -14.788 46.226 1.00 95.88 978 VAL A C 1
ATOM 7898 O O . VAL A 1 978 ? -2.750 -13.940 45.402 1.00 95.88 978 VAL A O 1
ATOM 7901 N N . VAL A 1 979 ? -2.265 -15.779 46.592 1.00 94.12 979 VAL A N 1
ATOM 7902 C CA . VAL A 1 979 ? -0.902 -15.951 46.071 1.00 94.12 979 VAL A CA 1
ATOM 7903 C C . VAL A 1 979 ? -0.806 -17.287 45.337 1.00 94.12 979 VAL A C 1
ATOM 7905 O O . VAL A 1 979 ? -0.995 -18.344 45.936 1.00 94.12 979 VAL A O 1
ATOM 7908 N N . ARG A 1 980 ? -0.512 -17.243 44.034 1.00 95.31 980 ARG A N 1
ATOM 7909 C CA . ARG A 1 980 ? -0.263 -18.410 43.168 1.00 95.31 980 ARG A CA 1
ATOM 7910 C C . ARG A 1 980 ? 0.951 -18.135 42.288 1.00 95.31 980 ARG A C 1
ATOM 7912 O O . ARG A 1 980 ? 1.267 -16.974 42.035 1.00 95.31 980 ARG A O 1
ATOM 7919 N N . ASP A 1 981 ? 1.609 -19.181 41.797 1.00 95.06 981 ASP A N 1
ATOM 7920 C CA . ASP A 1 981 ? 2.749 -19.022 40.880 1.00 95.06 981 ASP A CA 1
ATOM 7921 C C . ASP A 1 981 ? 2.322 -18.519 39.497 1.00 95.06 981 ASP A C 1
ATOM 7923 O O . ASP A 1 981 ? 3.072 -17.796 38.832 1.00 95.06 981 ASP A O 1
ATOM 7927 N N . SER A 1 982 ? 1.111 -18.880 39.071 1.00 95.81 982 SER A N 1
ATOM 7928 C CA . SER A 1 982 ? 0.522 -18.410 37.823 1.00 95.81 982 SER A CA 1
ATOM 7929 C C . SER A 1 982 ? -1.004 -18.349 37.883 1.00 95.81 982 SER A C 1
ATOM 7931 O O . SER A 1 982 ? -1.628 -18.996 38.730 1.00 95.81 982 SER A O 1
ATOM 7933 N N . PHE A 1 983 ? -1.589 -17.558 36.985 1.00 96.94 983 PHE A N 1
ATOM 7934 C CA . PHE A 1 983 ? -3.030 -17.396 36.821 1.00 96.94 983 PHE A CA 1
ATOM 7935 C C . PHE A 1 983 ? -3.404 -17.514 35.341 1.00 96.94 983 PHE A C 1
ATOM 7937 O O . PHE A 1 983 ? -2.800 -16.861 34.493 1.00 96.94 983 PHE A O 1
ATOM 7944 N N . GLU A 1 984 ? -4.409 -18.331 35.037 1.00 95.81 984 GLU A N 1
ATOM 7945 C CA . GLU A 1 984 ? -5.015 -18.402 33.706 1.00 95.81 984 GLU A CA 1
ATOM 7946 C C . GLU A 1 984 ? -6.133 -17.366 33.592 1.00 95.81 984 GLU A C 1
ATOM 7948 O O . GLU A 1 984 ? -6.900 -17.181 34.538 1.00 95.81 984 GLU A O 1
ATOM 7953 N N . PHE A 1 985 ? -6.250 -16.731 32.426 1.00 96.00 985 PHE A N 1
ATOM 7954 C CA . PHE A 1 985 ? -7.323 -15.792 32.120 1.00 96.00 985 PHE A CA 1
ATOM 7955 C C . PHE A 1 985 ? -8.043 -16.195 30.842 1.00 96.00 985 PHE A C 1
ATOM 7957 O O . PHE A 1 985 ? -7.430 -16.321 29.780 1.00 96.00 985 PHE A O 1
ATOM 7964 N N . ALA A 1 986 ? -9.363 -16.338 30.928 1.00 94.94 986 ALA A N 1
ATOM 7965 C CA . ALA A 1 986 ? -10.214 -16.696 29.800 1.00 94.94 986 ALA A CA 1
ATOM 7966 C C . ALA A 1 986 ? -11.275 -15.614 29.543 1.00 94.94 986 ALA A C 1
ATOM 7968 O O . ALA A 1 986 ? -11.702 -14.957 30.494 1.00 94.94 986 ALA A O 1
ATOM 7969 N N . PRO A 1 987 ? -11.732 -15.431 28.287 1.00 96.88 987 PRO A N 1
ATOM 7970 C CA . PRO A 1 987 ? -12.858 -14.553 27.990 1.00 96.88 987 PRO A CA 1
ATOM 7971 C C . PRO A 1 987 ? -14.110 -14.989 28.760 1.00 96.88 987 PRO A C 1
ATOM 7973 O O . PRO A 1 987 ? -14.574 -16.122 28.603 1.00 96.88 987 PRO A O 1
ATOM 7976 N N . THR A 1 988 ? -14.670 -14.077 29.549 1.00 96.31 988 THR A N 1
ATOM 7977 C CA . THR A 1 988 ? -15.821 -14.336 30.428 1.00 96.31 988 THR A CA 1
ATOM 7978 C C . THR A 1 988 ? -17.095 -13.726 29.856 1.00 96.31 988 THR A C 1
ATOM 7980 O O . THR A 1 988 ? -18.079 -14.432 29.640 1.00 96.31 988 THR A O 1
ATOM 7983 N N . VAL A 1 989 ? -17.068 -12.427 29.554 1.00 97.62 989 VAL A N 1
ATOM 7984 C CA . VAL A 1 989 ? -18.168 -11.694 28.910 1.00 97.62 989 VAL A CA 1
ATOM 7985 C C . VAL A 1 989 ? -17.607 -10.713 27.888 1.00 97.62 989 VAL A C 1
ATOM 7987 O O . VAL A 1 989 ? -16.508 -10.181 28.063 1.00 97.62 989 VAL A O 1
ATOM 7990 N N . VAL A 1 990 ? -18.365 -10.460 26.824 1.00 98.19 990 VAL A N 1
ATOM 7991 C CA . VAL A 1 990 ? -18.098 -9.355 25.898 1.00 98.19 990 VAL A CA 1
ATOM 7992 C C . VAL A 1 990 ? -19.165 -8.291 26.076 1.00 98.19 990 VAL A C 1
ATOM 7994 O O . VAL A 1 990 ? -20.354 -8.602 26.044 1.00 98.19 990 VAL A O 1
ATOM 7997 N N . LEU A 1 991 ? -18.737 -7.040 26.227 1.00 97.88 991 LEU A N 1
ATOM 7998 C CA . LEU A 1 991 ? -19.620 -5.882 26.171 1.00 97.88 991 LEU A CA 1
ATOM 7999 C C . LEU A 1 991 ? -19.417 -5.183 24.839 1.00 97.88 991 LEU A C 1
ATOM 8001 O O . LEU A 1 991 ? -18.296 -4.861 24.437 1.00 97.88 991 LEU A O 1
ATOM 8005 N N . LEU A 1 992 ? -20.530 -4.937 24.167 1.00 97.00 992 LEU A N 1
ATOM 8006 C CA . LEU A 1 992 ? -20.572 -4.098 22.989 1.00 97.00 992 LEU A CA 1
ATOM 8007 C C . LEU A 1 992 ? -21.295 -2.803 23.358 1.00 97.00 992 LEU A C 1
ATOM 8009 O O . LEU A 1 992 ? -22.526 -2.773 23.432 1.00 97.00 992 LEU A O 1
ATOM 8013 N N . THR A 1 993 ? -20.509 -1.766 23.629 1.00 95.88 993 THR A N 1
ATOM 8014 C CA . THR A 1 993 ? -20.978 -0.496 24.188 1.00 95.88 993 THR A CA 1
ATOM 8015 C C . THR A 1 993 ? -21.088 0.561 23.107 1.00 95.88 993 THR A C 1
ATOM 8017 O O . THR A 1 993 ? -20.103 0.866 22.441 1.00 95.88 993 THR A O 1
ATOM 8020 N N . GLU A 1 994 ? -22.275 1.137 22.971 1.00 94.06 994 GLU A N 1
ATOM 8021 C CA . GLU A 1 994 ? -22.530 2.397 22.279 1.00 94.06 994 GLU A CA 1
ATOM 8022 C C . GLU A 1 994 ? -22.426 3.522 23.313 1.00 94.06 994 GLU A C 1
ATOM 8024 O O . GLU A 1 994 ? -23.118 3.477 24.331 1.00 94.06 994 GLU A O 1
ATOM 8029 N N . ARG A 1 995 ? -21.510 4.471 23.095 1.00 93.88 995 ARG A N 1
ATOM 8030 C CA . ARG A 1 995 ? -21.234 5.582 24.013 1.00 93.88 995 ARG A CA 1
ATOM 8031 C C . ARG A 1 995 ? -21.468 6.908 23.310 1.00 93.88 995 ARG A C 1
ATOM 8033 O O . ARG A 1 995 ? -20.788 7.167 22.320 1.00 93.88 995 ARG A O 1
ATOM 8040 N N . ASN A 1 996 ? -22.302 7.768 23.889 1.00 93.81 996 ASN A N 1
ATOM 8041 C CA . ASN A 1 996 ? -22.296 9.198 23.583 1.00 93.81 996 ASN A CA 1
ATOM 8042 C C . ASN A 1 996 ? -21.473 9.918 24.646 1.00 93.81 996 ASN A C 1
ATOM 8044 O O . ASN A 1 996 ? -21.697 9.741 25.844 1.00 93.81 996 ASN A O 1
ATOM 8048 N N . ARG A 1 997 ? -20.485 10.694 24.213 1.00 93.75 997 ARG A N 1
ATOM 8049 C CA . ARG A 1 997 ? -19.530 11.386 25.075 1.00 93.75 997 ARG A CA 1
ATOM 8050 C C . ARG A 1 997 ? -19.608 12.890 24.859 1.00 93.75 997 ARG A C 1
ATOM 8052 O O . ARG A 1 997 ? -19.789 13.358 23.744 1.00 93.75 997 ARG A O 1
ATOM 8059 N N . MET A 1 998 ? -19.393 13.630 25.931 1.00 94.12 998 MET A N 1
ATOM 8060 C CA . MET A 1 998 ? -19.270 15.083 25.946 1.00 94.12 998 MET A CA 1
ATOM 8061 C C . MET A 1 998 ? -18.175 15.471 26.942 1.00 94.12 998 MET A C 1
ATOM 8063 O O . MET A 1 998 ? -17.996 14.798 27.966 1.00 94.12 998 MET A O 1
ATOM 8067 N N . HIS A 1 999 ? -17.440 16.539 26.639 1.00 95.38 999 HIS A N 1
ATOM 8068 C CA . HIS A 1 999 ? -16.428 17.074 27.542 1.00 95.38 999 HIS A CA 1
ATOM 8069 C C . HIS A 1 999 ? -16.889 18.392 28.139 1.00 95.38 999 HIS A C 1
ATOM 8071 O O . HIS A 1 999 ? -17.398 19.268 27.437 1.00 95.38 999 HIS A O 1
ATOM 8077 N N . LEU A 1 1000 ? -16.669 18.526 29.445 1.00 95.88 1000 LEU A N 1
ATOM 8078 C CA . LEU A 1 1000 ? -16.708 19.815 30.109 1.00 95.88 1000 LEU A CA 1
ATOM 8079 C C . LEU A 1 1000 ? -15.274 20.302 30.310 1.00 95.88 1000 LEU A C 1
ATOM 8081 O O . LEU A 1 1000 ? -14.437 19.615 30.913 1.00 95.88 1000 LEU A O 1
ATOM 8085 N N . ASN A 1 1001 ? -14.998 21.480 29.767 1.00 96.62 1001 ASN A N 1
ATOM 8086 C CA . ASN A 1 1001 ? -13.665 22.030 29.612 1.00 96.62 1001 ASN A CA 1
ATOM 8087 C C . ASN A 1 1001 ? -13.481 23.285 30.462 1.00 96.62 1001 ASN A C 1
ATOM 8089 O O . ASN A 1 1001 ? -14.391 24.103 30.589 1.00 96.62 1001 ASN A O 1
ATOM 8093 N N . ILE A 1 1002 ? -12.280 23.464 31.001 1.00 96.06 1002 ILE A N 1
ATOM 8094 C CA . ILE A 1 1002 ? -11.852 24.688 31.671 1.00 96.06 1002 ILE A CA 1
ATOM 8095 C C . ILE A 1 1002 ? -10.372 24.931 31.411 1.00 96.06 1002 ILE A C 1
ATOM 8097 O O . ILE A 1 1002 ? -9.515 24.067 31.610 1.00 96.06 1002 ILE A O 1
ATOM 8101 N N . LYS A 1 1003 ? -10.040 26.163 31.034 1.00 95.38 1003 LYS A N 1
ATOM 8102 C CA . LYS A 1 1003 ? -8.647 26.581 30.947 1.00 95.38 1003 LYS A CA 1
ATOM 8103 C C . LYS A 1 1003 ? -8.053 26.683 32.350 1.00 95.38 1003 LYS A C 1
ATOM 8105 O O . LYS A 1 1003 ? -8.476 27.512 33.155 1.00 95.38 1003 LYS A O 1
ATOM 8110 N N . SER A 1 1004 ? -7.058 25.857 32.654 1.00 93.00 1004 SER A N 1
ATOM 8111 C CA . SER A 1 1004 ? -6.443 25.809 33.984 1.00 93.00 1004 SER A CA 1
ATOM 8112 C C . SER A 1 1004 ? -4.931 25.560 33.908 1.00 93.00 1004 SER A C 1
ATOM 8114 O O . SER A 1 1004 ? -4.451 24.997 32.921 1.00 93.00 1004 SER A O 1
ATOM 8116 N N . PRO A 1 1005 ? -4.153 25.931 34.945 1.00 90.62 1005 PRO A N 1
ATOM 8117 C CA . PRO A 1 1005 ? -2.724 25.608 35.016 1.00 90.62 1005 PRO A CA 1
ATOM 8118 C C . PRO A 1 1005 ? -2.458 24.123 35.323 1.00 90.62 1005 PRO A C 1
ATOM 8120 O O . PRO A 1 1005 ? -1.303 23.713 35.424 1.00 90.62 1005 PRO A O 1
ATOM 8123 N N . TYR A 1 1006 ? -3.512 23.326 35.501 1.00 93.19 1006 TYR A N 1
ATOM 8124 C CA . TYR A 1 1006 ? -3.440 21.913 35.861 1.00 93.19 1006 TYR A CA 1
ATOM 8125 C C . TYR A 1 1006 ? -3.683 20.986 34.667 1.00 93.19 1006 TYR A C 1
ATOM 8127 O O . TYR A 1 1006 ? -3.641 19.777 34.837 1.00 93.19 1006 TYR A O 1
ATOM 8135 N N . GLY A 1 1007 ? -3.910 21.536 33.474 1.00 90.56 1007 GLY A N 1
ATOM 8136 C CA . GLY A 1 1007 ? -4.064 20.772 32.242 1.00 90.56 1007 GLY A CA 1
ATOM 8137 C C . GLY A 1 1007 ? -2.763 20.156 31.728 1.00 90.56 1007 GLY A C 1
ATOM 8138 O O . GLY A 1 1007 ? -1.680 20.726 31.878 1.00 90.56 1007 GLY A O 1
ATOM 8139 N N . SER A 1 1008 ? -2.860 19.008 31.062 1.00 89.88 1008 SER A N 1
ATOM 8140 C CA . SER A 1 1008 ? -1.731 18.346 30.402 1.00 89.88 1008 SER A CA 1
ATOM 8141 C C . SER A 1 1008 ? -2.145 17.599 29.133 1.00 89.88 1008 SER A C 1
ATOM 8143 O O . SER A 1 1008 ? -3.326 17.413 28.853 1.00 89.88 1008 SER A O 1
ATOM 8145 N N . GLY A 1 1009 ? -1.155 17.165 28.350 1.00 84.81 1009 GLY A N 1
ATOM 8146 C CA . GLY A 1 1009 ? -1.397 16.403 27.127 1.00 84.81 1009 GLY A CA 1
ATOM 8147 C C . GLY A 1 1009 ? -1.964 17.252 25.979 1.00 84.81 1009 GLY A C 1
ATOM 8148 O O . GLY A 1 1009 ? -1.857 18.478 26.008 1.00 84.81 1009 GLY A O 1
ATOM 8149 N N . PRO A 1 1010 ? -2.525 16.607 24.939 1.00 82.06 1010 PRO A N 1
ATOM 8150 C CA . PRO A 1 1010 ? -3.030 17.301 23.753 1.00 82.06 1010 PRO A CA 1
ATOM 8151 C C . PRO A 1 1010 ? -4.324 18.088 24.012 1.00 82.06 1010 PRO A C 1
ATOM 8153 O O . PRO A 1 1010 ? -4.591 19.042 23.290 1.00 82.06 1010 PRO A O 1
ATOM 8156 N N . ASN A 1 1011 ? -5.089 17.726 25.051 1.00 90.38 1011 ASN A N 1
ATOM 8157 C CA . ASN A 1 1011 ? -6.363 18.355 25.411 1.00 90.38 1011 ASN A CA 1
ATOM 8158 C C . ASN A 1 1011 ? -6.329 18.870 26.865 1.00 90.38 1011 ASN A C 1
ATOM 8160 O O . ASN A 1 1011 ? -7.051 18.355 27.722 1.00 90.38 1011 ASN A O 1
ATOM 8164 N N . PRO A 1 1012 ? -5.486 19.868 27.179 1.00 93.25 1012 PRO A N 1
ATOM 8165 C CA . PRO A 1 1012 ? -5.235 20.292 28.557 1.00 93.25 1012 PRO A CA 1
ATOM 8166 C C . PRO A 1 1012 ? -6.456 20.918 29.245 1.00 93.25 1012 PRO A C 1
ATOM 8168 O O . PRO A 1 1012 ? -6.484 21.009 30.467 1.00 93.25 1012 PRO A O 1
ATOM 8171 N N . GLU A 1 1013 ? -7.458 21.362 28.488 1.00 95.62 1013 GLU A N 1
ATOM 8172 C CA . GLU A 1 1013 ? -8.658 21.990 29.048 1.00 95.62 1013 GLU A CA 1
ATOM 8173 C C . GLU A 1 1013 ? -9.745 20.971 29.424 1.00 95.62 1013 GLU A C 1
ATOM 8175 O O . GLU A 1 1013 ? -10.652 21.318 30.175 1.00 95.62 1013 GLU A O 1
ATOM 8180 N N . GLN A 1 1014 ? -9.653 19.715 28.965 1.00 94.88 1014 GLN A N 1
ATOM 8181 C CA . GLN A 1 1014 ? -10.635 18.672 29.284 1.00 94.88 1014 GLN A CA 1
ATOM 8182 C C . GLN A 1 1014 ? -10.561 18.306 30.767 1.00 94.88 1014 GLN A C 1
ATOM 8184 O O . GLN A 1 1014 ? -9.600 17.686 31.214 1.00 94.88 1014 GLN A O 1
ATOM 8189 N N . SER A 1 1015 ? -11.589 18.690 31.525 1.00 95.38 1015 SER A N 1
ATOM 8190 C CA . SER A 1 1015 ? -11.671 18.438 32.970 1.00 95.38 1015 SER A CA 1
ATOM 8191 C C . SER A 1 1015 ? -12.650 17.342 33.355 1.00 95.38 1015 SER A C 1
ATOM 8193 O O . SER A 1 1015 ? -12.398 16.641 34.326 1.00 95.38 1015 SER A O 1
ATOM 8195 N N . TYR A 1 1016 ? -13.737 17.143 32.610 1.00 97.31 1016 TYR A N 1
ATOM 8196 C CA . TYR A 1 1016 ? -14.678 16.058 32.878 1.00 97.31 1016 TYR A CA 1
ATOM 8197 C C . TYR A 1 1016 ? -15.096 15.376 31.590 1.00 97.31 1016 TYR A C 1
ATOM 8199 O O . TYR A 1 1016 ? -15.305 16.032 30.569 1.00 97.31 1016 TYR A O 1
ATOM 8207 N N . ILE A 1 1017 ? -15.270 14.060 31.671 1.00 96.69 1017 ILE A N 1
ATOM 8208 C CA . ILE A 1 1017 ? -15.931 13.268 30.639 1.00 96.69 1017 ILE A CA 1
ATOM 8209 C C . ILE A 1 1017 ? -17.302 12.895 31.180 1.00 96.69 1017 ILE A C 1
ATOM 8211 O O . ILE A 1 1017 ? -17.398 12.203 32.191 1.00 96.69 1017 ILE A O 1
ATOM 8215 N N . ILE A 1 1018 ? -18.355 13.314 30.487 1.00 96.69 1018 ILE A N 1
ATOM 8216 C CA . ILE A 1 1018 ? -19.707 12.829 30.738 1.00 96.69 1018 ILE A CA 1
ATOM 8217 C C . ILE A 1 1018 ? -20.045 11.858 29.608 1.00 96.69 1018 ILE A C 1
ATOM 8219 O O . ILE A 1 1018 ? -19.890 12.185 28.428 1.00 96.69 1018 ILE A O 1
ATOM 8223 N N . SER A 1 1019 ? -20.447 10.635 29.950 1.00 95.69 1019 SER A N 1
ATOM 8224 C CA . SER A 1 1019 ? -20.818 9.631 28.953 1.00 95.69 1019 SER A CA 1
ATOM 8225 C C . SER A 1 1019 ? -22.087 8.879 29.294 1.00 95.69 1019 SER A C 1
ATOM 8227 O O . SER A 1 1019 ? -22.233 8.392 30.410 1.00 95.69 1019 SER A O 1
ATOM 8229 N N . LEU A 1 1020 ? -22.959 8.740 28.299 1.00 94.50 1020 LEU A N 1
ATOM 8230 C CA . LEU A 1 1020 ? -24.140 7.891 28.335 1.00 94.50 1020 LEU A CA 1
ATOM 8231 C C . LEU A 1 1020 ? -23.851 6.617 27.535 1.00 94.50 1020 LEU A C 1
ATOM 8233 O O . LEU A 1 1020 ? -23.556 6.682 26.341 1.00 94.50 1020 LEU A O 1
ATOM 8237 N N . ASP A 1 1021 ? -23.934 5.469 28.201 1.00 94.19 1021 ASP A N 1
ATOM 8238 C CA . ASP A 1 1021 ? -23.524 4.178 27.661 1.00 94.19 1021 ASP A CA 1
ATOM 8239 C C . ASP A 1 1021 ? -24.686 3.191 27.607 1.00 94.19 1021 ASP A C 1
ATOM 8241 O O . ASP A 1 1021 ? -25.293 2.904 28.638 1.00 94.19 1021 ASP A O 1
ATOM 8245 N N . LYS A 1 1022 ? -24.899 2.563 26.443 1.00 93.62 1022 LYS A N 1
ATOM 8246 C CA . LYS A 1 1022 ? -25.699 1.335 26.295 1.00 93.62 1022 LYS A CA 1
ATOM 8247 C C . LYS A 1 1022 ? -24.784 0.171 25.942 1.00 93.62 1022 LYS A C 1
ATOM 8249 O O . LYS A 1 1022 ? -24.225 0.121 24.846 1.00 93.62 1022 LYS A O 1
ATOM 8254 N N . SER A 1 1023 ? -24.628 -0.772 26.864 1.00 95.19 1023 SER A N 1
ATOM 8255 C CA . SER A 1 1023 ? -23.745 -1.933 26.720 1.00 95.19 1023 SER A CA 1
ATOM 8256 C C . SER A 1 1023 ? -24.547 -3.221 26.614 1.00 95.19 1023 SER A C 1
ATOM 8258 O O . SER A 1 1023 ? -25.172 -3.633 27.586 1.00 95.19 1023 SER A O 1
ATOM 8260 N N . ARG A 1 1024 ? -24.474 -3.874 25.452 1.00 95.56 1024 ARG A N 1
ATOM 8261 C CA . ARG A 1 1024 ? -25.047 -5.211 25.226 1.00 95.56 1024 ARG A CA 1
ATOM 8262 C C . ARG A 1 1024 ? -24.094 -6.281 25.740 1.00 95.56 1024 ARG A C 1
ATOM 8264 O O . ARG A 1 1024 ? -22.903 -6.217 25.413 1.00 95.56 1024 ARG A O 1
ATOM 8271 N N . VAL A 1 1025 ? -24.596 -7.252 26.497 1.00 97.56 1025 VAL A N 1
ATOM 8272 C CA . VAL A 1 1025 ? -23.787 -8.299 27.140 1.00 97.56 1025 VAL A CA 1
ATOM 8273 C C . VAL A 1 1025 ? -23.877 -9.609 26.361 1.00 97.56 1025 VAL A C 1
ATOM 8275 O O . VAL A 1 1025 ? -24.957 -10.102 26.048 1.00 97.56 1025 VAL A O 1
ATOM 8278 N N . TYR A 1 1026 ? -22.724 -10.216 26.088 1.00 97.69 1026 TYR A N 1
ATOM 8279 C CA . TYR A 1 1026 ? -22.616 -11.494 25.389 1.00 97.69 1026 TYR A CA 1
ATOM 8280 C C . TYR A 1 1026 ? -21.729 -12.480 26.148 1.00 97.69 1026 TYR A C 1
ATOM 8282 O O . TYR A 1 1026 ? -20.788 -12.087 26.841 1.00 97.69 1026 TYR A O 1
ATOM 8290 N N . ASP A 1 1027 ? -21.978 -13.775 25.937 1.00 97.19 1027 ASP A N 1
ATOM 8291 C CA . ASP A 1 1027 ? -21.075 -14.844 26.372 1.00 97.19 1027 ASP A CA 1
ATOM 8292 C C . ASP A 1 1027 ? -19.688 -14.672 25.734 1.00 97.19 1027 ASP A C 1
ATOM 8294 O O . ASP A 1 1027 ? -19.561 -14.595 24.507 1.00 97.19 1027 ASP A O 1
ATOM 8298 N N . GLY A 1 1028 ? -18.644 -14.621 26.567 1.00 96.00 1028 GLY A N 1
ATOM 8299 C CA . GLY A 1 1028 ? -17.295 -14.284 26.121 1.00 96.00 1028 GLY A CA 1
ATOM 8300 C C . GLY A 1 1028 ? -16.732 -15.260 25.089 1.00 96.00 1028 GLY A C 1
ATOM 8301 O O . GLY A 1 1028 ? -16.231 -14.848 24.040 1.00 96.00 1028 GLY A O 1
ATOM 8302 N N . LYS A 1 1029 ? -16.853 -16.564 25.355 1.00 94.88 1029 LYS A N 1
ATOM 8303 C CA . LYS A 1 1029 ? -16.267 -17.619 24.517 1.00 94.88 1029 LYS A CA 1
ATOM 8304 C C . LYS A 1 1029 ? -16.949 -17.699 23.154 1.00 94.88 1029 LYS A C 1
ATOM 8306 O O . LYS A 1 1029 ? -16.270 -17.688 22.126 1.00 94.88 1029 LYS A O 1
ATOM 8311 N N . ARG A 1 1030 ? -18.286 -17.720 23.131 1.00 96.44 1030 ARG A N 1
ATOM 8312 C CA . ARG A 1 1030 ? -19.073 -17.758 21.888 1.00 96.44 1030 ARG A CA 1
ATOM 8313 C C . ARG A 1 1030 ? -18.858 -16.514 21.039 1.00 96.44 1030 ARG A C 1
ATOM 8315 O O . ARG A 1 1030 ? -18.810 -16.611 19.816 1.00 96.44 1030 ARG A O 1
ATOM 8322 N N . TYR A 1 1031 ? -18.713 -15.349 21.668 1.00 96.00 1031 TYR A N 1
ATOM 8323 C CA . TYR A 1 1031 ? -18.490 -14.109 20.936 1.00 96.00 1031 TYR A CA 1
ATOM 8324 C C . TYR A 1 1031 ? -17.098 -14.054 20.296 1.00 96.00 1031 TYR A C 1
ATOM 8326 O O . TYR A 1 1031 ? -16.970 -13.667 19.135 1.00 96.00 1031 TYR A O 1
ATOM 8334 N N . VAL A 1 1032 ? -16.052 -14.476 21.015 1.00 94.88 1032 VAL A N 1
ATOM 8335 C CA . VAL A 1 1032 ? -14.690 -14.566 20.459 1.00 94.88 1032 VAL A CA 1
ATOM 8336 C C . VAL A 1 1032 ? -14.643 -15.540 19.281 1.00 94.88 1032 VAL A C 1
ATOM 8338 O O . VAL A 1 1032 ? -14.066 -15.207 18.246 1.00 94.88 1032 VAL A O 1
ATOM 8341 N N . GLN A 1 1033 ? -15.302 -16.697 19.395 1.00 94.25 1033 GLN A N 1
ATOM 8342 C CA . GLN A 1 1033 ? -15.433 -17.643 18.284 1.00 94.25 1033 GLN A CA 1
ATOM 8343 C C . GLN A 1 1033 ? -16.123 -17.005 17.070 1.00 94.25 1033 GLN A C 1
ATOM 8345 O O . GLN A 1 1033 ? -15.613 -17.107 15.958 1.00 94.25 1033 GLN A O 1
ATOM 8350 N N . PHE A 1 1034 ? -17.231 -16.288 17.283 1.00 94.19 1034 PHE A N 1
ATOM 8351 C CA . PHE A 1 1034 ? -17.912 -15.551 16.218 1.00 94.19 1034 PHE A CA 1
ATOM 8352 C C . PHE A 1 1034 ? -16.962 -14.584 15.493 1.00 94.19 1034 PHE A C 1
ATOM 8354 O O . PHE A 1 1034 ? -16.913 -14.583 14.266 1.00 94.19 1034 PHE A O 1
ATOM 8361 N N . ILE A 1 1035 ? -16.166 -13.786 16.215 1.00 91.56 1035 ILE A N 1
ATOM 8362 C CA . ILE A 1 1035 ? -15.234 -12.837 15.581 1.00 91.56 1035 ILE A CA 1
ATOM 8363 C C . ILE A 1 1035 ? -14.156 -13.551 14.756 1.00 91.56 1035 ILE A C 1
ATOM 8365 O O . ILE A 1 1035 ? -13.860 -13.089 13.653 1.00 91.56 1035 ILE A O 1
ATOM 8369 N N . ARG A 1 1036 ? -13.610 -14.669 15.251 1.00 90.06 1036 ARG A N 1
ATOM 8370 C CA . ARG A 1 1036 ? -12.637 -15.497 14.514 1.00 90.06 1036 ARG A CA 1
ATOM 8371 C C . ARG A 1 1036 ? -13.222 -16.007 13.202 1.00 90.06 1036 ARG A C 1
ATOM 8373 O O . ARG A 1 1036 ? -12.693 -15.711 12.139 1.00 90.06 1036 ARG A O 1
ATOM 8380 N N . GLU A 1 1037 ? -14.396 -16.633 13.266 1.00 90.75 1037 GLU A N 1
ATOM 8381 C CA . GLU A 1 1037 ? -15.092 -17.143 12.082 1.00 90.75 1037 GLU A CA 1
ATOM 8382 C C . GLU A 1 1037 ? -15.373 -16.028 11.055 1.00 90.75 1037 GLU A C 1
ATOM 8384 O O . GLU A 1 1037 ? -15.230 -16.224 9.848 1.00 90.75 1037 GLU A O 1
ATOM 8389 N N . ARG A 1 1038 ? -15.743 -14.821 11.505 1.00 87.62 1038 ARG A N 1
ATOM 8390 C CA . ARG A 1 1038 ? -15.913 -13.671 10.600 1.00 87.62 1038 ARG A CA 1
ATOM 8391 C C . ARG A 1 1038 ? -14.595 -13.241 9.955 1.00 87.62 1038 ARG A C 1
ATOM 8393 O O . ARG A 1 1038 ? -14.614 -12.927 8.763 1.00 87.62 1038 ARG A O 1
ATOM 8400 N N . GLY A 1 1039 ? -13.501 -13.211 10.717 1.00 82.88 1039 GLY A N 1
ATOM 8401 C CA . GLY A 1 1039 ? -12.154 -12.877 10.240 1.00 82.88 1039 GLY A CA 1
ATOM 8402 C C . GLY A 1 1039 ? -11.657 -13.838 9.159 1.00 82.88 1039 GLY A C 1
ATOM 8403 O O . GLY A 1 1039 ? -11.182 -13.389 8.119 1.00 82.88 1039 GLY A O 1
ATOM 8404 N N . ASP A 1 1040 ? -11.919 -15.133 9.337 1.00 82.00 1040 ASP A N 1
ATOM 8405 C CA . ASP A 1 1040 ? -11.592 -16.193 8.370 1.00 82.00 1040 ASP A CA 1
ATOM 8406 C C . ASP A 1 1040 ? -12.507 -16.191 7.128 1.00 82.00 1040 ASP A C 1
ATOM 8408 O O . ASP A 1 1040 ? -12.358 -16.996 6.209 1.00 82.00 1040 ASP A O 1
ATOM 8412 N N . GLY A 1 1041 ? -13.481 -15.277 7.073 1.00 82.38 1041 GLY A N 1
ATOM 8413 C CA . GLY A 1 1041 ? -14.365 -15.091 5.927 1.00 82.38 1041 GLY A CA 1
ATOM 8414 C C . GLY A 1 1041 ? -15.666 -15.901 5.965 1.00 82.38 1041 GLY A C 1
ATOM 8415 O O . GLY A 1 1041 ? -16.428 -15.848 4.991 1.00 82.38 1041 GLY A O 1
ATOM 8416 N N . TYR A 1 1042 ? -15.999 -16.584 7.069 1.00 86.56 1042 TYR A N 1
ATOM 8417 C CA . TYR A 1 1042 ? -17.265 -17.315 7.224 1.00 86.56 1042 TYR A CA 1
ATOM 8418 C C . TYR A 1 1042 ? -18.454 -16.357 7.391 1.00 86.56 1042 TYR A C 1
ATOM 8420 O O . TYR A 1 1042 ? -18.950 -16.072 8.485 1.00 86.56 1042 TYR A O 1
ATOM 8428 N N . LYS A 1 1043 ? -18.979 -15.870 6.260 1.00 84.31 1043 LYS A N 1
ATOM 8429 C CA . LYS A 1 1043 ? -20.086 -14.895 6.217 1.00 84.31 1043 LYS A CA 1
ATOM 8430 C C . LYS A 1 1043 ? -21.408 -15.396 6.816 1.00 84.31 1043 LYS A C 1
ATOM 8432 O O . LYS A 1 1043 ? -22.287 -14.568 7.064 1.00 84.31 1043 LYS A O 1
ATOM 8437 N N . SER A 1 1044 ? -21.568 -16.701 7.028 1.00 87.31 1044 SER A N 1
ATOM 8438 C CA . SER A 1 1044 ? -22.745 -17.317 7.655 1.00 87.31 1044 SER A CA 1
ATOM 8439 C C . SER A 1 1044 ? -22.708 -17.299 9.186 1.00 87.31 1044 SER A C 1
ATOM 8441 O O . SER A 1 1044 ? -23.763 -17.481 9.796 1.00 87.31 1044 SER A O 1
ATOM 8443 N N . SER A 1 1045 ? -21.540 -17.060 9.800 1.00 90.44 1045 SER A N 1
ATOM 8444 C CA . SER A 1 1045 ? -21.408 -17.008 11.258 1.00 90.44 1045 SER A CA 1
ATOM 8445 C C . SER A 1 1045 ? -22.286 -15.897 11.841 1.00 90.44 1045 SER A C 1
ATOM 8447 O O . SER A 1 1045 ? -22.315 -14.768 11.327 1.00 90.44 1045 SER A O 1
ATOM 8449 N N . LYS A 1 1046 ? -23.047 -16.241 12.886 1.00 89.81 1046 LYS A N 1
ATOM 8450 C CA . LYS A 1 1046 ? -24.015 -15.362 13.550 1.00 89.81 1046 LYS A CA 1
ATOM 8451 C C . LYS A 1 1046 ? -23.485 -14.946 14.912 1.00 89.81 1046 LYS A C 1
ATOM 8453 O O . LYS A 1 1046 ? -22.977 -15.776 15.660 1.00 89.81 1046 LYS A O 1
ATOM 8458 N N . ARG A 1 1047 ? -23.691 -13.672 15.251 1.00 93.19 1047 ARG A N 1
ATOM 8459 C CA . ARG A 1 1047 ? -23.431 -13.164 16.599 1.00 93.19 1047 ARG A CA 1
ATOM 8460 C C . ARG A 1 1047 ? -24.234 -13.994 17.619 1.00 93.19 1047 ARG A C 1
ATOM 8462 O O . ARG A 1 1047 ? -25.398 -14.300 17.331 1.00 93.19 1047 ARG A O 1
ATOM 8469 N N . PRO A 1 1048 ? -23.656 -14.360 18.779 1.00 94.94 1048 PRO A N 1
ATOM 8470 C CA . PRO A 1 1048 ? -24.409 -15.039 19.829 1.00 94.94 1048 PRO A CA 1
ATOM 8471 C C . PRO A 1 1048 ? -25.591 -14.186 20.333 1.00 94.94 1048 PRO A C 1
ATOM 8473 O O . PRO A 1 1048 ? -25.580 -12.964 20.153 1.00 94.94 1048 PRO A O 1
ATOM 8476 N N . PRO A 1 1049 ? -26.607 -14.814 20.958 1.00 94.38 1049 PRO A N 1
ATOM 8477 C CA . PRO A 1 1049 ? -27.727 -14.098 21.562 1.00 94.38 1049 PRO A CA 1
ATOM 8478 C C . PRO A 1 1049 ? -27.268 -13.077 22.602 1.00 94.38 1049 PRO A C 1
ATOM 8480 O O . PRO A 1 1049 ? -26.298 -13.314 23.322 1.00 94.38 1049 PRO A O 1
ATOM 8483 N N . ASP A 1 1050 ? -27.996 -11.966 22.667 1.00 92.44 1050 ASP A N 1
ATOM 8484 C CA . ASP A 1 1050 ? -27.854 -10.968 23.722 1.00 92.44 1050 ASP A CA 1
ATOM 8485 C C . ASP A 1 1050 ? -28.336 -11.552 25.057 1.00 92.44 1050 ASP A C 1
ATOM 8487 O O . ASP A 1 1050 ? -29.391 -12.191 25.101 1.00 92.44 1050 ASP A O 1
ATOM 8491 N N . LEU A 1 1051 ? -27.547 -11.376 26.116 1.00 95.56 1051 LEU A N 1
ATOM 8492 C CA . LEU A 1 1051 ? -27.884 -11.827 27.466 1.00 95.56 1051 LEU A CA 1
ATOM 8493 C C . LEU A 1 1051 ? -28.606 -10.736 28.269 1.00 95.56 1051 LEU A C 1
ATOM 8495 O O . LEU A 1 1051 ? -29.287 -11.055 29.242 1.00 95.56 1051 LEU A O 1
ATOM 8499 N N . GLY A 1 1052 ? -28.478 -9.469 27.867 1.00 93.31 1052 GLY A N 1
ATOM 8500 C CA . GLY A 1 1052 ? -29.072 -8.319 28.535 1.00 93.31 1052 GLY A CA 1
ATOM 8501 C C . GLY A 1 1052 ? -28.307 -7.021 28.271 1.00 93.31 1052 GLY A C 1
ATOM 8502 O O . GLY A 1 1052 ? -27.148 -7.027 27.853 1.00 93.31 1052 GLY A O 1
ATOM 8503 N N . ASP A 1 1053 ? -28.961 -5.904 28.582 1.00 92.12 1053 ASP A N 1
ATOM 8504 C CA . ASP A 1 1053 ? -28.425 -4.555 28.404 1.00 92.12 1053 ASP A CA 1
ATOM 8505 C C . ASP A 1 1053 ? -28.060 -3.910 29.746 1.00 92.12 1053 ASP A C 1
ATOM 8507 O O . ASP A 1 1053 ? -28.770 -4.056 30.742 1.00 92.12 1053 ASP A O 1
ATOM 8511 N N . ILE A 1 1054 ? -26.982 -3.126 29.741 1.00 93.75 1054 ILE A N 1
ATOM 8512 C CA . ILE A 1 1054 ? -26.634 -2.168 30.794 1.00 93.75 1054 ILE A CA 1
ATOM 8513 C C . ILE A 1 1054 ? -26.775 -0.770 30.208 1.00 93.75 1054 ILE A C 1
ATOM 8515 O O . ILE A 1 1054 ? -26.163 -0.469 29.181 1.00 93.75 1054 ILE A O 1
ATOM 8519 N N . LEU A 1 1055 ? -27.549 0.084 30.873 1.00 93.25 1055 LEU A N 1
ATOM 8520 C CA . LEU A 1 1055 ? -27.695 1.486 30.514 1.00 93.25 1055 LEU A CA 1
ATOM 8521 C C . LEU A 1 1055 ? -27.273 2.361 31.693 1.00 93.25 1055 LEU A C 1
ATOM 8523 O O . LEU A 1 1055 ? -27.873 2.285 32.766 1.00 93.25 1055 LEU A O 1
ATOM 8527 N N . GLU A 1 1056 ? -26.250 3.188 31.503 1.00 94.44 1056 GLU A N 1
ATOM 8528 C CA . GLU A 1 1056 ? -25.698 4.012 32.580 1.00 94.44 1056 GLU A CA 1
ATOM 8529 C C . GLU A 1 1056 ? -25.140 5.347 32.089 1.00 94.44 1056 GLU A C 1
ATOM 8531 O O . GLU A 1 1056 ? -24.690 5.473 30.950 1.00 94.44 1056 GLU A O 1
ATOM 8536 N N . ILE A 1 1057 ? -25.155 6.340 32.979 1.00 95.44 1057 ILE A N 1
ATOM 8537 C CA . ILE A 1 1057 ? -24.406 7.584 32.824 1.00 95.44 1057 ILE A CA 1
ATOM 8538 C C . ILE A 1 1057 ? -23.175 7.566 33.732 1.00 95.44 1057 ILE A C 1
ATOM 8540 O O . ILE A 1 1057 ? -23.255 7.175 34.899 1.00 95.44 1057 ILE A O 1
ATOM 8544 N N . GLU A 1 1058 ? -22.043 7.998 33.185 1.00 96.38 1058 GLU A N 1
ATOM 8545 C CA . GLU A 1 1058 ? -20.771 8.162 33.882 1.00 96.38 1058 GLU A CA 1
ATOM 8546 C C . GLU A 1 1058 ? -20.333 9.632 33.832 1.00 96.38 1058 GLU A C 1
ATOM 8548 O O . GLU A 1 1058 ? -20.406 10.260 32.776 1.00 96.38 1058 GLU A O 1
ATOM 8553 N N . ILE A 1 1059 ? -19.849 10.167 34.956 1.00 97.38 1059 ILE A N 1
ATOM 8554 C CA . ILE A 1 1059 ? -19.160 11.467 35.027 1.00 97.38 1059 ILE A CA 1
ATOM 8555 C C . ILE A 1 1059 ? -17.776 11.217 35.614 1.00 97.38 1059 ILE A C 1
ATOM 8557 O O . ILE A 1 1059 ? -17.643 11.035 36.824 1.00 97.38 1059 ILE A O 1
ATOM 8561 N N . GLU A 1 1060 ? -16.754 11.207 34.766 1.00 96.94 1060 GLU A N 1
ATOM 8562 C CA . GLU A 1 1060 ? -15.350 10.978 35.126 1.00 96.94 1060 GLU A CA 1
ATOM 8563 C C . GLU A 1 1060 ? -14.629 12.321 35.315 1.00 96.94 1060 GLU A C 1
ATOM 8565 O O . GLU A 1 1060 ? -14.747 13.213 34.471 1.00 96.94 1060 GLU A O 1
ATOM 8570 N N . PHE A 1 1061 ? -13.859 12.461 36.400 1.00 96.75 1061 PHE A N 1
ATOM 8571 C CA . PHE A 1 1061 ? -12.884 13.546 36.536 1.00 96.75 1061 PHE A CA 1
ATOM 8572 C C . PHE A 1 1061 ? -11.676 13.212 35.655 1.00 96.75 1061 PHE A C 1
ATOM 8574 O O . PHE A 1 1061 ? -10.918 12.280 35.932 1.00 96.75 1061 PHE A O 1
ATOM 8581 N N . GLU A 1 1062 ? -11.539 13.944 34.554 1.00 94.62 1062 GLU A N 1
ATOM 8582 C CA . GLU A 1 1062 ? -10.618 13.617 33.477 1.00 94.62 1062 GLU A CA 1
ATOM 8583 C C . GLU A 1 1062 ? -9.151 13.763 33.919 1.00 94.62 1062 GLU A C 1
ATOM 8585 O O . GLU A 1 1062 ? -8.754 14.653 34.677 1.00 94.62 1062 GLU A O 1
ATOM 8590 N N . ARG A 1 1063 ? -8.335 12.822 33.445 1.00 89.12 1063 ARG A N 1
ATOM 8591 C CA . ARG A 1 1063 ? -6.941 12.596 33.836 1.00 89.12 1063 ARG A CA 1
ATOM 8592 C C . ARG A 1 1063 ? -5.977 13.746 33.574 1.00 89.12 1063 ARG A C 1
ATOM 8594 O O . ARG A 1 1063 ? -5.075 13.979 34.372 1.00 89.12 1063 ARG A O 1
ATOM 8601 N N . ASN A 1 1064 ? -6.157 14.455 32.469 1.00 89.38 1064 ASN A N 1
ATOM 8602 C CA . ASN A 1 1064 ? -5.357 15.581 32.010 1.00 89.38 1064 ASN A CA 1
ATOM 8603 C C . ASN A 1 1064 ? -5.308 16.675 33.075 1.00 89.38 1064 ASN A C 1
ATOM 8605 O O . ASN A 1 1064 ? -4.310 17.391 33.112 1.00 89.38 1064 ASN A O 1
ATOM 8609 N N . VAL A 1 1065 ? -6.332 16.753 33.939 1.00 93.31 1065 VAL A N 1
ATOM 8610 C CA . VAL A 1 1065 ? -6.388 17.626 35.118 1.00 93.31 1065 VAL A CA 1
ATOM 8611 C C . VAL A 1 1065 ? -6.217 16.837 36.422 1.00 93.31 1065 VAL A C 1
ATOM 8613 O O . VAL A 1 1065 ? -5.360 17.180 37.240 1.00 93.31 1065 VAL A O 1
ATOM 8616 N N . SER A 1 1066 ? -6.995 15.767 36.624 1.00 94.38 1066 SER A N 1
ATOM 8617 C CA . SER A 1 1066 ? -7.026 15.003 37.882 1.00 94.38 1066 SER A CA 1
ATOM 8618 C C . SER A 1 1066 ? -5.659 14.408 38.245 1.00 94.38 1066 SER A C 1
ATOM 8620 O O . SER A 1 1066 ? -5.197 14.570 39.376 1.00 94.38 1066 SER A O 1
ATOM 8622 N N . ASP A 1 1067 ? -4.971 13.766 37.296 1.00 90.38 1067 ASP A N 1
ATOM 8623 C CA . ASP A 1 1067 ? -3.675 13.127 37.562 1.00 90.38 1067 ASP A CA 1
ATOM 8624 C C . ASP A 1 1067 ? -2.584 14.170 37.836 1.00 90.38 1067 ASP A C 1
ATOM 8626 O O . ASP A 1 1067 ? -1.679 13.956 38.645 1.00 90.38 1067 ASP A O 1
ATOM 8630 N N . VAL A 1 1068 ? -2.651 15.317 37.150 1.00 91.25 1068 VAL A N 1
ATOM 8631 C CA . VAL A 1 1068 ? -1.692 16.412 37.332 1.00 91.25 1068 VAL A CA 1
ATOM 8632 C C . VAL A 1 1068 ? -1.818 16.989 38.734 1.00 91.25 1068 VAL A C 1
ATOM 8634 O O . VAL A 1 1068 ? -0.791 17.213 39.378 1.00 91.25 1068 VAL A O 1
ATOM 8637 N N . LEU A 1 1069 ? -3.048 17.203 39.210 1.00 93.69 1069 LEU A N 1
ATOM 8638 C CA . LEU A 1 1069 ? -3.313 17.649 40.575 1.00 93.69 1069 LEU A CA 1
ATOM 8639 C C . LEU A 1 1069 ? -2.780 16.642 41.594 1.00 93.69 1069 LEU A C 1
ATOM 8641 O O . LEU A 1 1069 ? -2.003 17.029 42.464 1.00 93.69 1069 LEU A O 1
ATOM 8645 N N . ASP A 1 1070 ? -3.110 15.358 41.451 1.00 93.62 1070 ASP A N 1
ATOM 8646 C CA . ASP A 1 1070 ? -2.653 14.312 42.374 1.00 93.62 1070 ASP A CA 1
ATOM 8647 C C . ASP A 1 1070 ? -1.121 14.209 42.423 1.00 93.62 1070 ASP A C 1
ATOM 8649 O O . ASP A 1 1070 ? -0.526 14.096 43.502 1.00 93.62 1070 ASP A O 1
ATOM 8653 N N . ARG A 1 1071 ? -0.455 14.324 41.269 1.00 92.50 1071 ARG A N 1
ATOM 8654 C CA . ARG A 1 1071 ? 1.009 14.358 41.198 1.00 92.50 1071 ARG A CA 1
ATOM 8655 C C . ARG A 1 1071 ? 1.579 15.582 41.913 1.00 92.50 1071 ARG A C 1
ATOM 8657 O O . ARG A 1 1071 ? 2.497 15.433 42.713 1.00 92.50 1071 ARG A O 1
ATOM 8664 N N . GLN A 1 1072 ? 1.041 16.778 41.666 1.00 94.56 1072 GLN A N 1
ATOM 8665 C CA . GLN A 1 1072 ? 1.526 17.993 42.328 1.00 94.56 1072 GLN A CA 1
ATOM 8666 C C . GLN A 1 1072 ? 1.285 17.970 43.845 1.00 94.56 1072 GLN A C 1
ATOM 8668 O O . GLN A 1 1072 ? 2.141 18.436 44.596 1.00 94.56 1072 GLN A O 1
ATOM 8673 N N . ILE A 1 1073 ? 0.157 17.412 44.296 1.00 95.06 1073 ILE A N 1
ATOM 8674 C CA . ILE A 1 1073 ? -0.153 17.192 45.717 1.00 95.06 1073 ILE A CA 1
ATOM 8675 C C . ILE A 1 1073 ? 0.893 16.261 46.331 1.00 95.06 1073 ILE A C 1
ATOM 8677 O O . ILE A 1 1073 ? 1.503 16.596 47.346 1.00 95.06 1073 ILE A O 1
ATOM 8681 N N . THR A 1 1074 ? 1.166 15.134 45.672 1.00 93.69 1074 THR A N 1
ATOM 8682 C CA . THR A 1 1074 ? 2.167 14.158 46.122 1.00 93.69 1074 THR A CA 1
ATOM 8683 C C . THR A 1 1074 ? 3.563 14.783 46.201 1.00 93.69 1074 THR A C 1
ATOM 8685 O O . THR A 1 1074 ? 4.269 14.604 47.192 1.00 93.69 1074 THR A O 1
ATOM 8688 N N . GLU A 1 1075 ? 3.963 15.569 45.199 1.00 93.75 1075 GLU A N 1
ATOM 8689 C CA . GLU A 1 1075 ? 5.242 16.288 45.199 1.00 93.75 1075 GLU A CA 1
ATOM 8690 C C . GLU A 1 1075 ? 5.339 17.321 46.330 1.00 93.75 1075 GLU A C 1
ATOM 8692 O O . GLU A 1 1075 ? 6.386 17.431 46.971 1.00 93.75 1075 GLU A O 1
ATOM 8697 N N . ALA A 1 1076 ? 4.271 18.086 46.582 1.00 94.00 1076 ALA A N 1
ATOM 8698 C CA . ALA A 1 1076 ? 4.225 19.056 47.675 1.00 94.00 1076 ALA A CA 1
ATOM 8699 C C . ALA A 1 1076 ? 4.333 18.358 49.038 1.00 94.00 1076 ALA A C 1
ATOM 8701 O O . ALA A 1 1076 ? 5.103 18.794 49.896 1.00 94.00 1076 ALA A O 1
ATOM 8702 N N . GLN A 1 1077 ? 3.638 17.229 49.202 1.00 94.25 1077 GLN A N 1
ATOM 8703 C CA . GLN A 1 1077 ? 3.699 16.398 50.401 1.00 94.25 1077 GLN A CA 1
ATOM 8704 C C . GLN A 1 1077 ? 5.109 15.837 50.634 1.00 94.25 1077 GLN A C 1
ATOM 8706 O O . GLN A 1 1077 ? 5.631 15.933 51.742 1.00 94.25 1077 GLN A O 1
ATOM 8711 N N . GLN A 1 1078 ? 5.763 15.310 49.594 1.00 94.38 1078 GLN A N 1
ATOM 8712 C CA . GLN A 1 1078 ? 7.133 14.788 49.683 1.00 94.38 1078 GLN A CA 1
ATOM 8713 C C . GLN A 1 1078 ? 8.169 15.876 49.999 1.00 94.38 1078 GLN A C 1
ATOM 8715 O O . GLN A 1 1078 ? 9.153 15.608 50.686 1.00 94.38 1078 GLN A O 1
ATOM 8720 N N . LYS A 1 1079 ? 7.952 17.106 49.517 1.00 94.38 1079 LYS A N 1
ATOM 8721 C CA . LYS A 1 1079 ? 8.817 18.267 49.789 1.00 94.38 1079 LYS A CA 1
ATOM 8722 C C . LYS A 1 1079 ? 8.518 18.956 51.125 1.00 94.38 1079 LYS A C 1
ATOM 8724 O O . LYS A 1 1079 ? 9.269 19.848 51.509 1.00 94.38 1079 LYS A O 1
ATOM 8729 N N . GLY A 1 1080 ? 7.446 18.571 51.823 1.00 93.12 1080 GLY A N 1
ATOM 8730 C CA . GLY A 1 1080 ? 7.013 19.208 53.070 1.00 93.12 1080 GLY A CA 1
ATOM 8731 C C . GLY A 1 1080 ? 6.477 20.637 52.900 1.00 93.12 1080 GLY A C 1
ATOM 8732 O O . GLY A 1 1080 ? 6.464 21.398 53.865 1.00 93.12 1080 GLY A O 1
ATOM 8733 N N . ASP A 1 1081 ? 6.045 21.021 51.694 1.00 94.69 1081 ASP A N 1
ATOM 8734 C CA . ASP A 1 1081 ? 5.500 22.352 51.393 1.00 94.69 1081 ASP A CA 1
ATOM 8735 C C . ASP A 1 1081 ? 4.013 22.416 51.776 1.00 94.69 1081 ASP A C 1
ATOM 8737 O O . ASP A 1 1081 ? 3.117 22.183 50.961 1.00 94.69 1081 ASP A O 1
ATOM 8741 N N . THR A 1 1082 ? 3.746 22.686 53.055 1.00 94.31 1082 THR A N 1
ATOM 8742 C CA . THR A 1 1082 ? 2.395 22.648 53.639 1.00 94.31 1082 THR A CA 1
ATOM 8743 C C . THR A 1 1082 ? 1.442 23.685 53.047 1.00 94.31 1082 THR A C 1
ATOM 8745 O O . THR A 1 1082 ? 0.255 23.397 52.900 1.00 94.31 1082 THR A O 1
ATOM 8748 N N . VAL A 1 1083 ? 1.942 24.866 52.666 1.00 94.50 1083 VAL A N 1
ATOM 8749 C CA . VAL A 1 1083 ? 1.127 25.935 52.063 1.00 94.50 1083 VAL A CA 1
ATOM 8750 C C . VAL A 1 1083 ? 0.680 25.529 50.665 1.00 94.50 1083 VAL A C 1
ATOM 8752 O O . VAL A 1 1083 ? -0.504 25.626 50.331 1.00 94.50 1083 VAL A O 1
ATOM 8755 N N . ARG A 1 1084 ? 1.613 25.035 49.842 1.00 94.44 1084 ARG A N 1
ATOM 8756 C CA . ARG A 1 1084 ? 1.281 24.552 48.502 1.00 94.44 1084 ARG A CA 1
ATOM 8757 C C . ARG A 1 1084 ? 0.376 23.327 48.554 1.00 94.44 1084 ARG A C 1
ATOM 8759 O O . ARG A 1 1084 ? -0.545 23.245 47.749 1.00 94.44 1084 ARG A O 1
ATOM 8766 N N . LEU A 1 1085 ? 0.613 22.413 49.496 1.00 94.69 1085 LEU A N 1
ATOM 8767 C CA . LEU A 1 1085 ? -0.217 21.227 49.696 1.00 94.69 1085 LEU A CA 1
ATOM 8768 C C . LEU A 1 1085 ? -1.678 21.611 49.965 1.00 94.69 1085 LEU A C 1
ATOM 8770 O O . LEU A 1 1085 ? -2.548 21.210 49.200 1.00 94.69 1085 LEU A O 1
ATOM 8774 N N . GLN A 1 1086 ? -1.934 22.461 50.967 1.00 94.56 1086 GLN A N 1
ATOM 8775 C CA . GLN A 1 1086 ? -3.292 22.913 51.300 1.00 94.56 1086 GLN A CA 1
ATOM 8776 C C . GLN A 1 1086 ? -3.976 23.630 50.130 1.00 94.56 1086 GLN A C 1
ATOM 8778 O O . GLN A 1 1086 ? -5.165 23.434 49.888 1.00 94.56 1086 GLN A O 1
ATOM 8783 N N . SER A 1 1087 ? -3.224 24.447 49.385 1.00 94.69 1087 SER A N 1
ATOM 8784 C CA . SER A 1 1087 ? -3.737 25.127 48.192 1.00 94.69 1087 SER A CA 1
ATOM 8785 C C . SER A 1 1087 ? -4.171 24.130 47.111 1.00 94.69 1087 SER A C 1
ATOM 8787 O O . SER A 1 1087 ? -5.294 24.203 46.614 1.00 94.69 1087 SER A O 1
ATOM 8789 N N . LEU A 1 1088 ? -3.319 23.153 46.782 1.00 96.31 1088 LEU A N 1
ATOM 8790 C CA . LEU A 1 1088 ? -3.612 22.140 45.765 1.00 96.31 1088 LEU A CA 1
ATOM 8791 C C . LEU A 1 1088 ? -4.750 21.198 46.178 1.00 96.31 1088 LEU A C 1
ATOM 8793 O O . LEU A 1 1088 ? -5.576 20.841 45.340 1.00 96.31 1088 LEU A O 1
ATOM 8797 N N . GLU A 1 1089 ? -4.821 20.815 47.454 1.00 96.00 1089 GLU A N 1
ATOM 8798 C CA . GLU A 1 1089 ? -5.941 20.038 47.992 1.00 96.00 1089 GLU A CA 1
ATOM 8799 C C . GLU A 1 1089 ? -7.253 20.820 47.888 1.00 96.00 1089 GLU A C 1
ATOM 8801 O O . GLU A 1 1089 ? -8.239 20.277 47.396 1.00 96.00 1089 GLU A O 1
ATOM 8806 N N . GLY A 1 1090 ? -7.249 22.113 48.230 1.00 96.44 1090 GLY A N 1
ATOM 8807 C CA . GLY A 1 1090 ? -8.416 22.981 48.067 1.00 96.44 1090 GLY A CA 1
ATOM 8808 C C . GLY A 1 1090 ? -8.875 23.106 46.611 1.00 96.44 1090 GLY A C 1
ATOM 8809 O O . GLY A 1 1090 ? -10.075 23.080 46.339 1.00 96.44 1090 GLY A O 1
ATOM 8810 N N . VAL A 1 1091 ? -7.936 23.179 45.662 1.00 96.75 1091 VAL A N 1
ATOM 8811 C CA . VAL A 1 1091 ? -8.246 23.151 44.223 1.00 96.75 1091 VAL A CA 1
ATOM 8812 C C . VAL A 1 1091 ? -8.886 21.820 43.838 1.00 96.75 1091 VAL A C 1
ATOM 8814 O O . VAL A 1 1091 ? -9.954 21.817 43.229 1.00 96.75 1091 VAL A O 1
ATOM 8817 N N . ARG A 1 1092 ? -8.272 20.687 44.201 1.00 96.19 1092 ARG A N 1
ATOM 8818 C CA . ARG A 1 1092 ? -8.816 19.352 43.910 1.00 96.19 1092 ARG A CA 1
ATOM 8819 C C . ARG A 1 1092 ? -10.227 19.207 44.473 1.00 96.19 1092 ARG A C 1
ATOM 8821 O O . ARG A 1 1092 ? -11.121 18.782 43.753 1.00 96.19 1092 ARG A O 1
ATOM 8828 N N . ASP A 1 1093 ? -10.444 19.598 45.722 1.00 96.56 1093 ASP A N 1
ATOM 8829 C CA . ASP A 1 1093 ? -11.742 19.487 46.383 1.00 96.56 1093 ASP A CA 1
ATOM 8830 C C . ASP A 1 1093 ? -12.802 20.392 45.721 1.00 96.56 1093 ASP A C 1
ATOM 8832 O O . ASP A 1 1093 ? -13.974 20.018 45.650 1.00 96.56 1093 ASP A O 1
ATOM 8836 N N . ALA A 1 1094 ? -12.402 21.541 45.160 1.00 97.31 1094 ALA A N 1
ATOM 8837 C CA . ALA A 1 1094 ? -13.278 22.377 44.339 1.00 97.31 1094 ALA A CA 1
ATOM 8838 C C . ALA A 1 1094 ? -13.707 21.668 43.041 1.00 97.31 1094 ALA A C 1
ATOM 8840 O O . ALA A 1 1094 ? -14.889 21.695 42.704 1.00 97.31 1094 ALA A O 1
ATOM 8841 N N . PHE A 1 1095 ? -12.791 20.971 42.359 1.00 97.25 1095 PHE A N 1
ATOM 8842 C CA . PHE A 1 1095 ? -13.144 20.124 41.212 1.00 97.25 1095 PHE A CA 1
ATOM 8843 C C . PHE A 1 1095 ? -14.031 18.933 41.617 1.00 97.25 1095 PHE A C 1
ATOM 8845 O O . PHE A 1 1095 ? -14.958 18.579 40.893 1.00 97.25 1095 PHE A O 1
ATOM 8852 N N . LEU A 1 1096 ? -13.820 18.312 42.777 1.00 96.06 1096 LEU A N 1
ATOM 8853 C CA . LEU A 1 1096 ? -14.701 17.227 43.235 1.00 96.06 1096 LEU A CA 1
ATOM 8854 C C . LEU A 1 1096 ? -16.123 17.726 43.533 1.00 96.06 1096 LEU A C 1
ATOM 8856 O O . LEU A 1 1096 ? -17.099 17.056 43.194 1.00 96.06 1096 LEU A O 1
ATOM 8860 N N . ALA A 1 1097 ? -16.248 18.920 44.118 1.00 96.56 1097 ALA A N 1
ATOM 8861 C CA . ALA A 1 1097 ? -17.544 19.554 44.343 1.00 96.56 1097 ALA A CA 1
ATOM 8862 C C . ALA A 1 1097 ? -18.263 19.879 43.024 1.00 96.56 1097 ALA A C 1
ATOM 8864 O O . ALA A 1 1097 ? -19.472 19.674 42.916 1.00 96.56 1097 ALA A O 1
ATOM 8865 N N . ASP A 1 1098 ? -17.523 20.332 42.012 1.00 97.44 1098 ASP A N 1
ATOM 8866 C CA . ASP A 1 1098 ? -18.090 20.608 40.693 1.00 97.44 1098 ASP A CA 1
ATOM 8867 C C . ASP A 1 1098 ? -18.477 19.319 39.962 1.00 97.44 1098 ASP A C 1
ATOM 8869 O O . ASP A 1 1098 ? -19.519 19.287 39.317 1.00 97.44 1098 ASP A O 1
ATOM 8873 N N . GLN A 1 1099 ? -17.743 18.216 40.149 1.00 96.81 1099 GLN A N 1
ATOM 8874 C CA . GLN A 1 1099 ? -18.137 16.900 39.632 1.00 96.81 1099 GLN A CA 1
ATOM 8875 C C . GLN A 1 1099 ? -19.512 16.462 40.167 1.00 96.81 1099 GLN A C 1
ATOM 8877 O O . GLN A 1 1099 ? -20.362 15.988 39.411 1.00 96.81 1099 GLN A O 1
ATOM 8882 N N . GLU A 1 1100 ? -19.758 16.652 41.467 1.00 96.00 1100 GLU A N 1
ATOM 8883 C CA . GLU A 1 1100 ? -21.070 16.407 42.081 1.00 96.00 1100 GLU A CA 1
ATOM 8884 C C . GLU A 1 1100 ? -22.140 17.358 41.519 1.00 96.00 1100 GLU A C 1
ATOM 8886 O O . GLU A 1 1100 ? -23.278 16.951 41.266 1.00 96.00 1100 GLU A O 1
ATOM 8891 N N . GLN A 1 1101 ? -21.786 18.626 41.293 1.00 97.00 1101 GLN A N 1
ATOM 8892 C CA . GLN A 1 1101 ? -22.690 19.613 40.708 1.00 97.00 1101 GLN A CA 1
ATOM 8893 C C . GLN A 1 1101 ? -23.103 19.244 39.275 1.00 97.00 1101 GLN A C 1
ATOM 8895 O O . GLN A 1 1101 ? -24.283 19.371 38.944 1.00 97.00 1101 GLN A O 1
ATOM 8900 N N . ILE A 1 1102 ? -22.190 18.711 38.453 1.00 97.00 1102 ILE A N 1
ATOM 8901 C CA . ILE A 1 1102 ? -22.513 18.160 37.125 1.00 97.00 1102 ILE A CA 1
ATOM 8902 C C . ILE A 1 1102 ? -23.577 17.067 37.267 1.00 97.00 1102 ILE A C 1
ATOM 8904 O O . ILE A 1 1102 ? -24.591 17.109 36.570 1.00 97.00 1102 ILE A O 1
ATOM 8908 N N . MET A 1 1103 ? -23.411 16.132 38.210 1.00 95.44 1103 MET A N 1
ATOM 8909 C CA . MET A 1 1103 ? -24.390 15.059 38.430 1.00 95.44 1103 MET A CA 1
ATOM 8910 C C . MET A 1 1103 ? -25.773 15.604 38.810 1.00 95.44 1103 MET A C 1
ATOM 8912 O O . MET A 1 1103 ? -26.783 15.092 38.330 1.00 95.44 1103 MET A O 1
ATOM 8916 N N . LYS A 1 1104 ? -25.845 16.672 39.613 1.00 95.69 1104 LYS A N 1
ATOM 8917 C CA . LYS A 1 1104 ? -27.119 17.330 39.961 1.00 95.69 1104 LYS A CA 1
ATOM 8918 C C . LYS A 1 1104 ? -27.803 17.944 38.741 1.00 95.69 1104 LYS A C 1
ATOM 8920 O O . LYS A 1 1104 ? -29.020 17.821 38.600 1.00 95.69 1104 LYS A O 1
ATOM 8925 N N . VAL A 1 1105 ? -27.039 18.581 37.852 1.00 96.75 1105 VAL A N 1
ATOM 8926 C CA . VAL A 1 1105 ? -27.567 19.126 36.589 1.00 96.75 1105 VAL A CA 1
ATOM 8927 C C . VAL A 1 1105 ? -28.098 17.997 35.705 1.00 96.75 1105 VAL A C 1
ATOM 8929 O O . VAL A 1 1105 ? -29.226 18.078 35.225 1.00 96.75 1105 VAL A O 1
ATOM 8932 N N . VAL A 1 1106 ? -27.335 16.911 35.570 1.00 95.38 1106 VAL A N 1
ATOM 8933 C CA . VAL A 1 1106 ? -27.718 15.713 34.808 1.00 95.38 1106 VAL A CA 1
ATOM 8934 C C . VAL A 1 1106 ? -28.996 15.070 35.361 1.00 95.38 1106 VAL A C 1
ATOM 8936 O O . VAL A 1 1106 ? -29.917 14.773 34.608 1.00 95.38 1106 VAL A O 1
ATOM 8939 N N . GLN A 1 1107 ? -29.100 14.886 36.680 1.00 94.62 1107 GLN A N 1
ATOM 8940 C CA . GLN A 1 1107 ? -30.302 14.342 37.326 1.00 94.62 1107 GLN A CA 1
ATOM 8941 C C . GLN A 1 1107 ? -31.533 15.207 37.080 1.00 94.62 1107 GLN A C 1
ATOM 8943 O O . GLN A 1 1107 ? -32.626 14.680 36.880 1.00 94.62 1107 GLN A O 1
ATOM 8948 N N . LYS A 1 1108 ? -31.358 16.532 37.108 1.00 94.81 1108 LYS A N 1
ATOM 8949 C CA . LYS A 1 1108 ? -32.437 17.469 36.820 1.00 94.81 1108 LYS A CA 1
ATOM 8950 C C . LYS A 1 1108 ? -32.896 17.347 35.367 1.00 94.81 1108 LYS A C 1
ATOM 8952 O O . LYS A 1 1108 ? -34.098 17.256 35.152 1.00 94.81 1108 LYS A O 1
ATOM 8957 N N . ALA A 1 1109 ? -31.962 17.277 34.417 1.00 94.00 1109 ALA A N 1
ATOM 8958 C CA . ALA A 1 1109 ? -32.274 17.065 33.004 1.00 94.00 1109 ALA A CA 1
ATOM 8959 C C . ALA A 1 1109 ? -33.052 15.754 32.796 1.00 94.00 1109 ALA A C 1
ATOM 8961 O O . ALA A 1 1109 ? -34.142 15.759 32.237 1.00 94.00 1109 ALA A O 1
ATOM 8962 N N . PHE A 1 1110 ? -32.579 14.647 33.377 1.00 92.94 1110 PHE A N 1
ATOM 8963 C CA . PHE A 1 1110 ? -33.310 13.379 33.327 1.00 92.94 1110 PHE A CA 1
ATOM 8964 C C . PHE A 1 1110 ? -34.714 13.465 33.929 1.00 92.94 1110 PHE A C 1
ATOM 8966 O O . PHE A 1 1110 ? -35.650 12.893 33.379 1.00 92.94 1110 PHE A O 1
ATOM 8973 N N . ALA A 1 1111 ? -34.877 14.162 35.055 1.00 91.19 1111 ALA A N 1
ATOM 8974 C CA . ALA A 1 1111 ? -36.182 14.329 35.683 1.00 91.19 1111 ALA A CA 1
ATOM 8975 C C . ALA A 1 1111 ? -37.147 15.157 34.817 1.00 91.19 1111 ALA A C 1
ATOM 8977 O O . ALA A 1 1111 ? -38.335 14.835 34.777 1.00 91.19 1111 ALA A O 1
ATOM 8978 N N . GLU A 1 1112 ? -36.648 16.186 34.123 1.00 90.19 1112 GLU A N 1
ATOM 8979 C CA . GLU A 1 1112 ? -37.412 16.987 33.155 1.00 90.19 1112 GLU A CA 1
ATOM 8980 C C . GLU A 1 1112 ? -37.877 16.132 31.961 1.00 90.19 1112 GLU A C 1
ATOM 8982 O O . GLU A 1 1112 ? -39.021 16.270 31.528 1.00 90.19 1112 GLU A O 1
ATOM 8987 N N . ASP A 1 1113 ? -37.057 15.164 31.539 1.00 86.25 1113 ASP A N 1
ATOM 8988 C CA . ASP A 1 1113 ? -37.371 14.199 30.474 1.00 86.25 1113 ASP A CA 1
ATOM 8989 C C . ASP A 1 1113 ? -38.137 12.949 30.963 1.00 86.25 1113 ASP A C 1
ATOM 8991 O O . ASP A 1 1113 ? -38.416 12.029 30.194 1.00 86.25 1113 ASP A O 1
ATOM 8995 N N . GLY A 1 1114 ? -38.487 12.872 32.254 1.00 87.31 1114 GLY A N 1
ATOM 8996 C CA . GLY A 1 1114 ? -39.197 11.727 32.840 1.00 87.31 1114 GLY A CA 1
ATOM 8997 C C . GLY A 1 1114 ? -38.369 10.437 32.953 1.00 87.31 1114 GLY A C 1
ATOM 8998 O O . GLY A 1 1114 ? -38.919 9.364 33.226 1.00 87.31 1114 GLY A O 1
ATOM 8999 N N . ILE A 1 1115 ? -37.051 10.524 32.782 1.00 89.25 1115 ILE A N 1
ATOM 9000 C CA . ILE A 1 1115 ? -36.110 9.406 32.839 1.00 89.25 1115 ILE A CA 1
ATOM 9001 C C . ILE A 1 1115 ? -35.716 9.143 34.295 1.00 89.25 1115 ILE A C 1
ATOM 9003 O O . ILE A 1 1115 ? -35.315 10.039 35.040 1.00 89.25 1115 ILE A O 1
ATOM 9007 N N . ARG A 1 1116 ? -35.816 7.883 34.730 1.00 87.81 1116 ARG A N 1
ATOM 9008 C CA . ARG A 1 1116 ? -35.444 7.498 36.096 1.00 87.81 1116 ARG A CA 1
ATOM 9009 C C . ARG A 1 1116 ? -33.989 7.074 36.133 1.00 87.81 1116 ARG A C 1
ATOM 9011 O O . ARG A 1 1116 ? -33.589 6.182 35.396 1.00 87.81 1116 ARG A O 1
ATOM 9018 N N . VAL A 1 1117 ? -33.230 7.633 37.064 1.00 91.12 1117 VAL A N 1
ATOM 9019 C CA . VAL A 1 1117 ? -31.844 7.233 37.317 1.00 91.12 1117 VAL A CA 1
ATOM 9020 C C . VAL A 1 1117 ? -31.660 6.781 38.759 1.00 91.12 1117 VAL A C 1
ATOM 9022 O O . VAL A 1 1117 ? -32.368 7.243 39.658 1.00 91.12 1117 VAL A O 1
ATOM 9025 N N . ARG A 1 1118 ? -30.736 5.847 38.989 1.00 92.88 1118 ARG A N 1
ATOM 9026 C CA . ARG A 1 1118 ? -30.391 5.339 40.324 1.00 92.88 1118 ARG A CA 1
ATOM 9027 C C . ARG A 1 1118 ? -28.874 5.231 40.475 1.00 92.88 1118 ARG A C 1
ATOM 9029 O O . ARG A 1 1118 ? -28.221 4.912 39.489 1.00 92.88 1118 ARG A O 1
ATOM 9036 N N . PRO A 1 1119 ? -28.319 5.456 41.677 1.00 92.94 1119 PRO A N 1
ATOM 9037 C CA . PRO A 1 1119 ? -26.901 5.224 41.921 1.00 92.94 1119 PRO A CA 1
ATOM 9038 C C . PRO A 1 1119 ? -26.511 3.783 41.585 1.00 92.94 1119 PRO A C 1
ATOM 9040 O O . PRO A 1 1119 ? -27.177 2.852 42.043 1.00 92.94 1119 PRO A O 1
ATOM 9043 N N . GLU A 1 1120 ? -25.428 3.607 40.834 1.00 93.06 1120 GLU A N 1
ATOM 9044 C CA . GLU A 1 1120 ? -24.874 2.296 40.508 1.00 93.06 1120 GLU A CA 1
ATOM 9045 C C . GLU A 1 1120 ? -23.582 2.070 41.291 1.00 93.06 1120 GLU A C 1
ATOM 9047 O O . GLU A 1 1120 ? -22.649 2.867 41.226 1.00 93.06 1120 GLU A O 1
ATOM 9052 N N . MET A 1 1121 ? -23.543 0.970 42.039 1.00 89.25 1121 MET A N 1
ATOM 9053 C CA . MET A 1 1121 ? -22.461 0.646 42.974 1.00 89.25 1121 MET A CA 1
ATOM 9054 C C . MET A 1 1121 ? -21.589 -0.513 42.466 1.00 89.25 1121 MET A C 1
ATOM 9056 O O . MET A 1 1121 ? -20.640 -0.927 43.130 1.00 89.25 1121 MET A O 1
ATOM 9060 N N . ALA A 1 1122 ? -21.932 -1.105 41.319 1.00 89.81 1122 ALA A N 1
ATOM 9061 C CA . ALA A 1 1122 ? -21.166 -2.156 40.673 1.00 89.81 1122 ALA A CA 1
ATOM 9062 C C . ALA A 1 1122 ? -20.466 -1.629 39.414 1.00 89.81 1122 ALA A C 1
ATOM 9064 O O . ALA A 1 1122 ? -21.033 -0.899 38.602 1.00 89.81 1122 ALA A O 1
ATOM 9065 N N . SER A 1 1123 ? -19.223 -2.067 39.195 1.00 92.19 1123 SER A N 1
ATOM 9066 C CA . SER A 1 1123 ? -18.553 -1.828 37.917 1.00 92.19 1123 SER A CA 1
ATOM 9067 C C . SER A 1 1123 ? -19.334 -2.484 36.770 1.00 92.19 1123 SER A C 1
ATOM 9069 O O . SER A 1 1123 ? -19.992 -3.509 36.968 1.00 92.19 1123 SER A O 1
ATOM 9071 N N . LYS A 1 1124 ? -19.205 -1.947 35.548 1.00 93.38 1124 LYS A N 1
ATOM 9072 C CA . LYS A 1 1124 ? -19.817 -2.538 34.344 1.00 93.38 1124 LYS A CA 1
ATOM 9073 C C . LYS A 1 1124 ? -19.518 -4.034 34.202 1.00 93.38 1124 LYS A C 1
ATOM 9075 O O . LYS A 1 1124 ? -20.387 -4.801 33.802 1.00 93.38 1124 LYS A O 1
ATOM 9080 N N . TYR A 1 1125 ? -18.300 -4.457 34.560 1.00 95.88 1125 TYR A N 1
ATOM 9081 C CA . TYR A 1 1125 ? -17.916 -5.870 34.547 1.00 95.88 1125 TYR A CA 1
ATOM 9082 C C . TYR A 1 1125 ? -18.785 -6.710 35.487 1.00 95.88 1125 TYR A C 1
ATOM 9084 O O . TYR A 1 1125 ? -19.334 -7.722 35.068 1.00 95.88 1125 TYR A O 1
ATOM 9092 N N . LEU A 1 1126 ? -18.948 -6.279 36.742 1.00 94.31 1126 LEU A N 1
ATOM 9093 C CA . LEU A 1 1126 ? -19.765 -7.001 37.717 1.00 94.31 1126 LEU A CA 1
ATOM 9094 C C . LEU A 1 1126 ? -21.243 -7.023 37.330 1.00 94.31 1126 LEU A C 1
ATOM 9096 O O . LEU A 1 1126 ? -21.898 -8.047 37.512 1.00 94.31 1126 LEU A O 1
ATOM 9100 N N . GLN A 1 1127 ? -21.766 -5.922 36.787 1.00 94.44 1127 GLN A N 1
ATOM 9101 C CA . GLN A 1 1127 ? -23.128 -5.882 36.254 1.00 94.44 1127 GLN A CA 1
ATOM 9102 C C . GLN A 1 1127 ? -23.301 -6.907 35.120 1.00 94.44 1127 GLN A C 1
ATOM 9104 O O . GLN A 1 1127 ? -24.219 -7.723 35.155 1.00 94.44 1127 GLN A O 1
ATOM 9109 N N . ALA A 1 1128 ? -22.371 -6.945 34.162 1.00 95.75 1128 ALA A N 1
ATOM 9110 C CA . ALA A 1 1128 ? -22.414 -7.893 33.053 1.00 95.75 1128 ALA A CA 1
ATOM 9111 C C . ALA A 1 1128 ? -22.227 -9.349 33.502 1.00 95.75 1128 ALA A C 1
ATOM 9113 O O . ALA A 1 1128 ? -22.888 -10.246 32.983 1.00 95.75 1128 ALA A O 1
ATOM 9114 N N . TYR A 1 1129 ? -21.369 -9.590 34.496 1.00 94.94 1129 TYR A N 1
ATOM 9115 C CA . TYR A 1 1129 ? -21.192 -10.910 35.095 1.00 94.94 1129 TYR A CA 1
ATOM 9116 C C . TYR A 1 1129 ? -22.500 -11.405 35.728 1.00 94.94 1129 TYR A C 1
ATOM 9118 O O . TYR A 1 1129 ? -22.899 -12.544 35.498 1.00 94.94 1129 TYR A O 1
ATOM 9126 N N . LYS A 1 1130 ? -23.215 -10.547 36.469 1.00 93.62 1130 LYS A N 1
ATOM 9127 C CA . LYS A 1 1130 ? -24.534 -10.883 37.030 1.00 93.62 1130 LYS A CA 1
ATOM 9128 C C . LYS A 1 1130 ? -25.562 -11.198 35.948 1.00 93.62 1130 LYS A C 1
ATOM 9130 O O . LYS A 1 1130 ? -26.304 -12.160 36.096 1.00 93.62 1130 LYS A O 1
ATOM 9135 N N . ILE A 1 1131 ? -25.587 -10.432 34.857 1.00 93.94 1131 ILE A N 1
ATOM 9136 C CA . ILE A 1 1131 ? -26.477 -10.697 33.715 1.00 93.94 1131 ILE A CA 1
ATOM 9137 C C . ILE A 1 1131 ? -26.180 -12.074 33.103 1.00 93.94 1131 ILE A C 1
ATOM 9139 O O . ILE A 1 1131 ? -27.101 -12.833 32.815 1.00 93.94 1131 ILE A O 1
ATOM 9143 N N . ALA A 1 1132 ? -24.902 -12.420 32.936 1.00 92.88 1132 ALA A N 1
ATOM 9144 C CA . ALA A 1 1132 ? -24.502 -13.668 32.292 1.00 92.88 1132 ALA A CA 1
ATOM 9145 C C . ALA A 1 1132 ? -24.640 -14.915 33.189 1.00 92.88 1132 ALA A C 1
ATOM 9147 O O . ALA A 1 1132 ? -24.985 -15.985 32.686 1.00 92.88 1132 ALA A O 1
ATOM 9148 N N . TYR A 1 1133 ? -24.376 -14.797 34.496 1.00 91.81 1133 TYR A N 1
ATOM 9149 C CA . TYR A 1 1133 ? -24.251 -15.944 35.413 1.00 91.81 1133 TYR A CA 1
ATOM 9150 C C . TYR A 1 1133 ? -25.238 -15.936 36.597 1.00 91.81 1133 TYR A C 1
ATOM 9152 O O . TYR A 1 1133 ? -25.335 -16.928 37.320 1.00 91.81 1133 TYR A O 1
ATOM 9160 N N . GLY A 1 1134 ? -26.000 -14.856 36.783 1.00 87.94 1134 GLY A N 1
ATOM 9161 C CA . GLY A 1 1134 ? -26.988 -14.680 37.850 1.00 87.94 1134 GLY A CA 1
ATOM 9162 C C . GLY A 1 1134 ? -26.417 -14.150 39.173 1.00 87.94 1134 GLY A C 1
ATOM 9163 O O . GLY A 1 1134 ? -25.237 -14.316 39.485 1.00 87.94 1134 GLY A O 1
ATOM 9164 N N . ASP A 1 1135 ? -27.280 -13.541 39.994 1.00 78.50 1135 ASP A N 1
ATOM 9165 C CA . ASP A 1 1135 ? -26.898 -12.954 41.291 1.00 78.50 1135 ASP A CA 1
ATOM 9166 C C . ASP A 1 1135 ? -26.374 -13.997 42.290 1.00 78.50 1135 ASP A C 1
ATOM 9168 O O . ASP A 1 1135 ? -25.377 -13.760 42.974 1.00 78.50 1135 ASP A O 1
ATOM 9172 N N . TYR A 1 1136 ? -26.979 -15.191 42.312 1.00 69.81 1136 TYR A N 1
ATOM 9173 C CA . TYR A 1 1136 ? -26.570 -16.286 43.198 1.00 69.81 1136 TYR A CA 1
ATOM 9174 C C . TYR A 1 1136 ? -25.110 -16.710 42.974 1.00 69.81 1136 TYR A C 1
ATOM 9176 O O . TYR A 1 1136 ? -24.406 -17.046 43.927 1.00 69.81 1136 TYR A O 1
ATOM 9184 N N . ALA A 1 1137 ? -24.632 -16.676 41.725 1.00 75.31 1137 ALA A N 1
ATOM 9185 C CA . ALA A 1 1137 ? -23.246 -17.007 41.412 1.00 75.31 1137 ALA A CA 1
ATOM 9186 C C . ALA A 1 1137 ? -22.275 -16.002 42.051 1.00 75.31 1137 ALA A C 1
ATOM 9188 O O . ALA A 1 1137 ? -21.260 -16.405 42.616 1.00 75.31 1137 ALA A O 1
ATOM 9189 N N . LEU A 1 1138 ? -22.611 -14.708 42.031 1.00 76.25 1138 LEU A N 1
ATOM 9190 C CA . LEU A 1 1138 ? -21.785 -13.667 42.638 1.00 76.25 1138 LEU A CA 1
ATOM 9191 C C . LEU A 1 1138 ? -21.831 -13.708 44.173 1.00 76.25 1138 LEU A C 1
ATOM 9193 O O . LEU A 1 1138 ? -20.798 -13.555 44.823 1.00 76.25 1138 LEU A O 1
ATOM 9197 N N . GLU A 1 1139 ? -23.007 -13.931 44.762 1.00 75.12 1139 GLU A N 1
ATOM 9198 C CA . GLU A 1 1139 ? -23.161 -14.058 46.217 1.00 75.12 1139 GLU A CA 1
ATOM 9199 C C . GLU A 1 1139 ? -22.384 -15.260 46.763 1.00 75.12 1139 GLU A C 1
ATOM 9201 O O . GLU A 1 1139 ? -21.677 -15.133 47.763 1.00 75.12 1139 GLU A O 1
ATOM 9206 N N . LYS A 1 1140 ? -22.421 -16.396 46.056 1.00 72.12 1140 LYS A N 1
ATOM 9207 C CA . LYS A 1 1140 ? -21.659 -17.601 46.406 1.00 72.12 1140 LYS A CA 1
ATOM 9208 C C . LYS A 1 1140 ? -20.140 -17.403 46.335 1.00 72.12 1140 LYS A C 1
ATOM 9210 O O . LYS A 1 1140 ? -19.422 -18.075 47.062 1.00 72.12 1140 LYS A O 1
ATOM 9215 N N . LEU A 1 1141 ? -19.644 -16.524 45.461 1.00 79.19 1141 LEU A N 1
ATOM 9216 C CA . LEU A 1 1141 ? -18.212 -16.201 45.378 1.00 79.19 1141 LEU A CA 1
ATOM 9217 C C . LEU A 1 1141 ? -17.741 -15.296 46.528 1.00 79.19 1141 LEU A C 1
ATOM 9219 O O . LEU A 1 1141 ? -16.562 -15.340 46.900 1.00 79.19 1141 LEU A O 1
ATOM 9223 N N . ARG A 1 1142 ? -18.642 -14.438 47.029 1.00 71.81 1142 ARG A N 1
ATOM 9224 C CA . ARG A 1 1142 ? -18.376 -13.456 48.093 1.00 71.81 1142 ARG A CA 1
ATOM 9225 C C . ARG A 1 1142 ? -18.506 -14.036 49.501 1.00 71.81 1142 ARG A C 1
ATOM 9227 O O . ARG A 1 1142 ? -17.828 -13.527 50.392 1.00 71.81 1142 ARG A O 1
ATOM 9234 N N . GLY A 1 1143 ? -19.366 -15.039 49.685 1.00 52.16 1143 GLY A N 1
ATOM 9235 C CA . GLY A 1 1143 ? -19.361 -15.909 50.867 1.00 52.16 1143 GLY A CA 1
ATOM 9236 C C . GLY A 1 1143 ? -18.109 -16.772 50.917 1.00 52.16 1143 GLY A C 1
ATOM 9237 O O . GLY A 1 1143 ? -17.678 -17.072 52.051 1.00 52.16 1143 GLY A O 1
#

Sequence (1143 aa):
MVSEQSYRMDVNREFGRKVFLQRLPKRLVILALAVSFVGSIAWYISEMPRERFAAHFGFLDRLWLGTKQAATMTRLTLEANHDDLQNTPLPVVEIYIKGNRLDKLVDKLPETSGTEKAEVRLDDKGYKAKVRFRGDSINHWAFPAKSWRVYLEEGKTFRGMQVFNLNVPRTESQLSNWLGYEMGRQFGDLLVPYADFVHFRLNRRFNGVRLLLEQPNQDFLRRRSLPYGKMYIGDVDSEQIYGSTRRERLYSEIAGWEVESPTDENTPSEMARLLHTIRTEHDPYAFYRVIPEQVDIEQLTKYMALLELVGSVHVDETHNGKFFANADTGRLQPIVWDTVAYMWNDKFDLDLGSNGLFRVVLANPAFREMKDRFLYQAITGKLSSESLEETISNQFRELQPDMYAFALKLHANDKGIYHMSNSEWEAAVRELIDSVRSREKRVLTELGGSNAEFKAVPATGQNGNPVIRLAISIGSRAGFRVHTISLPLAHDSAGPFVLTRLGLEDTGPHLDPAQISVSGSVSDKKVVFTLDDDLLSKRRFENSKKPEIVPGVYLYELAAPDGAIADLEKAAIEGSNTITGKGQLFAKWNGKLEVPAEHRKNSVWWEPDRFQQREQITYSGKVSIKEDRSFSKDQDLTVTAGSELILSPGVSLYLRGGTLRMLGTPERPVVVRSVDPTRPFGVIAVVEGKDHVLKNVQIKGGSSARIDDIYFAGSLNFHESEGSLEHLDLRDGFISVRGGKVEIRDSEVHNIFPFPVQSERAFVREVNLKHDHVAPVHHRSLLKKEGFGTAARVEREYKWSVGTPGEDLDLASVAEGIREALAKAVSDRSLWKAAQVVGNDFYIDDTTEDFVFRDIYFDTPDSLNAKFGISYRLRNRFIDWKKYKLYEKNPNWPELWPYRLEYQAKTNRKELGNGYSVTDEARFEFRKESLPFSEAKLPPPRPWNLDQFMPYFQIGEFQSYPLLPAQEILRAFENNGVVRDSFEFAPTVVLLTERNRMHLNIKSPYGSGPNPEQSYIISLDKSRVYDGKRYVQFIRERGDGYKSSKRPPDLGDILEIEIEFERNVSDVLDRQITEAQQKGDTVRLQSLEGVRDAFLADQEQIMKVVQKAFAEDGIRVRPEMASKYLQAYKIAYGDYALEKLRG

Nearest PDB structures (foldseek):
  5jd9-assembly1_A  TM=8.376E-01  e=1.114E-16  Bacillus cereus ATCC 10987
  5o32-assembly1_F  TM=2.038E-01  e=1.782E+00  Homo sapiens
  2cw9-assembly1_A  TM=2.902E-01  e=8.795E+00  Homo sapiens
  8aa4-assembly1_B  TM=7.972E-02  e=3.269E-01  Bacteroides thetaiotaomicron VPI-5482
  2o5n-assembly1_B  TM=1.282E-01  e=4.599E+00  Murid betaherpesvirus 1

Solvent-accessible surface area (backbone atoms only — not comparable to full-atom values): 59324 Å² total; per-residue (Å²): 137,89,77,93,83,79,81,91,68,98,78,78,92,68,89,83,65,87,78,75,72,83,79,60,62,69,67,59,56,52,47,51,52,49,53,53,50,27,51,55,46,5,50,56,54,40,68,52,82,70,48,85,60,48,65,84,58,53,72,67,58,30,35,48,51,16,36,54,49,31,50,48,49,52,53,33,52,74,70,31,45,78,83,55,85,90,74,56,78,45,56,51,36,34,43,40,61,56,65,79,53,55,51,56,38,52,76,44,59,79,82,39,28,68,71,39,76,30,40,33,35,49,83,89,41,79,40,59,27,38,36,25,62,37,74,64,58,61,74,19,65,72,46,95,56,54,8,33,33,42,36,43,42,89,95,42,63,58,100,66,35,40,46,36,31,34,34,57,49,41,43,63,46,52,42,27,59,50,47,32,38,52,51,39,52,66,69,48,93,54,50,49,52,58,62,48,68,25,42,27,26,50,68,93,35,82,58,31,63,21,38,38,31,49,45,92,48,71,46,50,30,53,76,65,75,43,70,75,42,42,34,39,42,18,60,74,52,38,48,55,72,72,56,88,51,80,78,45,39,48,58,76,33,76,87,25,47,45,62,51,41,64,52,96,69,55,80,61,61,71,60,51,50,50,40,45,48,72,72,68,54,80,50,70,66,60,40,64,63,52,49,59,63,48,26,42,53,68,57,42,25,48,49,52,22,47,31,55,71,34,40,38,66,61,50,34,40,51,26,46,45,33,34,37,38,37,44,70,74,34,22,36,35,56,38,64,48,77,48,32,28,42,78,62,38,75,71,72,75,80,75,62,24,48,25,58,63,45,40,61,45,48,38,35,44,41,52,35,49,53,14,48,34,48,35,51,52,33,44,76,47,77,57,17,47,69,50,44,42,51,53,50,52,52,52,48,62,55,43,43,67,55,51,43,29,26,30,78,41,36,29,58,55,81,85,44,73,50,74,47,54,67,68,55,30,54,50,32,44,52,52,48,46,52,33,43,45,51,37,47,53,49,52,53,53,54,49,64,43,52,50,42,33,30,40,56,43,85,43,70,40,98,86,71,46,67,22,38,36,34,28,40,36,17,70,27,78,23,19,40,23,38,42,35,43,34,41,35,36,61,52,97,72,92,62,79,35,40,41,31,57,60,68,59,72,76,72,50,94,49,65,36,60,77,76,40,41,37,69,43,49,80,54,95,59,23,39,37,32,71,51,86,48,79,41,48,30,41,43,43,62,85,93,44,45,60,55,47,78,41,61,22,47,40,47,34,40,33,44,50,59,88,77,40,68,33,65,60,80,68,44,46,39,36,25,24,27,60,55,71,70,52,62,92,40,66,46,41,76,34,92,83,59,82,67,72,94,60,83,58,88,86,49,63,85,55,60,64,71,79,44,38,49,63,46,77,45,75,46,67,45,79,42,80,40,81,56,68,46,76,37,49,54,56,33,29,43,36,35,38,57,48,15,35,42,33,23,29,64,63,24,29,45,37,30,41,31,27,32,49,34,36,50,22,38,94,94,28,38,24,37,38,31,30,71,42,92,72,37,32,13,5,25,40,37,38,33,36,36,49,77,24,36,38,28,24,30,37,39,38,33,28,26,48,40,76,58,74,84,18,72,40,81,21,19,36,32,31,22,53,18,31,36,41,38,34,39,34,40,36,30,58,44,30,38,31,33,31,60,17,41,40,38,38,33,60,22,41,37,40,23,56,43,91,64,48,67,42,71,44,82,37,52,76,46,79,39,73,61,44,77,47,71,43,83,47,36,32,47,51,69,52,72,80,49,78,65,34,30,42,69,70,41,83,44,41,34,37,30,29,37,52,51,67,92,93,59,88,77,60,62,67,63,54,50,48,50,39,49,53,47,47,53,59,53,42,74,44,57,90,76,29,51,32,32,62,75,65,71,35,64,52,50,58,61,96,61,75,46,60,32,23,36,45,34,42,29,45,29,35,96,83,37,56,29,68,51,70,62,38,39,38,34,46,35,36,34,29,72,29,68,70,45,43,60,42,15,70,75,40,60,88,40,57,92,37,39,57,83,41,47,34,39,38,22,37,32,81,64,43,80,75,56,89,15,29,34,39,27,36,39,16,32,34,47,72,37,46,91,21,48,88,28,26,96,92,37,67,48,85,71,76,76,79,48,60,70,66,53,46,39,30,58,29,33,26,25,56,83,62,43,32,28,28,23,44,41,51,50,54,50,49,32,48,76,71,72,50,84,62,71,58,46,53,49,43,60,55,36,28,36,47,28,46,32,45,34,41,44,39,27,35,68,51,96,43,36,35,82,98,55,30,33,40,40,30,42,40,34,45,34,46,29,41,27,31,57,15,58,60,41,53,50,34,53,50,40,35,68,77,62,41,82,83,64,62,78,64,71,78,59,48,77,46,41,33,40,38,43,33,53,24,55,33,26,50,51,46,47,54,51,53,35,50,52,22,57,76,70,65,38,64,69,61,26,56,51,46,50,52,49,51,52,22,44,53,54,31,55,54,48,51,50,55,51,44,52,50,39,32,52,76,70,71,45,45,70,43,65,33,88,64,56,72,60,52,51,45,48,33,58,73,63,35,64,67,56,55,53,64,59,67,106

Radius of gyration: 37.33 Å; Cα contacts (8 Å, |Δi|>4): 2558; chains: 1; bounding box: 109×74×94 Å

Foldseek 3Di:
DDDDDDDDDPPDPPPVPPDPPPPDDPVVVVVVVLLVQLQVQLQLQLPDFDALQCPPPDSVSSSVVSSVQSVLLVVLLVQFDADDPPPALFWAKEKEDDPVLQVCLQPDPPQGSDKAWIWMAGNNDIFTWIKHFDDQDCQAPRDLQHKMWIATPPLDDDLLARIKIWGAQAALLSCQQVLLLVLQVLLPPALGWDWDKHQYYYNPHGRFITIITGDPAQSSCVSVLADFFKKWFQADHNCCRRNDDPFAFQLADPVSTDIDHLEPPRDPVLSVVNSCCLPPPPALLVNVQVQVLRAVLLQVLSLLLSLLLLVFLPDARGHDWMWTQRQLRLYTHTHRGRSRGCSVFLPDDHQFCRYSVSQSQSQFFQSVLSSLLSNLCSCVPCLPLVNSLVVLVVSCVSRVNRNSNNSARWHQDSNGIHGDHSVSNVVVSVSSSVSSNVSSVNSCVQLQDWAKAKDWDWAQDPVRDIKIKMKIKTQGQWWWWWFKKKFAWPDPDPDWKKKFWPQLVLNDDFFAVCQGIFTWDDDPRMTMTGHTAIGHWGWDDPVGSDTDTHMQMTIMIIDDPPRGTPDRQPMWTWTHGSNPRDDGDTHHYDPPDDRDNHDDRPSDGHPSLVGGQQAEAEAEAEAEAEAEAEAEQSHAYEYDFQHEYEYEAQHEHEYEHHEAHQDYDLVTAYEYFYPDLLGAYEAYEYAAYEAHEHERYEYHRYAWHQDSSHTRGWRYEARCYYYEAYAYEAEAIAYEYECEEYEYEPYEYEEQFPHRYHYRNYHYHYYNYHYRHDAAWAFLCLLVDDAWWFAWDKWKKFKWFWDDPPDDDPQQVLVVLLLVLVQVVQVDCVLFLLCVLQVWTKHKDPGWAKKKKKWFWKAFPLRVCLQQQKTWTKIFIFRHPVLQVSCLQPVPNSNSAGSWIKTKIWAPWDDPDQRIIITIITMAIQAQVIPPHHPVRHGDDDPPDCSSVVSCSQNCHRSSRRHNRSSRVSVRCVVVVHDDRITGMDGAKIKTKIKTKMFIFIDGPQFDDPRGRGFKIKIWIKIFIDGNVLQSVLSVCSVVPVSVRDHDDTLDITTMIMIIGDCRRQVSLVVQLVVCVVVVVVVSNVSSVSSNVSSVSVSVSSVVSSVVSCVVVVMDIGRDPHDPVNVSNCSVPNPVSSVVSND